Protein AF-A0A7C6R3I5-F1 (afdb_monomer)

Structure (mmCIF, N/CA/C/O backbone):
data_AF-A0A7C6R3I5-F1
#
_entry.id   AF-A0A7C6R3I5-F1
#
loop_
_atom_site.group_PDB
_atom_site.id
_atom_site.type_symbol
_atom_site.label_atom_id
_atom_site.label_alt_id
_atom_site.label_comp_id
_atom_site.label_asym_id
_atom_site.label_entity_id
_atom_site.label_seq_id
_atom_site.pdbx_PDB_ins_code
_atom_site.Cartn_x
_atom_site.Cartn_y
_atom_site.Cartn_z
_atom_site.occupancy
_atom_site.B_iso_or_equiv
_atom_site.auth_seq_id
_atom_site.auth_comp_id
_atom_site.auth_asym_id
_atom_site.auth_atom_id
_atom_site.pdbx_PDB_model_num
ATOM 1 N N . MET A 1 1 ? -8.901 61.303 32.824 1.00 30.67 1 MET A N 1
ATOM 2 C CA . MET A 1 1 ? -9.733 62.395 33.408 1.00 30.67 1 MET A CA 1
ATOM 3 C C . MET A 1 1 ? -11.143 61.865 33.714 1.00 30.67 1 MET A C 1
ATOM 5 O O . MET A 1 1 ? -11.370 60.688 33.479 1.00 30.67 1 MET A O 1
ATOM 9 N N . LYS A 1 2 ? -12.060 62.655 34.305 1.00 28.91 2 LYS A N 1
ATOM 10 C CA . LYS A 1 2 ? -13.379 62.189 34.807 1.00 28.91 2 LYS A CA 1
ATOM 11 C C . LYS A 1 2 ? -14.558 62.510 33.870 1.00 28.91 2 LYS A C 1
ATOM 13 O O . LYS A 1 2 ? -14.722 63.678 33.539 1.00 28.91 2 LYS A O 1
ATOM 18 N N . SER A 1 3 ? -15.464 61.547 33.667 1.00 27.02 3 SER A N 1
ATOM 19 C CA . SER A 1 3 ? -16.943 61.697 33.726 1.00 27.02 3 SER A CA 1
ATOM 20 C C . SER A 1 3 ? -17.569 60.281 33.694 1.00 27.02 3 SER A C 1
ATOM 22 O O . SER A 1 3 ? -17.225 59.526 32.801 1.00 27.02 3 SER A O 1
ATOM 24 N N . LYS A 1 4 ? -18.227 59.759 34.750 1.00 31.70 4 LYS A N 1
ATOM 25 C CA . LYS A 1 4 ? -19.665 59.915 35.121 1.00 31.70 4 LYS A CA 1
ATOM 26 C C . LYS A 1 4 ? -20.621 59.359 34.036 1.00 31.70 4 LYS A C 1
ATOM 28 O O . LYS A 1 4 ? -20.446 59.728 32.888 1.00 31.70 4 LYS A O 1
ATOM 33 N N . CYS A 1 5 ? -21.682 58.582 34.315 1.00 24.38 5 CYS A N 1
ATOM 34 C CA . CYS A 1 5 ? -22.432 58.260 35.559 1.00 24.38 5 CYS A CA 1
ATOM 35 C C . CYS A 1 5 ? -23.443 57.086 35.276 1.00 24.38 5 CYS A C 1
ATOM 37 O O . CYS A 1 5 ? -23.534 56.715 34.115 1.00 24.38 5 CYS A O 1
ATOM 39 N N . LEU A 1 6 ? -24.256 56.458 36.160 1.00 23.92 6 LEU A N 1
ATOM 40 C CA . LEU A 1 6 ? -24.598 56.581 37.601 1.00 23.92 6 LEU A CA 1
ATOM 41 C C . LEU A 1 6 ? -25.404 55.333 38.107 1.00 23.92 6 LEU A C 1
ATOM 43 O O . LEU A 1 6 ? -26.447 55.066 37.525 1.00 23.92 6 LEU A O 1
ATOM 47 N N . LYS A 1 7 ? -25.057 54.736 39.276 1.00 23.34 7 LYS A N 1
ATOM 48 C CA . LYS A 1 7 ? -25.863 53.766 40.106 1.00 23.34 7 LYS A CA 1
ATOM 49 C C . LYS A 1 7 ? -26.157 52.369 39.488 1.00 23.34 7 LYS A C 1
ATOM 51 O O . LYS A 1 7 ? -26.138 52.235 38.279 1.00 23.34 7 LYS A O 1
ATOM 56 N N . ILE A 1 8 ? -26.434 51.291 40.246 1.00 23.22 8 ILE A N 1
ATOM 57 C CA . ILE A 1 8 ? -26.547 51.041 41.713 1.00 23.22 8 ILE A CA 1
ATOM 58 C C . ILE A 1 8 ? -25.890 49.675 42.060 1.00 23.22 8 ILE A C 1
ATOM 60 O O . ILE A 1 8 ? -25.590 48.911 41.148 1.00 23.22 8 ILE A O 1
ATOM 64 N N . SER A 1 9 ? -25.641 49.355 43.341 1.00 25.47 9 SER A N 1
ATOM 65 C CA . SER A 1 9 ? -24.788 48.214 43.740 1.00 25.47 9 SER A CA 1
ATOM 66 C C . SER A 1 9 ? -25.392 47.253 44.787 1.00 25.47 9 SER A C 1
ATOM 68 O O . SER A 1 9 ? -25.824 47.716 45.836 1.00 25.47 9 SER A O 1
ATOM 70 N N . LEU A 1 10 ? -25.213 45.941 44.533 1.00 23.12 10 LEU A N 1
ATOM 71 C CA . LEU A 1 10 ? -24.765 44.879 45.472 1.00 23.12 10 LEU A CA 1
ATOM 72 C C . LEU A 1 10 ? -25.722 44.303 46.568 1.00 23.12 10 LEU A C 1
ATOM 74 O O . LEU A 1 10 ? -26.559 45.004 47.121 1.00 23.12 10 LEU A O 1
ATOM 78 N N . VAL A 1 11 ? -25.430 43.040 46.962 1.00 24.06 11 VAL A N 1
ATOM 79 C CA . VAL A 1 11 ? -25.713 42.332 48.254 1.00 24.06 11 VAL A CA 1
ATOM 80 C C . VAL A 1 11 ? -26.851 41.262 48.316 1.00 24.06 11 VAL A C 1
ATOM 82 O O . VAL A 1 11 ? -27.907 41.496 48.883 1.00 24.06 11 VAL A O 1
ATOM 85 N N . VAL A 1 12 ? -26.526 40.035 47.852 1.00 23.95 12 VAL A N 1
ATOM 86 C CA . VAL A 1 12 ? -26.430 38.757 48.640 1.00 23.95 12 VAL A CA 1
ATOM 87 C C . VAL A 1 12 ? -27.674 37.933 49.130 1.00 23.95 12 VAL A C 1
ATOM 89 O O . VAL A 1 12 ? -28.436 38.365 49.985 1.00 23.95 12 VAL A O 1
ATOM 92 N N . LEU A 1 13 ? -27.660 36.640 48.721 1.00 23.66 13 LEU A N 1
ATOM 93 C CA . LEU A 1 13 ? -28.173 35.359 49.307 1.00 23.66 13 LEU A CA 1
ATOM 94 C C . LEU A 1 13 ? -29.649 34.851 49.209 1.00 23.66 13 LEU A C 1
ATOM 96 O O . LEU A 1 13 ? -30.606 35.534 49.545 1.00 23.66 13 LEU A O 1
ATOM 100 N N . LEU A 1 14 ? -29.730 33.529 48.932 1.00 23.86 14 LEU A N 1
ATOM 101 C CA . LEU A 1 14 ? -30.739 32.493 49.287 1.00 23.86 14 LEU A CA 1
ATOM 102 C C . LEU A 1 14 ? -32.182 32.496 48.710 1.00 23.86 14 LEU A C 1
ATOM 104 O O . LEU A 1 14 ? -33.117 32.957 49.358 1.00 23.86 14 LEU A O 1
ATOM 108 N N . ALA A 1 15 ? -32.380 31.738 47.618 1.00 23.06 15 ALA A N 1
ATOM 109 C CA . ALA A 1 15 ? -33.335 30.607 47.510 1.00 23.06 15 ALA A CA 1
ATOM 110 C C . ALA A 1 15 ? -32.944 29.756 46.269 1.00 23.06 15 ALA A C 1
ATOM 112 O O . ALA A 1 15 ? -32.740 30.325 45.206 1.00 23.06 15 ALA A O 1
ATOM 113 N N . LEU A 1 16 ? -32.581 28.467 46.336 1.00 26.39 16 LEU A N 1
ATOM 114 C CA . LEU A 1 16 ? -33.366 27.252 46.633 1.00 26.39 16 LEU A CA 1
ATOM 115 C C . LEU A 1 16 ? -34.479 26.915 45.609 1.00 26.39 16 LEU A C 1
ATOM 117 O O . LEU A 1 16 ? -35.634 27.274 45.798 1.00 26.39 16 LEU A O 1
ATOM 121 N N . GLY A 1 17 ? -34.109 26.125 44.591 1.00 30.34 17 GLY A N 1
ATOM 122 C CA . GLY A 1 17 ? -34.957 25.089 43.982 1.00 30.34 17 GLY A CA 1
ATOM 123 C C . GLY A 1 17 ? -36.030 25.501 42.965 1.00 30.34 17 GLY A C 1
ATOM 124 O O . GLY A 1 17 ? -37.178 25.725 43.332 1.00 30.34 17 GLY A O 1
ATOM 125 N N . MET A 1 18 ? -35.708 25.391 41.671 1.00 26.67 18 MET A N 1
ATOM 126 C CA . MET A 1 18 ? -36.704 25.088 40.633 1.00 26.67 18 MET A CA 1
ATOM 127 C C . MET A 1 18 ? -36.102 24.160 39.568 1.00 26.67 18 MET A C 1
ATOM 129 O O . MET A 1 18 ? -35.407 24.601 38.659 1.00 26.67 18 MET A O 1
ATOM 133 N N . PHE A 1 19 ? -36.368 22.858 39.706 1.00 28.03 19 PHE A N 1
ATOM 134 C CA . PHE A 1 19 ? -36.171 21.883 38.632 1.00 28.03 19 PHE A CA 1
ATOM 135 C C . PHE A 1 19 ? -37.160 22.191 37.501 1.00 28.03 19 PHE A C 1
ATOM 137 O O . PHE A 1 19 ? -38.370 22.171 37.734 1.00 28.03 19 PHE A O 1
ATOM 144 N N . PHE A 1 20 ? -36.669 22.395 36.278 1.00 28.59 20 PHE A N 1
ATOM 145 C CA . PHE A 1 20 ? -37.484 22.191 35.083 1.00 28.59 20 PHE A CA 1
ATOM 146 C C . PHE A 1 20 ? -37.326 20.738 34.643 1.00 28.59 20 PHE A C 1
ATOM 148 O O . PHE A 1 20 ? -36.323 20.360 34.049 1.00 28.59 20 PHE A O 1
ATOM 155 N N . ILE A 1 21 ? -38.316 19.913 34.982 1.00 28.70 21 ILE A N 1
ATOM 156 C CA . ILE A 1 21 ? -38.383 18.526 34.522 1.00 28.70 21 ILE A CA 1
ATOM 157 C C . ILE A 1 21 ? -38.920 18.550 33.089 1.00 28.70 21 ILE A C 1
ATOM 159 O O . ILE A 1 21 ? -40.132 18.646 32.886 1.00 28.70 21 ILE A O 1
ATOM 163 N N . MET A 1 22 ? -38.034 18.452 32.096 1.00 32.03 22 MET A N 1
ATOM 164 C CA . MET A 1 22 ? -38.449 17.905 30.803 1.00 32.03 22 MET A CA 1
ATOM 165 C C . MET A 1 22 ? -38.759 16.419 31.006 1.00 32.03 22 MET A C 1
ATOM 167 O O . MET A 1 22 ? -38.049 15.721 31.728 1.00 32.03 22 MET A O 1
ATOM 171 N N . SER A 1 23 ? -39.878 15.949 30.454 1.00 26.02 23 SER A N 1
ATOM 172 C CA . SER A 1 23 ? -40.291 14.554 30.625 1.00 26.02 23 SER A CA 1
ATOM 173 C C . SER A 1 23 ? -39.408 13.639 29.773 1.00 26.02 23 SER A C 1
ATOM 175 O O . SER A 1 23 ? -39.319 13.887 28.571 1.00 26.02 23 SER A O 1
ATOM 177 N N . PRO A 1 24 ? -38.798 12.579 30.336 1.00 32.72 24 PRO A N 1
ATOM 178 C CA . PRO A 1 24 ? -38.132 11.573 29.521 1.00 32.72 24 PRO A CA 1
ATOM 179 C C . PRO A 1 24 ? -39.160 10.865 28.631 1.00 32.72 24 PRO A C 1
ATOM 181 O O . PRO A 1 24 ? -40.299 10.621 29.050 1.00 32.72 24 PRO A O 1
ATOM 184 N N . VAL A 1 25 ? -38.756 10.507 27.412 1.00 31.28 25 VAL A N 1
ATOM 185 C CA . VAL A 1 25 ? -39.545 9.613 26.557 1.00 31.28 25 VAL A CA 1
ATOM 186 C C . VAL A 1 25 ? -39.650 8.253 27.253 1.00 31.28 25 VAL A C 1
ATOM 188 O O . VAL A 1 25 ? -38.686 7.750 27.828 1.00 31.28 25 VAL A O 1
ATOM 191 N N . SER A 1 26 ? -40.853 7.678 27.264 1.00 28.33 26 SER A N 1
ATOM 192 C CA . SER A 1 26 ? -41.186 6.534 28.118 1.00 28.33 26 SER A CA 1
ATOM 193 C C . SER A 1 26 ? -40.643 5.201 27.583 1.00 28.33 26 SER A C 1
ATOM 195 O O . SER A 1 26 ? -41.414 4.371 27.095 1.00 28.33 26 SER A O 1
ATOM 197 N N . LEU A 1 27 ? -39.348 4.938 27.774 1.00 36.00 27 LEU A N 1
ATOM 198 C CA . LEU A 1 27 ? -38.856 3.559 27.838 1.00 36.00 27 LEU A CA 1
ATOM 199 C C . LEU A 1 27 ? -39.554 2.817 28.994 1.00 36.00 27 LEU A C 1
ATOM 201 O O . LEU A 1 27 ? -39.829 3.383 30.055 1.00 36.00 27 LEU A O 1
ATOM 205 N N . ALA A 1 28 ? -39.933 1.561 28.752 1.00 33.62 28 ALA A N 1
ATOM 206 C CA . ALA A 1 28 ? -40.876 0.845 29.606 1.00 33.62 28 ALA A CA 1
ATOM 207 C C . ALA A 1 28 ? -40.275 0.483 30.976 1.00 33.62 28 ALA A C 1
ATOM 209 O O . ALA A 1 28 ? -39.249 -0.188 31.062 1.00 33.62 28 ALA A O 1
ATOM 210 N N . GLN A 1 29 ? -40.952 0.884 32.056 1.00 32.12 29 GLN A N 1
ATOM 211 C CA . GLN A 1 29 ? -40.511 0.613 33.426 1.00 32.12 29 GLN A CA 1
ATOM 212 C C . GLN A 1 29 ? -40.533 -0.886 33.756 1.00 32.12 29 GLN A C 1
ATOM 214 O O . GLN A 1 29 ? -41.600 -1.498 33.770 1.00 32.12 29 GLN A O 1
ATOM 219 N N . ASN A 1 30 ? -39.379 -1.438 34.137 1.00 32.59 30 ASN A N 1
ATOM 220 C CA . ASN A 1 30 ? -39.274 -2.728 34.817 1.00 32.59 30 ASN A CA 1
ATOM 221 C C . ASN A 1 30 ? -38.138 -2.706 35.851 1.00 32.59 30 ASN A C 1
ATOM 223 O O . ASN A 1 30 ? -36.991 -2.951 35.509 1.00 32.59 30 ASN A O 1
ATOM 227 N N . GLY A 1 31 ? -38.499 -2.472 37.117 1.00 33.16 31 GLY A N 1
ATOM 228 C CA . GLY A 1 31 ? -37.823 -3.020 38.306 1.00 33.16 31 GLY A CA 1
ATOM 229 C C . GLY A 1 31 ? -36.447 -2.479 38.710 1.00 33.16 31 GLY A C 1
ATOM 230 O O . GLY A 1 31 ? -36.285 -2.105 39.871 1.00 33.16 31 GLY A O 1
ATOM 231 N N . ASP A 1 32 ? -35.485 -2.478 37.794 1.00 39.34 32 ASP A N 1
ATOM 232 C CA . ASP A 1 32 ? -34.058 -2.420 38.101 1.00 39.34 32 ASP A CA 1
ATOM 233 C C . ASP A 1 32 ? -33.442 -1.036 37.824 1.00 39.34 32 ASP A C 1
ATOM 235 O O . ASP A 1 32 ? -33.892 -0.285 36.956 1.00 39.34 32 ASP A O 1
ATOM 239 N N . ASP A 1 33 ? -32.407 -0.698 38.596 1.00 42.81 33 ASP A N 1
ATOM 240 C CA . ASP A 1 33 ? -31.583 0.504 38.414 1.00 42.81 33 ASP A CA 1
ATOM 241 C C . ASP A 1 33 ? -30.833 0.372 37.069 1.00 42.81 33 ASP A C 1
ATOM 243 O O . ASP A 1 33 ? -30.199 -0.669 36.859 1.00 42.81 33 ASP A O 1
ATOM 247 N N . PRO A 1 34 ? -30.937 1.326 36.118 1.00 49.88 34 PRO A N 1
ATOM 248 C CA . PRO A 1 34 ? -30.458 1.126 34.751 1.00 49.88 34 PRO A CA 1
ATOM 249 C C . PRO A 1 34 ? -28.944 0.899 34.720 1.00 49.88 34 PRO A C 1
ATOM 251 O O . PRO A 1 34 ? -28.149 1.820 34.909 1.00 49.88 34 PRO A O 1
ATOM 254 N N . GLN A 1 35 ? -28.555 -0.354 34.480 1.00 65.56 35 GLN A N 1
ATOM 255 C CA . GLN A 1 35 ? -27.161 -0.771 34.493 1.00 65.56 35 GLN A CA 1
ATOM 256 C C . GLN A 1 35 ? -26.387 -0.083 33.363 1.00 65.56 35 GLN A C 1
ATOM 258 O O . GLN A 1 35 ? -26.677 -0.282 32.182 1.00 65.56 35 GLN A O 1
ATOM 263 N N . LEU A 1 36 ? -25.385 0.702 33.765 1.00 86.88 36 LEU A N 1
ATOM 264 C CA . LEU A 1 36 ? -24.419 1.370 32.897 1.00 86.88 36 LEU A CA 1
ATOM 265 C C . LEU A 1 36 ? -23.838 0.377 31.873 1.00 86.88 36 LEU A C 1
ATOM 267 O O . LEU A 1 36 ? -23.473 -0.742 32.240 1.00 86.88 36 LEU A O 1
ATOM 271 N N . ALA A 1 37 ? -23.761 0.771 30.599 1.00 95.38 37 ALA A N 1
ATOM 272 C CA . ALA A 1 37 ? -23.138 -0.067 29.576 1.00 95.38 37 ALA A CA 1
ATOM 273 C C . ALA A 1 37 ? -21.624 -0.185 29.818 1.00 95.38 37 ALA A C 1
ATOM 275 O O . ALA A 1 37 ? -21.015 0.694 30.428 1.00 95.38 37 ALA A O 1
ATOM 276 N N . LYS A 1 38 ? -20.987 -1.249 29.321 1.00 97.19 38 LYS A N 1
ATOM 277 C CA . LYS A 1 38 ? -19.520 -1.344 29.346 1.00 97.19 38 LYS A CA 1
ATOM 278 C C . LYS A 1 38 ? -18.888 -0.396 28.340 1.00 97.19 38 LYS A C 1
ATOM 280 O O . LYS A 1 38 ? -17.957 0.317 28.695 1.00 97.19 38 LYS A O 1
ATOM 285 N N . TYR A 1 39 ? -19.456 -0.337 27.142 1.00 98.31 39 TYR A N 1
ATOM 286 C CA . TYR A 1 39 ? -19.026 0.536 26.061 1.00 98.31 39 TYR A CA 1
ATOM 287 C C . TYR A 1 39 ? -20.170 1.401 25.531 1.00 98.31 39 TYR A C 1
ATOM 289 O O . TYR A 1 39 ? -21.293 0.927 25.364 1.00 98.31 39 TYR A O 1
ATOM 297 N N . THR A 1 40 ? -19.847 2.643 25.181 1.00 98.69 40 THR A N 1
ATOM 298 C CA . THR A 1 40 ? -20.574 3.415 24.169 1.00 98.69 40 THR A CA 1
ATOM 299 C C . THR A 1 40 ? -19.623 3.644 22.999 1.00 98.69 40 THR A C 1
ATOM 301 O O . THR A 1 40 ? -18.566 4.252 23.169 1.00 98.69 40 THR A O 1
ATOM 304 N N . PHE A 1 41 ? -19.982 3.105 21.836 1.00 98.75 41 PHE A N 1
ATOM 305 C CA . PHE A 1 41 ? -19.260 3.246 20.575 1.00 98.75 41 PHE A CA 1
ATOM 306 C C . PHE A 1 41 ? -19.952 4.334 19.748 1.00 98.75 41 PHE A C 1
ATOM 308 O O . PHE A 1 41 ? -21.169 4.272 19.544 1.00 98.75 41 PHE A O 1
ATOM 315 N N . MET A 1 42 ? -19.198 5.356 19.347 1.00 98.81 42 MET A N 1
ATOM 316 C CA . MET A 1 42 ? -19.713 6.612 18.803 1.00 98.81 42 MET A CA 1
ATOM 317 C C . MET A 1 42 ? -19.100 6.870 17.430 1.00 98.81 42 MET A C 1
ATOM 319 O O . MET A 1 42 ? -17.935 7.248 17.367 1.00 98.81 42 MET A O 1
ATOM 323 N N . VAL A 1 43 ? -19.872 6.710 16.353 1.00 98.75 43 VAL A N 1
ATOM 324 C CA . VAL A 1 43 ? -19.386 6.964 14.984 1.00 98.75 43 VAL A CA 1
ATOM 325 C C . VAL A 1 43 ? -19.864 8.329 14.500 1.00 98.75 43 VAL A C 1
ATOM 327 O O . VAL A 1 43 ? -21.067 8.610 14.455 1.00 98.75 43 VAL A O 1
ATOM 330 N N . TYR A 1 44 ? -18.922 9.193 14.139 1.00 98.38 44 TYR A N 1
ATOM 331 C CA . TYR A 1 44 ? -19.191 10.488 13.524 1.00 98.38 44 TYR A CA 1
ATOM 332 C C . TYR A 1 44 ? -19.142 10.344 11.997 1.00 98.38 44 TYR A C 1
ATOM 334 O O . TYR A 1 44 ? -18.148 10.684 11.361 1.00 98.38 44 TYR A O 1
ATOM 342 N N . LEU A 1 45 ? -20.211 9.779 11.430 1.00 96.94 45 LEU A N 1
ATOM 343 C CA . LEU A 1 45 ? -20.282 9.338 10.037 1.00 96.94 45 LEU A CA 1
ATOM 344 C C . LEU A 1 45 ? -20.630 10.510 9.106 1.00 96.94 45 LEU A C 1
ATOM 346 O O . LEU A 1 45 ? -21.791 10.781 8.780 1.00 96.94 45 LEU A O 1
ATOM 350 N N . ASN A 1 46 ? -19.591 11.230 8.702 1.00 93.62 46 ASN A N 1
ATOM 351 C CA . ASN A 1 46 ? -19.675 12.283 7.704 1.00 93.62 46 ASN A CA 1
ATOM 352 C C . ASN A 1 46 ? -19.551 11.642 6.309 1.00 93.62 46 ASN A C 1
ATOM 354 O O . ASN A 1 46 ? -18.529 11.034 6.022 1.00 93.62 46 ASN A O 1
ATOM 358 N N . GLY A 1 47 ? -20.591 11.689 5.473 1.00 88.25 47 GLY A N 1
ATOM 359 C CA . GLY A 1 47 ? -20.711 10.771 4.328 1.00 88.25 47 GLY A CA 1
ATOM 360 C C . GLY A 1 47 ? -19.939 11.151 3.056 1.00 88.25 47 GLY A C 1
ATOM 361 O O . GLY A 1 47 ? -19.593 10.262 2.286 1.00 88.25 47 GLY A O 1
ATOM 362 N N . THR A 1 48 ? -19.725 12.450 2.812 1.00 87.88 48 THR A N 1
ATOM 363 C CA . THR A 1 48 ? -19.158 13.040 1.576 1.00 87.88 48 THR A CA 1
ATOM 364 C C . THR A 1 48 ? -19.574 12.363 0.247 1.00 87.88 48 THR A C 1
ATOM 366 O O . THR A 1 48 ? -20.674 11.822 0.101 1.00 87.88 48 THR A O 1
ATOM 369 N N . ASP A 1 49 ? -18.699 12.441 -0.752 1.00 83.12 49 ASP A N 1
ATOM 370 C CA . ASP A 1 49 ? -18.694 11.702 -2.010 1.00 83.12 49 ASP A CA 1
ATOM 371 C C . ASP A 1 49 ? -18.573 10.181 -1.819 1.00 83.12 49 ASP A C 1
ATOM 373 O O . ASP A 1 49 ? -19.134 9.439 -2.621 1.00 83.12 49 ASP A O 1
ATOM 377 N N . LEU A 1 50 ? -17.940 9.709 -0.735 1.00 83.88 50 LEU A N 1
ATOM 378 C CA . LEU A 1 50 ? -17.886 8.284 -0.362 1.00 83.88 50 LEU A CA 1
ATOM 379 C C . LEU A 1 50 ? -19.293 7.662 -0.229 1.00 83.88 50 LEU A C 1
ATOM 381 O O . LEU A 1 50 ? -19.486 6.460 -0.424 1.00 83.88 50 LEU A O 1
ATOM 385 N N . GLU A 1 51 ? -20.293 8.489 0.075 1.00 88.69 51 GLU A N 1
ATOM 386 C CA . GLU A 1 51 ? -21.705 8.127 0.093 1.00 88.69 51 GLU A CA 1
ATOM 387 C C . GLU A 1 51 ? -22.458 8.584 -1.177 1.00 88.69 51 GLU A C 1
ATOM 389 O O . GLU A 1 51 ? -23.250 7.803 -1.715 1.00 88.69 51 GLU A O 1
ATOM 394 N N . SER A 1 52 ? -22.224 9.808 -1.684 1.00 85.25 52 SER A N 1
ATOM 395 C CA . SER A 1 52 ? -23.052 10.406 -2.754 1.00 85.25 52 SER A CA 1
ATOM 396 C C . SER A 1 52 ? -22.660 10.063 -4.190 1.00 85.25 52 SER A C 1
ATOM 398 O O . SER A 1 52 ? -23.522 10.146 -5.079 1.00 85.25 52 SER A O 1
ATOM 400 N N . ARG A 1 53 ? -21.392 9.708 -4.432 1.00 78.31 53 ARG A N 1
ATOM 401 C CA . ARG A 1 53 ? -20.819 9.498 -5.768 1.00 78.31 53 ARG A CA 1
ATOM 402 C C . ARG A 1 53 ? -21.553 8.388 -6.512 1.00 78.31 53 ARG A C 1
ATOM 404 O O . ARG A 1 53 ? -21.826 7.339 -5.940 1.00 78.31 53 ARG A O 1
ATOM 411 N N . GLU A 1 54 ? -21.871 8.613 -7.786 1.00 74.25 54 GLU A N 1
ATOM 412 C CA . GLU A 1 54 ? -22.504 7.585 -8.619 1.00 74.25 54 GLU A CA 1
ATOM 413 C C . GLU A 1 54 ? -21.464 6.597 -9.161 1.00 74.25 54 GLU A C 1
ATOM 415 O O . GLU A 1 54 ? -20.487 6.989 -9.798 1.00 74.25 54 GLU A O 1
ATOM 420 N N . GLU A 1 55 ? -21.712 5.319 -8.888 1.00 65.88 55 GLU A N 1
ATOM 421 C CA . GLU A 1 55 ? -21.021 4.157 -9.431 1.00 65.88 55 GLU A CA 1
ATOM 422 C C . GLU A 1 55 ? -21.408 3.900 -10.893 1.00 65.88 55 GLU A C 1
ATOM 424 O O . GLU A 1 55 ? -22.387 4.432 -11.424 1.00 65.88 55 GLU A O 1
ATOM 429 N N . ASP A 1 56 ? -20.670 2.995 -11.532 1.00 50.16 56 ASP A N 1
ATOM 430 C CA . ASP A 1 56 ? -20.842 2.586 -12.931 1.00 50.16 56 ASP A CA 1
ATOM 431 C C . ASP A 1 56 ? -22.247 2.097 -13.335 1.00 50.16 56 ASP A C 1
ATOM 433 O O . ASP A 1 56 ? -22.578 2.081 -14.525 1.00 50.16 56 ASP A O 1
ATOM 437 N N . ASP A 1 57 ? -23.070 1.660 -12.379 1.00 52.50 57 ASP A N 1
ATOM 438 C CA . ASP A 1 57 ? -24.453 1.223 -12.610 1.00 52.50 57 ASP A CA 1
ATOM 439 C C . ASP A 1 57 ? -25.509 2.310 -12.309 1.00 52.50 57 ASP A C 1
ATOM 441 O O . ASP A 1 57 ? -26.708 2.086 -12.507 1.00 52.50 57 ASP A O 1
ATOM 445 N N . GLY A 1 58 ? -25.069 3.498 -11.878 1.00 58.94 58 GLY A N 1
ATOM 446 C CA . GLY A 1 58 ? -25.906 4.634 -11.487 1.00 58.94 58 GLY A CA 1
ATOM 447 C C . GLY A 1 58 ? -26.412 4.591 -10.038 1.00 58.94 58 GLY A C 1
ATOM 448 O O . GLY A 1 58 ? -27.239 5.427 -9.656 1.00 58.94 58 GLY A O 1
ATOM 449 N N . THR A 1 59 ? -25.965 3.637 -9.216 1.00 60.97 59 THR A N 1
ATOM 450 C CA . THR A 1 59 ? -26.212 3.657 -7.763 1.00 60.97 59 THR A CA 1
ATOM 451 C C . THR A 1 59 ? -25.207 4.567 -7.041 1.00 60.97 59 THR A C 1
ATOM 453 O O . THR A 1 59 ? -24.128 4.813 -7.568 1.00 60.97 59 THR A O 1
ATOM 456 N N . PRO A 1 60 ? -25.531 5.142 -5.866 1.00 67.50 60 PRO A N 1
ATOM 457 C CA . PRO A 1 60 ? -24.521 5.781 -5.024 1.00 67.50 60 PRO A CA 1
ATOM 458 C C . PRO A 1 60 ? -23.594 4.722 -4.415 1.00 67.50 60 PRO A C 1
ATOM 460 O O . PRO A 1 60 ? -24.107 3.703 -3.945 1.00 67.50 60 PRO A O 1
ATOM 463 N N . ALA A 1 61 ? -22.288 4.996 -4.352 1.00 76.88 61 ALA A N 1
ATOM 464 C CA . ALA A 1 61 ? -21.277 4.130 -3.735 1.00 76.88 61 ALA A CA 1
ATOM 465 C C . ALA A 1 61 ? -21.724 3.653 -2.342 1.00 76.88 61 ALA A C 1
ATOM 467 O O . ALA A 1 61 ? -21.855 2.454 -2.065 1.00 76.88 61 ALA A O 1
ATOM 468 N N . GLY A 1 62 ? -22.110 4.610 -1.497 1.00 85.56 62 GLY A N 1
ATOM 469 C CA . GLY A 1 62 ? -22.776 4.341 -0.232 1.00 85.56 62 GLY A CA 1
ATOM 470 C C . GLY A 1 62 ? -21.896 3.632 0.794 1.00 85.56 62 GLY A C 1
ATOM 471 O O . GLY A 1 62 ? -22.367 2.686 1.429 1.00 85.56 62 GLY A O 1
ATOM 472 N N . ALA A 1 63 ? -20.625 4.025 0.916 1.00 87.69 63 ALA A N 1
ATOM 473 C CA . ALA A 1 63 ? -19.692 3.403 1.850 1.00 87.69 63 ALA A CA 1
ATOM 474 C C . ALA A 1 63 ? -20.214 3.476 3.299 1.00 87.69 63 ALA A C 1
ATOM 476 O O . ALA A 1 63 ? -20.424 2.436 3.921 1.00 87.69 63 ALA A O 1
ATOM 477 N N . GLY A 1 64 ? -20.603 4.664 3.773 1.00 90.88 64 GLY A N 1
ATOM 478 C CA . GLY A 1 64 ? -21.204 4.839 5.101 1.00 90.88 64 GLY A CA 1
ATOM 479 C C . GLY A 1 64 ? -22.530 4.087 5.277 1.00 90.88 64 GLY A C 1
ATOM 480 O O . GLY A 1 64 ? -22.865 3.635 6.373 1.00 90.88 64 GLY A O 1
ATOM 481 N N . SER A 1 65 ? -23.284 3.886 4.194 1.00 93.00 65 SER A N 1
ATOM 482 C CA . SER A 1 65 ? -24.444 2.990 4.181 1.00 93.00 65 SER A CA 1
ATOM 483 C C . SER A 1 65 ? -24.085 1.501 4.321 1.00 93.00 65 SER A C 1
ATOM 485 O O . SER A 1 65 ? -24.898 0.773 4.887 1.00 93.00 65 SER A O 1
ATOM 487 N N . ASN A 1 66 ? -22.923 1.024 3.846 1.00 89.75 66 ASN A N 1
ATOM 488 C CA . ASN A 1 66 ? -22.449 -0.342 4.138 1.00 89.75 66 ASN A CA 1
ATOM 489 C C . ASN A 1 66 ? -22.155 -0.486 5.633 1.00 89.75 66 ASN A C 1
ATOM 491 O O . ASN A 1 66 ? -22.622 -1.427 6.272 1.00 89.75 66 ASN A O 1
ATOM 495 N N . ASP A 1 67 ? -21.439 0.485 6.192 1.00 94.44 67 ASP A N 1
ATOM 496 C CA . ASP A 1 67 ? -20.997 0.456 7.584 1.00 94.44 67 ASP A CA 1
ATOM 497 C C . ASP A 1 67 ? -22.177 0.534 8.556 1.00 94.44 67 ASP A C 1
ATOM 499 O O . ASP A 1 67 ? -22.199 -0.141 9.583 1.00 94.44 67 ASP A O 1
ATOM 503 N N . LEU A 1 68 ? -23.234 1.268 8.203 1.00 95.50 68 LEU A N 1
ATOM 504 C CA . LEU A 1 68 ? -24.501 1.237 8.935 1.00 95.50 68 LEU A CA 1
ATOM 505 C C . LEU A 1 68 ? -25.194 -0.136 8.884 1.00 95.50 68 LEU A C 1
ATOM 507 O O . LEU A 1 68 ? -25.761 -0.553 9.898 1.00 95.50 68 LEU A O 1
ATOM 511 N N . ASP A 1 69 ? -25.151 -0.848 7.753 1.00 91.19 69 ASP A N 1
ATOM 512 C CA . ASP A 1 69 ? -25.682 -2.215 7.643 1.00 91.19 69 ASP A CA 1
ATOM 513 C C . ASP A 1 69 ? -24.848 -3.209 8.484 1.00 91.19 69 ASP A C 1
ATOM 515 O O . ASP A 1 69 ? -25.419 -4.039 9.202 1.00 91.19 69 ASP A O 1
ATOM 519 N N . GLU A 1 70 ? -23.516 -3.071 8.503 1.00 92.44 70 GLU A N 1
ATOM 520 C CA . GLU A 1 70 ? -22.609 -3.809 9.399 1.00 92.44 70 GLU A CA 1
ATOM 521 C C . GLU A 1 70 ? -22.896 -3.525 10.887 1.00 92.44 70 GLU A C 1
ATOM 523 O O . GLU A 1 70 ? -23.095 -4.443 11.693 1.00 92.44 70 GLU A O 1
ATOM 528 N N . MET A 1 71 ? -23.003 -2.246 11.266 1.00 97.44 71 MET A N 1
ATOM 529 C CA . MET A 1 71 ? -23.359 -1.839 12.627 1.00 97.44 71 MET A CA 1
ATOM 530 C C . MET A 1 71 ? -24.731 -2.382 13.040 1.00 97.44 71 MET A C 1
ATOM 532 O O . MET A 1 71 ? -24.905 -2.780 14.195 1.00 97.44 71 MET A O 1
ATOM 536 N N . MET A 1 72 ? -25.705 -2.439 12.122 1.00 93.94 72 MET A N 1
ATOM 537 C CA . MET A 1 72 ? -27.024 -3.033 12.365 1.00 93.94 72 MET A CA 1
ATOM 538 C C . MET A 1 72 ? -26.984 -4.562 12.492 1.00 93.94 72 MET A C 1
ATOM 540 O O . MET A 1 72 ? -27.795 -5.110 13.242 1.00 93.94 72 MET A O 1
ATOM 544 N N . ALA A 1 73 ? -26.055 -5.268 11.839 1.00 89.62 73 ALA A N 1
ATOM 545 C CA . ALA A 1 73 ? -25.925 -6.725 11.964 1.00 89.62 73 ALA A CA 1
ATOM 546 C C . ALA A 1 73 ? -25.609 -7.165 13.409 1.00 89.62 73 ALA A C 1
ATOM 548 O O . ALA A 1 73 ? -26.066 -8.223 13.862 1.00 89.62 73 ALA A O 1
ATOM 549 N N . VAL A 1 74 ? -24.891 -6.325 14.167 1.00 94.00 74 VAL A N 1
ATOM 550 C CA . VAL A 1 74 ? -24.695 -6.492 15.615 1.00 94.00 74 VAL A CA 1
ATOM 551 C C . VAL A 1 74 ? -25.708 -5.653 16.396 1.00 94.00 74 VAL A C 1
ATOM 553 O O . VAL A 1 74 ? -26.609 -6.215 17.029 1.00 94.00 74 VAL A O 1
ATOM 556 N N . GLY A 1 75 ? -25.574 -4.328 16.378 1.00 91.62 75 GLY A N 1
ATOM 557 C CA . GLY A 1 75 ? -26.363 -3.364 17.145 1.00 91.62 75 GLY A CA 1
ATOM 558 C C . GLY A 1 75 ? -26.176 -3.430 18.668 1.00 91.62 75 GLY A C 1
ATOM 559 O O . GLY A 1 75 ? -25.576 -4.354 19.219 1.00 91.62 75 GLY A O 1
ATOM 560 N N . SER A 1 76 ? -26.757 -2.459 19.372 1.00 96.12 76 SER A N 1
ATOM 561 C CA . SER A 1 76 ? -26.629 -2.286 20.828 1.00 96.12 76 SER A CA 1
ATOM 562 C C . SER A 1 76 ? -27.081 -3.500 21.666 1.00 96.12 76 SER A C 1
ATOM 564 O O . SER A 1 76 ? -27.924 -4.311 21.262 1.00 96.12 76 SER A O 1
ATOM 566 N N . ARG A 1 77 ? -26.537 -3.616 22.883 1.00 94.31 77 ARG A N 1
ATOM 567 C CA . ARG A 1 77 ? -26.828 -4.643 23.898 1.00 94.31 77 ARG A CA 1
ATOM 568 C C . ARG A 1 77 ? -26.980 -3.990 25.286 1.00 94.31 77 ARG A C 1
ATOM 570 O O . ARG A 1 77 ? -25.996 -3.452 25.795 1.00 94.31 77 ARG A O 1
ATOM 577 N N . PRO A 1 78 ? -28.161 -4.051 25.935 1.00 91.25 78 PRO A N 1
ATOM 578 C CA . PRO A 1 78 ? -28.378 -3.450 27.255 1.00 91.25 78 PRO A CA 1
ATOM 579 C C . PRO A 1 78 ? -27.346 -3.898 28.303 1.00 91.25 78 PRO A C 1
ATOM 581 O O . PRO A 1 78 ? -27.072 -5.090 28.427 1.00 91.25 78 PRO A O 1
ATOM 584 N N . GLY A 1 79 ? -26.772 -2.944 29.045 1.00 90.69 79 GLY A N 1
ATOM 585 C CA . GLY A 1 79 ? -25.734 -3.196 30.058 1.00 90.69 79 GLY A CA 1
ATOM 586 C C . GLY A 1 79 ? -24.359 -3.611 29.509 1.00 90.69 79 GLY A C 1
ATOM 587 O O . GLY A 1 79 ? -23.453 -3.879 30.293 1.00 90.69 79 GLY A O 1
ATOM 588 N N . VAL A 1 80 ? -24.181 -3.657 28.182 1.00 95.44 80 VAL A N 1
ATOM 589 C CA . VAL A 1 80 ? -22.946 -4.103 27.513 1.00 95.44 80 VAL A CA 1
ATOM 590 C C . VAL A 1 80 ? -22.441 -3.054 26.525 1.00 95.44 80 VAL A C 1
ATOM 592 O O . VAL A 1 80 ? -21.349 -2.532 26.719 1.00 95.44 80 VAL A O 1
ATOM 595 N N . LEU A 1 81 ? -23.233 -2.703 25.513 1.00 97.81 81 LEU A N 1
ATOM 596 C CA . LEU A 1 81 ? -22.803 -1.879 24.384 1.00 97.81 81 LEU A CA 1
ATOM 597 C C . LEU A 1 81 ? -23.934 -0.947 23.935 1.00 97.81 81 LEU A C 1
ATOM 599 O O . LEU A 1 81 ? -25.000 -1.423 23.550 1.00 97.81 81 LEU A O 1
ATOM 603 N N . ASN A 1 82 ? -23.686 0.358 23.915 1.00 98.56 82 ASN A N 1
ATOM 604 C CA . ASN A 1 82 ? -24.464 1.310 23.125 1.00 98.56 82 ASN A CA 1
ATOM 605 C C . ASN A 1 82 ? -23.715 1.575 21.812 1.00 98.56 82 ASN A C 1
ATOM 607 O O . ASN A 1 82 ? -22.507 1.796 21.842 1.00 98.56 82 ASN A O 1
ATOM 611 N N . VAL A 1 83 ? -24.421 1.590 20.684 1.00 98.69 83 VAL A N 1
ATOM 612 C CA . VAL A 1 83 ? -23.885 1.993 19.375 1.00 98.69 83 VAL A CA 1
ATOM 613 C C . VAL A 1 83 ? -24.687 3.196 18.902 1.00 98.69 83 VAL A C 1
ATOM 615 O O . VAL A 1 83 ? -25.906 3.097 18.727 1.00 98.69 83 VAL A O 1
ATOM 618 N N . VAL A 1 84 ? -24.017 4.335 18.740 1.00 98.75 84 VAL A N 1
ATOM 619 C CA . VAL A 1 84 ? -24.643 5.602 18.351 1.00 98.75 84 VAL A CA 1
ATOM 620 C C . VAL A 1 84 ? -23.895 6.256 17.203 1.00 98.75 84 VAL A C 1
ATOM 622 O O . VAL A 1 84 ? -22.667 6.247 17.165 1.00 98.75 84 VAL A O 1
ATOM 625 N N . VAL A 1 85 ? -24.650 6.829 16.269 1.00 98.75 85 VAL A N 1
ATOM 626 C CA . VAL A 1 85 ? -24.109 7.397 15.029 1.00 98.75 85 VAL A CA 1
ATOM 627 C C . VAL A 1 85 ? -24.713 8.773 14.790 1.00 98.75 85 VAL A C 1
ATOM 629 O O . VAL A 1 85 ? -25.919 8.952 14.975 1.00 98.75 85 VAL A O 1
ATOM 632 N N . GLN A 1 86 ? -23.902 9.735 14.349 1.00 98.56 86 GLN A N 1
ATOM 633 C CA . GLN A 1 86 ? -24.399 10.945 13.694 1.00 98.56 86 GLN A CA 1
ATOM 634 C C . GLN A 1 86 ? -24.061 10.880 12.206 1.00 98.56 86 GLN A C 1
ATOM 636 O O . GLN A 1 86 ? -22.895 10.758 11.858 1.00 98.56 86 GLN A O 1
ATOM 641 N N . THR A 1 87 ? -25.082 10.961 11.354 1.00 97.94 87 THR A N 1
ATOM 642 C CA . THR A 1 87 ? -24.973 10.913 9.887 1.00 97.94 87 THR A CA 1
ATOM 643 C C . THR A 1 87 ? -25.212 12.296 9.292 1.00 97.94 87 THR A C 1
ATOM 645 O O . THR A 1 87 ? -26.179 12.950 9.696 1.00 97.94 87 THR A O 1
ATOM 648 N N . GLY A 1 88 ? -24.428 12.711 8.299 1.00 94.88 88 GLY A N 1
ATOM 649 C CA . GLY A 1 88 ? -24.652 13.955 7.550 1.00 94.88 88 GLY A CA 1
ATOM 650 C C . GLY A 1 88 ? -23.573 14.230 6.497 1.00 94.88 88 GLY A C 1
ATOM 651 O O . GLY A 1 88 ? -22.915 13.300 6.037 1.00 94.88 88 GLY A O 1
ATOM 652 N N . GLY A 1 89 ? -23.427 15.499 6.105 1.00 91.50 89 GLY A N 1
ATOM 653 C CA . GLY A 1 89 ? -22.316 16.019 5.290 1.00 91.50 89 GLY A CA 1
ATOM 654 C C . GLY A 1 89 ? -22.131 15.455 3.871 1.00 91.50 89 GLY A C 1
ATOM 655 O O . GLY A 1 89 ? -21.039 15.504 3.304 1.00 91.50 89 GLY A O 1
ATOM 656 N N . THR A 1 90 ? -23.198 14.918 3.278 1.00 91.56 90 THR A N 1
ATOM 657 C CA . THR A 1 90 ? -23.212 14.319 1.933 1.00 91.56 90 THR A CA 1
ATOM 658 C C . THR A 1 90 ? -24.451 14.744 1.154 1.00 91.56 90 THR A C 1
ATOM 660 O O . THR A 1 90 ? -25.536 14.889 1.721 1.00 91.56 90 THR A O 1
ATOM 663 N N . ARG A 1 91 ? -24.324 14.911 -0.167 1.00 89.88 91 ARG A N 1
ATOM 664 C CA . ARG A 1 91 ? -25.432 15.354 -1.035 1.00 89.88 91 ARG A CA 1
ATOM 665 C C . ARG A 1 91 ? -26.517 14.300 -1.257 1.00 89.88 91 ARG A C 1
ATOM 667 O O . ARG A 1 91 ? -27.617 14.652 -1.689 1.00 89.88 91 ARG A O 1
ATOM 674 N N . LYS A 1 92 ? -26.229 13.015 -1.021 1.00 90.50 92 LYS A N 1
ATOM 675 C CA . LYS A 1 92 ? -27.104 11.894 -1.402 1.00 90.50 92 LYS A CA 1
ATOM 676 C C . LYS A 1 92 ? -26.731 10.649 -0.595 1.00 90.50 92 LYS A C 1
ATOM 678 O O . LYS A 1 92 ? -25.631 10.152 -0.755 1.00 90.50 92 LYS A O 1
ATOM 683 N N . TRP A 1 93 ? -27.657 10.115 0.202 1.00 92.31 93 TRP A N 1
ATOM 684 C CA . TRP A 1 93 ? -27.484 8.806 0.849 1.00 92.31 93 TRP A CA 1
ATOM 685 C C . TRP A 1 93 ? -27.983 7.668 -0.047 1.00 92.31 93 TRP A C 1
ATOM 687 O O . TRP A 1 93 ? -29.018 7.794 -0.711 1.00 92.31 93 TRP A O 1
ATOM 697 N N . ARG A 1 94 ? -27.287 6.528 -0.017 1.00 91.12 94 ARG A N 1
ATOM 698 C CA . ARG A 1 94 ? -27.748 5.248 -0.568 1.00 91.12 94 ARG A CA 1
ATOM 699 C C . ARG A 1 94 ? -28.837 4.634 0.312 1.00 91.12 94 ARG A C 1
ATOM 701 O O . ARG A 1 94 ? -29.813 4.096 -0.211 1.00 91.12 94 ARG A O 1
ATOM 708 N N . ASN A 1 95 ? -28.711 4.749 1.636 1.00 89.12 95 ASN A N 1
ATOM 709 C CA . ASN A 1 95 ? -29.754 4.390 2.596 1.00 89.12 95 ASN A CA 1
ATOM 710 C C . ASN A 1 95 ? -30.904 5.425 2.551 1.00 89.12 95 ASN A C 1
ATOM 712 O O . ASN A 1 95 ? -30.736 6.556 3.009 1.00 89.12 95 ASN A O 1
ATOM 716 N N . PRO A 1 96 ? -32.107 5.060 2.061 1.00 88.19 96 PRO A N 1
ATOM 717 C CA . PRO A 1 96 ? -33.188 6.012 1.788 1.00 88.19 96 PRO A CA 1
ATOM 718 C C . PRO A 1 96 ? -33.910 6.526 3.046 1.00 88.19 96 PRO A C 1
ATOM 720 O O . PRO A 1 96 ? -34.896 7.254 2.929 1.00 88.19 96 PRO A O 1
ATOM 723 N N . ASN A 1 97 ? -33.478 6.117 4.244 1.00 89.56 97 ASN A N 1
ATOM 724 C CA . ASN A 1 97 ? -34.055 6.559 5.516 1.00 89.56 97 ASN A CA 1
ATOM 725 C C . ASN A 1 97 ? -33.359 7.804 6.090 1.00 89.56 97 ASN A C 1
ATOM 727 O O . ASN A 1 97 ? -33.914 8.439 6.990 1.00 89.56 97 ASN A O 1
ATOM 731 N N . ILE A 1 98 ? -32.169 8.147 5.585 1.00 95.12 98 ILE A N 1
ATOM 732 C CA . ILE A 1 98 ? -31.380 9.304 6.021 1.00 95.12 98 ILE A CA 1
ATOM 733 C C . ILE A 1 98 ? -31.684 10.491 5.101 1.00 95.12 98 ILE A C 1
ATOM 735 O O . ILE A 1 98 ? -31.780 10.345 3.882 1.00 95.12 98 ILE A O 1
ATOM 739 N N . ASN A 1 99 ? -31.858 11.677 5.681 1.00 93.81 99 ASN A N 1
ATOM 740 C CA . ASN A 1 99 ? -32.061 12.911 4.928 1.00 93.81 99 ASN A CA 1
ATOM 741 C C . ASN A 1 99 ? -30.707 13.595 4.646 1.00 93.81 99 ASN A C 1
ATOM 743 O O . ASN A 1 99 ? -30.095 14.060 5.605 1.00 93.81 99 ASN A O 1
ATOM 747 N N . PRO A 1 100 ? -30.255 13.736 3.383 1.00 91.56 100 PRO A N 1
ATOM 748 C CA . PRO A 1 100 ? -29.004 14.435 3.073 1.00 91.56 100 PRO A CA 1
ATOM 749 C C . PRO A 1 100 ? -29.030 15.937 3.412 1.00 91.56 100 PRO A C 1
ATOM 751 O O . PRO A 1 100 ? -27.977 16.545 3.529 1.00 91.56 100 PRO A O 1
ATOM 754 N N . GLU A 1 101 ? -30.200 16.560 3.601 1.00 91.94 101 GLU A N 1
ATOM 755 C CA . GLU A 1 101 ? -30.284 18.000 3.907 1.00 91.94 101 GLU A CA 1
ATOM 756 C C . GLU A 1 101 ? -29.912 18.367 5.361 1.00 91.94 101 GLU A C 1
ATOM 758 O O . GLU A 1 101 ? -29.814 19.554 5.672 1.00 91.94 101 GLU A O 1
ATOM 763 N N . ILE A 1 102 ? -29.777 17.397 6.279 1.00 94.44 102 ILE A N 1
ATOM 764 C CA . ILE A 1 102 ? -29.564 17.645 7.719 1.00 94.44 102 ILE A CA 1
ATOM 765 C C . ILE A 1 102 ? -28.732 16.549 8.391 1.00 94.44 102 ILE A C 1
ATOM 767 O O . ILE A 1 102 ? -28.827 15.376 8.045 1.00 94.44 102 ILE A O 1
ATOM 771 N N . ASN A 1 103 ? -28.032 16.910 9.465 1.00 96.75 103 ASN A N 1
ATOM 772 C CA . ASN A 1 103 ? -27.414 15.934 10.352 1.00 96.75 103 ASN A CA 1
ATOM 773 C C . ASN A 1 103 ? -28.487 15.230 11.194 1.00 96.75 103 ASN A C 1
ATOM 775 O O . ASN A 1 103 ? -29.410 15.870 11.715 1.00 96.75 103 ASN A O 1
ATOM 779 N N . GLN A 1 104 ? -28.358 13.915 11.365 1.00 98.06 104 GLN A N 1
ATOM 780 C CA . GLN A 1 104 ? -29.313 13.076 12.098 1.00 98.06 104 GLN A CA 1
ATOM 781 C C . GLN A 1 104 ? -28.586 12.139 13.061 1.00 98.06 104 GLN A C 1
ATOM 783 O O . GLN A 1 104 ? -27.504 11.645 12.755 1.00 98.06 104 GLN A O 1
ATOM 788 N N . ARG A 1 105 ? -29.177 11.905 14.234 1.00 98.56 105 ARG A N 1
ATOM 789 C CA . ARG A 1 105 ? -28.599 11.096 15.316 1.00 98.56 105 ARG A CA 1
ATOM 790 C C . ARG A 1 105 ? -29.391 9.818 15.520 1.00 98.56 105 ARG A C 1
ATOM 792 O O . ARG A 1 105 ? -30.620 9.853 15.630 1.00 98.56 105 ARG A O 1
ATOM 799 N N . TRP A 1 106 ? -28.677 8.705 15.620 1.00 98.50 106 TRP A N 1
ATOM 800 C CA . TRP A 1 106 ? -29.235 7.360 15.582 1.00 98.50 106 TRP A CA 1
ATOM 801 C C . TRP A 1 106 ? -28.736 6.508 16.744 1.00 98.50 106 TRP A C 1
ATOM 803 O O . TRP A 1 106 ? -27.578 6.599 17.151 1.00 98.50 106 TRP A O 1
ATOM 813 N N . PHE A 1 107 ? -29.612 5.635 17.236 1.00 98.38 107 PHE A N 1
ATOM 814 C CA . PHE A 1 107 ? -29.274 4.539 18.135 1.00 98.38 107 PHE A CA 1
ATOM 815 C C . PHE A 1 107 ? -29.422 3.224 17.369 1.00 98.38 107 PHE A C 1
ATOM 817 O O . PHE A 1 107 ? -30.518 2.883 16.910 1.00 98.38 107 PHE A O 1
ATOM 824 N N . ILE A 1 108 ? -28.319 2.496 17.199 1.00 97.50 108 ILE A N 1
ATOM 825 C CA . ILE A 1 108 ? -28.288 1.310 16.341 1.00 97.50 108 ILE A CA 1
ATOM 826 C C . ILE A 1 108 ? -28.692 0.070 17.140 1.00 97.50 108 ILE A C 1
ATOM 828 O O . ILE A 1 108 ? -28.137 -0.232 18.202 1.00 97.50 108 ILE A O 1
ATOM 832 N N . LYS A 1 109 ? -29.663 -0.675 16.616 1.00 90.12 109 LYS A N 1
ATOM 833 C CA . LYS A 1 109 ? -30.179 -1.943 17.137 1.00 90.12 109 LYS A CA 1
ATOM 834 C C . LYS A 1 109 ? -29.917 -3.059 16.125 1.00 90.12 109 LYS A C 1
ATOM 836 O O . LYS A 1 109 ? -29.553 -2.826 14.979 1.00 90.12 109 LYS A O 1
ATOM 841 N N . ASN A 1 110 ? -30.145 -4.292 16.564 1.00 82.75 110 ASN A N 1
ATOM 842 C CA . ASN A 1 110 ? -29.997 -5.485 15.736 1.00 82.75 110 ASN A CA 1
ATOM 843 C C . ASN A 1 110 ? -31.049 -5.485 14.596 1.00 82.75 110 ASN A C 1
ATOM 845 O O . ASN A 1 110 ? -32.231 -5.729 14.851 1.00 82.75 110 ASN A O 1
ATOM 849 N N . ASN A 1 111 ? -30.612 -5.231 13.358 1.00 83.69 111 ASN A N 1
ATOM 850 C CA . ASN A 1 111 ? -31.397 -5.002 12.127 1.00 83.69 111 ASN A CA 1
ATOM 851 C C . ASN A 1 111 ? -32.307 -3.745 12.111 1.00 83.69 111 ASN A C 1
ATOM 853 O O . ASN A 1 111 ? -33.287 -3.725 11.366 1.00 83.69 111 ASN A O 1
ATOM 857 N N . GLU A 1 112 ? -32.047 -2.714 12.926 1.00 87.62 112 GLU A N 1
ATOM 858 C CA . GLU A 1 112 ? -32.826 -1.457 12.903 1.00 87.62 112 GLU A CA 1
ATOM 859 C C . GLU A 1 112 ? -31.992 -0.262 13.399 1.00 87.62 112 GLU A C 1
ATOM 861 O O . GLU A 1 112 ? -31.380 -0.333 14.462 1.00 87.62 112 GLU A O 1
ATOM 866 N N . MET A 1 113 ? -32.041 0.874 12.698 1.00 93.50 113 MET A N 1
ATOM 867 C CA . MET A 1 113 ? -31.546 2.166 13.195 1.00 93.50 113 MET A CA 1
ATOM 868 C C . MET A 1 113 ? -32.716 3.026 13.699 1.00 93.50 113 MET A C 1
ATOM 870 O O . MET A 1 113 ? -33.620 3.377 12.941 1.00 93.50 113 MET A O 1
ATOM 874 N N . GLU A 1 114 ? -32.726 3.376 14.988 1.00 96.44 114 GLU A N 1
ATOM 875 C CA . GLU A 1 114 ? -33.743 4.266 15.566 1.00 96.44 114 GLU A CA 1
ATOM 876 C C . GLU A 1 114 ? -33.259 5.714 15.522 1.00 96.44 114 GLU A C 1
ATOM 878 O O . GLU A 1 114 ? -32.242 6.042 16.132 1.00 96.44 114 GLU A O 1
ATOM 883 N N . LYS A 1 115 ? -33.993 6.595 14.829 1.00 97.12 115 LYS A N 1
ATOM 884 C CA . LYS A 1 115 ? -33.678 8.027 14.834 1.00 97.12 115 LYS A CA 1
ATOM 885 C C . LYS A 1 115 ? -34.061 8.646 16.174 1.00 97.12 115 LYS A C 1
ATOM 887 O O . LYS A 1 115 ? -35.227 8.610 16.566 1.00 97.12 115 LYS A O 1
ATOM 892 N N . VAL A 1 116 ? -33.084 9.252 16.836 1.00 97.44 116 VAL A N 1
ATOM 893 C CA . VAL A 1 116 ? -33.220 9.869 18.159 1.00 97.44 116 VAL A CA 1
ATOM 894 C C . VAL A 1 116 ? -33.472 11.371 18.036 1.00 97.44 116 VAL A C 1
ATOM 896 O O . VAL A 1 116 ? -34.348 11.908 18.710 1.00 97.44 116 VAL A O 1
ATOM 899 N N . GLU A 1 117 ? -32.723 12.050 17.163 1.00 96.44 117 GLU A N 1
ATOM 900 C CA . GLU A 1 117 ? -32.729 13.510 17.033 1.00 96.44 117 GLU A CA 1
ATOM 901 C C . GLU A 1 117 ? -32.381 13.946 15.598 1.00 96.44 117 GLU A C 1
ATOM 903 O O . GLU A 1 117 ? -31.580 13.308 14.914 1.00 96.44 117 GLU A O 1
ATOM 908 N N . ASP A 1 118 ? -32.989 15.043 15.142 1.00 96.88 118 ASP A N 1
ATOM 909 C CA . ASP A 1 118 ? -32.563 15.789 13.955 1.00 96.88 118 ASP A CA 1
ATOM 910 C C . ASP A 1 118 ? -31.653 16.935 14.426 1.00 96.88 118 ASP A C 1
ATOM 912 O O . ASP A 1 118 ? -32.143 17.919 14.981 1.00 96.88 118 ASP A O 1
ATOM 916 N N . ALA A 1 119 ? -30.337 16.803 14.233 1.00 95.06 119 ALA A N 1
ATOM 917 C CA . ALA A 1 119 ? -29.336 17.782 14.675 1.00 95.06 119 ALA A CA 1
ATOM 918 C C . ALA A 1 119 ? -29.249 19.019 13.750 1.00 95.06 119 ALA A C 1
ATOM 920 O O . ALA A 1 119 ? -28.720 20.057 14.144 1.00 95.06 119 ALA A O 1
ATOM 921 N N . GLY A 1 120 ? -29.835 18.941 12.550 1.00 93.75 120 GLY A N 1
ATOM 922 C CA . GLY A 1 120 ? -30.057 20.084 11.659 1.00 93.75 120 GLY A CA 1
ATOM 923 C C . GLY A 1 120 ? -28.952 20.317 10.617 1.00 93.75 120 GLY A C 1
ATOM 924 O O . GLY A 1 120 ? -27.986 19.560 10.558 1.00 93.75 120 GLY A O 1
ATOM 925 N N . PRO A 1 121 ? -29.109 21.339 9.754 1.00 91.50 121 PRO A N 1
ATOM 926 C CA . PRO A 1 121 ? -28.203 21.617 8.640 1.00 91.50 121 PRO A CA 1
ATOM 927 C C . PRO A 1 121 ? -26.979 22.412 9.124 1.00 91.50 121 PRO A C 1
ATOM 929 O O . PRO A 1 121 ? -26.885 23.622 8.914 1.00 91.50 121 PRO A O 1
ATOM 932 N N . VAL A 1 122 ? -26.071 21.745 9.837 1.00 92.44 122 VAL A N 1
ATOM 933 C CA . VAL A 1 122 ? -24.812 22.326 10.331 1.00 92.44 122 VAL A CA 1
ATOM 934 C C . VAL A 1 122 ? -23.626 21.552 9.762 1.00 92.44 122 VAL A C 1
ATOM 936 O O . VAL A 1 122 ? -23.658 20.327 9.730 1.00 92.44 122 VAL A O 1
ATOM 939 N N . ASN A 1 123 ? -22.591 22.264 9.319 1.00 92.12 123 ASN A N 1
ATOM 940 C CA . ASN A 1 123 ? -21.407 21.674 8.693 1.00 92.12 123 ASN A CA 1
ATOM 941 C C . ASN A 1 123 ? -20.752 20.656 9.655 1.00 92.12 123 ASN A C 1
ATOM 943 O O . ASN A 1 123 ? -20.455 20.993 10.807 1.00 92.12 123 ASN A O 1
ATOM 947 N N . MET A 1 124 ? -20.588 19.401 9.223 1.00 93.88 124 MET A N 1
ATOM 948 C CA . MET A 1 124 ? -19.965 18.344 10.030 1.00 93.88 124 MET A CA 1
ATOM 949 C C . MET A 1 124 ? -18.457 18.536 10.204 1.00 93.88 124 MET A C 1
ATOM 951 O O . MET A 1 124 ? -17.909 18.107 11.222 1.00 93.88 124 MET A O 1
ATOM 955 N N . ALA A 1 125 ? -17.800 19.246 9.295 1.00 91.75 125 ALA A N 1
ATOM 956 C CA . ALA A 1 125 ? -16.399 19.623 9.386 1.00 91.75 125 ALA A CA 1
ATOM 957 C C . ALA A 1 125 ? -16.184 20.896 10.237 1.00 91.75 125 ALA A C 1
ATOM 959 O O . ALA A 1 125 ? -15.482 21.825 9.845 1.00 91.75 125 ALA A O 1
ATOM 960 N N . GLN A 1 126 ? -16.823 20.964 11.412 1.00 93.75 126 GLN A N 1
ATOM 961 C CA . GLN A 1 126 ? -16.725 22.090 12.351 1.00 93.75 126 GLN A CA 1
ATOM 962 C C . GLN A 1 126 ? -16.595 21.599 13.803 1.00 93.75 126 GLN A C 1
ATOM 964 O O . GLN A 1 126 ? -17.304 20.664 14.199 1.00 93.75 126 GLN A O 1
ATOM 969 N N . PRO A 1 127 ? -15.743 22.231 14.638 1.00 95.56 127 PRO A N 1
ATOM 970 C CA . PRO A 1 127 ? -15.449 21.744 15.988 1.00 95.56 127 PRO A CA 1
ATOM 971 C C . PRO A 1 127 ? -16.674 21.754 16.911 1.00 95.56 127 PRO A C 1
ATOM 973 O O . PRO A 1 127 ? -16.822 20.867 17.752 1.00 95.56 127 PRO A O 1
ATOM 976 N N . GLU A 1 128 ? -17.589 22.711 16.729 1.00 96.75 128 GLU A N 1
ATOM 977 C CA . GLU A 1 128 ? -18.845 22.781 17.486 1.00 96.75 128 GLU A CA 1
ATOM 978 C C . GLU A 1 128 ? -19.731 21.549 17.230 1.00 96.75 128 GLU A C 1
ATOM 980 O O . GLU A 1 128 ? -20.307 20.998 18.167 1.00 96.75 128 GLU A O 1
ATOM 985 N N . THR A 1 129 ? -19.806 21.086 15.976 1.00 96.94 129 THR A N 1
ATOM 986 C CA . THR A 1 129 ? -20.658 19.963 15.550 1.00 96.94 129 THR A CA 1
ATOM 987 C C . THR A 1 129 ? -20.157 18.631 16.109 1.00 96.94 129 THR A C 1
ATOM 989 O O . THR A 1 129 ? -20.953 17.835 16.618 1.00 96.94 129 THR A O 1
ATOM 992 N N . LEU A 1 130 ? -18.836 18.413 16.081 1.00 98.00 130 LEU A N 1
ATOM 993 C CA . LEU A 1 130 ? -18.202 17.240 16.686 1.00 98.00 130 LEU A CA 1
ATOM 994 C C . LEU A 1 130 ? -18.334 17.260 18.217 1.00 98.00 130 LEU A C 1
ATOM 996 O O . LEU A 1 130 ? -18.704 16.253 18.824 1.00 98.00 130 LEU A O 1
ATOM 1000 N N . LYS A 1 131 ? -18.110 18.419 18.850 1.00 98.38 131 LYS A N 1
ATOM 1001 C CA . LYS A 1 131 ? -18.305 18.603 20.294 1.00 98.38 131 LYS A CA 1
ATOM 1002 C C . LYS A 1 131 ? -19.735 18.280 20.722 1.00 98.38 131 LYS A C 1
ATOM 1004 O O . LYS A 1 131 ? -19.921 17.533 21.683 1.00 98.38 131 LYS A O 1
ATOM 1009 N N . ASP A 1 132 ? -20.741 18.825 20.035 1.00 98.56 132 ASP A N 1
ATOM 1010 C CA . ASP A 1 132 ? -22.146 18.611 20.394 1.00 98.56 132 ASP A CA 1
ATOM 1011 C C . ASP A 1 132 ? -22.551 17.138 20.235 1.00 98.56 132 ASP A C 1
ATOM 1013 O O . ASP A 1 132 ? -23.235 16.604 21.106 1.00 98.56 132 ASP A O 1
ATOM 1017 N N . PHE A 1 133 ? -22.049 16.436 19.207 1.00 98.56 133 PHE A N 1
ATOM 1018 C CA . PHE A 1 133 ? -22.228 14.983 19.088 1.00 98.56 133 PHE A CA 1
ATOM 1019 C C . PHE A 1 133 ? -21.643 14.222 20.286 1.00 98.56 133 PHE A C 1
ATOM 1021 O O . PHE A 1 133 ? -22.331 13.382 20.870 1.00 98.56 133 PHE A O 1
ATOM 1028 N N . ILE A 1 134 ? -20.407 14.532 20.693 1.00 98.75 134 ILE A N 1
ATOM 1029 C CA . ILE A 1 134 ? -19.756 13.874 21.835 1.00 98.75 134 ILE A CA 1
ATOM 1030 C C . ILE A 1 134 ? -20.533 14.138 23.132 1.00 98.75 134 ILE A C 1
ATOM 1032 O O . ILE A 1 134 ? -20.839 13.207 23.881 1.00 98.75 134 ILE A O 1
ATOM 1036 N N . VAL A 1 135 ? -20.891 15.399 23.387 1.00 98.69 135 VAL A N 1
ATOM 1037 C CA . VAL A 1 135 ? -21.669 15.809 24.565 1.00 98.69 135 VAL A CA 1
ATOM 1038 C C . VAL A 1 135 ? -23.031 15.111 24.587 1.00 98.69 135 VAL A C 1
ATOM 1040 O O . VAL A 1 135 ? -23.432 14.592 25.634 1.00 98.69 135 VAL A O 1
ATOM 1043 N N . TRP A 1 136 ? -23.725 15.052 23.449 1.00 98.50 136 TRP A N 1
ATOM 1044 C CA . TRP A 1 136 ? -25.001 14.356 23.293 1.00 98.50 136 TRP A CA 1
ATOM 1045 C C . TRP A 1 136 ? -24.871 12.854 23.577 1.00 98.50 136 TRP A C 1
ATOM 1047 O O . TRP A 1 136 ? -25.650 12.316 24.370 1.00 98.50 136 TRP A O 1
ATOM 1057 N N . ALA A 1 137 ? -23.881 12.188 22.978 1.00 98.38 137 ALA A N 1
ATOM 1058 C CA . ALA A 1 137 ? -23.688 10.747 23.089 1.00 98.38 137 ALA A CA 1
ATOM 1059 C C . ALA A 1 137 ? -23.405 10.336 24.538 1.00 98.38 137 ALA A C 1
ATOM 1061 O O . ALA A 1 137 ? -24.095 9.475 25.081 1.00 98.38 137 ALA A O 1
ATOM 1062 N N . VAL A 1 138 ? -22.467 11.018 25.203 1.00 97.69 138 VAL A N 1
ATOM 1063 C CA . VAL A 1 138 ? -22.128 10.768 26.613 1.00 97.69 138 VAL A CA 1
ATOM 1064 C C . VAL A 1 138 ? -23.313 11.051 27.546 1.00 97.69 138 VAL A C 1
ATOM 1066 O O . VAL A 1 138 ? -23.543 10.304 28.497 1.00 97.69 138 VAL A O 1
ATOM 1069 N N . THR A 1 139 ? -24.088 12.109 27.282 1.00 96.12 139 THR A N 1
ATOM 1070 C CA . THR A 1 139 ? -25.222 12.507 28.138 1.00 96.12 139 THR A CA 1
ATOM 1071 C C . THR A 1 139 ? -26.398 11.532 28.047 1.00 96.12 139 THR A C 1
ATOM 1073 O O . THR A 1 139 ? -27.043 11.262 29.061 1.00 96.12 139 THR A O 1
ATOM 1076 N N . ASN A 1 140 ? -26.693 11.006 26.854 1.00 96.06 140 ASN A N 1
ATOM 1077 C CA . ASN A 1 140 ? -27.851 10.134 26.625 1.00 96.06 140 ASN A CA 1
ATOM 1078 C C . ASN A 1 140 ? -27.517 8.637 26.745 1.00 96.06 140 ASN A C 1
ATOM 1080 O O . ASN A 1 140 ? -28.380 7.852 27.139 1.00 96.06 140 ASN A O 1
ATOM 1084 N N . TYR A 1 141 ? -26.274 8.246 26.452 1.00 97.00 141 TYR A N 1
ATOM 1085 C CA . TYR A 1 141 ? -25.813 6.855 26.411 1.00 97.00 141 TYR A CA 1
ATOM 1086 C C . TYR A 1 141 ? -24.545 6.675 27.260 1.00 97.00 141 TYR A C 1
ATOM 1088 O O . TYR A 1 141 ? -23.462 6.421 26.725 1.00 97.00 141 TYR A O 1
ATOM 1096 N N . PRO A 1 142 ? -24.642 6.810 28.594 1.00 96.00 142 PRO A N 1
ATOM 1097 C CA . PRO A 1 142 ? -23.487 6.678 29.467 1.00 96.00 142 PRO A CA 1
ATOM 1098 C C . PRO A 1 142 ? -22.991 5.222 29.541 1.00 96.00 142 PRO A C 1
ATOM 1100 O O . PRO A 1 142 ? -23.775 4.265 29.557 1.00 96.00 142 PRO A O 1
ATOM 1103 N N . ALA A 1 143 ? -21.671 5.068 29.633 1.00 96.94 143 ALA A N 1
ATOM 1104 C CA . ALA A 1 143 ? -20.956 3.800 29.752 1.00 96.94 143 ALA A CA 1
ATOM 1105 C C . ALA A 1 143 ? -19.742 3.895 30.700 1.00 96.94 143 ALA A C 1
ATOM 1107 O O . ALA A 1 143 ? -19.348 4.982 31.127 1.00 96.94 143 ALA A O 1
ATOM 1108 N N . GLU A 1 144 ? -19.144 2.745 31.031 1.00 96.38 144 GLU A N 1
ATOM 1109 C CA . GLU A 1 144 ? -17.857 2.650 31.740 1.00 96.38 144 GLU A CA 1
ATOM 1110 C C . GLU A 1 144 ? -16.668 3.063 30.856 1.00 96.38 144 GLU A C 1
ATOM 1112 O O . GLU A 1 144 ? -15.678 3.583 31.369 1.00 96.38 144 GLU A O 1
ATOM 1117 N N . LYS A 1 145 ? -16.770 2.844 29.539 1.00 98.00 145 LYS A N 1
ATOM 1118 C CA . LYS A 1 145 ? -15.776 3.198 28.520 1.00 98.00 145 LYS A CA 1
ATOM 1119 C C . LYS A 1 145 ? -16.449 3.817 27.297 1.00 98.00 145 LYS A C 1
ATOM 1121 O O . LYS A 1 145 ? -17.567 3.448 26.939 1.00 98.00 145 LYS A O 1
ATOM 1126 N N . TYR A 1 146 ? -15.726 4.699 26.615 1.00 98.69 146 TYR A N 1
ATOM 1127 C CA . TYR A 1 146 ? -16.180 5.356 25.390 1.00 98.69 146 TYR A CA 1
ATOM 1128 C C . TYR A 1 146 ? -15.168 5.123 24.274 1.00 98.69 146 TYR A C 1
ATOM 1130 O O . TYR A 1 146 ? -13.960 5.176 24.517 1.00 98.69 146 TYR A O 1
ATOM 1138 N N . VAL A 1 147 ? -15.677 4.882 23.070 1.00 98.81 147 VAL A N 1
ATOM 1139 C CA . VAL A 1 147 ? -14.909 4.885 21.823 1.00 98.81 147 VAL A CA 1
ATOM 1140 C C . VAL A 1 147 ? -15.520 5.949 20.931 1.00 98.81 147 VAL A C 1
ATOM 1142 O O . VAL A 1 147 ? -16.727 5.906 20.690 1.00 98.81 147 VAL A O 1
ATOM 1145 N N . LEU A 1 148 ? -14.701 6.893 20.479 1.00 98.81 148 LEU A N 1
ATOM 1146 C CA . LEU A 1 148 ? -15.059 7.820 19.410 1.00 98.81 148 LEU A CA 1
ATOM 1147 C C . LEU A 1 148 ? -14.354 7.368 18.140 1.00 98.81 148 LEU A C 1
ATOM 1149 O O . LEU A 1 148 ? -13.160 7.082 18.165 1.00 98.81 148 LEU A O 1
ATOM 1153 N N . ASP A 1 149 ? -15.111 7.330 17.062 1.00 98.62 149 ASP A N 1
ATOM 1154 C CA . ASP A 1 149 ? -14.678 6.936 15.740 1.00 98.62 149 ASP A CA 1
ATOM 1155 C C . ASP A 1 149 ? -15.054 8.036 14.738 1.00 98.62 149 ASP A C 1
ATOM 1157 O O . ASP A 1 149 ? -16.168 8.579 14.769 1.00 98.62 149 ASP A O 1
ATOM 1161 N N . LEU A 1 150 ? -14.084 8.411 13.912 1.00 98.31 150 LEU A N 1
ATOM 1162 C CA . LEU A 1 150 ? -14.121 9.534 12.985 1.00 98.31 150 LEU A CA 1
ATOM 1163 C C . LEU A 1 150 ? -13.987 8.983 11.560 1.00 98.31 150 LEU A C 1
ATOM 1165 O O . LEU A 1 150 ? -12.881 8.755 11.076 1.00 98.31 150 LEU A O 1
ATOM 1169 N N . TRP A 1 151 ? -15.131 8.757 10.914 1.00 95.88 151 TRP A N 1
ATOM 1170 C CA . TRP A 1 151 ? -15.244 8.167 9.579 1.00 95.88 151 TRP A CA 1
ATOM 1171 C C . TRP A 1 151 ? -15.375 9.257 8.513 1.00 95.88 151 TRP A C 1
ATOM 1173 O O . TRP A 1 151 ? -16.356 10.011 8.533 1.00 95.88 151 TRP A O 1
ATOM 1183 N N . ASN A 1 152 ? -14.394 9.349 7.603 1.00 89.94 152 ASN A N 1
ATOM 1184 C CA . ASN A 1 152 ? -14.408 10.177 6.385 1.00 89.94 152 ASN A CA 1
ATOM 1185 C C . ASN A 1 152 ? -13.139 9.913 5.528 1.00 89.94 152 ASN A C 1
ATOM 1187 O O . ASN A 1 152 ? -12.423 8.933 5.718 1.00 89.94 152 ASN A O 1
ATOM 1191 N N . HIS A 1 153 ? -12.812 10.825 4.613 1.00 87.50 153 HIS A N 1
ATOM 1192 C CA . HIS A 1 153 ? -11.448 11.073 4.152 1.00 87.50 153 HIS A CA 1
ATOM 1193 C C . HIS A 1 153 ? -10.566 11.691 5.252 1.00 87.50 153 HIS A C 1
ATOM 1195 O O . HIS A 1 153 ? -11.047 12.363 6.173 1.00 87.50 153 HIS A O 1
ATOM 1201 N N . GLY A 1 154 ? -9.252 11.537 5.093 1.00 87.75 154 GLY A N 1
ATOM 1202 C CA . GLY A 1 154 ? -8.224 12.224 5.876 1.00 87.75 154 GLY A CA 1
ATOM 1203 C C . GLY A 1 154 ? -7.089 12.735 4.984 1.00 87.75 154 GLY A C 1
ATOM 1204 O O . GLY A 1 154 ? -6.913 12.270 3.858 1.00 87.75 154 GLY A O 1
ATOM 1205 N N . GLY A 1 155 ? -6.356 13.731 5.481 1.00 86.25 155 GLY A N 1
ATOM 1206 C CA . GLY A 1 155 ? -5.250 14.417 4.799 1.00 86.25 155 GLY A CA 1
ATOM 1207 C C . GLY A 1 155 ? -4.009 14.582 5.687 1.00 86.25 155 GLY A C 1
ATOM 1208 O O . GLY A 1 155 ? -3.218 15.506 5.494 1.00 86.25 155 GLY A O 1
ATOM 1209 N N . GLY A 1 156 ? -3.861 13.730 6.706 1.00 90.94 156 GLY A N 1
ATOM 1210 C CA . GLY A 1 156 ? -2.723 13.743 7.626 1.00 90.94 156 GLY A CA 1
ATOM 1211 C C . GLY A 1 156 ? -2.609 15.027 8.454 1.00 90.94 156 GLY A C 1
ATOM 1212 O O . GLY A 1 156 ? -3.604 15.682 8.768 1.00 90.94 156 GLY A O 1
ATOM 1213 N N . ALA A 1 157 ? -1.381 15.388 8.836 1.00 91.44 157 ALA A N 1
ATOM 1214 C CA . ALA A 1 157 ? -1.139 16.417 9.848 1.00 91.44 157 ALA A CA 1
ATOM 1215 C C . ALA A 1 157 ? -1.655 17.815 9.450 1.00 91.44 157 ALA A C 1
ATOM 1217 O O . ALA A 1 157 ? -2.291 18.487 10.263 1.00 91.44 157 ALA A O 1
ATOM 1218 N N . HIS A 1 158 ? -1.403 18.260 8.210 1.00 86.56 158 HIS A N 1
ATOM 1219 C CA . HIS A 1 158 ? -1.859 19.570 7.711 1.00 86.56 158 HIS A CA 1
ATOM 1220 C C . HIS A 1 158 ? -3.278 19.522 7.123 1.00 86.56 158 HIS A C 1
ATOM 1222 O O . HIS A 1 158 ? -4.060 20.448 7.361 1.00 86.56 158 HIS A O 1
ATOM 1228 N N . GLY A 1 159 ? -3.637 18.450 6.409 1.00 85.00 159 GLY A N 1
ATOM 1229 C CA . GLY A 1 159 ? -4.945 18.281 5.774 1.00 85.00 159 GLY A CA 1
ATOM 1230 C C . GLY A 1 159 ? -6.072 18.058 6.782 1.00 85.00 159 GLY A C 1
ATOM 1231 O O . GLY A 1 159 ? -7.175 18.567 6.595 1.00 85.00 159 GLY A O 1
ATOM 1232 N N . GLY A 1 160 ? -5.785 17.387 7.900 1.00 91.19 160 GLY A N 1
ATOM 1233 C CA . GLY A 1 160 ? -6.776 17.069 8.922 1.00 91.19 160 GLY A CA 1
ATOM 1234 C C . GLY A 1 160 ? -7.749 15.982 8.464 1.00 91.19 160 GLY A C 1
ATOM 1235 O O . GLY A 1 160 ? -7.377 15.058 7.747 1.00 91.19 160 GLY A O 1
ATOM 1236 N N . TYR A 1 161 ? -9.001 16.080 8.898 1.00 93.06 161 TYR A N 1
ATOM 1237 C CA . TYR A 1 161 ? -10.035 15.060 8.714 1.00 93.06 161 TYR A CA 1
ATOM 1238 C C . TYR A 1 161 ? -11.349 15.694 8.247 1.00 93.06 161 TYR A C 1
ATOM 1240 O O . TYR A 1 161 ? -11.672 16.802 8.663 1.00 93.06 161 TYR A O 1
ATOM 1248 N N . GLY A 1 162 ? -12.153 14.971 7.462 1.00 88.62 162 GLY A N 1
ATOM 1249 C CA . GLY A 1 162 ? -13.569 15.301 7.275 1.00 88.62 162 GLY A CA 1
ATOM 1250 C C . GLY A 1 162 ? -13.872 16.529 6.411 1.00 88.62 162 GLY A C 1
ATOM 1251 O O . GLY A 1 162 ? -13.805 17.641 6.917 1.00 88.62 162 GLY A O 1
ATOM 1252 N N . VAL A 1 163 ? -14.322 16.341 5.166 1.00 86.19 163 VAL A N 1
ATOM 1253 C CA . VAL A 1 163 ? -14.993 17.393 4.358 1.00 86.19 163 VAL A CA 1
ATOM 1254 C C . VAL A 1 163 ? -16.511 17.304 4.534 1.00 86.19 163 VAL A C 1
ATOM 1256 O O . VAL A 1 163 ? -17.023 16.248 4.876 1.00 86.19 163 VAL A O 1
ATOM 1259 N N . ASP A 1 164 ? -17.260 18.383 4.304 1.00 87.25 164 ASP A N 1
ATOM 1260 C CA . ASP A 1 164 ? -18.727 18.353 4.190 1.00 87.25 164 ASP A CA 1
ATOM 1261 C C . ASP A 1 164 ? -19.147 18.827 2.785 1.00 87.25 164 ASP A C 1
ATOM 1263 O O . ASP A 1 164 ? -18.890 19.967 2.397 1.00 87.25 164 ASP A O 1
ATOM 1267 N N . GLU A 1 165 ? -19.789 17.960 1.994 1.00 86.00 165 GLU A N 1
ATOM 1268 C CA . GLU A 1 165 ? -20.180 18.276 0.609 1.00 86.00 165 GLU A CA 1
ATOM 1269 C C . GLU A 1 165 ? -21.252 19.379 0.479 1.00 86.00 165 GLU A C 1
ATOM 1271 O O . GLU A 1 165 ? -21.493 19.891 -0.627 1.00 86.00 165 GLU A O 1
ATOM 1276 N N . LEU A 1 166 ? -21.964 19.689 1.563 1.00 83.62 166 LEU A N 1
ATOM 1277 C CA . LEU A 1 166 ? -23.110 20.599 1.563 1.00 83.62 166 LEU A CA 1
ATOM 1278 C C . LEU A 1 166 ? -22.689 22.073 1.665 1.00 83.62 166 LEU A C 1
ATOM 1280 O O . LEU A 1 166 ? -23.524 22.955 1.448 1.00 83.62 166 LEU A O 1
ATOM 1284 N N . PHE A 1 167 ? -21.416 22.348 1.968 1.00 81.06 167 PHE A N 1
ATOM 1285 C CA . PHE A 1 167 ? -20.883 23.691 2.196 1.00 81.06 167 PHE A CA 1
ATOM 1286 C C . PHE A 1 167 ? -19.818 24.057 1.148 1.00 81.06 167 PHE A C 1
ATOM 1288 O O . PHE A 1 167 ? -18.935 23.273 0.811 1.00 81.06 167 PHE A O 1
ATOM 1295 N N . GLU A 1 168 ? -19.926 25.267 0.587 1.00 64.12 168 GLU A N 1
ATOM 1296 C CA . GLU A 1 168 ? -19.098 25.720 -0.548 1.00 64.12 168 GLU A CA 1
ATOM 1297 C C . GLU A 1 168 ? -17.631 26.009 -0.176 1.00 64.12 168 GLU A C 1
ATOM 1299 O O . GLU A 1 168 ? -16.810 26.215 -1.067 1.00 64.12 168 GLU A O 1
ATOM 1304 N N . ASP A 1 169 ? -17.294 26.032 1.116 1.00 66.19 169 ASP A N 1
ATOM 1305 C CA . ASP A 1 169 ? -15.935 26.266 1.615 1.00 66.19 169 ASP A CA 1
ATOM 1306 C C . ASP A 1 169 ? -15.040 25.013 1.590 1.00 66.19 169 ASP A C 1
ATOM 1308 O O . ASP A 1 169 ? -13.836 25.146 1.799 1.00 66.19 169 ASP A O 1
ATOM 1312 N N . LYS A 1 170 ? -15.609 23.819 1.337 1.00 64.19 170 LYS A N 1
ATOM 1313 C CA . LYS A 1 170 ? -14.949 22.506 1.480 1.00 64.19 170 LYS A CA 1
ATOM 1314 C C . LYS A 1 170 ? -14.149 22.368 2.795 1.00 64.19 170 LYS A C 1
ATOM 1316 O O . LYS A 1 170 ? -13.109 21.712 2.813 1.00 64.19 170 LYS A O 1
ATOM 1321 N N . SER A 1 171 ? -14.584 23.004 3.888 1.00 71.94 171 SER A N 1
ATOM 1322 C CA . SER A 1 171 ? -13.780 23.071 5.117 1.00 71.94 171 SER A CA 1
ATOM 1323 C C . SER A 1 171 ? -13.417 21.680 5.650 1.00 71.94 171 SER A C 1
ATOM 1325 O O . SER A 1 171 ? -14.289 20.815 5.702 1.00 71.94 171 SER A O 1
ATOM 1327 N N . THR A 1 172 ? -12.182 21.498 6.118 1.00 87.88 172 THR A N 1
ATOM 1328 C CA . THR A 1 172 ? -11.715 20.306 6.850 1.00 87.88 172 THR A CA 1
ATOM 1329 C C . THR A 1 172 ? -11.654 20.574 8.354 1.00 87.88 172 THR A C 1
ATOM 1331 O O . THR A 1 172 ? -11.242 21.666 8.748 1.00 87.88 172 THR A O 1
ATOM 1334 N N . LEU A 1 173 ? -11.932 19.583 9.210 1.00 92.31 173 LEU A N 1
ATOM 1335 C CA . LEU A 1 173 ? -11.533 19.656 10.623 1.00 92.31 173 LEU A CA 1
ATOM 1336 C C . LEU A 1 173 ? -10.008 19.543 10.726 1.00 92.31 173 LEU A C 1
ATOM 1338 O O . LEU A 1 173 ? -9.443 18.458 10.565 1.00 92.31 173 LEU A O 1
ATOM 1342 N N . SER A 1 174 ? -9.332 20.649 11.042 1.00 92.88 174 SER A N 1
ATOM 1343 C CA . SER A 1 174 ? -7.904 20.608 11.360 1.00 92.88 174 SER A CA 1
ATOM 1344 C C . SER A 1 174 ? -7.652 19.843 12.668 1.00 92.88 174 SER A C 1
ATOM 1346 O O . SER A 1 174 ? -8.543 19.681 13.511 1.00 92.88 174 SER A O 1
ATOM 1348 N N . LEU A 1 175 ? -6.403 19.434 12.913 1.00 95.31 175 LEU A N 1
ATOM 1349 C CA . LEU A 1 175 ? -6.022 18.883 14.220 1.00 95.31 175 LEU A CA 1
ATOM 1350 C C . LEU A 1 175 ? -6.231 19.898 15.368 1.00 95.31 175 LEU A C 1
ATOM 1352 O O . LEU A 1 175 ? -6.495 19.496 16.504 1.00 95.31 175 LEU A O 1
ATOM 1356 N N . ALA A 1 176 ? -6.191 21.207 15.093 1.00 93.44 176 ALA A N 1
ATOM 1357 C CA . ALA A 1 176 ? -6.512 22.247 16.073 1.00 93.44 176 ALA A CA 1
ATOM 1358 C C . ALA A 1 176 ? -8.024 22.316 16.384 1.00 93.44 176 ALA A C 1
ATOM 1360 O O . ALA A 1 176 ? -8.411 22.485 17.547 1.00 93.44 176 ALA A O 1
ATOM 1361 N N . ASP A 1 177 ? -8.885 22.103 15.386 1.00 95.31 177 ASP A N 1
ATOM 1362 C CA . ASP A 1 177 ? -10.339 22.004 15.567 1.00 95.31 177 ASP A CA 1
ATOM 1363 C C . ASP A 1 177 ? -10.722 20.737 16.334 1.00 95.31 177 ASP A C 1
ATOM 1365 O O . ASP A 1 177 ? -11.481 20.808 17.303 1.00 95.31 177 ASP A O 1
ATOM 1369 N N . ILE A 1 178 ? -10.139 19.587 15.976 1.00 97.00 178 ILE A N 1
ATOM 1370 C CA . ILE A 1 178 ? -10.324 18.321 16.704 1.00 97.00 178 ILE A CA 1
ATOM 1371 C C . ILE A 1 178 ? -9.903 18.485 18.164 1.00 97.00 178 ILE A C 1
ATOM 1373 O O . ILE A 1 178 ? -10.653 18.105 19.065 1.00 97.00 178 ILE A O 1
ATOM 1377 N N . ARG A 1 179 ? -8.750 19.117 18.424 1.00 96.38 179 ARG A N 1
ATOM 1378 C CA . ARG A 1 179 ? -8.318 19.429 19.793 1.00 96.38 179 ARG A CA 1
ATOM 1379 C C . ARG A 1 179 ? -9.341 20.282 20.527 1.00 96.38 179 ARG A C 1
ATOM 1381 O O . ARG A 1 179 ? -9.643 19.984 21.676 1.00 96.38 179 ARG A O 1
ATOM 1388 N N . THR A 1 180 ? -9.871 21.316 19.880 1.00 96.94 180 THR A N 1
ATOM 1389 C CA . THR A 1 180 ? -10.858 22.229 20.470 1.00 96.94 180 THR A CA 1
ATOM 1390 C C . THR A 1 180 ? -12.160 21.495 20.803 1.00 96.94 180 THR A C 1
ATOM 1392 O O . THR A 1 180 ? -12.667 21.615 21.921 1.00 96.94 180 THR A O 1
ATOM 1395 N N . ALA A 1 181 ? -12.661 20.668 19.880 1.00 98.00 181 ALA A N 1
ATOM 1396 C CA . ALA A 1 181 ? -13.857 19.855 20.073 1.00 98.00 181 ALA A CA 1
ATOM 1397 C C . ALA A 1 181 ? -13.696 18.853 21.227 1.00 98.00 181 ALA A C 1
ATOM 1399 O O . ALA A 1 181 ? -14.555 18.787 22.110 1.00 98.00 181 ALA A O 1
ATOM 1400 N N . LEU A 1 182 ? -12.579 18.114 21.256 1.00 98.38 182 LEU A N 1
ATOM 1401 C CA . LEU A 1 182 ? -12.262 17.158 22.318 1.00 98.38 182 LEU A CA 1
ATOM 1402 C C . LEU A 1 182 ? -12.050 17.854 23.669 1.00 98.38 182 LEU A C 1
ATOM 1404 O O . LEU A 1 182 ? -12.606 17.410 24.671 1.00 98.38 182 LEU A O 1
ATOM 1408 N N . GLU A 1 183 ? -11.315 18.970 23.716 1.00 97.75 183 GLU A N 1
ATOM 1409 C CA . GLU A 1 183 ? -11.050 19.679 24.970 1.00 97.75 183 GLU A CA 1
ATOM 1410 C C . GLU A 1 183 ? -12.339 20.241 25.581 1.00 97.75 183 GLU A C 1
ATOM 1412 O O . GLU A 1 183 ? -12.573 20.078 26.780 1.00 97.75 183 GLU A O 1
ATOM 1417 N N . GLU A 1 184 ? -13.205 20.880 24.788 1.00 98.19 184 GLU A N 1
ATOM 1418 C CA . GLU A 1 184 ? -14.485 21.383 25.292 1.00 98.19 184 GLU A CA 1
ATOM 1419 C C . GLU A 1 184 ? -15.458 20.255 25.662 1.00 98.19 184 GLU A C 1
ATOM 1421 O O . GLU A 1 184 ? -16.088 20.326 26.723 1.00 98.19 184 GLU A O 1
ATOM 1426 N N . ALA A 1 185 ? -15.542 19.184 24.867 1.00 98.12 185 ALA A N 1
ATOM 1427 C CA . ALA A 1 185 ? -16.382 18.035 25.196 1.00 98.12 185 ALA A CA 1
ATOM 1428 C C . ALA A 1 185 ? -15.919 17.342 26.489 1.00 98.12 185 ALA A C 1
ATOM 1430 O O . ALA A 1 185 ? -16.744 17.054 27.361 1.00 98.12 185 ALA A O 1
ATOM 1431 N N . THR A 1 186 ? -14.610 17.140 26.680 1.00 96.94 186 THR A N 1
ATOM 1432 C CA . THR A 1 186 ? -14.034 16.599 27.921 1.00 96.94 186 THR A CA 1
ATOM 1433 C C . THR A 1 186 ? -14.246 17.551 29.103 1.00 96.94 186 THR A C 1
ATOM 1435 O O . THR A 1 186 ? -14.649 17.095 30.175 1.00 96.94 186 THR A O 1
ATOM 1438 N N . LYS A 1 187 ? -14.081 18.874 28.933 1.00 96.88 187 LYS A N 1
ATOM 1439 C CA . LYS A 1 187 ? -14.401 19.881 29.972 1.00 96.88 187 LYS A CA 1
ATOM 1440 C C . LYS A 1 187 ? -15.873 19.838 30.402 1.00 96.88 187 LYS A C 1
ATOM 1442 O O . LYS A 1 187 ? -16.162 20.068 31.577 1.00 96.88 187 LYS A O 1
ATOM 1447 N N . GLN A 1 188 ? -16.794 19.584 29.471 1.00 97.75 188 GLN A N 1
ATOM 1448 C CA . GLN A 1 188 ? -18.237 19.592 29.724 1.00 97.75 188 GLN A CA 1
ATOM 1449 C C . GLN A 1 188 ? -18.768 18.261 30.282 1.00 97.75 188 GLN A C 1
ATOM 1451 O O . GLN A 1 188 ? -19.668 18.272 31.121 1.00 97.75 188 GLN A O 1
ATOM 1456 N N . THR A 1 189 ? -18.224 17.126 29.836 1.00 96.56 189 THR A N 1
ATOM 1457 C CA . THR A 1 189 ? -18.698 15.779 30.212 1.00 96.56 189 THR A CA 1
ATOM 1458 C C . THR A 1 189 ? -17.899 15.128 31.341 1.00 96.56 189 THR A C 1
ATOM 1460 O O . THR A 1 189 ? -18.443 14.315 32.086 1.00 96.56 189 THR A O 1
ATOM 1463 N N . GLY A 1 190 ? -16.610 15.455 31.471 1.00 93.44 190 GLY A N 1
ATOM 1464 C CA . GLY A 1 190 ? -15.664 14.736 32.327 1.00 93.44 190 GLY A CA 1
ATOM 1465 C C . GLY A 1 190 ? -15.216 13.372 31.781 1.00 93.44 190 GLY A C 1
ATOM 1466 O O . GLY A 1 190 ? -14.563 12.629 32.513 1.00 93.44 190 GLY A O 1
ATOM 1467 N N . VAL A 1 191 ? -15.556 13.025 30.532 1.00 91.88 191 VAL A N 1
ATOM 1468 C CA . VAL A 1 191 ? -15.141 11.769 29.887 1.00 91.88 191 VAL A CA 1
ATOM 1469 C C . VAL A 1 191 ? -13.752 11.888 29.258 1.00 91.88 191 VAL A C 1
ATOM 1471 O O . VAL A 1 191 ? -13.430 12.865 28.581 1.00 91.88 191 VAL A O 1
ATOM 1474 N N . SER A 1 192 ? -12.965 10.831 29.458 1.00 93.12 192 SER A N 1
ATOM 1475 C CA . SER A 1 192 ? -11.815 10.460 28.635 1.00 93.12 192 SER A CA 1
ATOM 1476 C C . SER A 1 192 ? -12.133 9.126 27.952 1.00 93.12 192 SER A C 1
ATOM 1478 O O . SER A 1 192 ? -12.795 8.262 28.536 1.00 93.12 192 SER A O 1
ATOM 1480 N N . PHE A 1 193 ? -11.711 8.989 26.701 1.00 98.62 193 PHE A N 1
ATOM 1481 C CA . PHE A 1 193 ? -11.981 7.837 25.851 1.00 98.62 193 PHE A CA 1
ATOM 1482 C C . PHE A 1 193 ? -11.033 6.674 26.168 1.00 98.62 193 PHE A C 1
ATOM 1484 O O . PHE A 1 193 ? -9.866 6.867 26.513 1.00 98.62 193 PHE A O 1
ATOM 1491 N N . GLU A 1 194 ? -11.523 5.444 26.015 1.00 98.44 194 GLU A N 1
ATOM 1492 C CA . GLU A 1 194 ? -10.650 4.265 26.007 1.00 98.44 194 GLU A CA 1
ATOM 1493 C C . GLU A 1 194 ? -9.864 4.215 24.688 1.00 98.44 194 GLU A C 1
ATOM 1495 O O . GLU A 1 194 ? -8.690 3.856 24.694 1.00 98.44 194 GLU A O 1
ATOM 1500 N N . LEU A 1 195 ? -10.499 4.594 23.574 1.00 98.75 195 LEU A N 1
ATOM 1501 C CA . LEU A 1 195 ? -9.909 4.627 22.239 1.00 98.75 195 LEU A CA 1
ATOM 1502 C C . LEU A 1 195 ? -10.514 5.787 21.429 1.00 98.75 195 LEU A C 1
ATOM 1504 O O . LEU A 1 195 ? -11.722 6.021 21.506 1.00 98.75 195 LEU A O 1
ATOM 1508 N N . ILE A 1 196 ? -9.683 6.490 20.655 1.00 98.88 196 ILE A N 1
ATOM 1509 C CA . ILE A 1 196 ? -10.125 7.361 19.558 1.00 98.88 196 ILE A CA 1
ATOM 1510 C C . ILE A 1 196 ? -9.590 6.756 18.262 1.00 98.88 196 ILE A C 1
ATOM 1512 O O . ILE A 1 196 ? -8.394 6.480 18.160 1.00 98.88 196 ILE A O 1
ATOM 1516 N N . GLY A 1 197 ? -10.496 6.514 17.323 1.00 98.31 197 GLY A N 1
ATOM 1517 C CA . GLY A 1 197 ? -10.229 5.939 16.016 1.00 98.31 197 GLY A CA 1
ATOM 1518 C C . GLY A 1 197 ? -10.522 6.922 14.890 1.00 98.31 197 GLY A C 1
ATOM 1519 O O . GLY A 1 197 ? -11.327 7.841 15.058 1.00 98.31 197 GLY A O 1
ATOM 1520 N N . PHE A 1 198 ? -9.860 6.709 13.761 1.00 98.06 198 PHE A N 1
ATOM 1521 C CA . PHE A 1 198 ? -10.119 7.387 12.501 1.00 98.06 198 PHE A CA 1
ATOM 1522 C C . PHE A 1 198 ? -10.202 6.321 11.400 1.00 98.06 198 PHE A C 1
ATOM 1524 O O . PHE A 1 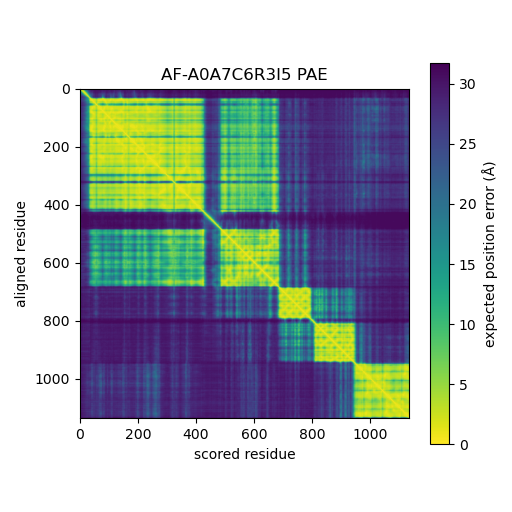198 ? -9.165 5.785 11.023 1.00 98.06 198 PHE A O 1
ATOM 1531 N N . ASP A 1 199 ? -11.400 6.036 10.884 1.00 96.38 199 ASP A N 1
ATOM 1532 C CA . ASP A 1 199 ? -11.595 5.362 9.587 1.00 96.38 199 ASP A CA 1
ATOM 1533 C C . ASP A 1 199 ? -11.372 6.406 8.480 1.00 96.38 199 ASP A C 1
ATOM 1535 O O . ASP A 1 199 ? -12.301 6.941 7.858 1.00 96.38 199 ASP A O 1
ATOM 1539 N N . ALA A 1 200 ? -10.110 6.815 8.334 1.00 92.62 200 ALA A N 1
ATOM 1540 C CA . ALA A 1 200 ? -9.708 7.926 7.486 1.00 92.62 200 ALA A CA 1
ATOM 1541 C C . ALA A 1 200 ? -8.216 7.865 7.138 1.00 92.62 200 ALA A C 1
ATOM 1543 O O . ALA A 1 200 ? -7.348 7.724 7.999 1.00 92.62 200 ALA A O 1
ATOM 1544 N N . CYS A 1 201 ? -7.939 8.065 5.850 1.00 91.06 201 CYS A N 1
ATOM 1545 C CA . CYS A 1 201 ? -6.610 8.054 5.246 1.00 91.06 201 CYS A CA 1
ATOM 1546 C C . CYS A 1 201 ? -5.587 8.907 6.009 1.00 91.06 201 CYS A C 1
ATOM 1548 O O . CYS A 1 201 ? -5.890 10.034 6.404 1.00 91.06 201 CYS A O 1
ATOM 1550 N N . LEU A 1 202 ? -4.342 8.425 6.086 1.00 92.12 202 LEU A N 1
ATOM 1551 C CA . LEU A 1 202 ? -3.163 9.201 6.500 1.00 92.12 202 LEU A CA 1
ATOM 1552 C C . LEU A 1 202 ? -3.191 9.714 7.953 1.00 92.12 202 LEU A C 1
ATOM 1554 O O . LEU A 1 202 ? -2.330 10.504 8.339 1.00 92.12 202 LEU A O 1
ATOM 1558 N N . MET A 1 203 ? -4.171 9.321 8.773 1.00 96.62 203 MET A N 1
ATOM 1559 C CA . MET A 1 203 ? -4.360 9.904 10.104 1.00 96.62 203 MET A CA 1
ATOM 1560 C C . MET A 1 203 ? -3.373 9.396 11.164 1.00 96.62 203 MET A C 1
ATOM 1562 O O . MET A 1 203 ? -3.265 10.034 12.213 1.00 96.62 203 MET A O 1
ATOM 1566 N N . ALA A 1 204 ? -2.619 8.316 10.918 1.00 97.56 204 ALA A N 1
ATOM 1567 C CA . ALA A 1 204 ? -1.596 7.772 11.822 1.00 97.56 204 ALA A CA 1
ATOM 1568 C C . ALA A 1 204 ? -0.319 8.628 11.893 1.00 97.56 204 ALA A C 1
ATOM 1570 O O . ALA A 1 204 ? 0.789 8.136 11.713 1.00 97.56 204 ALA A O 1
ATOM 1571 N N . THR A 1 205 ? -0.468 9.914 12.197 1.00 97.94 205 THR A N 1
ATOM 1572 C CA . THR A 1 205 ? 0.648 10.849 12.370 1.00 97.94 205 THR A CA 1
ATOM 1573 C C . THR A 1 205 ? 0.938 11.087 13.854 1.00 97.94 205 THR A C 1
ATOM 1575 O O . THR A 1 205 ? 0.041 11.040 14.707 1.00 97.94 205 THR A O 1
ATOM 1578 N N . ILE A 1 206 ? 2.197 11.369 14.194 1.00 98.31 206 ILE A N 1
ATOM 1579 C CA . ILE A 1 206 ? 2.613 11.699 15.565 1.00 98.31 206 ILE A CA 1
ATOM 1580 C C . ILE A 1 206 ? 1.933 12.980 16.079 1.00 98.31 206 ILE A C 1
ATOM 1582 O O . ILE A 1 206 ? 1.644 13.093 17.272 1.00 98.31 206 ILE A O 1
ATOM 1586 N N . GLU A 1 207 ? 1.595 13.916 15.191 1.00 98.12 207 GLU A N 1
ATOM 1587 C CA . GLU A 1 207 ? 0.843 15.136 15.494 1.00 98.12 207 GLU A CA 1
ATOM 1588 C C . GLU A 1 207 ? -0.635 14.847 15.796 1.00 98.12 207 GLU A C 1
ATOM 1590 O O . GLU A 1 207 ? -1.202 15.454 16.713 1.00 98.12 207 GLU A O 1
ATOM 1595 N N . THR A 1 208 ? -1.252 13.892 15.091 1.00 98.00 208 THR A N 1
ATOM 1596 C CA . THR A 1 208 ? -2.605 13.393 15.390 1.00 98.00 208 THR A CA 1
ATOM 1597 C C . THR A 1 208 ? -2.619 12.667 16.733 1.00 98.00 208 THR A C 1
ATOM 1599 O O . THR A 1 208 ? -3.420 13.005 17.609 1.00 98.00 208 THR A O 1
ATOM 1602 N N . ALA A 1 209 ? -1.671 11.749 16.958 1.00 98.06 209 ALA A N 1
ATOM 1603 C CA . ALA A 1 209 ? -1.510 11.044 18.229 1.00 98.06 209 ALA A CA 1
ATOM 1604 C C . ALA A 1 209 ? -1.287 12.022 19.401 1.00 98.06 209 ALA A C 1
ATOM 1606 O O . ALA A 1 209 ? -1.940 11.909 20.440 1.00 98.06 209 ALA A O 1
ATOM 1607 N N . CYS A 1 210 ? -0.431 13.036 19.218 1.00 97.44 210 CYS A N 1
ATOM 1608 C CA . CYS A 1 210 ? -0.218 14.126 20.173 1.00 97.44 210 CYS A CA 1
ATOM 1609 C C . CYS A 1 210 ? -1.517 14.894 20.452 1.00 97.44 210 CYS A C 1
ATOM 1611 O O . CYS A 1 210 ? -1.881 15.104 21.612 1.00 97.44 210 CYS A O 1
ATOM 1613 N N . THR A 1 211 ? -2.260 15.238 19.400 1.00 96.94 211 THR A N 1
ATOM 1614 C CA . THR A 1 211 ? -3.519 15.988 19.467 1.00 96.94 211 THR A CA 1
ATOM 1615 C C . THR A 1 211 ? -4.604 15.280 20.277 1.00 96.94 211 THR A C 1
ATOM 1617 O O . THR A 1 211 ? -5.290 15.942 21.059 1.00 96.94 211 THR A O 1
ATOM 1620 N N . VAL A 1 212 ? -4.744 13.957 20.139 1.00 97.50 212 VAL A N 1
ATOM 1621 C CA . VAL A 1 212 ? -5.742 13.172 20.890 1.00 97.50 212 VAL A CA 1
ATOM 1622 C C . VAL A 1 212 ? -5.258 12.714 22.272 1.00 97.50 212 VAL A C 1
ATOM 1624 O O . VAL A 1 212 ? -6.086 12.390 23.130 1.00 97.50 212 VAL A O 1
ATOM 1627 N N . SER A 1 213 ? -3.943 12.721 22.525 1.00 97.00 213 SER A N 1
ATOM 1628 C CA . SER A 1 213 ? -3.325 12.185 23.752 1.00 97.00 213 SER A CA 1
ATOM 1629 C C . SER A 1 213 ? -3.859 12.707 25.099 1.00 97.00 213 SER A C 1
ATOM 1631 O O . SER A 1 213 ? -3.868 11.918 26.044 1.00 97.00 213 SER A O 1
ATOM 1633 N N . PRO A 1 214 ? -4.358 13.956 25.253 1.00 96.81 214 PRO A N 1
ATOM 1634 C CA . PRO A 1 214 ? -4.924 14.403 26.529 1.00 96.81 214 PRO A CA 1
ATOM 1635 C C . PRO A 1 214 ? -6.313 13.814 26.828 1.00 96.81 214 PRO A C 1
ATOM 1637 O O . PRO A 1 214 ? -6.807 13.963 27.947 1.00 96.81 214 PRO A O 1
ATOM 1640 N N . TYR A 1 215 ? -6.959 13.192 25.834 1.00 98.06 215 TYR A N 1
ATOM 1641 C CA . TYR A 1 215 ? -8.376 12.817 25.871 1.00 98.06 215 TYR A CA 1
ATOM 1642 C C . TYR A 1 215 ? -8.607 11.308 25.751 1.00 98.06 215 TYR A C 1
ATOM 1644 O O . TYR A 1 215 ? -9.611 10.823 26.273 1.00 98.06 215 TYR A O 1
ATOM 1652 N N . THR A 1 216 ? -7.696 10.558 25.122 1.00 98.50 216 THR A N 1
ATOM 1653 C CA . THR A 1 216 ? -7.793 9.096 24.943 1.00 98.50 216 THR A CA 1
ATOM 1654 C C . THR A 1 216 ? -6.700 8.321 25.680 1.00 98.50 216 THR A C 1
ATOM 1656 O O . THR A 1 216 ? -5.690 8.884 26.095 1.00 98.50 216 THR A O 1
ATOM 1659 N N . ARG A 1 217 ? -6.883 7.003 25.817 1.00 98.38 217 ARG A N 1
ATOM 1660 C CA . ARG A 1 217 ? -5.836 6.060 26.245 1.00 98.38 217 ARG A CA 1
ATOM 1661 C C . ARG A 1 217 ? -5.139 5.358 25.080 1.00 98.38 217 ARG A C 1
ATOM 1663 O O . ARG A 1 217 ? -3.962 5.030 25.204 1.00 98.38 217 ARG A O 1
ATOM 1670 N N . TYR A 1 218 ? -5.850 5.146 23.974 1.00 98.81 218 TYR A N 1
ATOM 1671 C CA . TYR A 1 218 ? -5.318 4.547 22.751 1.00 98.81 218 TYR A CA 1
ATOM 1672 C C . TYR A 1 218 ? -5.792 5.311 21.512 1.00 98.81 218 TYR A C 1
ATOM 1674 O O . TYR A 1 218 ? -6.880 5.895 21.502 1.00 98.81 218 TYR A O 1
ATOM 1682 N N . PHE A 1 219 ? -4.962 5.303 20.478 1.00 98.44 219 PHE A N 1
ATOM 1683 C CA . PHE A 1 219 ? -5.214 5.917 19.177 1.00 98.44 219 PHE A CA 1
ATOM 1684 C C . PHE A 1 219 ? -5.085 4.856 18.072 1.00 98.44 219 PHE A C 1
ATOM 1686 O O . PHE A 1 219 ? -4.242 3.965 18.200 1.00 98.44 219 PHE A O 1
ATOM 1693 N N . VAL A 1 220 ? -5.926 4.933 17.034 1.00 98.75 220 VAL A N 1
ATOM 1694 C CA . VAL A 1 220 ? -5.915 4.046 15.855 1.00 98.75 220 VAL A CA 1
ATOM 1695 C C . VAL A 1 220 ? -6.173 4.852 14.580 1.00 98.75 220 VAL A C 1
ATOM 1697 O O . VAL A 1 220 ? -7.064 5.703 14.572 1.00 98.75 220 VAL A O 1
ATOM 1700 N N . GLY A 1 221 ? -5.431 4.541 13.517 1.00 97.44 221 GLY A N 1
ATOM 1701 C CA . GLY A 1 221 ? -5.619 5.052 12.154 1.00 97.44 221 GLY A CA 1
ATOM 1702 C C . GLY A 1 221 ? -4.597 4.443 11.185 1.00 97.44 221 GLY A C 1
ATOM 1703 O O . GLY A 1 221 ? -3.716 3.687 11.614 1.00 97.44 221 GLY A O 1
ATOM 1704 N N . SER A 1 222 ? -4.708 4.772 9.896 1.00 95.75 222 SER A N 1
ATOM 1705 C CA . SER A 1 222 ? -3.773 4.354 8.838 1.00 95.75 222 SER A CA 1
ATOM 1706 C C . SER A 1 222 ? -2.653 5.366 8.581 1.00 95.75 222 SER A C 1
ATOM 1708 O O . SER A 1 222 ? -2.859 6.576 8.674 1.00 95.75 222 SER A O 1
ATOM 1710 N N . GLU A 1 223 ? -1.465 4.873 8.223 1.00 94.06 223 GLU A N 1
ATOM 1711 C CA . GLU A 1 223 ? -0.360 5.700 7.708 1.00 94.06 223 GLU A CA 1
ATOM 1712 C C . GLU A 1 223 ? -0.605 6.086 6.241 1.00 94.06 223 GLU A C 1
ATOM 1714 O O . GLU A 1 223 ? -0.187 7.155 5.813 1.00 94.06 223 GLU A O 1
ATOM 1719 N N . GLU A 1 224 ? -1.334 5.241 5.505 1.00 88.31 224 GLU A N 1
ATOM 1720 C CA . GLU A 1 224 ? -1.666 5.341 4.079 1.00 88.31 224 GLU A CA 1
ATOM 1721 C C . GLU A 1 224 ? -3.171 5.631 3.876 1.00 88.31 224 GLU A C 1
ATOM 1723 O O . GLU A 1 224 ? -3.940 5.811 4.826 1.00 88.31 224 GLU A O 1
ATOM 1728 N N . THR A 1 225 ? -3.621 5.684 2.630 1.00 80.56 225 THR A N 1
ATOM 1729 C CA . THR A 1 225 ? -5.035 5.597 2.249 1.00 80.56 225 THR A CA 1
ATOM 1730 C C . THR A 1 225 ? -5.734 4.362 2.838 1.00 80.56 225 THR A C 1
ATOM 1732 O O . THR A 1 225 ? -5.180 3.266 2.880 1.00 80.56 225 THR A O 1
ATOM 1735 N N . GLU A 1 226 ? -6.977 4.529 3.299 1.00 82.12 226 GLU A N 1
ATOM 1736 C CA . GLU A 1 226 ? -7.839 3.414 3.720 1.00 82.12 226 GLU A CA 1
ATOM 1737 C C . GLU A 1 226 ? -8.860 3.130 2.608 1.00 82.12 226 GLU A C 1
ATOM 1739 O O . GLU A 1 226 ? -9.537 4.070 2.191 1.00 82.12 226 GLU A O 1
ATOM 1744 N N . PRO A 1 227 ? -9.003 1.886 2.107 1.00 79.69 227 PRO A N 1
ATOM 1745 C CA . PRO A 1 227 ? -9.957 1.573 1.045 1.00 79.69 227 PRO A CA 1
ATOM 1746 C C . PRO A 1 227 ? -11.401 1.952 1.396 1.00 79.69 227 PRO A C 1
ATOM 1748 O O . PRO A 1 227 ? -11.817 1.855 2.551 1.00 79.69 227 PRO A O 1
ATOM 1751 N N . GLY A 1 228 ? -12.210 2.294 0.387 1.00 72.19 228 GLY A N 1
ATOM 1752 C CA . GLY A 1 228 ? -13.595 2.770 0.547 1.00 72.19 228 GLY A CA 1
ATOM 1753 C C . GLY A 1 228 ? -14.607 1.799 1.181 1.00 72.19 228 GLY A C 1
ATOM 1754 O O . GLY A 1 228 ? -15.796 2.102 1.199 1.00 72.19 228 GLY A O 1
ATOM 1755 N N . HIS A 1 229 ? -14.168 0.644 1.690 1.00 81.06 229 HIS A N 1
ATOM 1756 C CA . HIS A 1 229 ? -14.976 -0.271 2.498 1.00 81.06 229 HIS A CA 1
ATOM 1757 C C . HIS A 1 229 ? -14.825 -0.074 4.014 1.00 81.06 229 HIS A C 1
ATOM 1759 O O . HIS A 1 229 ? -15.473 -0.805 4.753 1.00 81.06 229 HIS A O 1
ATOM 1765 N N . GLY A 1 230 ? -13.933 0.817 4.463 1.00 87.50 230 GLY A N 1
ATOM 1766 C CA . GLY A 1 230 ? -13.764 1.148 5.878 1.00 87.50 230 GLY A CA 1
ATOM 1767 C C . GLY A 1 230 ? -13.422 -0.039 6.787 1.00 87.50 230 GLY A C 1
ATOM 1768 O O . GLY A 1 230 ? -12.892 -1.071 6.352 1.00 87.50 230 GLY A O 1
ATOM 1769 N N . TRP A 1 231 ? -13.701 0.139 8.075 1.00 94.50 231 TRP A N 1
ATOM 1770 C CA . TRP A 1 231 ? -13.453 -0.804 9.161 1.00 94.50 231 TRP A CA 1
ATOM 1771 C C . TRP A 1 231 ? -14.558 -1.862 9.304 1.00 94.50 231 TRP A C 1
ATOM 1773 O O . TRP A 1 231 ? -15.742 -1.588 9.145 1.00 94.50 231 TRP A O 1
ATOM 1783 N N . ASN A 1 232 ? -14.194 -3.075 9.740 1.00 94.44 232 ASN A N 1
ATOM 1784 C CA . ASN A 1 232 ? -15.157 -4.168 9.927 1.00 94.44 232 ASN A CA 1
ATOM 1785 C C . ASN A 1 232 ? -16.024 -3.989 11.189 1.00 94.44 232 ASN A C 1
ATOM 1787 O O . ASN A 1 232 ? -15.801 -4.634 12.224 1.00 94.44 232 ASN A O 1
ATOM 1791 N N . TYR A 1 233 ? -17.015 -3.099 11.133 1.00 97.25 233 TYR A N 1
ATOM 1792 C CA . TYR A 1 233 ? -17.911 -2.801 12.252 1.00 97.25 233 TYR A CA 1
ATOM 1793 C C . TYR A 1 233 ? -18.628 -4.047 12.787 1.00 97.25 2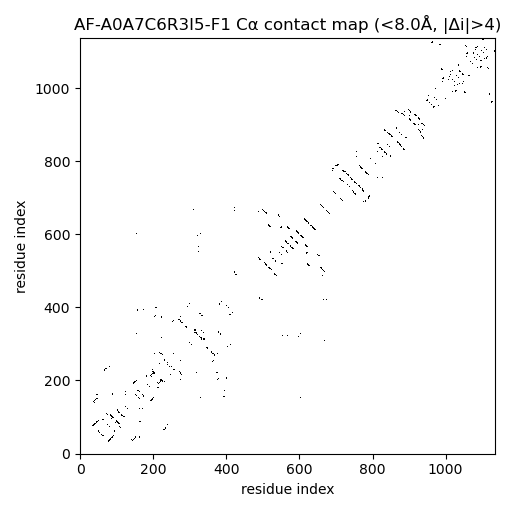33 TYR A C 1
ATOM 1795 O O . TYR A 1 233 ? -18.828 -4.165 14.001 1.00 97.25 233 TYR A O 1
ATOM 1803 N N . THR A 1 234 ? -18.949 -5.019 11.927 1.00 93.75 234 THR A N 1
ATOM 1804 C CA . THR A 1 234 ? -19.546 -6.296 12.342 1.00 93.75 234 THR A CA 1
ATOM 1805 C C . THR A 1 234 ? -18.625 -7.046 13.308 1.00 93.75 234 THR A C 1
ATOM 1807 O O . THR A 1 234 ? -19.060 -7.495 14.371 1.00 93.75 234 THR A O 1
ATOM 1810 N N . PHE A 1 235 ? -17.340 -7.170 12.974 1.00 92.62 235 PHE A N 1
ATOM 1811 C CA . PHE A 1 235 ? -16.340 -7.848 13.796 1.00 92.62 235 PHE A CA 1
ATOM 1812 C C . PHE A 1 235 ? -16.009 -7.052 15.062 1.00 92.62 235 PHE A C 1
ATOM 1814 O O . PHE A 1 235 ? -15.990 -7.624 16.155 1.00 92.62 235 PHE A O 1
ATOM 1821 N N . ILE A 1 236 ? -15.808 -5.737 14.943 1.00 97.50 236 ILE A N 1
ATOM 1822 C CA . ILE A 1 236 ? -15.456 -4.846 16.060 1.00 97.50 236 ILE A CA 1
ATOM 1823 C C . ILE A 1 236 ? -16.532 -4.892 17.149 1.00 97.50 236 ILE A C 1
ATOM 1825 O O . ILE A 1 236 ? -16.245 -5.195 18.311 1.00 97.50 236 ILE A O 1
ATOM 1829 N N . LEU A 1 237 ? -17.792 -4.651 16.776 1.00 97.69 237 LEU A N 1
ATOM 1830 C CA . LEU A 1 237 ? -18.897 -4.599 17.730 1.00 97.69 237 LEU A CA 1
ATOM 1831 C C . LEU A 1 237 ? -19.204 -5.983 18.317 1.00 97.69 237 LEU A C 1
ATOM 1833 O O . LEU A 1 237 ? -19.514 -6.081 19.505 1.00 97.69 237 LEU A O 1
ATOM 1837 N N . GLN A 1 238 ? -19.078 -7.062 17.535 1.00 95.94 238 GLN A N 1
ATOM 1838 C CA . GLN A 1 238 ? -19.291 -8.420 18.040 1.00 95.94 238 GLN A CA 1
ATOM 1839 C C . GLN A 1 238 ? -18.225 -8.824 19.075 1.00 95.94 238 GLN A C 1
ATOM 1841 O O . GLN A 1 238 ? -18.581 -9.412 20.095 1.00 95.94 238 GLN A O 1
ATOM 1846 N N . ASN A 1 239 ? -16.955 -8.438 18.894 1.00 96.38 239 ASN A N 1
ATOM 1847 C CA . ASN A 1 239 ? -15.908 -8.671 19.898 1.00 96.38 239 ASN A CA 1
ATOM 1848 C C . ASN A 1 239 ? -16.195 -7.937 21.225 1.00 96.38 239 ASN A C 1
ATOM 1850 O O . ASN A 1 239 ? -15.996 -8.522 22.287 1.00 96.38 239 ASN A O 1
ATOM 1854 N N . ILE A 1 240 ? -16.732 -6.708 21.195 1.00 95.94 240 ILE A N 1
ATOM 1855 C CA . ILE A 1 240 ? -17.159 -5.990 22.418 1.00 95.94 240 ILE A CA 1
ATOM 1856 C C . ILE A 1 240 ? -18.356 -6.687 23.098 1.00 95.94 240 ILE A C 1
ATOM 1858 O O . ILE A 1 240 ? -18.495 -6.644 24.320 1.00 95.94 240 ILE A O 1
ATOM 1862 N N . VAL A 1 241 ? -19.237 -7.330 22.326 1.00 94.62 241 VAL A N 1
ATOM 1863 C CA . VAL A 1 241 ? -20.372 -8.096 22.868 1.00 94.62 241 VAL A CA 1
ATOM 1864 C C . VAL A 1 241 ? -19.925 -9.423 23.493 1.00 94.62 241 VAL A C 1
ATOM 1866 O O . VAL A 1 241 ? -20.494 -9.819 24.513 1.00 94.62 241 VAL A O 1
ATOM 1869 N N . ASP A 1 242 ? -18.918 -10.086 22.918 1.00 90.50 242 ASP A N 1
ATOM 1870 C CA . ASP A 1 242 ? -18.396 -11.371 23.402 1.00 90.50 242 ASP A CA 1
ATOM 1871 C C . ASP A 1 242 ? -17.401 -11.223 24.573 1.00 90.50 242 ASP A C 1
ATOM 1873 O O . ASP A 1 242 ? -17.438 -12.037 25.500 1.00 90.50 242 ASP A O 1
ATOM 1877 N N . ASP A 1 243 ? -16.578 -10.164 24.600 1.00 95.44 243 ASP A N 1
ATOM 1878 C CA . ASP A 1 243 ? -15.823 -9.727 25.786 1.00 95.44 243 ASP A CA 1
ATOM 1879 C C . ASP A 1 243 ? -16.073 -8.240 26.122 1.00 95.44 243 ASP A C 1
ATOM 1881 O O . ASP A 1 243 ? -15.280 -7.361 25.771 1.00 95.44 243 ASP A O 1
ATOM 1885 N N . PRO A 1 244 ? -17.116 -7.940 26.921 1.00 92.94 244 PRO A N 1
ATOM 1886 C CA . PRO A 1 244 ? -17.385 -6.590 27.419 1.00 92.94 244 PRO A CA 1
ATOM 1887 C C . PRO A 1 244 ? -16.327 -6.029 28.390 1.00 92.94 244 PRO A C 1
ATOM 1889 O O . PRO A 1 244 ? -16.521 -4.943 28.937 1.00 92.94 244 PRO A O 1
ATOM 1892 N N . SER A 1 245 ? -15.243 -6.762 28.673 1.00 94.31 245 SER A N 1
ATOM 1893 C CA . SER A 1 245 ? -14.114 -6.314 29.498 1.00 94.31 245 SER A CA 1
ATOM 1894 C C . SER A 1 245 ? -12.842 -5.990 28.704 1.00 94.31 245 SER A C 1
ATOM 1896 O O . SER A 1 245 ? -11.893 -5.473 29.305 1.00 94.31 245 SER A O 1
ATOM 1898 N N . ILE A 1 246 ? -12.848 -6.215 27.380 1.00 96.12 246 ILE A N 1
ATOM 1899 C CA . ILE A 1 246 ? -11.741 -5.944 26.448 1.00 96.12 246 ILE A CA 1
ATOM 1900 C C . ILE A 1 246 ? -11.087 -4.576 26.705 1.00 96.12 246 ILE A C 1
ATOM 1902 O O . ILE A 1 246 ? -11.763 -3.593 27.012 1.00 96.12 246 ILE A O 1
ATOM 1906 N N . SER A 1 247 ? -9.758 -4.499 26.636 1.00 96.81 247 SER A N 1
ATOM 1907 C CA . SER A 1 247 ? -8.985 -3.260 26.803 1.00 96.81 247 SER A CA 1
ATOM 1908 C C . SER A 1 247 ? -8.776 -2.538 25.471 1.00 96.81 247 SER A C 1
ATOM 1910 O O . SER A 1 247 ? -8.779 -3.169 24.418 1.00 96.81 247 SER A O 1
ATOM 1912 N N . GLY A 1 248 ? -8.580 -1.216 25.500 1.00 96.19 248 GLY A N 1
ATOM 1913 C CA . GLY A 1 248 ? -8.416 -0.409 24.282 1.00 96.19 248 GLY A CA 1
ATOM 1914 C C . GLY A 1 248 ? -7.297 -0.876 23.341 1.00 96.19 248 GLY A C 1
ATOM 1915 O O . GLY A 1 248 ? -7.498 -0.874 22.135 1.00 96.19 248 GLY A O 1
ATOM 1916 N N . ASP A 1 249 ? -6.177 -1.390 23.860 1.00 96.81 249 ASP A N 1
ATOM 1917 C CA . ASP A 1 249 ? -5.097 -1.975 23.048 1.00 96.81 249 ASP A CA 1
ATOM 1918 C C . ASP A 1 249 ? -5.508 -3.274 22.330 1.00 96.81 249 ASP A C 1
ATOM 1920 O O . ASP A 1 249 ? -4.979 -3.607 21.271 1.00 96.81 249 ASP A O 1
ATOM 1924 N N . LYS A 1 250 ? -6.438 -4.043 22.906 1.00 97.88 250 LYS A N 1
ATOM 1925 C CA . LYS A 1 250 ? -6.981 -5.269 22.301 1.00 97.88 250 LYS A CA 1
ATOM 1926 C C . LYS A 1 250 ? -8.164 -4.968 21.389 1.00 97.88 250 LYS A C 1
ATOM 1928 O O . LYS A 1 250 ? -8.330 -5.657 20.391 1.00 97.88 250 LYS A O 1
ATOM 1933 N N . LEU A 1 251 ? -8.934 -3.919 21.678 1.00 98.31 251 LEU A N 1
ATOM 1934 C CA . LEU A 1 251 ? -9.964 -3.418 20.773 1.00 98.31 251 LEU A CA 1
ATOM 1935 C C . LEU A 1 251 ? -9.342 -2.791 19.515 1.00 98.31 251 LEU A C 1
ATOM 1937 O O . LEU A 1 251 ? -9.810 -3.075 18.421 1.00 98.31 251 LEU A O 1
ATOM 1941 N N . GLY A 1 252 ? -8.248 -2.035 19.646 1.00 98.06 252 GLY A N 1
ATOM 1942 C CA . GLY A 1 252 ? -7.461 -1.555 18.506 1.00 98.06 252 GLY A CA 1
ATOM 1943 C C . GLY A 1 252 ? -6.883 -2.698 17.667 1.00 98.06 252 GLY A C 1
ATOM 1944 O O . GLY A 1 252 ? -6.997 -2.682 16.447 1.00 98.06 252 GLY A O 1
ATOM 1945 N N . GLU A 1 253 ? -6.339 -3.741 18.307 1.00 97.50 253 GLU A N 1
ATOM 1946 C CA . GLU A 1 253 ? -5.882 -4.942 17.591 1.00 97.50 253 GLU A CA 1
ATOM 1947 C C . GLU A 1 253 ? -7.039 -5.660 16.864 1.00 97.50 253 GLU A C 1
ATOM 1949 O O . GLU A 1 253 ? -6.852 -6.158 15.756 1.00 97.50 253 GLU A O 1
ATOM 1954 N N . VAL A 1 254 ? -8.246 -5.683 17.442 1.00 96.81 254 VAL A N 1
ATOM 1955 C CA . VAL A 1 254 ? -9.464 -6.200 16.789 1.00 96.81 254 VAL A CA 1
ATOM 1956 C C . VAL A 1 254 ? -9.871 -5.352 15.579 1.00 96.81 254 VAL A C 1
ATOM 1958 O O . VAL A 1 254 ? -10.178 -5.929 14.539 1.00 96.81 254 VAL A O 1
ATOM 1961 N N . ILE A 1 255 ? -9.841 -4.018 15.689 1.00 97.88 255 ILE A N 1
ATOM 1962 C CA . ILE A 1 255 ? -10.123 -3.087 14.582 1.00 97.88 255 ILE A CA 1
ATOM 1963 C C . ILE A 1 255 ? -9.162 -3.357 13.419 1.00 97.88 255 ILE A C 1
ATOM 1965 O O . ILE A 1 255 ? -9.597 -3.722 12.327 1.00 97.88 255 ILE A O 1
ATOM 1969 N N . ALA A 1 256 ? -7.855 -3.281 13.682 1.00 95.50 256 ALA A N 1
ATOM 1970 C CA . ALA A 1 256 ? -6.818 -3.447 12.670 1.00 95.50 256 ALA A CA 1
ATOM 1971 C C . ALA A 1 256 ? -6.873 -4.823 11.984 1.00 95.50 256 ALA A C 1
ATOM 1973 O O . ALA A 1 256 ? -6.768 -4.920 10.760 1.00 95.50 256 ALA A O 1
ATOM 1974 N N . ARG A 1 257 ? -7.091 -5.901 12.751 1.00 91.31 257 ARG A N 1
ATOM 1975 C CA . ARG A 1 257 ? -7.240 -7.251 12.184 1.00 91.31 257 ARG A CA 1
ATOM 1976 C C . ARG A 1 257 ? -8.511 -7.398 11.350 1.00 91.31 257 ARG A C 1
ATOM 1978 O O . ARG A 1 257 ? -8.424 -7.962 10.266 1.00 91.31 257 ARG A O 1
ATOM 1985 N N . GLY A 1 258 ? -9.648 -6.872 11.810 1.00 90.50 258 GLY A N 1
ATOM 1986 C CA . GLY A 1 258 ? -10.905 -6.905 11.055 1.00 90.50 258 GLY A CA 1
ATOM 1987 C C . GLY A 1 258 ? -10.797 -6.168 9.718 1.00 90.50 258 GLY A C 1
ATOM 1988 O O . GLY A 1 258 ? -11.172 -6.717 8.685 1.00 90.50 258 GLY A O 1
ATOM 1989 N N . PHE A 1 259 ? -10.194 -4.976 9.731 1.00 92.06 259 PHE A N 1
ATOM 1990 C CA . PHE A 1 259 ? -9.875 -4.193 8.534 1.00 92.06 259 PHE A CA 1
ATOM 1991 C C . PHE A 1 259 ? -9.000 -4.978 7.541 1.00 92.06 259 PHE A C 1
ATOM 1993 O O . PHE A 1 259 ? -9.360 -5.108 6.370 1.00 92.06 259 PHE A O 1
ATOM 2000 N N . ARG A 1 260 ? -7.896 -5.592 7.998 1.00 87.50 260 ARG A N 1
ATOM 2001 C CA . ARG A 1 260 ? -7.025 -6.396 7.119 1.00 87.50 260 ARG A CA 1
ATOM 2002 C C . ARG A 1 260 ? -7.698 -7.675 6.610 1.00 87.50 260 ARG A C 1
ATOM 2004 O O . ARG A 1 260 ? -7.477 -8.034 5.458 1.00 87.50 260 ARG A O 1
ATOM 2011 N N . GLU A 1 261 ? -8.500 -8.366 7.423 1.00 84.50 261 GLU A N 1
ATOM 2012 C CA . GLU A 1 261 ? -9.247 -9.556 6.983 1.00 84.50 261 GLU A CA 1
ATOM 2013 C C . GLU A 1 261 ? -10.258 -9.189 5.878 1.00 84.50 261 GLU A C 1
ATOM 2015 O O . GLU A 1 261 ? -10.272 -9.828 4.825 1.00 84.50 261 GLU A O 1
ATOM 2020 N N . GLN A 1 262 ? -11.004 -8.093 6.048 1.00 83.31 262 GLN A N 1
ATOM 2021 C CA . GLN A 1 262 ? -11.926 -7.552 5.042 1.00 83.31 262 GLN A CA 1
ATOM 2022 C C . GLN A 1 262 ? -11.207 -7.103 3.760 1.00 83.31 262 GLN A C 1
ATOM 2024 O O . GLN A 1 262 ? -11.657 -7.427 2.660 1.00 83.31 262 GLN A O 1
ATOM 2029 N N . ALA A 1 263 ? -10.051 -6.445 3.882 1.00 80.81 263 ALA A N 1
ATOM 2030 C CA . ALA A 1 263 ? -9.235 -6.041 2.739 1.00 80.81 263 ALA A CA 1
ATOM 2031 C C . ALA A 1 263 ? -8.624 -7.236 1.977 1.00 80.81 263 ALA A C 1
ATOM 2033 O O . ALA A 1 263 ? -8.424 -7.173 0.762 1.00 80.81 263 ALA A O 1
ATOM 2034 N N . VAL A 1 264 ? -8.351 -8.360 2.652 1.00 75.94 264 VAL A N 1
ATOM 2035 C CA . VAL A 1 264 ? -7.948 -9.615 1.988 1.00 75.94 264 VAL A CA 1
ATOM 2036 C C . VAL A 1 264 ? -9.124 -10.242 1.235 1.00 75.94 264 VAL A C 1
ATOM 2038 O O . VAL A 1 264 ? -8.934 -10.697 0.108 1.00 75.94 264 VAL A O 1
ATOM 2041 N N . GLU A 1 265 ? -10.337 -10.235 1.798 1.00 71.88 265 GLU A N 1
ATOM 2042 C CA . GLU A 1 265 ? -11.533 -10.737 1.101 1.00 71.88 265 GLU A CA 1
ATOM 2043 C C . GLU A 1 265 ? -11.930 -9.871 -0.111 1.00 71.88 265 GLU A C 1
ATOM 2045 O O . GLU A 1 265 ? -12.436 -10.407 -1.099 1.00 71.88 265 GLU A O 1
ATOM 2050 N N . GLN A 1 266 ? -11.658 -8.560 -0.074 1.00 70.62 266 GLN A N 1
ATOM 2051 C CA . GLN A 1 266 ? -11.946 -7.619 -1.169 1.00 70.62 266 GLN A CA 1
ATOM 2052 C C . GLN A 1 266 ? -10.781 -7.410 -2.158 1.00 70.62 266 GLN A C 1
ATOM 2054 O O . GLN A 1 266 ? -10.976 -6.821 -3.220 1.00 70.62 266 GLN A O 1
ATOM 2059 N N . GLY A 1 267 ? -9.581 -7.923 -1.863 1.00 68.56 267 GLY A N 1
ATOM 2060 C CA . GLY A 1 267 ? -8.404 -7.807 -2.736 1.00 68.56 267 GLY A CA 1
ATOM 2061 C C . GLY A 1 267 ? -7.670 -6.459 -2.671 1.00 68.56 267 GLY A C 1
ATOM 2062 O O . GLY A 1 267 ? -6.840 -6.183 -3.535 1.00 68.56 267 GLY A O 1
ATOM 2063 N N . THR A 1 268 ? -7.952 -5.644 -1.654 1.00 74.25 268 THR A N 1
ATOM 2064 C CA . THR A 1 268 ? -7.349 -4.328 -1.363 1.00 74.25 268 THR A CA 1
ATOM 2065 C C . THR A 1 268 ? -6.202 -4.401 -0.345 1.00 74.25 268 THR A C 1
ATOM 2067 O O . THR A 1 268 ? -5.570 -3.396 -0.043 1.00 74.25 268 THR A O 1
ATOM 2070 N N . ALA A 1 269 ? -5.879 -5.586 0.189 1.00 77.56 269 ALA A N 1
ATOM 2071 C CA . ALA A 1 269 ? -4.879 -5.757 1.253 1.00 77.56 269 ALA A CA 1
ATOM 2072 C C . ALA A 1 269 ? -3.473 -5.188 0.949 1.00 77.56 269 ALA A C 1
ATOM 2074 O O . ALA A 1 269 ? -2.774 -4.812 1.891 1.00 77.56 269 ALA A O 1
ATOM 2075 N N . ASP A 1 270 ? -3.081 -5.086 -0.329 1.00 72.31 270 ASP A N 1
ATOM 2076 C CA . ASP A 1 270 ? -1.829 -4.452 -0.788 1.00 72.31 270 ASP A CA 1
ATOM 2077 C C . ASP A 1 270 ? -1.767 -2.930 -0.509 1.00 72.31 270 ASP A C 1
ATOM 2079 O O . ASP A 1 270 ? -0.697 -2.337 -0.635 1.00 72.31 270 ASP A O 1
ATOM 2083 N N . GLU A 1 271 ? -2.889 -2.296 -0.151 1.00 69.56 271 GLU A N 1
ATOM 2084 C CA . GLU A 1 271 ? -3.032 -0.850 0.096 1.00 69.56 271 GLU A CA 1
ATOM 2085 C C . GLU A 1 271 ? -3.194 -0.486 1.585 1.00 69.56 271 GLU A C 1
ATOM 2087 O O . GLU A 1 271 ? -3.254 0.687 1.919 1.00 69.56 271 GLU A O 1
ATOM 2092 N N . THR A 1 272 ? -3.247 -1.460 2.501 1.00 83.81 272 THR A N 1
ATOM 2093 C CA . THR A 1 272 ? -3.677 -1.202 3.894 1.00 83.81 272 THR A CA 1
ATOM 2094 C C . THR A 1 272 ? -2.536 -1.131 4.913 1.00 83.81 272 THR A C 1
ATOM 2096 O O . THR A 1 272 ? -1.871 -2.135 5.166 1.00 83.81 272 THR A O 1
ATOM 2099 N N . THR A 1 273 ? -2.378 -0.004 5.610 1.00 93.38 273 THR A N 1
ATOM 2100 C CA . THR A 1 273 ? -1.676 0.080 6.909 1.00 93.38 273 THR A CA 1
ATOM 2101 C C . THR A 1 273 ? -2.693 0.400 8.015 1.00 93.38 273 THR A C 1
ATOM 2103 O O . THR A 1 273 ? -3.780 0.887 7.730 1.00 93.38 273 THR A O 1
ATOM 2106 N N . LEU A 1 274 ? -2.414 0.035 9.272 1.00 96.19 274 LEU A N 1
ATOM 2107 C CA . LEU A 1 274 ? -3.206 0.468 10.436 1.00 96.19 274 LEU A CA 1
ATOM 2108 C C . LEU A 1 274 ? -2.441 0.155 11.724 1.00 96.19 274 LEU A C 1
ATOM 2110 O O . LEU A 1 274 ? -2.050 -0.998 11.942 1.00 96.19 274 LEU A O 1
ATOM 2114 N N . SER A 1 275 ? -2.288 1.148 12.599 1.00 98.00 275 SER A N 1
ATOM 2115 C CA . SER A 1 275 ? -1.551 1.007 13.858 1.00 98.00 275 SER A CA 1
ATOM 2116 C C . SER A 1 275 ? -2.425 1.246 15.091 1.00 98.00 275 SER A C 1
ATOM 2118 O O . SER A 1 275 ? -3.524 1.795 15.020 1.00 98.00 275 SER A O 1
ATOM 2120 N N . VAL A 1 276 ? -1.939 0.798 16.250 1.00 98.69 276 VAL A N 1
ATOM 2121 C CA . VAL A 1 276 ? -2.546 1.043 17.562 1.00 98.69 276 VAL A CA 1
ATOM 2122 C C . VAL A 1 276 ? -1.482 1.633 18.471 1.00 98.69 276 VAL A C 1
ATOM 2124 O O . VAL A 1 276 ? -0.491 0.974 18.798 1.00 98.69 276 VAL A O 1
ATOM 2127 N N . VAL A 1 277 ? -1.703 2.863 18.921 1.00 98.75 277 VAL A N 1
ATOM 2128 C CA . VAL A 1 277 ? -0.722 3.637 19.688 1.00 98.75 277 VAL A CA 1
ATOM 2129 C C . VAL A 1 277 ? -1.195 3.836 21.121 1.00 98.75 277 VAL A C 1
ATOM 2131 O O . VAL A 1 277 ? -2.302 4.307 21.382 1.00 98.75 277 VAL A O 1
ATOM 2134 N N . ASP A 1 278 ? -0.324 3.507 22.070 1.00 98.56 278 ASP A N 1
ATOM 2135 C CA . ASP A 1 278 ? -0.457 3.866 23.478 1.00 98.56 278 ASP A CA 1
ATOM 2136 C C . ASP A 1 278 ? 0.008 5.315 23.660 1.00 98.56 278 ASP A C 1
ATOM 2138 O O . ASP A 1 278 ? 1.200 5.603 23.817 1.00 98.56 278 ASP A O 1
ATOM 2142 N N . VAL A 1 279 ? -0.948 6.246 23.620 1.00 98.12 279 VAL A N 1
ATOM 2143 C CA . VAL A 1 279 ? -0.674 7.693 23.638 1.00 98.12 279 VAL A CA 1
ATOM 2144 C C . VAL A 1 279 ? -0.019 8.176 24.937 1.00 98.12 279 VAL A C 1
ATOM 2146 O O . VAL A 1 279 ? 0.470 9.299 24.992 1.00 98.12 279 VAL A O 1
ATOM 2149 N N . SER A 1 280 ? 0.076 7.332 25.973 1.00 97.44 280 SER A N 1
ATOM 2150 C CA . SER A 1 280 ? 0.856 7.646 27.178 1.00 97.44 280 SER A CA 1
ATOM 2151 C C . SER A 1 280 ? 2.379 7.567 26.970 1.00 97.44 280 SER A C 1
ATOM 2153 O O . SER A 1 280 ? 3.137 8.010 27.834 1.00 97.44 280 SER A O 1
ATOM 2155 N N . LYS A 1 281 ? 2.834 7.029 25.828 1.00 98.06 281 LYS A N 1
ATOM 2156 C CA . LYS A 1 281 ? 4.249 6.765 25.509 1.00 98.06 281 LYS A CA 1
ATOM 2157 C C . LYS A 1 281 ? 4.795 7.536 24.304 1.00 98.06 281 LYS A C 1
ATOM 2159 O O . LYS A 1 281 ? 5.960 7.361 23.966 1.00 98.06 281 LYS A O 1
ATOM 2164 N N . ILE A 1 282 ? 3.995 8.386 23.661 1.00 98.12 282 ILE A N 1
ATOM 2165 C CA . ILE A 1 282 ? 4.460 9.178 22.508 1.00 98.12 282 ILE A CA 1
ATOM 2166 C C . ILE A 1 282 ? 5.437 10.295 22.903 1.00 98.12 282 ILE A C 1
ATOM 2168 O O . ILE A 1 282 ? 6.184 10.754 22.052 1.00 98.12 282 ILE A O 1
ATOM 2172 N N . GLY A 1 283 ? 5.485 10.697 24.182 1.00 97.88 283 GLY A N 1
ATOM 2173 C CA . GLY A 1 283 ? 6.434 11.702 24.687 1.00 97.88 283 GLY A CA 1
ATOM 2174 C C . GLY A 1 283 ? 7.886 11.399 24.287 1.00 97.88 283 GLY A C 1
ATOM 2175 O O . GLY A 1 283 ? 8.459 12.191 23.552 1.00 97.88 283 GLY A O 1
ATOM 2176 N N . PRO A 1 284 ? 8.440 10.223 24.641 1.00 98.44 284 PRO A N 1
ATOM 2177 C CA . PRO A 1 284 ? 9.745 9.762 24.159 1.00 98.44 284 PRO A CA 1
ATOM 2178 C C . PRO A 1 284 ? 9.937 9.718 22.632 1.00 98.44 284 PRO A C 1
ATOM 2180 O O . PRO A 1 284 ? 11.070 9.826 22.176 1.00 98.44 284 PRO A 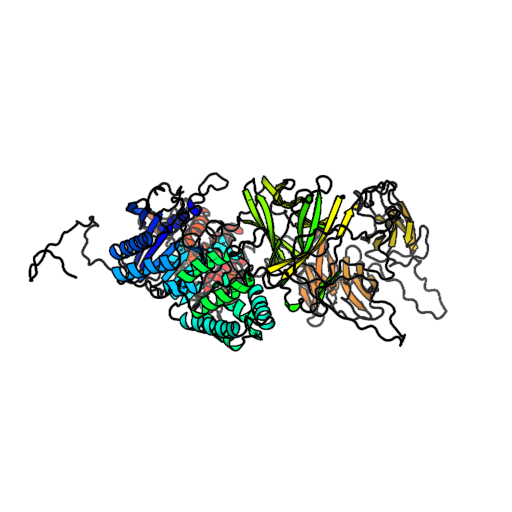O 1
ATOM 2183 N N . VAL A 1 285 ? 8.873 9.562 21.831 1.00 98.44 285 VAL A N 1
ATOM 2184 C CA . VAL A 1 285 ? 8.969 9.632 20.356 1.00 98.44 285 VAL A CA 1
ATOM 2185 C C . VAL A 1 285 ? 9.168 11.083 19.917 1.00 98.44 285 VAL A C 1
ATOM 2187 O O . VAL A 1 285 ? 10.032 11.361 19.092 1.00 98.44 285 VAL A O 1
ATOM 2190 N N . ILE A 1 286 ? 8.418 12.014 20.515 1.00 98.38 286 ILE A N 1
ATOM 2191 C CA . ILE A 1 286 ? 8.555 13.457 20.279 1.00 98.38 286 ILE A CA 1
ATOM 2192 C C . ILE A 1 286 ? 9.927 13.945 20.766 1.00 98.38 286 ILE A C 1
ATOM 2194 O O . ILE A 1 286 ? 10.616 14.622 20.016 1.00 98.38 286 ILE A O 1
ATOM 2198 N N . GLU A 1 287 ? 10.369 13.545 21.962 1.00 98.38 287 GLU A N 1
ATOM 2199 C CA . GLU A 1 287 ? 11.698 13.870 22.507 1.00 98.38 287 GLU A CA 1
ATOM 2200 C C . GLU A 1 287 ? 12.828 13.369 21.583 1.00 98.38 287 GLU A C 1
ATOM 2202 O O . GLU A 1 287 ? 13.757 14.117 21.286 1.00 98.38 287 GLU A O 1
ATOM 2207 N N . ALA A 1 288 ? 12.732 12.142 21.054 1.00 98.50 288 ALA A N 1
ATOM 2208 C CA . ALA A 1 288 ? 13.737 11.597 20.138 1.00 98.50 288 ALA A CA 1
ATOM 2209 C C . ALA A 1 288 ? 13.720 12.263 18.743 1.00 98.50 288 ALA A C 1
ATOM 2211 O O . ALA A 1 288 ? 14.779 12.437 18.134 1.00 98.50 288 ALA A O 1
ATOM 2212 N N . LEU A 1 289 ? 12.545 12.677 18.249 1.00 98.25 289 LEU A N 1
ATOM 2213 C CA . LEU A 1 289 ? 12.426 13.513 17.049 1.00 98.25 289 LEU A CA 1
ATOM 2214 C C . LEU A 1 289 ? 13.022 14.910 17.278 1.00 98.25 289 LEU A C 1
ATOM 2216 O O . LEU A 1 289 ? 13.742 15.399 16.410 1.00 98.25 289 LEU A O 1
ATOM 2220 N N . GLU A 1 290 ? 12.769 15.533 18.434 1.00 97.81 290 GLU A N 1
ATOM 2221 C CA . GLU A 1 290 ? 13.359 16.820 18.825 1.00 97.81 290 GLU A CA 1
ATOM 2222 C C . GLU A 1 290 ? 14.890 16.740 18.907 1.00 97.81 290 GLU A C 1
ATOM 2224 O O . GLU A 1 290 ? 15.566 17.625 18.383 1.00 97.81 290 GLU A O 1
ATOM 2229 N N . ASP A 1 291 ? 15.463 15.685 19.493 1.00 96.94 291 ASP A N 1
ATOM 2230 C CA . ASP A 1 291 ? 16.918 15.472 19.524 1.00 96.94 291 ASP A CA 1
ATOM 2231 C C . ASP A 1 291 ? 17.513 15.320 18.108 1.00 96.94 291 ASP A C 1
ATOM 2233 O O . ASP A 1 291 ? 18.530 15.955 17.799 1.00 96.94 291 ASP A O 1
ATOM 2237 N N . LEU A 1 292 ? 16.858 14.559 17.217 1.00 96.19 292 LEU A N 1
ATOM 2238 C CA . LEU A 1 292 ? 17.269 14.429 15.812 1.00 96.19 292 LEU A CA 1
ATOM 2239 C C . LEU A 1 292 ? 17.282 15.789 15.100 1.00 96.19 292 LEU A C 1
ATOM 2241 O O . LEU A 1 292 ? 18.300 16.166 14.515 1.00 96.19 292 LEU A O 1
ATOM 2245 N N . VAL A 1 293 ? 16.180 16.545 15.152 1.00 95.38 293 VAL A N 1
ATOM 2246 C CA . VAL A 1 293 ? 16.089 17.819 14.421 1.00 95.38 293 VAL A CA 1
ATOM 2247 C C . VAL A 1 293 ? 16.921 18.936 15.046 1.00 95.38 293 VAL A C 1
ATOM 2249 O O . VAL A 1 293 ? 17.422 19.786 14.315 1.00 95.38 293 VAL A O 1
ATOM 2252 N N . ASN A 1 294 ? 17.163 18.916 16.363 1.00 93.94 294 ASN A N 1
ATOM 2253 C CA . ASN A 1 294 ? 18.146 19.798 16.996 1.00 93.94 294 ASN A CA 1
ATOM 2254 C C . ASN A 1 294 ? 19.540 19.554 16.399 1.00 93.94 294 ASN A C 1
ATOM 2256 O O . ASN A 1 294 ? 20.228 20.502 16.018 1.00 93.94 294 ASN A O 1
ATOM 2260 N N . LYS A 1 295 ? 19.950 18.284 16.290 1.00 91.50 295 LYS A N 1
ATOM 2261 C CA . LYS A 1 295 ? 21.281 17.878 15.814 1.00 91.50 295 LYS A CA 1
ATOM 2262 C C . LYS A 1 295 ? 21.459 18.000 14.298 1.00 91.50 295 LYS A C 1
ATOM 2264 O O . LYS A 1 295 ? 22.573 18.232 13.839 1.00 91.50 295 LYS A O 1
ATOM 2269 N N . ALA A 1 296 ? 20.391 17.876 13.514 1.00 90.06 296 ALA A N 1
ATOM 2270 C CA . ALA A 1 296 ? 20.406 18.248 12.101 1.00 90.06 296 ALA A CA 1
ATOM 2271 C C . ALA A 1 296 ? 20.422 19.781 11.931 1.00 90.06 296 ALA A C 1
ATOM 2273 O O . ALA A 1 296 ? 21.196 20.325 11.143 1.00 90.06 296 ALA A O 1
ATOM 2274 N N . GLY A 1 297 ? 19.607 20.493 12.713 1.00 82.44 297 GLY A N 1
ATOM 2275 C CA . GLY A 1 297 ? 19.366 21.931 12.607 1.00 82.44 297 GLY A CA 1
ATOM 2276 C C . GLY A 1 297 ? 20.557 22.839 12.927 1.00 82.44 297 GLY A C 1
ATOM 2277 O O . GLY A 1 297 ? 20.588 23.965 12.410 1.00 82.44 297 GLY A O 1
ATOM 2278 N N . THR A 1 298 ? 21.544 22.373 13.712 1.00 76.69 298 THR A N 1
ATOM 2279 C CA . THR A 1 298 ? 22.783 23.132 13.989 1.00 76.69 298 THR A CA 1
ATOM 2280 C C . THR A 1 298 ? 23.555 23.462 12.720 1.00 76.69 298 THR A C 1
ATOM 2282 O O . THR A 1 298 ? 24.072 24.571 12.598 1.00 76.69 298 THR A O 1
ATOM 2285 N N . ASP A 1 299 ? 23.597 22.520 11.776 1.00 70.12 299 ASP A N 1
ATOM 2286 C CA . ASP A 1 299 ? 24.466 22.576 10.601 1.00 70.12 299 ASP A CA 1
ATOM 2287 C C . ASP A 1 299 ? 23.697 22.491 9.271 1.00 70.12 299 ASP A C 1
ATOM 2289 O O . ASP A 1 299 ? 24.326 22.519 8.221 1.00 70.12 299 ASP A O 1
ATOM 2293 N N . ILE A 1 300 ? 22.354 22.485 9.273 1.00 79.62 300 ILE A N 1
ATOM 2294 C CA . ILE A 1 300 ? 21.494 22.448 8.062 1.00 79.62 300 ILE A CA 1
ATOM 2295 C C . ILE A 1 300 ? 21.664 23.664 7.111 1.00 79.62 300 ILE A C 1
ATOM 2297 O O . ILE A 1 300 ? 21.109 23.695 6.017 1.00 79.62 300 ILE A O 1
ATOM 2301 N N . ASP A 1 301 ? 22.440 24.681 7.502 1.00 76.06 301 ASP A N 1
ATOM 2302 C CA . ASP A 1 301 ? 22.894 25.763 6.609 1.00 76.06 301 ASP A CA 1
ATOM 2303 C C . ASP A 1 301 ? 24.201 25.438 5.860 1.00 76.06 301 ASP A C 1
ATOM 2305 O O . ASP A 1 301 ? 24.561 26.131 4.909 1.00 76.06 301 ASP A O 1
ATOM 2309 N N . GLY A 1 302 ? 24.920 24.399 6.285 1.00 78.56 302 GLY A N 1
ATOM 2310 C CA . GLY A 1 302 ? 26.112 23.865 5.640 1.00 78.56 302 GLY A CA 1
ATOM 2311 C C . GLY A 1 302 ? 25.739 22.834 4.566 1.00 78.56 302 GLY A C 1
ATOM 2312 O O . GLY A 1 302 ? 25.077 21.847 4.900 1.00 78.56 302 GLY A O 1
ATOM 2313 N N . PRO A 1 303 ? 26.200 22.983 3.305 1.00 72.44 303 PRO A N 1
ATOM 2314 C CA . PRO A 1 303 ? 25.752 22.145 2.189 1.00 72.44 303 PRO A CA 1
ATOM 2315 C C . PRO A 1 303 ? 25.829 20.637 2.450 1.00 72.44 303 PRO A C 1
ATOM 2317 O O . PRO A 1 303 ? 24.860 19.930 2.218 1.00 72.44 303 PRO A O 1
ATOM 2320 N N . ALA A 1 304 ? 26.933 20.135 3.013 1.00 78.31 304 ALA A N 1
ATOM 2321 C CA . ALA A 1 304 ? 27.113 18.699 3.247 1.00 78.31 304 ALA A CA 1
ATOM 2322 C C . ALA A 1 304 ? 26.127 18.092 4.269 1.00 78.31 304 ALA A C 1
ATOM 2324 O O . ALA A 1 304 ? 25.780 16.919 4.150 1.00 78.31 304 ALA A O 1
ATOM 2325 N N . ALA A 1 305 ? 25.674 18.866 5.262 1.00 80.69 305 ALA A N 1
ATOM 2326 C CA . ALA A 1 305 ? 24.705 18.398 6.255 1.00 80.69 305 ALA A CA 1
ATOM 2327 C C . ALA A 1 305 ? 23.274 18.446 5.702 1.00 80.69 305 ALA A C 1
ATOM 2329 O O . ALA A 1 305 ? 22.524 17.490 5.884 1.00 80.69 305 ALA A O 1
ATOM 2330 N N . TYR A 1 306 ? 22.932 19.505 4.954 1.00 85.00 306 TYR A N 1
ATOM 2331 C CA . TYR A 1 306 ? 21.683 19.566 4.192 1.00 85.00 306 TYR A CA 1
ATOM 2332 C C . TYR A 1 306 ? 21.577 18.404 3.193 1.00 85.00 306 TYR A C 1
ATOM 2334 O O . TYR A 1 306 ? 20.603 17.660 3.237 1.00 85.00 306 TYR A O 1
ATOM 2342 N N . VAL A 1 307 ? 22.620 18.175 2.384 1.00 83.69 307 VAL A N 1
ATOM 2343 C CA . VAL A 1 307 ? 22.703 17.059 1.425 1.00 83.69 307 VAL A CA 1
ATOM 2344 C C . VAL A 1 307 ? 22.473 15.708 2.096 1.00 83.69 307 VAL A C 1
ATOM 2346 O O . VAL A 1 307 ? 21.681 14.906 1.605 1.00 83.69 307 VAL A O 1
ATOM 2349 N N . ALA A 1 308 ? 23.144 15.441 3.218 1.00 84.62 308 ALA A N 1
ATOM 2350 C CA . ALA A 1 308 ? 23.020 14.155 3.891 1.00 84.62 308 ALA A CA 1
ATOM 2351 C C . ALA A 1 308 ? 21.624 13.943 4.504 1.00 84.62 308 ALA A C 1
ATOM 2353 O O . ALA A 1 308 ? 21.081 12.844 4.403 1.00 84.62 308 ALA A O 1
ATOM 2354 N N . PHE A 1 309 ? 21.025 14.985 5.094 1.00 91.00 309 PHE A N 1
ATOM 2355 C CA . PHE A 1 309 ? 19.675 14.904 5.652 1.00 91.00 309 PHE A CA 1
ATOM 2356 C C . PHE A 1 309 ? 18.611 14.758 4.552 1.00 91.00 309 PHE A C 1
ATOM 2358 O O . PHE A 1 309 ? 17.749 13.886 4.648 1.00 91.00 309 PHE A O 1
ATOM 2365 N N . ALA A 1 310 ? 18.712 15.541 3.473 1.00 89.44 310 ALA A N 1
ATOM 2366 C CA . ALA A 1 310 ? 17.793 15.479 2.340 1.00 89.44 310 ALA A CA 1
ATOM 2367 C C . ALA A 1 310 ? 17.848 14.120 1.623 1.00 89.44 310 ALA A C 1
ATOM 2369 O O . ALA A 1 310 ? 16.807 13.519 1.380 1.00 89.44 310 ALA A O 1
ATOM 2370 N N . LYS A 1 311 ? 19.039 13.543 1.394 1.00 86.56 311 LYS A N 1
ATOM 2371 C CA . LYS A 1 311 ? 19.143 12.178 0.837 1.00 86.56 311 LYS A CA 1
ATOM 2372 C C . LYS A 1 311 ? 18.565 11.095 1.751 1.00 86.56 311 LYS A C 1
ATOM 2374 O O . LYS A 1 311 ? 18.095 10.084 1.240 1.00 86.56 311 LYS A O 1
ATOM 2379 N N . GLY A 1 312 ? 18.572 11.293 3.071 1.00 90.75 312 GLY A N 1
ATOM 2380 C CA . GLY A 1 312 ? 17.852 10.419 4.001 1.00 90.75 312 GLY A CA 1
ATOM 2381 C C . GLY A 1 312 ? 16.333 10.593 3.900 1.00 90.75 312 GLY A C 1
ATOM 2382 O O . GLY A 1 312 ? 15.602 9.609 3.814 1.00 90.75 312 GLY A O 1
ATOM 2383 N N . ARG A 1 313 ? 15.856 11.844 3.832 1.00 91.00 313 ARG A N 1
ATOM 2384 C CA . ARG A 1 313 ? 14.433 12.184 3.684 1.00 91.00 313 ARG A CA 1
ATOM 2385 C C . ARG A 1 313 ? 13.827 11.674 2.374 1.00 91.00 313 ARG A C 1
ATOM 2387 O O . ARG A 1 313 ? 12.720 11.143 2.401 1.00 91.00 313 ARG A O 1
ATOM 2394 N N . ASN A 1 314 ? 14.536 11.811 1.258 1.00 85.62 314 ASN A N 1
ATOM 2395 C CA . ASN A 1 314 ? 14.034 11.450 -0.072 1.00 85.62 314 ASN A CA 1
ATOM 2396 C C . ASN A 1 314 ? 13.959 9.924 -0.281 1.00 85.62 314 ASN A C 1
ATOM 2398 O O . ASN A 1 314 ? 13.232 9.467 -1.158 1.00 85.62 314 ASN A O 1
ATOM 2402 N N . LYS A 1 315 ? 14.683 9.143 0.538 1.00 85.81 315 LYS A N 1
ATOM 2403 C CA . LYS A 1 315 ? 14.662 7.667 0.560 1.00 85.81 315 LYS A CA 1
ATOM 2404 C C . LYS A 1 315 ? 13.716 7.063 1.600 1.00 85.81 315 LYS A C 1
ATOM 2406 O O . LYS A 1 315 ? 13.524 5.849 1.607 1.00 85.81 315 LYS A O 1
ATOM 2411 N N . ALA A 1 316 ? 13.194 7.870 2.518 1.00 90.38 316 ALA A N 1
ATOM 2412 C CA . ALA A 1 316 ? 12.237 7.412 3.515 1.00 90.38 316 ALA A CA 1
ATOM 2413 C C . ALA A 1 316 ? 10.861 7.163 2.866 1.00 90.38 316 ALA A C 1
ATOM 2415 O O . ALA A 1 316 ? 10.537 7.751 1.835 1.00 90.38 316 ALA A O 1
ATOM 2416 N N . GLU A 1 317 ? 10.061 6.273 3.456 1.00 88.31 317 GLU A N 1
ATOM 2417 C CA . GLU A 1 317 ? 8.768 5.877 2.881 1.00 88.31 317 GLU A CA 1
ATOM 2418 C C . GLU A 1 317 ? 7.740 6.993 3.116 1.00 88.31 317 GLU A C 1
ATOM 2420 O O . GLU A 1 317 ? 7.571 7.452 4.245 1.00 88.31 317 GLU A O 1
ATOM 2425 N N . ASP A 1 318 ? 7.097 7.451 2.040 1.00 85.94 318 ASP A N 1
ATOM 2426 C CA . ASP A 1 318 ? 6.039 8.468 2.057 1.00 85.94 318 ASP A CA 1
ATOM 2427 C C . ASP A 1 318 ? 4.683 7.845 1.723 1.00 85.94 318 ASP A C 1
ATOM 2429 O O . ASP A 1 318 ? 4.609 6.905 0.924 1.00 85.94 318 ASP A O 1
ATOM 2433 N N . TYR A 1 319 ? 3.609 8.442 2.237 1.00 86.38 319 TYR A N 1
ATOM 2434 C CA . TYR A 1 319 ? 2.242 7.948 2.064 1.00 86.38 319 TYR A CA 1
ATOM 2435 C C . TYR A 1 319 ? 1.309 8.958 1.389 1.00 86.38 319 TYR A C 1
ATOM 2437 O O . TYR A 1 319 ? 1.478 10.171 1.518 1.00 86.38 319 TYR A O 1
ATOM 2445 N N . GLY A 1 320 ? 0.295 8.461 0.676 1.00 76.19 320 GLY A N 1
ATOM 2446 C CA . GLY A 1 320 ? -0.727 9.297 0.037 1.00 76.19 320 GLY A CA 1
ATOM 2447 C C . GLY A 1 320 ? -0.231 10.220 -1.081 1.00 76.19 320 GLY A C 1
ATOM 2448 O O . GLY A 1 320 ? -0.898 11.208 -1.367 1.00 76.19 320 GLY A O 1
ATOM 2449 N N . ASN A 1 321 ? 0.920 9.938 -1.694 1.00 68.19 321 ASN A N 1
ATOM 2450 C CA . ASN A 1 321 ? 1.504 10.762 -2.760 1.00 68.19 321 ASN A CA 1
ATOM 2451 C C . ASN A 1 321 ? 0.965 10.391 -4.148 1.00 68.19 321 ASN A C 1
ATOM 2453 O O . ASN A 1 321 ? 0.775 9.208 -4.431 1.00 68.19 321 ASN A O 1
ATOM 2457 N N . SER A 1 322 ? 0.791 11.381 -5.034 1.00 52.84 322 SER A N 1
ATOM 2458 C CA . SER A 1 322 ? 0.276 11.153 -6.391 1.00 52.84 322 SER A CA 1
ATOM 2459 C C . SER A 1 322 ? 1.335 10.873 -7.452 1.00 52.84 322 SER A C 1
ATOM 2461 O O . SER A 1 322 ? 1.027 10.156 -8.398 1.00 52.84 322 SER A O 1
ATOM 2463 N N . GLY A 1 323 ? 2.559 11.396 -7.290 1.00 52.12 323 GLY A N 1
ATOM 2464 C CA . GLY A 1 323 ? 3.788 11.022 -8.018 1.00 52.12 323 GLY A CA 1
ATOM 2465 C C . GLY A 1 323 ? 3.784 11.113 -9.556 1.00 52.12 323 GLY A C 1
ATOM 2466 O O . GLY A 1 323 ? 4.799 10.817 -10.180 1.00 52.12 323 GLY A O 1
ATOM 2467 N N . GLY A 1 324 ? 2.676 11.514 -10.179 1.00 49.50 324 GLY A N 1
ATOM 2468 C CA . GLY A 1 324 ? 2.576 11.808 -11.607 1.00 49.50 324 GLY A CA 1
ATOM 2469 C C . GLY A 1 324 ? 2.967 13.251 -11.943 1.00 49.50 324 GLY A C 1
ATOM 2470 O O . GLY A 1 324 ? 3.438 14.009 -11.095 1.00 49.50 324 GLY A O 1
ATOM 2471 N N . ALA A 1 325 ? 2.682 13.663 -13.181 1.00 36.94 325 ALA A N 1
ATOM 2472 C CA . ALA A 1 325 ? 3.018 14.976 -13.756 1.00 36.94 325 ALA A CA 1
ATOM 2473 C C . ALA A 1 325 ? 2.357 16.208 -13.084 1.00 36.94 325 ALA A C 1
ATOM 2475 O O . ALA A 1 325 ? 2.433 17.316 -13.612 1.00 36.94 325 ALA A O 1
ATOM 2476 N N . HIS A 1 326 ? 1.683 16.027 -11.946 1.00 40.19 326 HIS A N 1
ATOM 2477 C CA . HIS A 1 326 ? 1.038 17.086 -11.164 1.00 40.19 326 HIS A CA 1
ATOM 2478 C C . HIS A 1 326 ? 1.696 17.310 -9.786 1.00 40.19 326 HIS A C 1
ATOM 2480 O O . HIS A 1 326 ? 1.446 18.333 -9.159 1.00 40.19 326 HIS A O 1
ATOM 2486 N N . GLY A 1 327 ? 2.593 16.417 -9.341 1.00 50.00 327 GLY A N 1
ATOM 2487 C CA . GLY A 1 327 ? 3.485 16.651 -8.194 1.00 50.00 327 GLY A CA 1
ATOM 2488 C C . GLY A 1 327 ? 2.861 16.603 -6.790 1.00 50.00 327 GLY A C 1
ATOM 2489 O O . GLY A 1 327 ? 3.583 16.795 -5.811 1.00 50.00 327 GLY A O 1
ATOM 2490 N N . ASP A 1 328 ? 1.558 16.338 -6.645 1.00 61.22 328 ASP A N 1
ATOM 2491 C CA . ASP A 1 328 ? 0.895 16.393 -5.336 1.00 61.22 328 ASP A CA 1
ATOM 2492 C C . ASP A 1 328 ? 1.436 15.350 -4.335 1.00 61.22 328 ASP A C 1
ATOM 2494 O O . ASP A 1 328 ? 1.338 14.133 -4.514 1.00 61.22 328 ASP A O 1
ATOM 2498 N N . SER A 1 329 ? 1.966 15.846 -3.217 1.00 75.31 329 SER A N 1
ATOM 2499 C CA . SER A 1 329 ? 2.491 15.050 -2.103 1.00 75.31 329 SER A CA 1
ATOM 2500 C C . SER A 1 329 ? 1.844 15.453 -0.784 1.00 75.31 329 SER A C 1
ATOM 2502 O O . SER A 1 329 ? 1.556 16.633 -0.549 1.00 75.31 329 SER A O 1
ATOM 2504 N N . THR A 1 330 ? 1.663 14.499 0.129 1.00 81.19 330 THR A N 1
ATOM 2505 C CA . THR A 1 330 ? 1.277 14.822 1.513 1.00 81.19 330 THR A CA 1
ATOM 2506 C C . THR A 1 330 ? 2.491 15.195 2.363 1.00 81.19 330 THR A C 1
ATOM 2508 O O . THR A 1 330 ? 2.337 15.902 3.360 1.00 81.19 330 THR A O 1
ATOM 2511 N N . ASP A 1 331 ? 3.685 14.734 1.973 1.00 87.88 331 ASP A N 1
ATOM 2512 C CA . ASP A 1 331 ? 4.927 14.770 2.752 1.00 87.88 331 ASP A CA 1
ATOM 2513 C C . ASP A 1 331 ? 4.788 14.185 4.184 1.00 87.88 331 ASP A C 1
ATOM 2515 O O . ASP A 1 331 ? 5.537 14.561 5.094 1.00 87.88 331 ASP A O 1
ATOM 2519 N N . MET A 1 332 ? 3.841 13.252 4.386 1.00 92.19 332 MET A N 1
ATOM 2520 C CA . MET A 1 332 ? 3.776 12.377 5.566 1.00 92.19 332 MET A CA 1
ATOM 2521 C C . MET A 1 332 ? 4.824 11.265 5.423 1.00 92.19 332 MET A C 1
ATOM 2523 O O . MET A 1 332 ? 4.613 10.313 4.669 1.00 92.19 332 MET A O 1
ATOM 2527 N N . VAL A 1 333 ? 5.934 11.372 6.156 1.00 94.31 333 VAL A N 1
ATOM 2528 C CA . VAL A 1 333 ? 7.044 10.408 6.098 1.00 94.31 333 VAL A CA 1
ATOM 2529 C C . VAL A 1 333 ? 7.002 9.420 7.260 1.00 94.31 333 VAL A C 1
ATOM 2531 O O . VAL A 1 333 ? 6.725 9.806 8.398 1.00 94.31 333 VAL A O 1
ATOM 2534 N N . ASP A 1 334 ? 7.314 8.155 6.990 1.00 96.88 334 ASP A N 1
ATOM 2535 C CA . ASP A 1 334 ? 7.468 7.102 7.994 1.00 96.88 334 ASP A CA 1
ATOM 2536 C C . ASP A 1 334 ? 8.596 7.424 8.996 1.00 96.88 334 ASP A C 1
ATOM 2538 O O . ASP A 1 334 ? 9.753 7.624 8.613 1.00 96.88 334 ASP A O 1
ATOM 2542 N N . ILE A 1 335 ? 8.280 7.446 10.296 1.00 98.31 335 ILE A N 1
ATOM 2543 C CA . ILE A 1 335 ? 9.246 7.812 11.347 1.00 98.31 335 ILE A CA 1
ATOM 2544 C C . ILE A 1 335 ? 10.350 6.752 11.506 1.00 98.31 335 ILE A C 1
ATOM 2546 O O . ILE A 1 335 ? 11.509 7.099 11.757 1.00 98.31 335 ILE A O 1
ATOM 2550 N N . GLY A 1 336 ? 10.018 5.464 11.378 1.00 97.69 336 GLY A N 1
ATOM 2551 C CA . GLY A 1 336 ? 10.970 4.363 11.528 1.00 97.69 336 GLY A CA 1
ATOM 2552 C C . GLY A 1 336 ? 11.954 4.268 10.361 1.00 97.69 336 GLY A C 1
ATOM 2553 O O . GLY A 1 336 ? 13.161 4.140 10.577 1.00 97.69 336 GLY A O 1
ATOM 2554 N N . HIS A 1 337 ? 11.461 4.388 9.131 1.00 96.56 337 HIS A N 1
ATOM 2555 C CA . HIS A 1 337 ? 12.264 4.336 7.918 1.00 96.56 337 HIS A CA 1
ATOM 2556 C C . HIS A 1 337 ? 13.098 5.610 7.742 1.00 96.56 337 HIS A C 1
ATOM 2558 O O . HIS A 1 337 ? 14.270 5.511 7.385 1.00 96.56 337 HIS A O 1
ATOM 2564 N N . LEU A 1 338 ? 12.574 6.792 8.098 1.00 97.25 338 LEU A N 1
ATOM 2565 C CA . LEU A 1 338 ? 13.377 8.019 8.179 1.00 97.25 338 LEU A CA 1
ATOM 2566 C C . LEU A 1 338 ? 14.551 7.852 9.157 1.00 97.25 338 LEU A C 1
ATOM 2568 O O . LEU A 1 338 ? 15.683 8.220 8.836 1.00 97.25 338 LEU A O 1
ATOM 2572 N N . ALA A 1 339 ? 14.311 7.251 10.327 1.00 97.81 339 ALA A N 1
ATOM 2573 C CA . ALA A 1 339 ? 15.374 6.946 11.279 1.00 97.81 339 ALA A CA 1
ATOM 2574 C C . ALA A 1 339 ? 16.393 5.932 10.718 1.00 97.81 339 ALA A C 1
ATOM 2576 O O . ALA A 1 339 ? 17.589 6.097 10.957 1.00 97.81 339 ALA A O 1
ATOM 2577 N N . GLU A 1 340 ? 15.972 4.921 9.952 1.00 97.12 340 GLU A N 1
ATOM 2578 C CA . GLU A 1 340 ? 16.884 3.984 9.273 1.00 97.12 340 GLU A CA 1
ATOM 2579 C C . GLU A 1 340 ? 17.733 4.677 8.190 1.00 97.12 340 GLU A C 1
ATOM 2581 O O . GLU A 1 340 ? 18.952 4.511 8.186 1.00 97.12 340 GLU A O 1
ATOM 2586 N N . GLN A 1 341 ? 17.137 5.507 7.328 1.00 95.62 341 GLN A N 1
ATOM 2587 C CA . GLN A 1 341 ? 17.853 6.205 6.249 1.00 95.62 341 GLN A CA 1
ATOM 2588 C C . GLN A 1 341 ? 18.834 7.280 6.760 1.00 95.62 341 GLN A C 1
ATOM 2590 O O . GLN A 1 341 ? 19.823 7.580 6.093 1.00 95.62 341 GLN A O 1
ATOM 2595 N N . LEU A 1 342 ? 18.604 7.835 7.957 1.00 95.19 342 LEU A N 1
ATOM 2596 C CA . LEU A 1 342 ? 19.472 8.828 8.615 1.00 95.19 342 LEU A CA 1
ATOM 2597 C C . LEU A 1 342 ? 20.513 8.226 9.586 1.00 95.19 342 LEU A C 1
ATOM 2599 O O . LEU A 1 342 ? 21.290 8.948 10.219 1.00 95.19 342 LEU A O 1
ATOM 2603 N N . LYS A 1 343 ? 20.535 6.899 9.731 1.00 95.56 343 LYS A N 1
ATOM 2604 C CA . LYS A 1 343 ? 21.256 6.160 10.782 1.00 95.56 343 LYS A CA 1
ATOM 2605 C C . LYS A 1 343 ? 22.779 6.251 10.720 1.00 95.56 343 LYS A C 1
ATOM 2607 O O . LYS A 1 343 ? 23.418 6.185 11.766 1.00 95.56 343 LYS A O 1
ATOM 2612 N N . ASP A 1 344 ? 23.370 6.409 9.538 1.00 93.12 344 ASP A N 1
ATOM 2613 C CA . ASP A 1 344 ? 24.830 6.536 9.401 1.00 93.12 344 ASP A CA 1
ATOM 2614 C C . ASP A 1 344 ? 25.336 7.920 9.854 1.00 93.12 344 ASP A C 1
ATOM 2616 O O . ASP A 1 344 ? 26.488 8.063 10.273 1.00 93.12 344 ASP A O 1
ATOM 2620 N N . GLN A 1 345 ? 24.471 8.938 9.818 1.00 91.12 345 GLN A N 1
ATOM 2621 C CA . GLN A 1 345 ? 24.756 10.312 10.231 1.00 91.12 345 GLN A CA 1
ATOM 2622 C C . GLN A 1 345 ? 24.330 10.580 11.685 1.00 91.12 345 GLN A C 1
ATOM 2624 O O . GLN A 1 345 ? 25.050 11.253 12.428 1.00 91.12 345 GLN A O 1
ATOM 2629 N N . TYR A 1 346 ? 23.190 10.022 12.106 1.00 94.38 346 TYR A N 1
ATOM 2630 C CA . TYR A 1 346 ? 22.552 10.265 13.406 1.00 94.38 346 TYR A CA 1
ATOM 2631 C C . TYR A 1 346 ? 22.282 8.953 14.190 1.00 94.38 346 TYR A C 1
ATOM 2633 O O . TYR A 1 346 ? 21.157 8.704 14.618 1.00 94.38 346 TYR A O 1
ATOM 2641 N N . PRO A 1 347 ? 23.287 8.072 14.400 1.00 96.19 347 PRO A N 1
ATOM 2642 C CA . PRO A 1 347 ? 23.072 6.695 14.874 1.00 96.19 347 PRO A CA 1
ATOM 2643 C C . PRO A 1 347 ? 22.472 6.570 16.281 1.00 96.19 347 PRO A C 1
ATOM 2645 O O . PRO A 1 347 ? 21.825 5.567 16.580 1.00 96.19 347 PRO A O 1
ATOM 2648 N N . GLU A 1 348 ? 22.704 7.548 17.159 1.00 97.38 348 GLU A N 1
ATOM 2649 C CA . GLU A 1 348 ? 22.151 7.558 18.520 1.00 97.38 348 GLU A CA 1
ATOM 2650 C C . GLU A 1 348 ? 20.683 8.003 18.490 1.00 97.38 348 GLU A C 1
ATOM 2652 O O . GLU A 1 348 ? 19.813 7.326 19.033 1.00 97.38 348 GLU A O 1
ATOM 2657 N N . GLU A 1 349 ? 20.392 9.071 17.751 1.00 97.44 349 GLU A N 1
ATOM 2658 C CA . GLU A 1 349 ? 19.057 9.644 17.591 1.00 97.44 349 GLU A CA 1
ATOM 2659 C C . GLU A 1 349 ? 18.129 8.676 16.841 1.00 97.44 349 GLU A C 1
ATOM 2661 O O . GLU A 1 349 ? 17.035 8.374 17.316 1.00 97.44 349 GLU A O 1
ATOM 2666 N N . SER A 1 350 ? 18.601 8.082 15.740 1.00 97.75 350 SER A N 1
ATOM 2667 C CA . SER A 1 350 ? 17.886 7.039 14.997 1.00 97.75 350 SER A CA 1
ATOM 2668 C C . SER A 1 350 ? 17.575 5.805 15.850 1.00 97.75 350 SER A C 1
ATOM 2670 O O . SER A 1 350 ? 16.492 5.229 15.727 1.00 97.75 350 SER A O 1
ATOM 2672 N N . SER A 1 351 ? 18.489 5.393 16.740 1.00 98.12 351 SER A N 1
ATOM 2673 C CA . SER A 1 351 ? 18.227 4.288 17.673 1.00 98.12 351 SER A CA 1
ATOM 2674 C C . SER A 1 351 ? 17.185 4.680 18.722 1.00 98.12 351 SER A C 1
ATOM 2676 O O . SER A 1 351 ? 16.297 3.881 19.017 1.00 98.12 351 SER A O 1
ATOM 2678 N N . ASN A 1 352 ? 17.251 5.908 19.247 1.00 98.31 352 ASN A N 1
ATOM 2679 C CA . ASN A 1 352 ? 16.293 6.422 20.225 1.00 98.31 352 ASN A CA 1
ATOM 2680 C C . ASN A 1 352 ? 14.879 6.523 19.630 1.00 98.31 352 ASN A C 1
ATOM 2682 O O . ASN A 1 352 ? 13.931 6.062 20.264 1.00 98.31 352 ASN A O 1
ATOM 2686 N N . ILE A 1 353 ? 14.737 7.033 18.399 1.00 98.56 353 ILE A N 1
ATOM 2687 C CA . ILE A 1 353 ? 13.462 7.057 17.659 1.00 98.56 353 ILE A CA 1
ATOM 2688 C C . ILE A 1 353 ? 12.937 5.631 17.471 1.00 98.56 353 ILE A C 1
ATOM 2690 O O . ILE A 1 353 ? 11.800 5.334 17.836 1.00 98.56 353 ILE A O 1
ATOM 2694 N N . THR A 1 354 ? 13.786 4.730 16.964 1.00 97.81 354 THR A N 1
ATOM 2695 C CA . THR A 1 354 ? 13.438 3.325 16.707 1.00 97.81 354 THR A CA 1
ATOM 2696 C C . THR A 1 354 ? 12.917 2.617 17.963 1.00 97.81 354 THR A C 1
ATOM 2698 O O . THR A 1 354 ? 11.916 1.899 17.902 1.00 97.81 354 THR A O 1
ATOM 2701 N N . ASP A 1 355 ? 13.582 2.800 19.105 1.00 97.75 355 ASP A N 1
ATOM 2702 C CA . ASP A 1 355 ? 13.193 2.156 20.360 1.00 97.75 355 ASP A CA 1
ATOM 2703 C C . ASP A 1 355 ? 11.992 2.851 21.025 1.00 97.75 355 ASP A C 1
ATOM 2705 O O . ASP A 1 355 ? 11.139 2.168 21.595 1.00 97.75 355 ASP A O 1
ATOM 2709 N N . ALA A 1 356 ? 11.858 4.177 20.925 1.00 98.50 356 ALA A N 1
ATOM 2710 C CA . ALA A 1 356 ? 10.682 4.895 21.418 1.00 98.50 356 ALA A CA 1
ATOM 2711 C C . ALA A 1 356 ? 9.411 4.488 20.651 1.00 98.50 356 ALA A C 1
ATOM 2713 O O . ALA A 1 356 ? 8.397 4.143 21.268 1.00 98.50 356 ALA A O 1
ATOM 2714 N N . LEU A 1 357 ? 9.485 4.445 19.317 1.00 97.94 357 LEU A N 1
ATOM 2715 C CA . LEU A 1 357 ? 8.367 4.098 18.441 1.00 97.94 357 LEU A CA 1
ATOM 2716 C C . LEU A 1 357 ? 7.849 2.679 18.724 1.00 97.94 357 LEU A C 1
ATOM 2718 O O . LEU A 1 357 ? 6.657 2.500 18.968 1.00 97.94 357 LEU A O 1
ATOM 2722 N N . LYS A 1 358 ? 8.753 1.696 18.849 1.00 96.25 358 LYS A N 1
ATOM 2723 C CA . LYS A 1 358 ? 8.438 0.298 19.223 1.00 96.25 358 LYS A CA 1
ATOM 2724 C C . LYS A 1 358 ? 7.812 0.128 20.611 1.00 96.25 358 LYS A C 1
ATOM 2726 O O . LYS A 1 358 ? 7.264 -0.932 20.904 1.00 96.25 358 LYS A O 1
ATOM 2731 N N . ASN A 1 359 ? 7.919 1.124 21.492 1.00 96.88 359 ASN A N 1
ATOM 2732 C CA . ASN A 1 359 ? 7.239 1.116 22.788 1.00 96.88 359 ASN A CA 1
ATOM 2733 C C . ASN A 1 359 ? 5.848 1.771 22.717 1.00 96.88 359 ASN A C 1
ATOM 2735 O O . ASN A 1 359 ? 4.939 1.338 23.439 1.00 96.88 359 ASN A O 1
ATOM 2739 N N . ALA A 1 360 ? 5.687 2.803 21.880 1.00 98.31 360 ALA A N 1
ATOM 2740 C CA . ALA A 1 360 ? 4.446 3.553 21.694 1.00 98.31 360 ALA A CA 1
ATOM 2741 C C . ALA A 1 360 ? 3.432 2.826 20.795 1.00 98.31 360 ALA A C 1
ATOM 2743 O O . ALA A 1 360 ? 2.269 2.700 21.180 1.00 98.31 360 ALA A O 1
ATOM 2744 N N . VAL A 1 361 ? 3.870 2.301 19.648 1.00 98.44 361 VAL A N 1
ATOM 2745 C CA . VAL A 1 361 ? 3.063 1.457 18.756 1.00 98.44 361 VAL A CA 1
ATOM 2746 C C . VAL A 1 361 ? 2.926 0.076 19.406 1.00 98.44 361 VAL A C 1
ATOM 2748 O O . VAL A 1 361 ? 3.855 -0.729 19.406 1.00 98.44 361 VAL A O 1
ATOM 2751 N N . VAL A 1 362 ? 1.775 -0.189 20.031 1.00 97.25 362 VAL A N 1
ATOM 2752 C CA . VAL A 1 362 ? 1.501 -1.446 20.760 1.00 97.25 362 VAL A CA 1
ATOM 2753 C C . VAL A 1 362 ? 0.944 -2.552 19.863 1.00 97.25 362 VAL A C 1
ATOM 2755 O O . VAL A 1 362 ? 0.940 -3.718 20.261 1.00 97.25 362 VAL A O 1
ATOM 2758 N N . PHE A 1 363 ? 0.510 -2.196 18.655 1.00 97.69 363 PHE A N 1
ATOM 2759 C CA . PHE A 1 363 ? 0.246 -3.103 17.544 1.00 97.69 363 PHE A CA 1
ATOM 2760 C C . PHE A 1 363 ? 0.445 -2.339 16.227 1.00 97.69 363 PHE A C 1
ATOM 2762 O O . PHE A 1 363 ? 0.036 -1.185 16.139 1.00 97.69 363 PHE A O 1
ATOM 2769 N N . ASN A 1 364 ? 1.028 -2.977 15.212 1.00 95.69 364 ASN A N 1
ATOM 2770 C CA . ASN A 1 364 ? 0.929 -2.534 13.820 1.00 95.69 364 ASN A CA 1
ATOM 2771 C C . ASN A 1 364 ? 0.449 -3.713 12.967 1.00 95.69 364 ASN A C 1
ATOM 2773 O O . ASN A 1 364 ? 0.675 -4.873 13.336 1.00 95.69 364 ASN A O 1
ATOM 2777 N N . LEU A 1 365 ? -0.202 -3.432 11.841 1.00 92.62 365 LEU A N 1
ATOM 2778 C CA . LEU A 1 365 ? -0.400 -4.442 10.805 1.00 92.62 365 LEU A CA 1
ATOM 2779 C C . LEU A 1 365 ? 0.933 -4.849 10.163 1.00 92.62 365 LEU A C 1
ATOM 2781 O O . LEU A 1 365 ? 1.912 -4.112 10.202 1.00 92.62 365 LEU A O 1
ATOM 2785 N N . GLU A 1 366 ? 0.956 -6.037 9.554 1.00 87.94 366 GLU A N 1
ATOM 2786 C CA . GLU A 1 366 ? 2.096 -6.468 8.740 1.00 87.94 366 GLU A CA 1
ATOM 2787 C C . GLU A 1 366 ? 2.199 -5.548 7.503 1.00 87.94 366 GLU A C 1
ATOM 2789 O O . GLU A 1 366 ? 1.198 -5.439 6.772 1.00 87.94 366 GLU A O 1
ATOM 2794 N N . PRO A 1 367 ? 3.350 -4.895 7.251 1.00 85.88 367 PRO A N 1
ATOM 2795 C CA . PRO A 1 367 ? 3.516 -3.963 6.137 1.00 85.88 367 PRO A CA 1
ATOM 2796 C C . PRO A 1 367 ? 3.090 -4.584 4.791 1.00 85.88 367 PRO A C 1
ATOM 2798 O O . PRO A 1 367 ? 3.491 -5.711 4.478 1.00 85.88 367 PRO A O 1
ATOM 2801 N N . PRO A 1 368 ? 2.219 -3.926 4.002 1.00 79.25 368 PRO A N 1
ATOM 2802 C CA . PRO A 1 368 ? 1.761 -4.469 2.728 1.00 79.25 368 PRO A CA 1
ATOM 2803 C C . PRO A 1 368 ? 2.869 -4.413 1.666 1.00 79.25 368 PRO A C 1
ATOM 2805 O O . PRO A 1 368 ? 3.797 -3.615 1.739 1.00 79.25 368 PRO A O 1
ATOM 2808 N N . ALA A 1 369 ? 2.751 -5.222 0.611 1.00 69.19 369 ALA A N 1
ATOM 2809 C CA . ALA A 1 369 ? 3.816 -5.389 -0.383 1.00 69.19 369 ALA A CA 1
ATOM 2810 C C . ALA A 1 369 ? 4.126 -4.144 -1.251 1.00 69.19 369 ALA A C 1
ATOM 2812 O O . ALA A 1 369 ? 5.076 -4.205 -2.037 1.00 69.19 369 ALA A O 1
ATOM 2813 N N . LYS A 1 370 ? 3.334 -3.063 -1.134 1.00 70.88 370 LYS A N 1
ATOM 2814 C CA . LYS A 1 370 ? 3.617 -1.723 -1.687 1.00 70.88 370 LYS A CA 1
ATOM 2815 C C . LYS A 1 370 ? 4.408 -0.824 -0.728 1.00 70.88 370 LYS A C 1
ATOM 2817 O O . LYS A 1 370 ? 5.274 -0.092 -1.192 1.00 70.88 370 LYS A O 1
ATOM 2822 N N . LYS A 1 371 ? 4.088 -0.892 0.571 1.00 82.38 371 LYS A N 1
ATOM 2823 C CA . LYS A 1 371 ? 4.624 -0.068 1.667 1.00 82.38 371 LYS A CA 1
ATOM 2824 C C . LYS A 1 371 ? 5.284 -0.974 2.714 1.00 82.38 371 LYS A C 1
ATOM 2826 O O . LYS A 1 371 ? 4.685 -1.249 3.756 1.00 82.38 371 LYS A O 1
ATOM 2831 N N . PRO A 1 372 ? 6.448 -1.571 2.388 1.00 84.25 372 PRO A N 1
ATOM 2832 C CA . PRO A 1 372 ? 7.081 -2.586 3.223 1.00 84.25 372 PRO A CA 1
ATOM 2833 C C . PRO A 1 372 ? 7.753 -2.023 4.482 1.00 84.25 372 PRO A C 1
ATOM 2835 O O . PRO A 1 372 ? 8.119 -2.816 5.350 1.00 84.25 372 PRO A O 1
ATOM 2838 N N . ASN A 1 373 ? 7.935 -0.702 4.596 1.00 90.50 373 ASN A N 1
ATOM 2839 C CA . ASN A 1 373 ? 8.675 -0.089 5.700 1.00 90.50 373 ASN A CA 1
ATOM 2840 C C . ASN A 1 373 ? 7.767 0.461 6.820 1.00 90.50 373 ASN A C 1
ATOM 2842 O O . ASN A 1 373 ? 8.290 0.901 7.844 1.00 90.50 373 ASN A O 1
ATOM 2846 N N . ALA A 1 374 ? 6.441 0.365 6.656 1.00 92.69 374 ALA A N 1
ATOM 2847 C CA . ALA A 1 374 ? 5.408 0.832 7.586 1.00 92.69 374 ALA A CA 1
ATOM 2848 C C . ALA A 1 374 ? 5.677 0.536 9.073 1.00 92.69 374 ALA A C 1
ATOM 2850 O O . ALA A 1 374 ? 5.571 -0.597 9.562 1.00 92.69 374 ALA A O 1
ATOM 2851 N N . SER A 1 375 ? 6.011 1.596 9.809 1.00 95.56 375 SER A N 1
ATOM 2852 C CA . SER A 1 375 ? 6.468 1.548 11.200 1.00 95.56 375 SER A CA 1
ATOM 2853 C C . SER A 1 375 ? 5.360 1.801 12.230 1.00 95.56 375 SER A C 1
ATOM 2855 O O . SER A 1 375 ? 5.515 1.452 13.406 1.00 95.56 375 SER A O 1
ATOM 2857 N N . GLY A 1 376 ? 4.226 2.348 11.791 1.00 96.38 376 GLY A N 1
ATOM 2858 C CA . GLY A 1 376 ? 3.012 2.583 12.565 1.00 96.38 376 GLY A CA 1
ATOM 2859 C C . GLY A 1 376 ? 2.754 4.048 12.926 1.00 96.38 376 GLY A C 1
ATOM 2860 O O . GLY A 1 376 ? 1.710 4.318 13.524 1.00 96.38 376 GLY A O 1
ATOM 2861 N N . LEU A 1 377 ? 3.662 4.980 12.611 1.00 98.12 377 LEU A N 1
ATOM 2862 C CA . LEU A 1 377 ? 3.425 6.425 12.708 1.00 98.12 377 LEU A CA 1
ATOM 2863 C C . LEU A 1 377 ? 4.248 7.227 11.686 1.00 98.12 377 LEU A C 1
ATOM 2865 O O . LEU A 1 377 ? 5.465 7.059 11.567 1.00 98.12 377 LEU A O 1
ATOM 2869 N N . THR A 1 378 ? 3.594 8.216 11.081 1.00 97.81 378 THR A N 1
ATOM 2870 C CA . THR A 1 378 ? 4.203 9.232 10.215 1.00 97.81 378 THR A CA 1
ATOM 2871 C C . THR A 1 378 ? 4.445 10.563 10.933 1.00 97.81 378 THR A C 1
ATOM 2873 O O . THR A 1 378 ? 3.946 10.804 12.036 1.00 97.81 378 THR A O 1
ATOM 2876 N N . VAL A 1 379 ? 5.203 11.457 10.297 1.00 97.31 379 VAL A N 1
ATOM 2877 C CA . VAL A 1 379 ? 5.362 12.870 10.680 1.00 97.31 379 VAL A CA 1
ATOM 2878 C C . VAL A 1 379 ? 5.375 13.746 9.424 1.00 97.31 379 VAL A C 1
ATOM 2880 O O . VAL A 1 379 ? 5.824 13.296 8.369 1.00 97.31 379 VAL A O 1
ATOM 2883 N N . TYR A 1 380 ? 4.908 14.994 9.502 1.00 94.81 380 TYR A N 1
ATOM 2884 C CA . TYR A 1 380 ? 5.080 15.940 8.395 1.00 94.81 380 TYR A CA 1
ATOM 2885 C C . TYR A 1 380 ? 6.535 16.405 8.303 1.00 94.81 380 TYR A C 1
ATOM 2887 O O . TYR A 1 380 ? 7.041 17.067 9.210 1.00 94.81 380 TYR A O 1
ATOM 2895 N N . LEU A 1 381 ? 7.192 16.124 7.180 1.00 93.38 381 LEU A N 1
ATOM 2896 C CA . LEU A 1 381 ? 8.526 16.642 6.886 1.00 93.38 381 LEU A CA 1
ATOM 2897 C C . LEU A 1 381 ? 8.594 16.966 5.387 1.00 93.38 381 LEU A C 1
ATOM 2899 O O . LEU A 1 381 ? 8.664 16.021 4.597 1.00 93.38 381 LEU A O 1
ATOM 2903 N N . PRO A 1 382 ? 8.547 18.255 4.984 1.00 89.75 382 PRO A N 1
ATOM 2904 C CA . PRO A 1 382 ? 8.419 18.665 3.584 1.00 89.75 382 PRO A CA 1
ATOM 2905 C C . PRO A 1 382 ? 9.499 18.049 2.697 1.00 89.75 382 PRO A C 1
ATOM 2907 O O . PRO A 1 382 ? 10.636 17.850 3.128 1.00 89.75 382 PRO A O 1
ATOM 2910 N N . CYS A 1 383 ? 9.124 17.734 1.464 1.00 84.56 383 CYS A N 1
ATOM 2911 C CA . CYS A 1 383 ? 9.968 17.046 0.499 1.00 84.56 383 CYS A CA 1
ATOM 2912 C C . CYS A 1 383 ? 9.546 17.405 -0.926 1.00 84.56 383 CYS A C 1
ATOM 2914 O O . CYS A 1 383 ? 10.309 18.064 -1.625 1.00 84.56 383 CYS A O 1
ATOM 2916 N N . LYS A 1 384 ? 8.333 17.003 -1.326 1.00 77.94 384 LYS A N 1
ATOM 2917 C CA . LYS A 1 384 ? 7.885 17.004 -2.727 1.00 77.94 384 LYS A CA 1
ATOM 2918 C C . LYS A 1 384 ? 6.969 18.174 -3.081 1.00 77.94 384 LYS A C 1
ATOM 2920 O O . LYS A 1 384 ? 7.072 18.714 -4.177 1.00 77.94 384 LYS A O 1
ATOM 2925 N N . ASP A 1 385 ? 6.117 18.636 -2.163 1.00 76.25 385 ASP A N 1
ATOM 2926 C CA . ASP A 1 385 ? 5.255 19.783 -2.468 1.00 76.25 385 ASP A CA 1
ATOM 2927 C C . ASP A 1 385 ? 5.952 21.127 -2.204 1.00 76.25 385 ASP A C 1
ATOM 2929 O O . ASP A 1 385 ? 5.864 21.704 -1.117 1.00 76.25 385 ASP A O 1
ATOM 2933 N N . LYS A 1 386 ? 6.599 21.663 -3.244 1.00 79.38 386 LYS A N 1
ATOM 2934 C CA . LYS A 1 386 ? 7.137 23.031 -3.245 1.00 79.38 386 LYS A CA 1
ATOM 2935 C C . LYS A 1 386 ? 6.065 24.120 -3.214 1.00 79.38 386 LYS A C 1
ATOM 2937 O O . LYS A 1 386 ? 6.296 25.173 -2.622 1.00 79.38 386 LYS A O 1
ATOM 2942 N N . GLN A 1 387 ? 4.936 23.923 -3.896 1.00 78.44 387 GLN A N 1
ATOM 2943 C CA . GLN A 1 387 ? 3.999 25.012 -4.198 1.00 78.44 387 GLN A CA 1
ATOM 2944 C C . GLN A 1 387 ? 3.035 25.277 -3.034 1.00 78.44 387 GLN A C 1
ATOM 2946 O O . GLN A 1 387 ? 2.795 26.432 -2.679 1.00 78.44 387 GLN A O 1
ATOM 2951 N N . GLY A 1 388 ? 2.530 24.220 -2.398 1.00 79.75 388 GLY A N 1
ATOM 2952 C CA . GLY A 1 388 ? 1.664 24.285 -1.222 1.00 79.75 388 GLY A CA 1
ATOM 2953 C C . GLY A 1 388 ? 2.405 24.370 0.116 1.00 79.75 388 GLY A C 1
ATOM 2954 O O . GLY A 1 388 ? 1.747 24.551 1.143 1.00 79.75 388 GLY A O 1
ATOM 2955 N N . PHE A 1 389 ? 3.746 24.296 0.145 1.00 86.44 389 PHE A N 1
ATOM 2956 C CA . PHE A 1 389 ? 4.544 24.308 1.384 1.00 86.44 389 PHE A CA 1
ATOM 2957 C C . PHE A 1 389 ? 4.169 25.439 2.355 1.00 86.44 389 PHE A C 1
ATOM 2959 O O . PHE A 1 389 ? 3.981 25.174 3.540 1.00 86.44 389 PHE A O 1
ATOM 2966 N N . GLU A 1 390 ? 4.034 26.685 1.889 1.00 88.00 390 GLU A N 1
ATOM 2967 C CA . GLU A 1 390 ? 3.712 27.831 2.760 1.00 88.00 390 GLU A CA 1
ATOM 2968 C C . GLU A 1 390 ? 2.288 27.740 3.348 1.00 88.00 390 GLU A C 1
ATOM 2970 O O . GLU A 1 390 ? 2.072 28.083 4.515 1.00 88.00 390 GLU A O 1
ATOM 2975 N N . GLU A 1 391 ? 1.312 27.212 2.595 1.00 85.44 391 GLU A N 1
ATOM 2976 C CA . GLU A 1 391 ? -0.036 26.958 3.124 1.00 85.44 391 GLU A CA 1
ATOM 2977 C C . GLU A 1 391 ? -0.007 25.821 4.154 1.00 85.44 391 GLU A C 1
ATOM 2979 O O . GLU A 1 391 ? -0.493 25.981 5.281 1.00 85.44 391 GLU A O 1
ATOM 2984 N N . LYS A 1 392 ? 0.625 24.695 3.800 1.00 86.94 392 LYS A N 1
ATOM 2985 C CA . LYS A 1 392 ? 0.792 23.532 4.680 1.00 86.94 392 LYS A CA 1
ATOM 2986 C C . LYS A 1 392 ? 1.537 23.908 5.958 1.00 86.94 392 LYS A C 1
ATOM 2988 O O . LYS A 1 392 ? 1.109 23.507 7.035 1.00 86.94 392 LYS A O 1
ATOM 2993 N N . LEU A 1 393 ? 2.579 24.739 5.881 1.00 89.81 393 LEU A N 1
ATOM 2994 C CA . LEU A 1 393 ? 3.315 25.264 7.034 1.00 89.81 393 LEU A CA 1
ATOM 2995 C C . LEU A 1 393 ? 2.438 26.164 7.915 1.00 89.81 393 LEU A C 1
ATOM 2997 O O . LEU A 1 393 ? 2.526 26.077 9.142 1.00 89.81 393 LEU A O 1
ATOM 3001 N N . SER A 1 394 ? 1.581 27.006 7.325 1.00 89.00 394 SER A N 1
ATOM 3002 C CA . SER A 1 394 ? 0.628 27.820 8.090 1.00 89.00 394 SER A CA 1
ATOM 3003 C C . SER A 1 394 ? -0.351 26.935 8.867 1.00 89.00 394 SER A C 1
ATOM 3005 O O . SER A 1 394 ? -0.479 27.095 10.080 1.00 89.00 394 SER A O 1
ATOM 3007 N N . ARG A 1 395 ? -0.966 25.945 8.202 1.00 85.12 395 ARG A N 1
ATOM 3008 C CA . ARG A 1 395 ? -1.858 24.949 8.830 1.00 85.12 395 ARG A CA 1
ATOM 3009 C C . ARG A 1 395 ? -1.121 24.137 9.906 1.00 85.12 395 ARG A C 1
ATOM 3011 O O . ARG A 1 395 ? -1.638 23.939 11.002 1.00 85.12 395 ARG A O 1
ATOM 3018 N N . TYR A 1 396 ? 0.124 23.738 9.641 1.00 89.88 396 TYR A N 1
ATOM 3019 C CA . TYR A 1 396 ? 0.964 22.969 10.564 1.00 89.88 396 TYR A CA 1
ATOM 3020 C C . TYR A 1 396 ? 1.296 23.731 11.855 1.00 89.88 396 TYR A C 1
ATOM 3022 O O . TYR A 1 396 ? 1.247 23.171 12.953 1.00 89.88 396 TYR A O 1
ATOM 3030 N N . LYS A 1 397 ? 1.580 25.035 11.751 1.00 91.31 397 LYS A N 1
ATOM 3031 C CA . LYS A 1 397 ? 1.852 25.905 12.907 1.00 91.31 397 LYS A CA 1
ATOM 3032 C C . LYS A 1 397 ? 0.655 26.007 13.861 1.00 91.31 397 LYS A C 1
ATOM 3034 O O . LYS A 1 397 ? 0.861 26.094 15.072 1.00 91.31 397 LYS A O 1
ATOM 3039 N N . GLU A 1 398 ? -0.578 25.929 13.358 1.00 89.88 398 GLU A N 1
ATOM 3040 C CA . GLU A 1 398 ? -1.796 25.937 14.185 1.00 89.88 398 GLU A CA 1
ATOM 3041 C C . GLU A 1 398 ? -1.972 24.646 15.004 1.00 89.88 398 GLU A C 1
ATOM 3043 O O . GLU A 1 398 ? -2.542 24.684 16.099 1.00 89.88 398 GLU A O 1
ATOM 3048 N N . ILE A 1 399 ? -1.397 23.522 14.555 1.00 90.88 399 ILE A N 1
ATOM 3049 C CA . ILE A 1 399 ? -1.384 22.267 15.321 1.00 90.88 399 ILE A CA 1
ATOM 3050 C C . ILE A 1 399 ? -0.624 22.440 16.642 1.00 90.88 399 ILE A C 1
ATOM 3052 O O . ILE A 1 399 ? -0.970 21.774 17.614 1.00 90.88 399 ILE A O 1
ATOM 3056 N N . ASN A 1 400 ? 0.389 23.315 16.730 1.00 88.62 400 ASN A N 1
ATOM 3057 C CA . ASN A 1 400 ? 1.218 23.489 17.936 1.00 88.62 400 ASN A CA 1
ATOM 3058 C C . ASN A 1 400 ? 1.694 22.119 18.488 1.00 88.62 400 ASN A C 1
ATOM 3060 O O . ASN A 1 400 ? 1.389 21.748 19.623 1.00 88.62 400 ASN A O 1
ATOM 3064 N N . PHE A 1 401 ? 2.364 21.334 17.639 1.00 93.00 401 PHE A N 1
ATOM 3065 C CA . PHE A 1 401 ? 2.873 19.996 17.965 1.00 93.00 401 PHE A CA 1
ATOM 3066 C C . PHE A 1 401 ? 4.136 20.075 18.843 1.00 93.00 401 PHE A C 1
ATOM 3068 O O . PHE A 1 401 ? 4.069 19.857 20.050 1.00 93.00 401 PHE A O 1
ATOM 3075 N N . SER A 1 402 ? 5.264 20.475 18.252 1.00 95.31 402 SER A N 1
ATOM 3076 C CA . SER A 1 402 ? 6.531 20.754 18.934 1.00 95.31 402 SER A CA 1
ATOM 3077 C C . SER A 1 402 ? 7.114 22.052 18.369 1.00 95.31 402 SER A C 1
ATOM 3079 O O . SER A 1 402 ? 7.325 22.125 17.160 1.00 95.31 402 SER A O 1
ATOM 3081 N N . PRO A 1 403 ? 7.422 23.074 19.193 1.00 94.06 403 PRO A N 1
ATOM 3082 C CA . PRO A 1 403 ? 8.064 24.294 18.705 1.00 94.06 403 PRO A CA 1
ATOM 3083 C C . PRO A 1 403 ? 9.432 24.038 18.059 1.00 94.06 403 PRO A C 1
ATOM 3085 O O . PRO A 1 403 ? 9.760 24.677 17.066 1.00 94.06 403 PRO A O 1
ATOM 3088 N N . VAL A 1 404 ? 10.203 23.087 18.601 1.00 95.19 404 VAL A N 1
ATOM 3089 C CA . VAL A 1 404 ? 11.535 22.705 18.103 1.00 95.19 404 VAL A CA 1
ATOM 3090 C C . VAL A 1 404 ? 11.419 22.052 16.726 1.00 95.19 404 VAL A C 1
ATOM 3092 O O . VAL A 1 404 ? 12.116 22.442 15.790 1.00 95.19 404 VAL A O 1
ATOM 3095 N N . TYR A 1 405 ? 10.495 21.099 16.581 1.00 96.00 405 TYR A N 1
ATOM 3096 C CA . TYR A 1 405 ? 10.251 20.426 15.308 1.00 96.00 405 TYR A CA 1
ATOM 3097 C C . TYR A 1 405 ? 9.667 21.378 14.257 1.00 96.00 405 TYR A C 1
ATOM 3099 O O . TYR A 1 405 ? 10.110 21.375 13.111 1.00 96.00 405 TYR A O 1
ATOM 3107 N N . THR A 1 406 ? 8.744 22.267 14.642 1.00 94.94 406 THR A N 1
ATOM 3108 C CA . THR A 1 406 ? 8.189 23.284 13.736 1.00 94.94 406 THR A CA 1
ATOM 3109 C C . THR A 1 406 ? 9.245 24.295 13.266 1.00 94.94 406 THR A C 1
ATOM 3111 O O . THR A 1 406 ? 9.237 24.645 12.088 1.00 94.94 406 THR A O 1
ATOM 3114 N N . GLU A 1 407 ? 10.178 24.732 14.125 1.00 93.69 407 GLU A N 1
ATOM 3115 C CA . GLU A 1 407 ? 11.290 25.615 13.722 1.00 93.69 407 GLU A CA 1
ATOM 3116 C C . GLU A 1 407 ? 12.233 24.919 12.722 1.00 93.69 407 GLU A C 1
ATOM 3118 O O . GLU A 1 407 ? 12.665 25.538 11.746 1.00 93.69 407 GLU A O 1
ATOM 3123 N N . PHE A 1 408 ? 12.497 23.618 12.898 1.00 94.88 408 PHE A N 1
ATOM 3124 C CA . PHE A 1 408 ? 13.264 22.841 11.921 1.00 94.88 408 PHE A CA 1
ATOM 3125 C C . PHE A 1 408 ? 12.515 22.654 10.595 1.00 94.88 408 PHE A C 1
ATOM 3127 O O . PHE A 1 408 ? 13.106 22.895 9.547 1.00 94.88 408 PHE A O 1
ATOM 3134 N N . VAL A 1 409 ? 11.231 22.279 10.619 1.00 94.19 409 VAL A N 1
ATOM 3135 C CA . VAL A 1 409 ? 10.396 22.122 9.409 1.00 94.19 409 VAL A CA 1
ATOM 3136 C C . VAL A 1 409 ? 10.327 23.423 8.608 1.00 94.19 409 VAL A C 1
ATOM 3138 O O . VAL A 1 409 ? 10.474 23.394 7.388 1.00 94.19 409 VAL A O 1
ATOM 3141 N N . GLU A 1 410 ? 10.179 24.569 9.278 1.00 92.62 410 GLU A N 1
ATOM 3142 C CA . GLU A 1 410 ? 10.239 25.886 8.638 1.00 92.62 410 GLU A CA 1
ATOM 3143 C C . GLU A 1 410 ? 11.610 26.145 7.995 1.00 92.62 410 GLU A C 1
ATOM 3145 O O . GLU A 1 410 ? 11.680 26.469 6.811 1.00 92.62 410 GLU A O 1
ATOM 3150 N N . LYS A 1 411 ? 12.707 25.937 8.734 1.00 91.12 411 LYS A N 1
ATOM 3151 C CA . LYS A 1 411 ? 14.075 26.173 8.243 1.00 91.12 411 LYS A CA 1
ATOM 3152 C C . LYS A 1 411 ? 14.489 25.226 7.108 1.00 91.12 411 LYS A C 1
ATOM 3154 O O . LYS A 1 411 ? 15.225 25.638 6.213 1.00 91.12 411 LYS A O 1
ATOM 3159 N N . TYR A 1 412 ? 14.058 23.967 7.157 1.00 90.69 412 TYR A N 1
ATOM 3160 C CA . TYR A 1 412 ? 14.367 22.931 6.170 1.00 90.69 412 TYR A CA 1
ATOM 3161 C C . TYR A 1 412 ? 13.506 23.084 4.910 1.00 90.69 412 TYR A C 1
ATOM 3163 O O . TYR A 1 412 ? 14.045 23.106 3.806 1.00 90.69 412 TYR A O 1
ATOM 3171 N N . GLY A 1 413 ? 12.196 23.311 5.059 1.00 88.94 413 GLY A N 1
ATOM 3172 C CA . GLY A 1 413 ? 11.307 23.609 3.934 1.00 88.94 413 GLY A CA 1
ATOM 3173 C C . GLY A 1 413 ? 11.695 24.893 3.193 1.00 88.94 413 GLY A C 1
ATOM 3174 O O . GLY A 1 413 ? 11.694 24.910 1.967 1.00 88.94 413 GLY A O 1
ATOM 3175 N N . GLN A 1 414 ? 12.188 25.918 3.903 1.00 87.31 414 GLN A N 1
ATOM 3176 C CA . GLN A 1 414 ? 12.787 27.118 3.295 1.00 87.31 414 GLN A CA 1
ATOM 3177 C C . GLN A 1 414 ? 14.055 26.854 2.457 1.00 87.31 414 GLN A C 1
ATOM 3179 O O . GLN A 1 414 ? 14.471 27.752 1.729 1.00 87.31 414 GLN A O 1
ATOM 3184 N N . LYS A 1 415 ? 14.681 25.668 2.527 1.00 83.56 415 LYS A N 1
ATOM 3185 C CA . LYS A 1 415 ? 15.721 25.243 1.566 1.00 83.56 415 LYS A CA 1
ATOM 3186 C C . LYS A 1 415 ? 15.114 24.615 0.311 1.00 83.56 415 LYS A C 1
ATOM 3188 O O . LYS A 1 415 ? 15.635 24.843 -0.769 1.00 83.56 415 LYS A O 1
ATOM 3193 N N . ILE A 1 416 ? 14.023 23.862 0.460 1.00 79.38 416 ILE A N 1
ATOM 3194 C CA . ILE A 1 416 ? 13.319 23.183 -0.639 1.00 79.38 416 ILE A CA 1
ATOM 3195 C C . ILE A 1 416 ? 12.603 24.202 -1.540 1.00 79.38 416 ILE A C 1
ATOM 3197 O O . ILE A 1 416 ? 12.713 24.132 -2.758 1.00 79.38 416 ILE A O 1
ATOM 3201 N N . VAL A 1 417 ? 11.931 25.205 -0.962 1.00 81.94 417 VAL A N 1
ATOM 3202 C CA . VAL A 1 417 ? 11.265 26.277 -1.737 1.00 81.94 417 VAL A CA 1
ATOM 3203 C C . VAL A 1 417 ? 12.186 27.442 -2.119 1.00 81.94 417 VAL A C 1
ATOM 3205 O O . VAL A 1 417 ? 11.725 28.444 -2.668 1.00 81.94 417 VAL A O 1
ATOM 3208 N N . ALA A 1 418 ? 13.486 27.354 -1.823 1.00 77.00 418 ALA A N 1
ATOM 3209 C CA . ALA A 1 418 ? 14.445 28.352 -2.277 1.00 77.00 418 ALA A CA 1
ATOM 3210 C C . ALA A 1 418 ? 14.737 28.133 -3.764 1.00 77.00 418 ALA A C 1
ATOM 3212 O O . ALA A 1 418 ? 15.555 27.286 -4.108 1.00 77.00 418 ALA A O 1
ATOM 3213 N N . ASP A 1 419 ? 14.092 28.929 -4.621 1.00 62.75 419 ASP A N 1
ATOM 3214 C CA . ASP A 1 419 ? 14.373 29.006 -6.060 1.00 62.75 419 ASP A CA 1
ATOM 3215 C C . ASP A 1 419 ? 15.886 29.149 -6.302 1.00 62.75 419 ASP A C 1
ATOM 3217 O O . ASP A 1 419 ? 16.512 30.178 -6.015 1.00 62.75 419 ASP A O 1
ATOM 3221 N N . THR A 1 420 ? 16.484 28.041 -6.730 1.00 67.06 420 THR A N 1
ATOM 3222 C CA . THR A 1 420 ? 17.918 27.839 -6.900 1.00 67.06 420 THR A CA 1
ATOM 3223 C C . THR A 1 420 ? 18.132 27.026 -8.167 1.00 67.06 420 THR A C 1
ATOM 3225 O O . THR A 1 420 ? 17.338 26.151 -8.503 1.00 67.06 420 THR A O 1
ATOM 3228 N N . ALA A 1 421 ? 19.206 27.330 -8.897 1.00 65.88 421 ALA A N 1
ATOM 3229 C CA . ALA A 1 421 ? 19.592 26.502 -10.030 1.00 65.88 421 ALA A CA 1
ATOM 3230 C C . ALA A 1 421 ? 19.903 25.082 -9.534 1.00 65.88 421 ALA A C 1
ATOM 3232 O O . ALA A 1 421 ? 20.582 24.936 -8.514 1.00 65.88 421 ALA A O 1
ATOM 3233 N N . GLY A 1 422 ? 19.417 24.075 -10.266 1.00 75.81 422 GLY A N 1
ATOM 3234 C CA . GLY A 1 422 ? 19.784 22.678 -10.053 1.00 75.81 422 GLY A CA 1
ATOM 3235 C C . GLY A 1 422 ? 21.247 22.402 -10.416 1.00 75.81 422 GLY A C 1
ATOM 3236 O O . GLY A 1 422 ? 22.082 23.309 -10.482 1.00 75.81 422 GLY A O 1
ATOM 3237 N N . VAL A 1 423 ? 21.582 21.131 -10.634 1.00 82.88 423 VAL A N 1
ATOM 3238 C CA . VAL A 1 423 ? 22.978 20.720 -10.847 1.00 82.88 423 VAL A CA 1
ATOM 3239 C C . VAL A 1 423 ? 23.575 21.310 -12.129 1.00 82.88 423 VAL A C 1
ATOM 3241 O O . VAL A 1 423 ? 22.993 21.219 -13.205 1.00 82.88 423 VAL A O 1
ATOM 3244 N N . GLU A 1 424 ? 24.773 21.886 -12.048 1.00 83.19 424 GLU A N 1
ATOM 3245 C CA . GLU A 1 424 ? 25.447 22.429 -13.227 1.00 83.19 424 GLU A CA 1
ATOM 3246 C C . GLU A 1 424 ? 26.023 21.287 -14.090 1.00 83.19 424 GLU A C 1
ATOM 3248 O O . GLU A 1 424 ? 26.606 20.323 -13.579 1.00 83.19 424 GLU A O 1
ATOM 3253 N N . LEU A 1 425 ? 25.872 21.389 -15.412 1.00 82.00 425 LEU A N 1
ATOM 3254 C CA . LEU A 1 425 ? 26.434 20.444 -16.383 1.00 82.00 425 LEU A CA 1
ATOM 3255 C C . LEU A 1 425 ? 27.737 20.990 -16.981 1.00 82.00 425 LEU A C 1
ATOM 3257 O O . LEU A 1 425 ? 27.895 22.196 -17.155 1.00 82.00 425 LEU A O 1
ATOM 3261 N N . GLU A 1 426 ? 28.683 20.104 -17.296 1.00 78.69 426 GLU A N 1
ATOM 3262 C CA . GLU A 1 426 ? 29.955 20.473 -17.929 1.00 78.69 426 GLU A CA 1
ATOM 3263 C C . GLU A 1 426 ? 29.904 20.322 -19.458 1.00 78.69 426 GLU A C 1
ATOM 3265 O O . GLU A 1 426 ? 29.701 19.217 -19.969 1.00 78.69 426 GLU A O 1
ATOM 3270 N N . ASP A 1 427 ? 30.194 21.414 -20.177 1.00 54.59 427 ASP A N 1
ATOM 3271 C CA . ASP A 1 427 ? 30.361 21.464 -21.639 1.00 54.59 427 ASP A CA 1
ATOM 3272 C C . ASP A 1 427 ? 31.444 20.486 -22.133 1.00 54.59 427 ASP A C 1
ATOM 3274 O O . ASP A 1 427 ? 32.634 20.810 -22.235 1.00 54.59 427 ASP A O 1
ATOM 3278 N N . ARG A 1 428 ? 31.043 19.268 -22.501 1.00 47.91 428 ARG A N 1
ATOM 3279 C CA . ARG A 1 428 ? 31.940 18.286 -23.117 1.00 47.91 428 ARG A CA 1
ATOM 3280 C C . ARG A 1 428 ? 32.022 18.465 -24.628 1.00 47.91 428 ARG A C 1
ATOM 3282 O O . ARG A 1 428 ? 31.378 17.752 -25.390 1.00 47.91 428 ARG A O 1
ATOM 3289 N N . ASN A 1 429 ? 32.937 19.328 -25.065 1.00 35.53 429 ASN A N 1
ATOM 3290 C CA . ASN A 1 429 ? 33.523 19.210 -26.400 1.00 35.53 429 ASN A CA 1
ATOM 3291 C C . ASN A 1 429 ? 34.428 17.952 -26.444 1.00 35.53 429 ASN A C 1
ATOM 3293 O O . ASN A 1 429 ? 35.486 17.967 -25.809 1.00 35.53 429 ASN A O 1
ATOM 3297 N N . PRO A 1 430 ? 34.098 16.869 -27.183 1.00 34.16 430 PRO A N 1
ATOM 3298 C CA . PRO A 1 430 ? 34.821 15.590 -27.082 1.00 34.16 430 PRO A CA 1
ATOM 3299 C C . PRO A 1 430 ? 36.238 15.582 -27.691 1.00 34.16 430 PRO A C 1
ATOM 3301 O O . PRO A 1 430 ? 36.835 14.519 -27.851 1.00 34.16 430 PRO A O 1
ATOM 3304 N N . ALA A 1 431 ? 36.761 16.744 -28.092 1.00 33.31 431 ALA A N 1
ATOM 3305 C CA . ALA A 1 431 ? 38.009 16.890 -28.834 1.00 33.31 431 ALA A CA 1
ATOM 3306 C C . ALA A 1 431 ? 39.262 17.139 -27.967 1.00 33.31 431 ALA A C 1
ATOM 3308 O O . ALA A 1 431 ? 40.363 16.889 -28.454 1.00 33.31 431 ALA A O 1
ATOM 3309 N N . ASP A 1 432 ? 39.122 17.622 -26.724 1.00 32.81 432 ASP A N 1
ATOM 3310 C CA . ASP A 1 432 ? 40.265 18.116 -25.927 1.00 32.81 432 ASP A CA 1
ATOM 3311 C C . ASP A 1 432 ? 40.965 17.056 -25.043 1.00 32.81 432 ASP A C 1
ATOM 3313 O O . ASP A 1 432 ? 42.081 17.291 -24.578 1.00 32.81 432 ASP A O 1
ATOM 3317 N N . GLU A 1 433 ? 40.408 15.849 -24.868 1.00 34.19 433 GLU A N 1
ATOM 3318 C CA . GLU A 1 433 ? 41.130 14.718 -24.241 1.00 34.19 433 GLU A CA 1
ATOM 3319 C C . GLU A 1 433 ? 42.055 13.986 -25.245 1.00 34.19 433 GLU A C 1
ATOM 3321 O O . GLU A 1 433 ? 42.059 12.759 -25.370 1.00 34.19 433 GLU A O 1
ATOM 3326 N N . GLY A 1 434 ? 42.876 14.755 -25.972 1.00 35.88 434 GLY A N 1
ATOM 3327 C CA . GLY A 1 434 ? 43.850 14.256 -26.946 1.00 35.88 434 GLY A CA 1
ATOM 3328 C C . GLY A 1 434 ? 45.068 15.174 -27.125 1.00 35.88 434 GLY A C 1
ATOM 3329 O O . GLY A 1 434 ? 44.935 16.353 -27.423 1.00 35.88 434 GLY A O 1
ATOM 3330 N N . ASP A 1 435 ? 46.272 14.604 -26.997 1.00 36.69 435 ASP A N 1
ATOM 3331 C CA . ASP A 1 435 ? 47.574 15.215 -27.327 1.00 36.69 435 ASP A CA 1
ATOM 3332 C C . ASP A 1 435 ? 47.946 16.562 -26.652 1.00 36.69 435 ASP A C 1
ATOM 3334 O O . ASP A 1 435 ? 48.194 17.569 -27.316 1.00 36.69 435 ASP A O 1
ATOM 3338 N N . GLN A 1 436 ? 48.211 16.536 -25.336 1.00 30.50 436 GLN A N 1
ATOM 3339 C CA . GLN A 1 436 ? 49.221 17.428 -24.724 1.00 30.50 436 GLN A CA 1
ATOM 3340 C C . GLN A 1 436 ? 50.282 16.684 -23.894 1.00 30.50 436 GLN A C 1
ATOM 3342 O O . GLN A 1 436 ? 50.491 16.939 -22.708 1.00 30.50 436 GLN A O 1
ATOM 3347 N N . GLU A 1 437 ? 51.053 15.819 -24.559 1.00 32.91 437 GLU A N 1
ATOM 3348 C CA . GLU A 1 437 ? 52.414 15.515 -24.104 1.00 32.91 437 GLU A CA 1
ATOM 3349 C C . GLU A 1 437 ? 53.426 16.508 -24.718 1.00 32.91 437 GLU A C 1
ATOM 3351 O O . GLU A 1 437 ? 53.562 16.611 -25.933 1.00 32.91 437 GLU A O 1
ATOM 3356 N N . ASN A 1 438 ? 54.221 17.158 -23.859 1.00 32.75 438 ASN A N 1
ATOM 3357 C CA . ASN A 1 438 ? 55.494 17.832 -24.172 1.00 32.75 438 ASN A CA 1
ATOM 3358 C C . ASN A 1 438 ? 55.500 19.070 -25.110 1.00 32.75 438 ASN A C 1
ATOM 3360 O O . ASN A 1 438 ? 55.908 18.969 -26.267 1.00 32.75 438 ASN A O 1
ATOM 3364 N N . ASN A 1 439 ? 55.357 20.285 -24.548 1.00 28.55 439 ASN A N 1
ATOM 3365 C CA . ASN A 1 439 ? 56.222 21.410 -24.966 1.00 28.55 439 ASN A CA 1
ATOM 3366 C C . ASN A 1 439 ? 56.435 22.492 -23.869 1.00 28.55 439 ASN A C 1
ATOM 3368 O O . ASN A 1 439 ? 55.478 23.163 -23.492 1.00 28.55 439 ASN A O 1
ATOM 3372 N N . PRO A 1 440 ? 57.665 22.716 -23.356 1.00 36.31 440 PRO A N 1
ATOM 3373 C CA . PRO A 1 440 ? 57.909 23.656 -22.257 1.00 36.31 440 PRO A CA 1
ATOM 3374 C C . PRO A 1 440 ? 58.492 25.022 -22.694 1.00 36.31 440 PRO A C 1
ATOM 3376 O O . PRO A 1 440 ? 59.686 25.258 -22.498 1.00 36.31 440 PRO A O 1
ATOM 3379 N N . ALA A 1 441 ? 57.667 25.936 -23.233 1.00 30.62 441 ALA A N 1
ATOM 3380 C CA . ALA A 1 441 ? 57.902 27.400 -23.237 1.00 30.62 441 ALA A CA 1
ATOM 3381 C C . ALA A 1 441 ? 56.730 28.201 -23.856 1.00 30.62 441 ALA A C 1
ATOM 3383 O O . ALA A 1 441 ? 56.416 27.986 -25.021 1.00 30.62 441 ALA A O 1
ATOM 3384 N N . ASP A 1 442 ? 56.189 29.203 -23.149 1.00 29.92 442 ASP A N 1
ATOM 3385 C CA . ASP A 1 442 ? 56.627 30.611 -23.284 1.00 29.92 442 ASP A CA 1
ATOM 3386 C C . ASP A 1 442 ? 56.174 31.444 -22.051 1.00 29.92 442 ASP A C 1
ATOM 3388 O O . ASP A 1 442 ? 55.557 30.894 -21.138 1.00 29.92 442 ASP A O 1
ATOM 3392 N N . ASN A 1 443 ? 56.519 32.737 -21.966 1.00 30.77 443 ASN A N 1
ATOM 3393 C CA . ASN A 1 443 ? 56.226 33.615 -20.821 1.00 30.77 443 ASN A CA 1
ATOM 3394 C C . ASN A 1 443 ? 55.400 34.866 -21.174 1.00 30.77 443 ASN A C 1
ATOM 3396 O O . ASN A 1 443 ? 55.796 35.647 -22.035 1.00 30.77 443 ASN A O 1
ATOM 3400 N N . GLY A 1 444 ? 54.434 35.180 -20.302 1.00 26.80 444 GLY A N 1
ATOM 3401 C CA . GLY A 1 444 ? 54.150 36.559 -19.877 1.00 26.80 444 GLY A CA 1
ATOM 3402 C C . GLY A 1 444 ? 52.968 37.276 -20.540 1.00 26.80 444 GLY A C 1
ATOM 3403 O O . GLY A 1 444 ? 52.706 37.120 -21.727 1.00 26.80 444 GLY A O 1
ATOM 3404 N N . GLY A 1 445 ? 52.285 38.116 -19.750 1.00 27.81 445 GLY A N 1
ATOM 3405 C CA . GLY A 1 445 ? 51.156 38.936 -20.203 1.00 27.81 445 GLY A CA 1
ATOM 3406 C C . GLY A 1 445 ? 50.235 39.399 -19.068 1.00 27.81 445 GLY A C 1
ATOM 3407 O O . GLY A 1 445 ? 49.106 38.935 -18.972 1.00 27.81 445 GLY A O 1
ATOM 3408 N N . GLU A 1 446 ? 50.704 40.300 -18.201 1.00 29.69 446 GLU A N 1
ATOM 3409 C CA . GLU A 1 446 ? 49.832 41.037 -17.269 1.00 29.69 446 GLU A CA 1
ATOM 3410 C C . GLU A 1 446 ? 49.144 42.204 -18.013 1.00 29.69 446 GLU A C 1
ATOM 3412 O O . GLU A 1 446 ? 49.848 42.934 -18.708 1.00 29.69 446 GLU A O 1
ATOM 3417 N N . ASP A 1 447 ? 47.822 42.412 -17.862 1.00 29.89 447 ASP A N 1
ATOM 3418 C CA . ASP A 1 447 ? 47.268 43.691 -17.345 1.00 29.89 447 ASP A CA 1
ATOM 3419 C C . ASP A 1 447 ? 45.715 43.773 -17.239 1.00 29.89 447 ASP A C 1
ATOM 3421 O O . ASP A 1 447 ? 44.990 43.886 -18.221 1.00 29.89 447 ASP A O 1
ATOM 3425 N N . GLN A 1 448 ? 45.234 43.807 -15.990 1.00 26.89 448 GLN A N 1
ATOM 3426 C CA . GLN A 1 448 ? 44.348 44.828 -15.388 1.00 26.89 448 GLN A CA 1
ATOM 3427 C C . GLN A 1 448 ? 43.064 45.387 -16.087 1.00 26.89 448 GLN A C 1
ATOM 3429 O O . GLN A 1 448 ? 43.146 46.369 -16.817 1.00 26.89 448 GLN A O 1
ATOM 3434 N N . ASN A 1 449 ? 41.897 45.005 -15.513 1.00 27.12 449 ASN A N 1
ATOM 3435 C CA . ASN A 1 449 ? 40.870 45.902 -14.888 1.00 27.12 449 ASN A CA 1
ATOM 3436 C C . ASN A 1 449 ? 39.996 46.838 -15.796 1.00 27.12 449 ASN A C 1
ATOM 3438 O O . ASN A 1 449 ? 40.382 47.100 -16.930 1.00 27.12 449 ASN A O 1
ATOM 3442 N N . PRO A 1 450 ? 38.904 47.503 -15.313 1.00 43.50 450 PRO A N 1
ATOM 3443 C CA . PRO A 1 450 ? 37.962 47.229 -14.202 1.00 43.50 450 PRO A CA 1
ATOM 3444 C C . PRO A 1 450 ? 36.441 47.243 -14.574 1.00 43.50 450 PRO A C 1
ATOM 3446 O O . PRO A 1 450 ? 36.034 47.835 -15.564 1.00 43.50 450 PRO A O 1
ATOM 3449 N N . ALA A 1 451 ? 35.621 46.685 -13.669 1.00 28.94 451 ALA A N 1
ATOM 3450 C CA . ALA A 1 451 ? 34.201 46.948 -13.312 1.00 28.94 451 ALA A CA 1
ATOM 3451 C C . ALA A 1 451 ? 33.242 47.828 -14.175 1.00 28.94 451 ALA A C 1
ATOM 3453 O O . ALA A 1 451 ? 33.542 48.978 -14.497 1.00 28.94 451 ALA A O 1
ATOM 3454 N N . GLY A 1 452 ? 31.984 47.365 -14.310 1.00 25.67 452 GLY A N 1
ATOM 3455 C CA . GLY A 1 452 ? 30.803 48.167 -14.684 1.00 25.67 452 GLY A CA 1
ATOM 3456 C C . GLY A 1 452 ? 29.464 47.451 -14.402 1.00 25.67 452 GLY A C 1
ATOM 3457 O O . GLY A 1 452 ? 29.319 46.293 -14.773 1.00 25.67 452 GLY A O 1
ATOM 3458 N N . ASP A 1 453 ? 28.524 48.131 -13.729 1.00 27.89 453 ASP A N 1
ATOM 3459 C CA . ASP A 1 453 ? 27.145 47.676 -13.432 1.00 27.89 453 ASP A CA 1
ATOM 3460 C C . ASP A 1 453 ? 26.282 47.451 -14.691 1.00 27.89 453 ASP A C 1
ATOM 3462 O O . ASP A 1 453 ? 26.456 48.164 -15.682 1.00 27.89 453 ASP A O 1
ATOM 3466 N N . GLY A 1 454 ? 25.253 46.598 -14.580 1.00 27.41 454 GLY A N 1
ATOM 3467 C CA . GLY A 1 454 ? 24.058 46.664 -15.437 1.00 27.41 454 GLY A CA 1
ATOM 3468 C C . GLY A 1 454 ? 23.400 45.320 -15.771 1.00 27.41 454 GLY A C 1
ATOM 3469 O O . GLY A 1 454 ? 24.037 44.455 -16.355 1.00 27.41 454 GLY A O 1
ATOM 3470 N N . ASP A 1 455 ? 22.118 45.206 -15.420 1.00 26.22 455 ASP A N 1
ATOM 3471 C CA . ASP A 1 455 ? 21.044 44.500 -16.139 1.00 26.22 455 ASP A CA 1
ATOM 3472 C C . ASP A 1 455 ? 21.302 43.061 -16.652 1.00 26.22 455 ASP A C 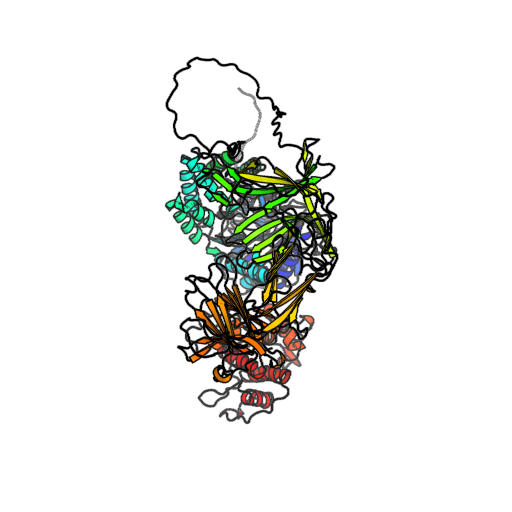1
ATOM 3474 O O . ASP A 1 455 ? 21.816 42.832 -17.745 1.00 26.22 455 ASP A O 1
ATOM 3478 N N . ARG A 1 456 ? 20.805 42.071 -15.890 1.00 27.12 456 ARG A N 1
ATOM 3479 C CA . ARG A 1 456 ? 20.449 40.743 -16.422 1.00 27.12 456 ARG A CA 1
ATOM 3480 C C . ARG A 1 456 ? 19.079 40.836 -17.105 1.00 27.12 456 ARG A C 1
ATOM 3482 O O . ARG A 1 456 ? 18.060 40.741 -16.424 1.00 27.12 456 ARG A O 1
ATOM 3489 N N . GLU A 1 457 ? 19.054 41.019 -18.421 1.00 26.12 457 GLU A N 1
ATOM 3490 C CA . GLU A 1 457 ? 17.882 40.676 -19.242 1.00 26.12 457 GLU A CA 1
ATOM 3491 C C . GLU A 1 457 ? 18.036 39.247 -19.793 1.00 26.12 457 GLU A C 1
ATOM 3493 O O . GLU A 1 457 ? 19.154 38.757 -19.963 1.00 26.12 457 GLU A O 1
ATOM 3498 N N . ASN A 1 458 ? 16.914 38.572 -20.054 1.00 31.77 458 ASN A N 1
ATOM 3499 C CA . ASN A 1 458 ? 16.907 37.248 -20.675 1.00 31.77 458 ASN A CA 1
ATOM 3500 C C . ASN A 1 458 ? 17.269 37.392 -22.161 1.00 31.77 458 ASN A C 1
ATOM 3502 O O . ASN A 1 458 ? 16.439 37.861 -22.940 1.00 31.77 458 ASN A O 1
ATOM 3506 N N . ASP A 1 459 ? 18.473 36.977 -22.555 1.00 24.34 459 ASP A N 1
ATOM 3507 C CA . ASP A 1 459 ? 18.880 36.923 -23.963 1.00 24.34 459 ASP A CA 1
ATOM 3508 C C . ASP A 1 459 ? 18.911 35.464 -24.438 1.00 24.34 459 ASP A C 1
ATOM 3510 O O . ASP A 1 459 ? 19.761 34.671 -24.025 1.00 24.34 459 ASP A O 1
ATOM 3514 N N . ILE A 1 460 ? 17.936 35.097 -25.273 1.00 31.34 460 ILE A N 1
ATOM 3515 C CA . ILE A 1 460 ? 17.805 33.754 -25.850 1.00 31.34 460 ILE A CA 1
ATOM 3516 C C . ILE A 1 460 ? 18.767 33.685 -27.043 1.00 31.34 460 ILE A C 1
ATOM 3518 O O . ILE A 1 460 ? 18.384 33.911 -28.191 1.00 31.34 460 ILE A O 1
ATOM 3522 N N . GLY A 1 461 ? 20.050 33.483 -26.740 1.00 22.86 461 GLY A N 1
ATOM 3523 C CA . GLY A 1 461 ? 21.153 33.728 -27.666 1.00 22.86 461 GLY A CA 1
ATOM 3524 C C . GLY A 1 461 ? 21.153 32.840 -28.912 1.00 22.86 461 GLY A C 1
ATOM 3525 O O . GLY A 1 461 ? 21.703 31.741 -28.898 1.00 22.86 461 GLY A O 1
ATOM 3526 N N . GLU A 1 462 ? 20.629 33.352 -30.029 1.00 29.61 462 GLU A N 1
ATOM 3527 C CA . GLU A 1 462 ? 20.868 32.765 -31.350 1.00 29.61 462 GLU A CA 1
ATOM 3528 C C . GLU A 1 462 ? 22.385 32.653 -31.627 1.00 29.61 462 GLU A C 1
ATOM 3530 O O . GLU A 1 462 ? 23.095 33.661 -31.570 1.00 29.61 462 GLU A O 1
ATOM 3535 N N . ASN A 1 463 ? 22.816 31.465 -32.083 1.00 25.39 463 ASN A N 1
ATOM 3536 C CA . ASN A 1 463 ? 24.071 31.097 -32.783 1.00 25.39 463 ASN A CA 1
ATOM 3537 C C . ASN A 1 463 ? 25.083 30.207 -32.026 1.00 25.39 463 ASN A C 1
ATOM 3539 O O . ASN A 1 463 ? 26.160 30.657 -31.632 1.00 25.39 463 ASN A O 1
ATOM 3543 N N . SER A 1 464 ? 24.846 28.893 -32.067 1.00 23.80 464 SER A N 1
ATOM 3544 C CA . SER A 1 464 ? 25.898 27.868 -32.160 1.00 23.80 464 SER A CA 1
ATOM 3545 C C . SER A 1 464 ? 25.757 27.104 -33.490 1.00 23.80 464 SER A C 1
ATOM 3547 O O . SER A 1 464 ? 25.149 26.042 -33.577 1.00 23.80 464 SER A O 1
ATOM 3549 N N . ASP A 1 465 ? 26.305 27.673 -34.572 1.00 24.41 465 ASP A N 1
ATOM 3550 C CA . ASP A 1 465 ? 26.240 27.115 -35.937 1.00 24.41 465 ASP A CA 1
ATOM 3551 C C . ASP A 1 465 ? 27.161 25.877 -36.079 1.00 24.41 465 ASP A C 1
ATOM 3553 O O . ASP A 1 465 ? 28.242 25.925 -36.678 1.00 24.41 465 ASP A O 1
ATOM 3557 N N . MET A 1 466 ? 26.749 24.757 -35.467 1.00 22.61 466 MET A N 1
ATOM 3558 C CA . MET A 1 466 ? 27.355 23.424 -35.592 1.00 22.61 466 MET A CA 1
ATOM 3559 C C . MET A 1 466 ? 27.138 22.893 -37.018 1.00 22.61 466 MET A C 1
ATOM 3561 O O . MET A 1 466 ? 26.296 22.037 -37.287 1.00 22.61 466 MET A O 1
ATOM 3565 N N . LEU A 1 467 ? 27.935 23.415 -37.956 1.00 23.34 467 LEU A N 1
ATOM 3566 C CA . LEU A 1 467 ? 27.974 23.026 -39.367 1.00 23.34 467 LEU A CA 1
ATOM 3567 C C . LEU A 1 467 ? 28.527 21.602 -39.570 1.00 23.34 467 LEU A C 1
ATOM 3569 O O . LEU A 1 467 ? 29.581 21.390 -40.179 1.00 23.34 467 LEU A O 1
ATOM 3573 N N . LEU A 1 468 ? 27.770 20.602 -39.121 1.00 22.70 468 LEU A N 1
ATOM 3574 C CA . LEU A 1 468 ? 27.884 19.241 -39.628 1.00 22.70 468 LEU A CA 1
ATOM 3575 C C . LEU A 1 468 ? 27.421 19.232 -41.100 1.00 22.70 468 LEU A C 1
ATOM 3577 O O . LEU A 1 468 ? 26.404 19.840 -41.445 1.00 22.70 468 LEU A O 1
ATOM 3581 N N . PRO A 1 469 ? 28.182 18.618 -42.024 1.00 23.75 469 PRO A N 1
ATOM 3582 C CA . PRO A 1 469 ? 28.013 18.872 -43.450 1.00 23.75 469 PRO A CA 1
ATOM 3583 C C . PRO A 1 469 ? 26.718 18.268 -44.008 1.00 23.75 469 PRO A C 1
ATOM 3585 O O . PRO A 1 469 ? 26.578 17.050 -44.130 1.00 23.75 469 PRO A O 1
ATOM 3588 N N . ALA A 1 470 ? 25.808 19.141 -44.451 1.00 26.53 470 ALA A N 1
ATOM 3589 C CA . ALA A 1 470 ? 24.570 18.792 -45.146 1.00 26.53 470 ALA A CA 1
ATOM 3590 C C . ALA A 1 470 ? 24.832 18.142 -46.527 1.00 26.53 470 ALA A C 1
ATOM 3592 O O . ALA A 1 470 ? 24.725 18.782 -47.576 1.00 26.53 470 ALA A O 1
ATOM 3593 N N . ALA A 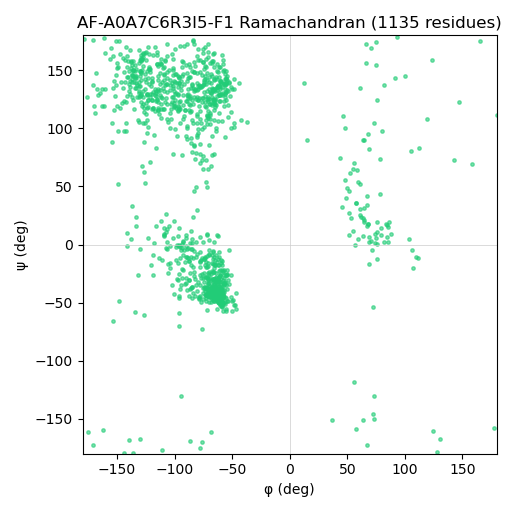1 471 ? 25.198 16.857 -46.519 1.00 23.34 471 ALA A N 1
ATOM 3594 C CA . ALA A 1 471 ? 25.479 16.052 -47.709 1.00 23.34 471 ALA A CA 1
ATOM 3595 C C . ALA A 1 471 ? 25.115 14.563 -47.546 1.00 23.34 471 ALA A C 1
ATOM 3597 O O . ALA A 1 471 ? 24.434 14.006 -48.410 1.00 23.34 471 ALA A O 1
ATOM 3598 N N . ASP A 1 472 ? 25.540 13.930 -46.446 1.00 26.39 472 ASP A N 1
ATOM 3599 C CA . ASP A 1 472 ? 25.707 12.465 -46.390 1.00 26.39 472 ASP A CA 1
ATOM 3600 C C . ASP A 1 472 ? 24.616 11.694 -45.616 1.00 26.39 472 ASP A C 1
ATOM 3602 O O . ASP A 1 472 ? 24.756 10.496 -45.368 1.00 26.39 472 ASP A O 1
ATOM 3606 N N . ALA A 1 473 ? 23.466 12.319 -45.334 1.00 26.11 473 ALA A N 1
ATOM 3607 C CA . ALA A 1 473 ? 22.253 11.654 -44.828 1.00 26.11 473 ALA A CA 1
ATOM 3608 C C . ALA A 1 473 ? 21.557 10.784 -45.911 1.00 26.11 473 ALA A C 1
ATOM 3610 O O . ALA A 1 473 ? 20.372 10.945 -46.204 1.00 26.11 473 ALA A O 1
ATOM 3611 N N . ARG A 1 474 ? 22.325 9.919 -46.593 1.00 31.34 474 ARG A N 1
ATOM 3612 C CA . ARG A 1 474 ? 21.906 9.121 -47.766 1.00 31.34 474 ARG A CA 1
ATOM 3613 C C . ARG A 1 474 ? 22.448 7.685 -47.819 1.00 31.34 474 ARG A C 1
ATOM 3615 O O . ARG A 1 474 ? 22.114 6.959 -48.750 1.00 31.34 474 ARG A O 1
ATOM 3622 N N . ASP A 1 475 ? 23.254 7.270 -46.845 1.00 25.33 475 ASP A N 1
ATOM 3623 C CA . ASP A 1 475 ? 23.629 5.869 -46.597 1.00 25.33 475 ASP A CA 1
ATOM 3624 C C . ASP A 1 475 ? 23.884 5.739 -45.084 1.00 25.33 475 ASP A C 1
ATOM 3626 O O . ASP A 1 475 ? 24.702 6.473 -44.530 1.00 25.33 475 ASP A O 1
ATOM 3630 N N . GLY A 1 476 ? 23.124 4.893 -44.382 1.00 32.28 476 GLY A N 1
ATOM 3631 C CA . GLY A 1 476 ? 22.963 4.961 -42.919 1.00 32.28 476 GLY A CA 1
ATOM 3632 C C . GLY A 1 476 ? 24.161 4.452 -42.105 1.00 32.28 476 GLY A C 1
ATOM 3633 O O . GLY A 1 476 ? 24.045 3.417 -41.448 1.00 32.28 476 GLY A O 1
ATOM 3634 N N . ARG A 1 477 ? 25.332 5.114 -42.185 1.00 27.23 477 ARG A N 1
ATOM 3635 C CA . ARG A 1 477 ? 26.608 4.616 -41.615 1.00 27.23 477 ARG A CA 1
ATOM 3636 C C . ARG A 1 477 ? 27.625 5.671 -41.118 1.00 27.23 477 ARG A C 1
ATOM 3638 O O . ARG A 1 477 ? 28.813 5.554 -41.451 1.00 27.23 477 ARG A O 1
ATOM 3645 N N . ALA A 1 478 ? 27.216 6.611 -40.265 1.00 26.16 478 ALA A N 1
ATOM 3646 C CA . ALA A 1 478 ? 28.091 7.200 -39.233 1.00 26.16 478 ALA A CA 1
ATOM 3647 C C . ALA A 1 478 ? 27.262 7.923 -38.146 1.00 26.16 478 ALA A C 1
ATOM 3649 O O . ALA A 1 478 ? 26.393 8.695 -38.529 1.00 26.16 478 ALA A O 1
ATOM 3650 N N . LEU A 1 479 ? 27.462 7.785 -36.826 1.00 32.94 479 LEU A N 1
ATOM 3651 C CA . LEU A 1 479 ? 28.117 6.755 -35.986 1.00 32.94 479 LEU A CA 1
ATOM 3652 C C . LEU A 1 479 ? 29.472 6.193 -36.450 1.00 32.94 479 LEU A C 1
ATOM 3654 O O . LEU A 1 479 ? 29.531 5.066 -36.959 1.00 32.94 479 LEU A O 1
ATOM 3658 N N . LYS A 1 480 ? 30.546 6.981 -36.306 1.00 25.72 480 LYS A N 1
ATOM 3659 C CA . LYS A 1 480 ? 31.943 6.509 -36.398 1.00 25.72 480 LYS A CA 1
ATOM 3660 C C . LYS A 1 480 ? 32.921 7.399 -35.622 1.00 25.72 480 LYS A C 1
ATOM 3662 O O . LYS A 1 480 ? 33.642 8.197 -36.226 1.00 25.72 480 LYS A O 1
ATOM 3667 N N . SER A 1 481 ? 33.110 7.109 -34.339 1.00 25.81 481 SER A N 1
ATOM 3668 C CA . SER A 1 481 ? 34.483 7.017 -33.816 1.00 25.81 481 SER A CA 1
ATOM 3669 C C . SER A 1 481 ? 35.076 5.613 -34.078 1.00 25.81 481 SER A C 1
ATOM 3671 O O . SER A 1 481 ? 34.421 4.734 -34.648 1.00 25.81 481 SER A O 1
ATOM 3673 N N . SER A 1 482 ? 36.353 5.387 -33.753 1.00 29.66 482 SER A N 1
ATOM 3674 C CA . SER A 1 482 ? 37.042 4.107 -34.013 1.00 29.66 482 SER A CA 1
ATOM 3675 C C . SER A 1 482 ? 36.802 3.018 -32.957 1.00 29.66 482 SER A C 1
ATOM 3677 O O . SER A 1 482 ? 37.205 1.874 -33.183 1.00 29.66 482 SER A O 1
ATOM 3679 N N . ASN A 1 483 ? 36.112 3.339 -31.858 1.00 26.81 483 ASN A N 1
ATOM 3680 C CA . ASN A 1 483 ? 35.617 2.378 -30.873 1.00 26.81 483 ASN A CA 1
ATOM 3681 C C . ASN A 1 483 ? 34.094 2.230 -31.013 1.00 26.81 483 ASN A C 1
ATOM 3683 O O . ASN A 1 483 ? 33.406 3.165 -31.411 1.00 26.81 483 ASN A O 1
ATOM 3687 N N . LYS A 1 484 ? 33.569 1.035 -30.725 1.00 34.00 484 LYS A N 1
ATOM 3688 C CA . LYS A 1 484 ? 32.119 0.782 -30.710 1.00 34.00 484 LYS A CA 1
ATOM 3689 C C . LYS A 1 484 ? 31.508 1.286 -29.402 1.00 34.00 484 LYS A C 1
ATOM 3691 O O . LYS A 1 484 ? 32.226 1.340 -28.412 1.00 34.00 484 LYS A O 1
ATOM 3696 N N . GLU A 1 485 ? 30.193 1.516 -29.433 1.00 34.91 485 GLU A N 1
ATOM 3697 C CA . GLU A 1 485 ? 29.352 2.027 -28.332 1.00 34.91 485 GLU A CA 1
ATOM 3698 C C . GLU A 1 485 ? 29.481 3.546 -28.132 1.00 34.91 485 GLU A C 1
ATOM 3700 O O . GLU A 1 485 ? 30.075 4.036 -27.178 1.00 34.91 485 GLU A O 1
ATOM 3705 N N . GLU A 1 486 ? 28.872 4.289 -29.062 1.00 45.28 486 GLU A N 1
ATOM 3706 C CA . GLU A 1 486 ? 28.429 5.667 -28.833 1.00 45.28 486 GLU A CA 1
ATOM 3707 C C . GLU A 1 486 ? 27.111 5.573 -28.028 1.00 45.28 486 GLU A C 1
ATOM 3709 O O . GLU A 1 486 ? 26.145 4.976 -28.507 1.00 45.28 486 GLU A O 1
ATOM 3714 N N . ARG A 1 487 ? 27.119 6.066 -26.782 1.00 55.34 487 ARG A N 1
ATOM 3715 C CA . ARG A 1 487 ? 25.982 6.132 -25.840 1.00 55.34 487 ARG A CA 1
ATOM 3716 C C . ARG A 1 487 ? 25.599 7.597 -25.619 1.00 55.34 487 ARG A C 1
ATOM 3718 O O . ARG A 1 487 ? 26.462 8.461 -25.774 1.00 55.34 487 ARG A O 1
ATOM 3725 N N . PHE A 1 488 ? 24.360 7.879 -25.215 1.00 68.56 488 PHE A N 1
ATOM 3726 C CA . PHE A 1 488 ? 24.033 9.199 -24.672 1.00 68.56 488 PHE A CA 1
ATOM 3727 C C . PHE A 1 488 ? 24.803 9.369 -23.356 1.00 68.56 488 PHE A C 1
ATOM 3729 O O . PHE A 1 488 ? 24.699 8.522 -22.471 1.00 68.56 488 PHE A O 1
ATOM 3736 N N . GLU A 1 489 ? 25.645 10.400 -23.263 1.00 80.12 489 GLU A N 1
ATOM 3737 C CA . GLU A 1 489 ? 26.557 10.627 -22.136 1.00 80.12 489 GLU A CA 1
ATOM 3738 C C . GLU A 1 489 ? 26.648 12.127 -21.829 1.00 80.12 489 GLU A C 1
ATOM 3740 O O . GLU A 1 489 ? 27.039 12.914 -22.691 1.00 80.12 489 GLU A O 1
ATOM 3745 N N . ILE A 1 490 ? 26.333 12.512 -20.591 1.00 81.44 490 ILE A N 1
ATOM 3746 C CA . ILE A 1 490 ? 26.523 13.874 -20.062 1.00 81.44 490 ILE A CA 1
ATOM 3747 C C . ILE A 1 490 ? 27.409 13.829 -18.815 1.00 81.44 490 ILE A C 1
ATOM 3749 O O . ILE A 1 490 ? 27.602 12.767 -18.219 1.00 81.44 490 ILE A O 1
ATOM 3753 N N . LYS A 1 491 ? 27.945 14.979 -18.396 1.00 85.00 491 LYS A N 1
ATOM 3754 C CA . LYS A 1 491 ? 28.694 15.091 -17.141 1.00 85.00 491 LYS A CA 1
ATOM 3755 C C . LYS A 1 491 ? 28.111 16.187 -16.251 1.00 85.00 491 LYS A C 1
ATOM 3757 O O . LYS A 1 491 ? 28.084 17.352 -16.633 1.00 85.00 491 LYS A O 1
ATOM 3762 N N . ILE A 1 492 ? 27.706 15.792 -15.051 1.00 86.00 492 ILE A N 1
ATOM 3763 C CA . ILE A 1 492 ? 27.363 16.672 -13.937 1.00 86.00 492 ILE A CA 1
ATOM 3764 C C . ILE A 1 492 ? 28.660 17.168 -13.290 1.00 86.00 492 ILE A C 1
ATOM 3766 O O . ILE A 1 492 ? 29.601 16.396 -13.076 1.00 86.00 492 ILE A O 1
ATOM 3770 N N . LYS A 1 493 ? 28.708 18.462 -12.979 1.00 87.44 493 LYS A N 1
ATOM 3771 C CA . LYS A 1 493 ? 29.852 19.144 -12.374 1.00 87.44 493 LYS A CA 1
ATOM 3772 C C . LYS A 1 493 ? 30.269 18.507 -11.052 1.00 87.44 493 LYS A C 1
ATOM 3774 O O . LYS A 1 493 ? 29.430 18.207 -10.207 1.00 87.44 493 LYS A O 1
ATOM 3779 N N . GLU A 1 494 ? 31.578 18.360 -10.827 1.00 86.56 494 GLU A N 1
ATOM 3780 C CA . GLU A 1 494 ? 32.122 17.613 -9.674 1.00 86.56 494 GLU A CA 1
ATOM 3781 C C . GLU A 1 494 ? 31.651 18.134 -8.297 1.00 86.56 494 GLU A C 1
ATOM 3783 O O . GLU A 1 494 ? 31.512 17.351 -7.358 1.00 86.56 494 GLU A O 1
ATOM 3788 N N . SER A 1 495 ? 31.344 19.431 -8.165 1.00 85.31 495 SER A N 1
ATOM 3789 C CA . SER A 1 495 ? 30.774 20.002 -6.932 1.00 85.31 495 SER A CA 1
ATOM 3790 C C . SER A 1 495 ? 29.328 19.576 -6.655 1.00 85.31 495 SER A C 1
ATOM 3792 O O . SER A 1 495 ? 28.908 19.575 -5.497 1.00 85.31 495 SER A O 1
ATOM 3794 N N . ASP A 1 496 ? 28.588 19.192 -7.694 1.00 87.50 496 ASP A N 1
ATOM 3795 C CA . ASP A 1 496 ? 27.125 19.131 -7.689 1.00 87.50 496 ASP A CA 1
ATOM 3796 C C . ASP A 1 496 ? 26.611 17.683 -7.751 1.00 87.50 496 ASP A C 1
ATOM 3798 O O . ASP A 1 496 ? 25.465 17.425 -7.393 1.00 87.50 496 ASP A O 1
ATOM 3802 N N . ILE A 1 497 ? 27.481 16.714 -8.074 1.00 87.06 497 ILE A N 1
ATOM 3803 C CA . ILE A 1 497 ? 27.231 15.259 -7.968 1.00 87.06 497 ILE A CA 1
ATOM 3804 C C . ILE A 1 497 ? 26.602 14.900 -6.611 1.00 87.06 497 ILE A C 1
ATOM 3806 O O . ILE A 1 497 ? 25.667 14.103 -6.524 1.00 87.06 497 ILE A O 1
ATOM 3810 N N . GLY A 1 498 ? 27.095 15.517 -5.531 1.00 84.50 498 GLY A N 1
ATOM 3811 C CA . GLY A 1 498 ? 26.571 15.308 -4.182 1.00 84.50 498 GLY A CA 1
ATOM 3812 C C . GLY A 1 498 ? 25.096 15.698 -4.029 1.00 84.50 498 GLY A C 1
ATOM 3813 O O . GLY A 1 498 ? 24.411 15.099 -3.203 1.00 84.50 498 GLY A O 1
ATOM 3814 N N . GLN A 1 499 ? 24.606 16.639 -4.840 1.00 85.50 499 GLN A N 1
ATOM 3815 C CA . GLN A 1 499 ? 23.250 17.190 -4.800 1.00 85.50 499 GLN A CA 1
ATOM 3816 C C . GLN A 1 499 ? 22.245 16.422 -5.669 1.00 85.50 499 GLN A C 1
ATOM 3818 O O . GLN A 1 499 ? 21.056 16.652 -5.518 1.00 85.50 499 GLN A O 1
ATOM 3823 N N . VAL A 1 500 ? 22.667 15.495 -6.535 1.00 86.12 500 VAL A N 1
ATOM 3824 C CA . VAL A 1 500 ? 21.743 14.690 -7.363 1.00 86.12 500 VAL A CA 1
ATOM 3825 C C . VAL A 1 500 ? 20.814 13.846 -6.484 1.00 86.12 500 VAL A C 1
ATOM 3827 O O . VAL A 1 500 ? 21.312 13.106 -5.632 1.00 86.12 500 VAL A O 1
ATOM 3830 N N . ASN A 1 501 ? 19.499 13.916 -6.706 1.00 82.81 501 ASN A N 1
ATOM 3831 C CA . ASN A 1 501 ? 18.506 13.022 -6.106 1.00 82.81 501 ASN A CA 1
ATOM 3832 C C . ASN A 1 501 ? 18.156 11.872 -7.052 1.00 82.81 501 ASN A C 1
ATOM 3834 O O . ASN A 1 501 ? 18.379 10.710 -6.714 1.00 82.81 501 ASN A O 1
ATOM 3838 N N . MET A 1 502 ? 17.668 12.208 -8.247 1.00 83.94 502 MET A N 1
ATOM 3839 C CA . MET A 1 502 ? 17.283 11.247 -9.276 1.00 83.94 502 MET A CA 1
ATOM 3840 C C . MET A 1 502 ? 17.676 11.760 -10.661 1.00 83.94 502 MET A C 1
ATOM 3842 O O . MET A 1 502 ? 17.799 12.963 -10.888 1.00 83.94 502 MET A O 1
ATOM 3846 N N . ILE A 1 503 ? 17.911 10.833 -11.585 1.00 84.00 503 ILE A N 1
ATOM 3847 C CA . ILE A 1 503 ? 18.197 11.139 -12.983 1.00 84.00 503 ILE A CA 1
ATOM 3848 C C . ILE A 1 503 ? 17.293 10.266 -13.835 1.00 84.00 503 ILE A C 1
ATOM 3850 O O . ILE A 1 503 ? 17.223 9.055 -13.636 1.00 84.00 503 ILE A O 1
ATOM 3854 N N . TYR A 1 504 ? 16.645 10.899 -14.798 1.00 84.62 504 TYR A N 1
ATOM 3855 C CA . TYR A 1 504 ? 15.786 10.264 -15.773 1.00 84.62 504 TYR A CA 1
ATOM 3856 C C . TYR A 1 504 ? 16.321 10.551 -17.172 1.00 84.62 504 TYR A C 1
ATOM 3858 O O . TYR A 1 504 ? 16.862 11.626 -17.445 1.00 84.62 504 TYR A O 1
ATOM 3866 N N . SER A 1 505 ? 16.113 9.617 -18.087 1.00 83.81 505 SER A N 1
ATOM 3867 C CA . SER A 1 505 ? 16.068 9.932 -19.505 1.00 83.81 505 SER A CA 1
ATOM 3868 C C . SER A 1 505 ? 14.665 10.392 -19.904 1.00 83.81 505 SER A C 1
ATOM 3870 O O . SER A 1 505 ? 13.668 9.970 -19.314 1.00 83.81 505 SER A O 1
ATOM 3872 N N . VAL A 1 506 ? 14.590 11.273 -20.899 1.00 84.19 506 VAL A N 1
ATOM 3873 C CA . VAL A 1 506 ? 13.349 11.894 -21.368 1.00 84.19 506 VAL A CA 1
ATOM 3874 C C . VAL A 1 506 ? 13.250 11.762 -22.877 1.00 84.19 506 VAL A C 1
ATOM 3876 O O . VAL A 1 506 ? 14.154 12.171 -23.608 1.00 84.19 506 VAL A O 1
ATOM 3879 N N . LEU A 1 507 ? 12.114 11.245 -23.344 1.00 86.88 507 LEU A N 1
ATOM 3880 C CA . LEU A 1 507 ? 11.797 11.129 -24.762 1.00 86.88 507 LEU A CA 1
ATOM 3881 C C . LEU A 1 507 ? 10.652 12.075 -25.139 1.00 86.88 507 LEU A C 1
ATOM 3883 O O . LEU A 1 507 ? 9.532 11.947 -24.643 1.00 86.88 507 LEU A O 1
ATOM 3887 N N . GLY A 1 508 ? 10.905 12.986 -26.076 1.00 87.50 508 GLY A N 1
ATOM 3888 C CA . GLY A 1 508 ? 9.881 13.806 -26.721 1.00 87.50 508 GLY A CA 1
ATOM 3889 C C . GLY A 1 508 ? 9.659 13.408 -28.181 1.00 87.50 508 GLY A C 1
ATOM 3890 O O . GLY A 1 508 ? 10.563 12.918 -28.855 1.00 87.50 508 GLY A O 1
ATOM 3891 N N . GLN A 1 509 ? 8.455 13.648 -28.697 1.00 89.56 509 GLN A N 1
ATOM 3892 C CA . GLN A 1 509 ? 8.124 13.509 -30.116 1.00 89.56 509 GLN A CA 1
ATOM 3893 C C . GLN A 1 509 ? 7.613 14.833 -30.685 1.00 89.56 509 GLN A C 1
ATOM 3895 O O . GLN A 1 509 ? 6.664 15.418 -30.157 1.00 89.56 509 GLN A O 1
ATOM 3900 N N . TYR A 1 510 ? 8.184 15.263 -31.808 1.00 85.69 510 TYR A N 1
ATOM 3901 C CA . TYR A 1 510 ? 7.710 16.430 -32.539 1.00 85.69 510 TYR A CA 1
ATOM 3902 C C . TYR A 1 510 ? 6.413 16.140 -33.304 1.00 85.69 510 TYR A C 1
ATOM 3904 O O . TYR A 1 510 ? 6.239 15.094 -33.933 1.00 85.69 510 TYR A O 1
ATOM 3912 N N . TYR A 1 511 ? 5.505 17.112 -33.295 1.00 83.44 511 TYR A N 1
ATOM 3913 C CA . TYR A 1 511 ? 4.288 17.122 -34.098 1.00 83.44 511 TYR A CA 1
ATOM 3914 C C . TYR A 1 511 ? 3.948 18.546 -34.572 1.00 83.44 511 TYR A C 1
ATOM 3916 O O . TYR A 1 511 ? 4.703 19.492 -34.353 1.00 83.44 511 TYR A O 1
ATOM 3924 N N . ASP A 1 512 ? 2.841 18.684 -35.309 1.00 81.75 512 ASP A N 1
ATOM 3925 C CA . ASP A 1 512 ? 2.351 19.957 -35.870 1.00 81.75 512 ASP A CA 1
ATOM 3926 C C . ASP A 1 512 ? 3.414 20.745 -36.672 1.00 81.75 512 ASP A C 1
ATOM 3928 O O . ASP A 1 512 ? 3.555 21.958 -36.553 1.00 81.75 512 ASP A O 1
ATOM 3932 N N . ASN A 1 513 ? 4.154 20.048 -37.545 1.00 79.00 513 ASN A N 1
ATOM 3933 C CA . ASN A 1 513 ? 5.270 20.594 -38.341 1.00 79.00 513 ASN A CA 1
ATOM 3934 C C . ASN A 1 513 ? 6.493 21.015 -37.494 1.00 79.00 513 ASN A C 1
ATOM 3936 O O . ASN A 1 513 ? 7.184 21.974 -37.834 1.00 79.00 513 ASN A O 1
ATOM 3940 N N . ASN A 1 514 ? 6.754 20.279 -36.411 1.00 78.00 514 ASN A N 1
ATOM 3941 C CA . ASN A 1 514 ? 7.867 20.447 -35.469 1.00 78.00 514 ASN A CA 1
ATOM 3942 C C . ASN A 1 514 ? 7.817 21.741 -34.633 1.00 78.00 514 ASN A C 1
ATOM 3944 O O . ASN A 1 514 ? 8.804 22.096 -33.995 1.00 78.00 514 ASN A O 1
ATOM 3948 N N . THR A 1 515 ? 6.667 22.424 -34.569 1.00 80.00 515 THR A N 1
ATOM 3949 C CA . THR A 1 515 ? 6.462 23.548 -33.633 1.00 80.00 515 THR A CA 1
ATOM 3950 C C . THR A 1 515 ? 5.928 23.103 -32.271 1.00 80.00 515 THR A C 1
ATOM 3952 O O . THR A 1 515 ? 5.708 23.941 -31.400 1.00 80.00 515 THR A O 1
ATOM 3955 N N . LYS A 1 516 ? 5.655 21.804 -32.091 1.00 85.19 516 LYS A N 1
ATOM 3956 C CA . LYS A 1 516 ? 5.192 21.223 -30.828 1.00 85.19 516 LYS A CA 1
ATOM 3957 C C . LYS A 1 516 ? 5.913 19.926 -30.524 1.00 85.19 516 LYS A C 1
ATOM 3959 O O . LYS A 1 516 ? 6.182 19.136 -31.426 1.00 85.19 516 LYS A O 1
ATOM 3964 N N . ILE A 1 517 ? 6.155 19.710 -29.244 1.00 86.94 517 ILE A N 1
ATOM 3965 C CA . ILE A 1 517 ? 6.727 18.515 -28.636 1.00 86.94 517 ILE A CA 1
ATOM 3966 C C . ILE A 1 517 ? 5.632 17.903 -27.771 1.00 86.94 517 ILE A C 1
ATOM 3968 O O . ILE A 1 517 ? 4.998 18.630 -27.016 1.00 86.94 517 ILE A O 1
ATOM 3972 N N . ARG A 1 518 ? 5.412 16.590 -27.851 1.00 88.25 518 ARG A N 1
ATOM 3973 C CA . ARG A 1 518 ? 4.717 15.834 -26.798 1.00 88.25 518 ARG A CA 1
ATOM 3974 C C . ARG A 1 518 ? 5.727 14.949 -26.086 1.00 88.25 518 ARG A C 1
ATOM 3976 O O . ARG A 1 518 ? 6.504 14.265 -26.752 1.00 88.25 518 ARG A O 1
ATOM 3983 N N . PHE A 1 519 ? 5.727 14.966 -24.764 1.00 87.25 519 PHE A N 1
ATOM 3984 C CA . PHE A 1 519 ? 6.603 14.120 -23.965 1.00 87.25 519 PHE A CA 1
ATOM 3985 C C . PHE A 1 519 ? 5.989 12.726 -23.876 1.00 87.25 519 PHE A C 1
ATOM 3987 O O . PHE A 1 519 ? 4.812 12.586 -23.560 1.00 87.25 519 PHE A O 1
ATOM 3994 N N . LEU A 1 520 ? 6.767 11.700 -24.218 1.00 84.81 520 LEU A N 1
ATOM 3995 C CA . LEU A 1 520 ? 6.339 10.302 -24.179 1.00 84.81 520 LEU A CA 1
ATOM 3996 C C . LEU A 1 520 ? 6.610 9.648 -22.816 1.00 84.81 520 LEU A C 1
ATOM 3998 O O . LEU A 1 520 ? 6.201 8.512 -22.618 1.00 84.81 520 LEU A O 1
ATOM 4002 N N . GLY A 1 521 ? 7.251 10.350 -21.879 1.00 80.56 521 GLY A N 1
ATOM 4003 C CA . GLY A 1 521 ? 7.463 9.922 -20.495 1.00 80.56 521 GLY A CA 1
ATOM 4004 C C . GLY A 1 521 ? 8.916 10.059 -20.045 1.00 80.56 521 GLY A C 1
ATOM 4005 O O . GLY A 1 521 ? 9.735 10.684 -20.728 1.00 80.56 521 GLY A O 1
ATOM 4006 N N . MET A 1 522 ? 9.211 9.444 -18.901 1.00 80.81 522 MET A N 1
ATOM 4007 C CA . MET A 1 522 ? 10.537 9.391 -18.286 1.00 80.81 522 MET A CA 1
ATOM 4008 C C . MET A 1 522 ? 10.913 7.944 -17.928 1.00 80.81 522 MET A C 1
ATOM 4010 O O . MET A 1 522 ? 10.041 7.148 -17.585 1.00 80.81 522 MET A O 1
ATOM 4014 N N . ASP A 1 523 ? 12.204 7.610 -17.988 1.00 75.44 523 ASP A N 1
ATOM 4015 C CA . ASP A 1 523 ? 12.748 6.292 -17.607 1.00 75.44 523 ASP A CA 1
ATOM 4016 C C . ASP A 1 523 ? 14.048 6.465 -16.802 1.00 75.44 523 ASP A C 1
ATOM 4018 O O . ASP A 1 523 ? 14.832 7.368 -17.091 1.00 75.44 523 ASP A O 1
ATOM 4022 N N . ASN A 1 524 ? 14.276 5.623 -15.793 1.00 75.06 524 ASN A N 1
ATOM 4023 C CA . ASN A 1 524 ? 15.391 5.703 -14.847 1.00 75.06 524 ASN A CA 1
ATOM 4024 C C . ASN A 1 524 ? 16.487 4.625 -15.042 1.00 75.06 524 ASN A C 1
ATOM 4026 O O . ASN A 1 524 ? 17.376 4.531 -14.196 1.00 75.06 524 ASN A O 1
ATOM 4030 N N . ASP A 1 525 ? 16.483 3.851 -16.140 1.00 75.38 525 ASP A N 1
ATOM 4031 C CA . ASP A 1 525 ? 17.589 2.937 -16.525 1.00 75.38 525 ASP A CA 1
ATOM 4032 C C . ASP A 1 525 ? 18.857 3.692 -17.002 1.00 75.38 525 ASP A C 1
ATOM 4034 O O . ASP A 1 525 ? 19.264 3.630 -18.166 1.00 75.38 525 ASP A O 1
ATOM 4038 N N . VAL A 1 526 ? 19.491 4.445 -16.092 1.00 76.94 526 VAL A N 1
ATOM 4039 C CA . VAL A 1 526 ? 20.674 5.282 -16.368 1.00 76.94 526 VAL A CA 1
ATOM 4040 C C . VAL A 1 526 ? 21.913 4.870 -15.551 1.00 76.94 526 VAL A C 1
ATOM 4042 O O . VAL A 1 526 ? 21.892 4.720 -14.331 1.00 76.94 526 VAL A O 1
ATOM 4045 N N . ASP A 1 527 ? 23.046 4.720 -16.241 1.00 79.19 527 ASP A N 1
ATOM 4046 C CA . ASP A 1 527 ? 24.376 4.377 -15.713 1.00 79.19 527 ASP A CA 1
ATOM 4047 C C . ASP A 1 527 ? 25.072 5.649 -15.191 1.00 79.19 527 ASP A C 1
ATOM 4049 O O . ASP A 1 527 ? 25.822 6.310 -15.915 1.00 79.19 527 ASP A O 1
ATOM 4053 N N . PHE A 1 528 ? 24.776 6.026 -13.939 1.00 85.88 528 PHE A N 1
ATOM 4054 C CA . PHE A 1 528 ? 25.370 7.185 -13.259 1.00 85.88 528 PHE A CA 1
ATOM 4055 C C . PHE A 1 528 ? 26.579 6.811 -12.385 1.00 85.88 528 PHE A C 1
ATOM 4057 O O . PHE A 1 528 ? 26.460 6.122 -11.370 1.00 85.88 528 PHE A O 1
ATOM 4064 N N . ASP A 1 529 ? 27.759 7.327 -12.736 1.00 83.75 529 ASP A N 1
ATOM 4065 C CA . ASP A 1 529 ? 28.967 7.207 -11.917 1.00 83.75 529 ASP A CA 1
ATOM 4066 C C . ASP A 1 529 ? 29.099 8.386 -10.939 1.00 83.75 529 ASP A C 1
ATOM 4068 O O . ASP A 1 529 ? 29.724 9.408 -11.243 1.00 83.75 529 ASP A O 1
ATOM 4072 N N . GLU A 1 530 ? 28.586 8.193 -9.717 1.00 84.50 530 GLU A N 1
ATOM 4073 C CA . GLU A 1 530 ? 28.690 9.112 -8.566 1.00 84.50 530 GLU A CA 1
ATOM 4074 C C . GLU A 1 530 ? 30.131 9.556 -8.202 1.00 84.50 530 GLU A C 1
ATOM 4076 O O . GLU A 1 530 ? 30.316 10.362 -7.291 1.00 84.50 530 GLU A O 1
ATOM 4081 N N . LYS A 1 531 ? 31.185 9.034 -8.849 1.00 85.62 531 LYS A N 1
ATOM 4082 C CA . LYS A 1 531 ? 32.583 9.459 -8.622 1.00 85.62 531 LYS A CA 1
ATOM 4083 C C . LYS A 1 531 ? 33.146 10.351 -9.720 1.00 85.62 531 LYS A C 1
ATOM 4085 O O . LYS A 1 531 ? 34.153 11.011 -9.483 1.00 85.62 531 LYS A O 1
ATOM 4090 N N . THR A 1 532 ? 32.560 10.330 -10.914 1.00 85.25 532 THR A N 1
ATOM 4091 C CA . THR A 1 532 ? 33.020 11.132 -12.062 1.00 85.25 532 THR A CA 1
ATOM 4092 C C . THR A 1 532 ? 31.964 12.112 -12.562 1.00 85.25 532 THR A C 1
ATOM 4094 O O . THR A 1 532 ? 32.281 12.968 -13.387 1.00 85.25 532 THR A O 1
ATOM 4097 N N . GLY A 1 533 ? 30.730 12.002 -12.061 1.00 81.44 533 GLY A N 1
ATOM 4098 C CA . GLY A 1 533 ? 29.586 12.819 -12.463 1.00 81.44 533 GLY A CA 1
ATOM 4099 C C . GLY A 1 533 ? 29.019 12.426 -13.820 1.00 81.44 533 GLY A C 1
ATOM 4100 O O . GLY A 1 533 ? 28.143 13.111 -14.337 1.00 81.44 533 GLY A O 1
ATOM 4101 N N . ILE A 1 534 ? 29.519 11.346 -14.420 1.00 82.31 534 ILE A N 1
ATOM 4102 C CA . ILE A 1 534 ? 29.114 10.944 -15.757 1.00 82.31 534 ILE A CA 1
ATOM 4103 C C . ILE A 1 534 ? 27.823 10.131 -15.679 1.00 82.31 534 ILE A C 1
ATOM 4105 O O . ILE A 1 534 ? 27.795 9.070 -15.055 1.00 82.31 534 ILE A O 1
ATOM 4109 N N . VAL A 1 535 ? 26.790 10.617 -16.359 1.00 78.75 535 VAL A N 1
ATOM 4110 C CA . VAL A 1 535 ? 25.536 9.901 -16.616 1.00 78.75 535 VAL A CA 1
ATOM 4111 C C . VAL A 1 535 ? 25.634 9.263 -17.991 1.00 78.75 535 VAL A C 1
ATOM 4113 O O . VAL A 1 535 ? 26.116 9.904 -18.929 1.00 78.75 535 VAL A O 1
ATOM 4116 N N . ARG A 1 536 ? 25.151 8.030 -18.136 1.00 77.19 536 ARG A N 1
ATOM 4117 C CA . ARG A 1 536 ? 24.978 7.383 -19.436 1.00 77.19 536 ARG A CA 1
ATOM 4118 C C . ARG A 1 536 ? 23.633 6.699 -19.553 1.00 77.19 536 ARG A C 1
ATOM 4120 O O . ARG A 1 536 ? 23.086 6.227 -18.567 1.00 77.19 536 ARG A O 1
ATOM 4127 N N . ASP A 1 537 ? 23.178 6.557 -20.782 1.00 73.12 537 ASP A N 1
ATOM 4128 C CA . ASP A 1 537 ? 22.009 5.762 -21.139 1.00 73.12 537 ASP A CA 1
ATOM 4129 C C . ASP A 1 537 ? 22.364 4.750 -22.264 1.00 73.12 537 ASP A C 1
ATOM 4131 O O . ASP A 1 537 ? 23.430 4.824 -22.891 1.00 73.12 537 ASP A O 1
ATOM 4135 N N . ASN A 1 538 ? 21.503 3.747 -22.468 1.00 62.06 538 ASN A N 1
ATOM 4136 C CA . ASN A 1 538 ? 21.628 2.700 -23.479 1.00 62.06 538 ASN A CA 1
ATOM 4137 C C . ASN A 1 538 ? 20.615 2.792 -24.650 1.00 62.06 538 ASN A C 1
ATOM 4139 O O . ASN A 1 538 ? 20.573 1.860 -25.460 1.00 62.06 538 ASN A O 1
ATOM 4143 N N . PHE A 1 539 ? 19.845 3.885 -24.763 1.00 70.50 539 PHE A N 1
ATOM 4144 C CA . PHE A 1 539 ? 18.613 4.029 -25.545 1.00 70.50 539 PHE A CA 1
ATOM 4145 C C . PHE A 1 539 ? 18.614 3.288 -26.881 1.00 70.50 539 PHE A C 1
ATOM 4147 O O . PHE A 1 539 ? 19.209 3.673 -27.893 1.00 70.50 539 PHE A O 1
ATOM 4154 N N . ASN A 1 540 ? 17.873 2.187 -26.875 1.00 65.25 540 ASN A N 1
ATOM 4155 C CA . ASN A 1 540 ? 17.830 1.215 -27.959 1.00 65.25 540 ASN A CA 1
ATOM 4156 C C . ASN A 1 540 ? 16.834 1.580 -29.084 1.00 65.25 540 ASN A C 1
ATOM 4158 O O . ASN A 1 540 ? 16.773 0.875 -30.099 1.00 65.25 540 ASN A O 1
ATOM 4162 N N . GLY A 1 541 ? 16.071 2.670 -28.925 1.00 70.44 541 GLY A N 1
ATOM 4163 C CA . GLY A 1 541 ? 15.037 3.121 -29.859 1.00 70.44 541 GLY A CA 1
ATOM 4164 C C . GLY A 1 541 ? 13.655 2.485 -29.667 1.00 70.44 541 GLY A C 1
ATOM 4165 O O . GLY A 1 541 ? 12.837 2.565 -30.586 1.00 70.44 541 GLY A O 1
ATOM 4166 N N . THR A 1 542 ? 13.391 1.834 -28.532 1.00 72.88 542 THR A N 1
ATOM 4167 C CA . THR A 1 542 ? 12.047 1.399 -28.104 1.00 72.88 542 THR A CA 1
ATOM 4168 C C . THR A 1 542 ? 11.467 2.340 -27.050 1.00 72.88 542 THR A C 1
ATOM 4170 O O . THR A 1 542 ? 12.204 3.084 -26.409 1.00 72.88 542 THR A O 1
ATOM 4173 N N . TRP A 1 543 ? 10.145 2.321 -26.885 1.00 83.75 543 TRP A N 1
ATOM 4174 C CA . TRP A 1 543 ? 9.461 2.980 -25.774 1.00 83.75 543 TRP A CA 1
ATOM 4175 C C . TRP A 1 543 ? 8.203 2.206 -25.363 1.00 83.75 543 TRP A C 1
ATOM 4177 O O . TRP A 1 543 ? 7.720 1.349 -26.111 1.00 83.75 543 TRP A O 1
ATOM 4187 N N . VAL A 1 544 ? 7.676 2.493 -24.172 1.00 85.69 544 VAL A N 1
ATOM 4188 C CA . VAL A 1 544 ? 6.580 1.730 -23.567 1.00 85.69 544 VAL A CA 1
ATOM 4189 C C . VAL A 1 544 ? 5.210 2.041 -24.186 1.00 85.69 544 VAL A C 1
ATOM 4191 O O . VAL A 1 544 ? 4.837 3.193 -24.425 1.00 85.69 544 VAL A O 1
ATOM 4194 N N . GLN A 1 545 ? 4.440 0.984 -24.433 1.00 87.31 545 GLN A N 1
ATOM 4195 C CA . GLN A 1 545 ? 3.059 1.015 -24.897 1.00 87.31 545 GLN A CA 1
ATOM 4196 C C . GLN A 1 545 ? 2.134 0.273 -23.936 1.00 87.31 545 GLN A C 1
ATOM 4198 O O . GLN A 1 545 ? 2.512 -0.713 -23.311 1.00 87.31 545 GLN A O 1
ATOM 4203 N N . LEU A 1 546 ? 0.882 0.716 -23.893 1.00 89.00 546 LEU A N 1
ATOM 4204 C CA . LEU A 1 546 ? -0.233 0.071 -23.219 1.00 89.00 546 LEU A CA 1
ATOM 4205 C C . LEU A 1 546 ? -1.273 -0.309 -24.281 1.00 89.00 546 LEU A C 1
ATOM 4207 O O . LEU A 1 546 ? -1.834 0.559 -24.950 1.00 89.00 546 LEU A O 1
ATOM 4211 N N . GLY A 1 547 ? -1.510 -1.607 -24.487 1.00 82.31 547 GLY A N 1
ATOM 4212 C CA . GLY A 1 547 ? -2.496 -2.086 -25.471 1.00 82.31 547 GLY A CA 1
ATOM 4213 C C . GLY A 1 547 ? -2.212 -1.693 -26.933 1.00 82.31 547 GLY A C 1
ATOM 4214 O O . GLY A 1 547 ? -3.150 -1.598 -27.726 1.00 82.31 547 GLY A O 1
ATOM 4215 N N . GLY A 1 548 ? -0.946 -1.447 -27.293 1.00 85.00 548 GLY A N 1
ATOM 4216 C CA . GLY A 1 548 ? -0.526 -1.000 -28.630 1.00 85.00 548 GLY A CA 1
ATOM 4217 C C . GLY A 1 548 ? -0.522 0.522 -28.843 1.00 85.00 548 GLY A C 1
ATOM 4218 O O . GLY A 1 548 ? -0.404 0.985 -29.978 1.00 85.00 548 GLY A O 1
ATOM 4219 N N . HIS A 1 549 ? -0.703 1.310 -27.778 1.00 88.94 549 HIS A N 1
ATOM 4220 C CA . HIS A 1 549 ? -0.660 2.774 -27.793 1.00 88.94 549 HIS A CA 1
ATOM 4221 C C . HIS A 1 549 ? 0.456 3.248 -26.850 1.00 88.94 549 HIS A C 1
ATOM 4223 O O . HIS A 1 549 ? 0.495 2.814 -25.703 1.00 88.94 549 HIS A O 1
ATOM 4229 N N . PHE A 1 550 ? 1.360 4.132 -27.294 1.00 88.81 550 PHE A N 1
ATOM 4230 C CA . PHE A 1 550 ? 2.356 4.741 -26.393 1.00 88.81 550 PHE A CA 1
ATOM 4231 C C . PHE A 1 550 ? 1.669 5.490 -25.241 1.00 88.81 550 PHE A C 1
ATOM 4233 O O . PHE A 1 550 ? 0.575 6.032 -25.419 1.00 88.81 550 PHE A O 1
ATOM 4240 N N . VAL A 1 551 ? 2.320 5.531 -24.079 1.00 91.06 551 VAL A N 1
ATOM 4241 C CA . VAL A 1 551 ? 1.820 6.183 -22.860 1.00 91.06 551 VAL A CA 1
ATOM 4242 C C . VAL A 1 551 ? 2.929 6.974 -22.174 1.00 91.06 551 VAL A C 1
ATOM 4244 O O . VAL A 1 551 ? 4.078 6.543 -22.206 1.00 91.06 551 VAL A O 1
ATOM 4247 N N . SER A 1 552 ? 2.583 8.101 -21.541 1.00 88.19 552 SER A N 1
ATOM 4248 C CA . SER A 1 552 ? 3.503 8.800 -20.639 1.00 88.19 552 SER A CA 1
ATOM 4249 C C . SER A 1 552 ? 3.572 8.056 -19.313 1.00 88.19 552 SER A C 1
ATOM 4251 O O . SER A 1 552 ? 2.538 7.856 -18.683 1.00 88.19 552 SER A O 1
ATOM 4253 N N . MET A 1 553 ? 4.769 7.646 -18.902 1.00 83.06 553 MET A N 1
ATOM 4254 C CA . MET A 1 553 ? 5.005 6.910 -17.660 1.00 83.06 553 MET A CA 1
ATOM 4255 C C . MET A 1 553 ? 5.953 7.697 -16.749 1.00 83.06 553 MET A C 1
ATOM 4257 O O . MET A 1 553 ? 6.904 8.312 -17.237 1.00 83.06 553 MET A O 1
ATOM 4261 N N . PHE A 1 554 ? 5.661 7.690 -15.447 1.00 78.69 554 PHE A N 1
ATOM 4262 C CA . PHE A 1 554 ? 6.386 8.417 -14.400 1.00 78.69 554 PHE A CA 1
ATOM 4263 C C . PHE A 1 554 ? 6.626 7.492 -13.203 1.00 78.69 554 PHE A C 1
ATOM 4265 O O . PHE A 1 554 ? 5.716 6.760 -12.805 1.00 78.69 554 PHE A O 1
ATOM 4272 N N . LEU A 1 555 ? 7.841 7.489 -12.646 1.00 76.44 555 LEU A N 1
ATOM 4273 C CA . LEU A 1 555 ? 8.192 6.652 -11.495 1.00 76.44 555 LEU A CA 1
ATOM 4274 C C . LEU A 1 555 ? 7.674 7.285 -10.197 1.00 76.44 555 LEU A C 1
ATOM 4276 O O . LEU A 1 555 ? 8.031 8.407 -9.862 1.00 76.44 555 LEU A O 1
ATOM 4280 N N . MET A 1 556 ? 6.877 6.529 -9.446 1.00 71.94 556 MET A N 1
ATOM 4281 C CA . MET A 1 556 ? 6.349 6.926 -8.137 1.00 71.94 556 MET A CA 1
ATOM 4282 C C . MET A 1 556 ? 7.342 6.614 -7.012 1.00 71.94 556 MET A C 1
ATOM 4284 O O . MET A 1 556 ? 7.510 7.388 -6.071 1.00 71.94 556 MET A O 1
ATOM 4288 N N . GLU A 1 557 ? 7.901 5.400 -7.059 1.00 69.12 557 GLU A N 1
ATOM 4289 C CA . GLU A 1 557 ? 8.545 4.733 -5.927 1.00 69.12 557 GLU A CA 1
ATOM 4290 C C . GLU A 1 557 ? 9.274 3.466 -6.407 1.00 69.12 557 GLU A C 1
ATOM 4292 O O . GLU A 1 557 ? 8.719 2.681 -7.180 1.00 69.12 557 GLU A O 1
ATOM 4297 N N . GLU A 1 558 ? 10.493 3.240 -5.911 1.00 68.94 558 GLU A N 1
ATOM 4298 C CA . GLU A 1 558 ? 11.260 2.005 -6.105 1.00 68.94 558 GLU A CA 1
ATOM 4299 C C . GLU A 1 558 ? 11.445 1.299 -4.754 1.00 68.94 558 GLU A C 1
ATOM 4301 O O . GLU A 1 558 ? 12.130 1.809 -3.870 1.00 68.94 558 GLU A O 1
ATOM 4306 N N . ASN A 1 559 ? 10.873 0.102 -4.605 1.00 61.44 559 ASN A N 1
ATOM 4307 C CA . ASN A 1 559 ? 10.945 -0.704 -3.386 1.00 61.44 559 ASN A CA 1
ATOM 4308 C C . ASN A 1 559 ? 11.478 -2.113 -3.695 1.00 61.44 559 ASN A C 1
ATOM 4310 O O . ASN A 1 559 ? 10.765 -2.969 -4.220 1.00 61.44 559 ASN A O 1
ATOM 4314 N N . ASP A 1 560 ? 12.748 -2.363 -3.350 1.00 65.31 560 ASP A N 1
ATOM 4315 C CA . ASP A 1 560 ? 13.423 -3.672 -3.449 1.00 65.31 560 ASP A CA 1
ATOM 4316 C C . ASP A 1 560 ? 13.252 -4.348 -4.835 1.00 65.31 560 ASP A C 1
ATOM 4318 O O . ASP A 1 560 ? 12.884 -5.520 -4.952 1.00 65.31 560 ASP A O 1
ATOM 4322 N N . GLY A 1 561 ? 13.501 -3.593 -5.912 1.00 63.41 561 GLY A N 1
ATOM 4323 C CA . GLY A 1 561 ? 13.388 -4.058 -7.303 1.00 63.41 561 GLY A CA 1
ATOM 4324 C C . GLY A 1 561 ? 11.961 -4.097 -7.868 1.00 63.41 561 GLY A C 1
ATOM 4325 O O . GLY A 1 561 ? 11.764 -4.621 -8.970 1.00 63.41 561 GLY A O 1
ATOM 4326 N N . LYS A 1 562 ? 10.976 -3.558 -7.141 1.00 70.12 562 LYS A N 1
ATOM 4327 C CA . LYS A 1 562 ? 9.655 -3.214 -7.677 1.00 70.12 562 LYS A CA 1
ATOM 4328 C C . LYS A 1 562 ? 9.562 -1.720 -7.933 1.00 70.12 562 LYS A C 1
ATOM 4330 O O . LYS A 1 562 ? 9.896 -0.933 -7.055 1.00 70.12 562 LYS A O 1
ATOM 4335 N N . TYR A 1 563 ? 9.033 -1.363 -9.090 1.00 76.69 563 TYR A N 1
ATOM 4336 C CA . TYR A 1 563 ? 8.848 0.007 -9.540 1.00 76.69 563 TYR A CA 1
ATOM 4337 C C . TYR A 1 563 ? 7.345 0.270 -9.637 1.00 76.69 563 TYR A C 1
ATOM 4339 O O . TYR A 1 563 ? 6.643 -0.390 -10.411 1.00 76.69 563 TYR A O 1
ATOM 4347 N N . ASN A 1 564 ? 6.841 1.187 -8.813 1.00 76.50 564 ASN A N 1
ATOM 4348 C CA . ASN A 1 564 ? 5.483 1.710 -8.924 1.00 76.50 564 ASN A CA 1
ATOM 4349 C C . ASN A 1 564 ? 5.512 2.859 -9.941 1.00 76.50 564 ASN A C 1
ATOM 4351 O O . ASN A 1 564 ? 6.262 3.815 -9.757 1.00 76.50 564 ASN A O 1
ATOM 4355 N N . TYR A 1 565 ? 4.694 2.792 -10.987 1.00 81.44 565 TYR A N 1
ATOM 4356 C CA . TYR A 1 565 ? 4.581 3.825 -12.013 1.00 81.44 565 TYR A CA 1
ATOM 4357 C C . TYR A 1 565 ? 3.163 4.393 -12.066 1.00 81.44 565 TYR A C 1
ATOM 4359 O O . TYR A 1 565 ? 2.188 3.640 -11.959 1.00 81.44 565 TYR A O 1
ATOM 4367 N N . SER A 1 566 ? 3.061 5.699 -12.315 1.00 84.00 566 SER A N 1
ATOM 4368 C CA . SER A 1 566 ? 1.825 6.319 -12.790 1.00 84.00 566 SER A CA 1
ATOM 4369 C C . SER A 1 566 ? 1.856 6.537 -14.299 1.00 84.00 566 SER A C 1
ATOM 4371 O O . SER A 1 566 ? 2.900 6.832 -14.888 1.00 84.00 566 SER A O 1
ATOM 4373 N N . VAL A 1 567 ? 0.683 6.418 -14.915 1.00 88.50 567 VAL A N 1
ATOM 4374 C CA . VAL A 1 567 ? 0.421 6.726 -16.319 1.00 88.50 567 VAL A CA 1
ATOM 4375 C C . VAL A 1 567 ? -0.832 7.611 -16.408 1.00 88.50 567 VAL A C 1
ATOM 4377 O O . VAL A 1 567 ? -1.941 7.090 -16.251 1.00 88.50 567 VAL A O 1
ATOM 4380 N N . PRO A 1 568 ? -0.701 8.925 -16.674 1.00 89.69 568 PRO A N 1
ATOM 4381 C CA . PRO A 1 568 ? -1.843 9.822 -16.842 1.00 89.69 568 PRO A CA 1
ATOM 4382 C C . PRO A 1 568 ? -2.751 9.417 -18.011 1.00 89.69 568 PRO A C 1
ATOM 4384 O O . PRO A 1 568 ? -2.308 9.222 -19.150 1.00 89.69 568 PRO A O 1
ATOM 4387 N N . ILE A 1 569 ? -4.050 9.305 -17.736 1.00 92.19 569 ILE A N 1
ATOM 4388 C CA . ILE A 1 569 ? -5.087 8.919 -18.695 1.00 92.19 569 ILE A CA 1
ATOM 4389 C C . ILE A 1 569 ? -6.378 9.720 -18.490 1.00 92.19 569 ILE A C 1
ATOM 4391 O O . ILE A 1 569 ? -6.669 10.219 -17.409 1.00 92.19 569 ILE A O 1
ATOM 4395 N N . LYS A 1 570 ? -7.239 9.731 -19.509 1.00 93.50 570 LYS A N 1
ATOM 4396 C CA . LYS A 1 570 ? -8.687 9.850 -19.296 1.00 93.50 570 LYS A CA 1
ATOM 4397 C C . LYS A 1 570 ? -9.310 8.460 -19.334 1.00 93.50 570 LYS A C 1
ATOM 4399 O O . LYS A 1 570 ? -9.315 7.832 -20.398 1.00 93.50 570 LYS A O 1
ATOM 4404 N N . LEU A 1 571 ? -9.867 8.001 -18.214 1.00 92.81 571 LEU A N 1
ATOM 4405 C CA . LEU A 1 571 ? -10.695 6.794 -18.153 1.00 92.81 571 LEU A CA 1
ATOM 4406 C C . LEU A 1 571 ? -12.157 7.188 -18.375 1.00 92.81 571 LEU A C 1
ATOM 4408 O O . LEU A 1 571 ? -12.739 7.946 -17.603 1.00 92.81 571 LEU A O 1
ATOM 4412 N N . ASN A 1 572 ? -12.753 6.716 -19.469 1.00 92.00 572 ASN A N 1
ATOM 4413 C CA . ASN A 1 572 ? -14.124 7.033 -19.894 1.00 92.00 572 ASN A CA 1
ATOM 4414 C C . ASN A 1 572 ? -14.445 8.546 -20.031 1.00 92.00 572 ASN A C 1
ATOM 4416 O O . ASN A 1 572 ? -15.600 8.916 -20.240 1.00 92.00 572 ASN A O 1
ATOM 4420 N N . GLY A 1 573 ? -13.425 9.413 -19.984 1.00 87.00 573 GLY A N 1
ATOM 4421 C CA . GLY A 1 573 ? -13.522 10.873 -20.085 1.00 87.00 573 GLY A CA 1
ATOM 4422 C C . GLY A 1 573 ? -13.196 11.643 -18.796 1.00 87.00 573 GLY A C 1
ATOM 4423 O O . GLY A 1 573 ? -13.021 12.856 -18.882 1.00 87.00 573 GLY A O 1
ATOM 4424 N N . GLU A 1 574 ? -13.090 10.968 -17.647 1.00 86.44 574 GLU A N 1
ATOM 4425 C CA . GLU A 1 574 ? -12.606 11.528 -16.373 1.00 86.44 574 GLU A CA 1
ATOM 4426 C C . GLU A 1 574 ? -11.073 11.379 -16.300 1.00 86.44 574 GLU A C 1
ATOM 4428 O O . GLU A 1 574 ? -10.544 10.325 -16.655 1.00 86.44 574 GLU A O 1
ATOM 4433 N N . ASP A 1 575 ? -10.363 12.438 -15.899 1.00 85.19 575 ASP A N 1
ATOM 4434 C CA . ASP A 1 575 ? -8.900 12.452 -15.741 1.00 85.19 575 ASP A CA 1
ATOM 4435 C C . ASP A 1 575 ? -8.462 11.629 -14.523 1.00 85.19 575 ASP A C 1
ATOM 4437 O O . ASP A 1 575 ? -9.060 11.742 -13.452 1.00 85.19 575 ASP A O 1
ATOM 4441 N N . MET A 1 576 ? -7.458 10.767 -14.710 1.00 87.56 576 MET A N 1
ATOM 4442 C CA . MET A 1 576 ? -6.978 9.802 -13.718 1.00 87.56 576 MET A CA 1
ATOM 4443 C C . MET A 1 576 ? -5.528 9.378 -13.970 1.00 87.56 576 MET A C 1
ATOM 4445 O O . MET A 1 576 ? -5.041 9.382 -15.097 1.00 87.56 576 MET A O 1
ATOM 4449 N N . ASP A 1 577 ? -4.899 8.858 -12.927 1.00 86.00 577 ASP A N 1
ATOM 4450 C CA . ASP A 1 577 ? -3.605 8.191 -12.949 1.00 86.00 577 ASP A CA 1
ATOM 4451 C C . ASP A 1 577 ? -3.792 6.665 -12.968 1.00 86.00 577 ASP A C 1
ATOM 4453 O O . ASP A 1 577 ? -4.349 6.073 -12.038 1.00 86.00 577 ASP A O 1
ATOM 4457 N N . LEU A 1 578 ? -3.339 5.993 -14.031 1.00 88.94 578 LEU A N 1
ATOM 4458 C CA . LEU A 1 578 ? -3.316 4.531 -14.098 1.00 88.94 578 LEU A CA 1
ATOM 4459 C C . LEU A 1 578 ? -2.088 4.002 -13.350 1.00 88.94 578 LEU A C 1
ATOM 4461 O O . LEU A 1 578 ? -0.955 4.178 -13.788 1.00 88.94 578 LEU A O 1
ATOM 4465 N N . GLN A 1 579 ? -2.333 3.319 -12.236 1.00 85.19 579 GLN A N 1
ATOM 4466 C CA . GLN A 1 579 ? -1.302 2.829 -11.326 1.00 85.19 579 GLN A CA 1
ATOM 4467 C C . GLN A 1 579 ? -0.829 1.427 -11.739 1.00 85.19 579 GLN A C 1
ATOM 4469 O O . GLN A 1 579 ? -1.639 0.512 -11.937 1.00 85.19 579 GLN A O 1
ATOM 4474 N N . ILE A 1 580 ? 0.486 1.241 -11.869 1.00 84.81 580 ILE A N 1
ATOM 4475 C CA . ILE A 1 580 ? 1.114 0.014 -12.384 1.00 84.81 580 ILE A CA 1
ATOM 4476 C C . ILE A 1 580 ? 2.310 -0.370 -11.502 1.00 84.81 580 ILE A C 1
ATOM 4478 O O . ILE A 1 580 ? 3.079 0.493 -11.101 1.00 84.81 580 ILE A O 1
ATOM 4482 N N . ILE A 1 581 ? 2.495 -1.664 -11.222 1.00 82.19 581 ILE A N 1
ATOM 4483 C CA . ILE A 1 581 ? 3.718 -2.196 -10.594 1.00 82.19 581 ILE A CA 1
ATOM 4484 C C . ILE A 1 581 ? 4.493 -3.028 -11.618 1.00 82.19 581 ILE A C 1
ATOM 4486 O O . ILE A 1 581 ? 3.899 -3.889 -12.266 1.00 82.19 581 ILE A O 1
ATOM 4490 N N . TYR A 1 582 ? 5.805 -2.839 -11.710 1.00 80.25 582 TYR A N 1
ATOM 4491 C CA . TYR A 1 582 ? 6.738 -3.712 -12.430 1.00 80.25 582 TYR A CA 1
ATOM 4492 C C . TYR A 1 582 ? 7.731 -4.346 -11.444 1.00 80.25 582 TYR A C 1
ATOM 4494 O O . TYR A 1 582 ? 8.343 -3.640 -10.647 1.00 80.25 582 TYR A O 1
ATOM 4502 N N . ASP A 1 583 ? 7.876 -5.673 -11.463 1.00 75.06 583 ASP A N 1
ATOM 4503 C CA . ASP A 1 583 ? 8.767 -6.439 -10.576 1.00 75.06 583 ASP A CA 1
ATOM 4504 C C . ASP A 1 583 ? 9.927 -7.044 -11.385 1.00 75.06 583 ASP A C 1
ATOM 4506 O O . ASP A 1 583 ? 9.745 -7.984 -12.163 1.00 75.06 583 ASP A O 1
ATOM 4510 N N . THR A 1 584 ? 11.138 -6.508 -11.193 1.00 71.12 584 THR A N 1
ATOM 4511 C CA . THR A 1 584 ? 12.356 -6.931 -11.918 1.00 71.12 584 THR A CA 1
ATOM 4512 C C . THR A 1 584 ? 12.896 -8.297 -11.493 1.00 71.12 584 THR A C 1
ATOM 4514 O O . THR A 1 584 ? 13.723 -8.882 -12.194 1.00 71.12 584 THR A O 1
ATOM 4517 N N . LYS A 1 585 ? 12.456 -8.838 -10.349 1.00 70.62 585 LYS A N 1
ATOM 4518 C CA . LYS A 1 585 ? 12.885 -10.160 -9.863 1.00 70.62 585 LYS A CA 1
ATOM 4519 C C . LYS A 1 585 ? 12.078 -11.278 -10.508 1.00 70.62 585 LYS A C 1
ATOM 4521 O O . LYS A 1 585 ? 12.584 -12.399 -10.619 1.00 70.62 585 LYS A O 1
ATOM 4526 N N . THR A 1 586 ? 10.843 -10.988 -10.912 1.00 71.44 586 THR A N 1
ATOM 4527 C CA . THR A 1 586 ? 9.961 -11.918 -11.626 1.00 71.44 586 THR A CA 1
ATOM 4528 C C . THR A 1 586 ? 9.830 -11.632 -13.119 1.00 71.44 586 THR A C 1
ATOM 4530 O O . THR A 1 586 ? 9.407 -12.543 -13.828 1.00 71.44 586 THR A O 1
ATOM 4533 N N . ASP A 1 587 ? 10.217 -10.437 -13.586 1.00 70.94 587 ASP A N 1
ATOM 4534 C CA . ASP A 1 587 ? 9.996 -9.941 -14.957 1.00 70.94 587 ASP A CA 1
ATOM 4535 C C . ASP A 1 587 ? 8.490 -9.897 -15.285 1.00 70.94 587 ASP A C 1
ATOM 4537 O O . ASP A 1 587 ? 7.995 -10.540 -16.213 1.00 70.94 587 ASP A O 1
ATOM 4541 N N . THR A 1 588 ? 7.715 -9.220 -14.421 1.00 74.00 588 THR A N 1
ATOM 4542 C CA . THR A 1 588 ? 6.245 -9.153 -14.534 1.00 74.00 588 THR A CA 1
ATOM 4543 C C . THR A 1 588 ? 5.664 -7.789 -14.185 1.00 74.00 588 THR A C 1
ATOM 4545 O O . THR A 1 588 ? 6.078 -7.165 -13.208 1.00 74.00 588 THR A O 1
ATOM 4548 N N . THR A 1 589 ? 4.603 -7.410 -14.899 1.00 79.06 589 THR A N 1
ATOM 4549 C CA . THR A 1 589 ? 3.859 -6.157 -14.711 1.00 79.06 589 THR A CA 1
ATOM 4550 C C . THR A 1 589 ? 2.439 -6.427 -14.196 1.00 79.06 589 THR A C 1
ATOM 4552 O O . THR A 1 589 ? 1.765 -7.345 -14.662 1.00 79.06 589 THR A O 1
ATOM 4555 N N . LYS A 1 590 ? 1.961 -5.623 -13.240 1.00 83.00 590 LYS A N 1
ATOM 4556 C CA . LYS A 1 590 ? 0.620 -5.683 -12.632 1.00 83.00 590 LYS A CA 1
ATOM 4557 C C . LYS A 1 590 ? -0.035 -4.304 -12.713 1.00 83.00 590 LYS A C 1
ATOM 4559 O O . LYS A 1 590 ? 0.287 -3.419 -11.923 1.00 83.00 590 LYS A O 1
ATOM 4564 N N . ILE A 1 591 ? -0.990 -4.130 -13.627 1.00 86.75 591 ILE A N 1
ATOM 4565 C CA . ILE A 1 591 ? -1.870 -2.951 -13.625 1.00 86.75 591 ILE A CA 1
ATOM 4566 C C . ILE A 1 591 ? -2.815 -3.062 -12.422 1.00 86.75 591 ILE A C 1
ATOM 4568 O O . ILE A 1 591 ? -3.505 -4.069 -12.255 1.00 86.75 591 ILE A O 1
ATOM 4572 N N . LEU A 1 592 ? -2.836 -2.039 -11.568 1.00 79.44 592 LEU A N 1
ATOM 4573 C CA . LEU A 1 592 ? -3.642 -2.004 -10.345 1.00 79.44 592 LEU A CA 1
ATOM 4574 C C . LEU A 1 592 ? -5.056 -1.470 -10.591 1.00 79.44 592 LEU A C 1
ATOM 4576 O O . LEU A 1 592 ? -5.987 -1.866 -9.884 1.00 79.44 592 LEU A O 1
ATOM 4580 N N . GLY A 1 593 ? -5.195 -0.575 -11.569 1.00 82.25 593 GLY A N 1
ATOM 4581 C CA . GLY A 1 593 ? -6.402 0.192 -11.862 1.00 82.25 593 GLY A CA 1
ATOM 4582 C C . GLY A 1 593 ? -6.109 1.691 -11.953 1.00 82.25 593 GLY A C 1
ATOM 4583 O O . GLY A 1 593 ? -4.957 2.104 -11.837 1.00 82.25 593 GLY A O 1
ATOM 4584 N N . ALA A 1 594 ? -7.143 2.494 -12.188 1.00 85.81 594 ALA A N 1
ATOM 4585 C CA . ALA A 1 594 ? -7.041 3.950 -12.258 1.00 85.81 594 ALA A CA 1
ATOM 4586 C C . ALA A 1 594 ? -7.421 4.592 -10.916 1.00 85.81 594 ALA A C 1
ATOM 4588 O O . ALA A 1 594 ? -8.309 4.100 -10.220 1.00 85.81 594 ALA A O 1
ATOM 4589 N N . TRP A 1 595 ? -6.760 5.681 -10.554 1.00 81.94 595 TRP A N 1
ATOM 4590 C CA . TRP A 1 595 ? -6.951 6.418 -9.305 1.00 81.94 595 TRP A CA 1
ATOM 4591 C C . TRP A 1 595 ? -6.935 7.925 -9.592 1.00 81.94 595 TRP A C 1
ATOM 4593 O O . TRP A 1 595 ? -6.463 8.348 -10.644 1.00 81.94 595 TRP A O 1
ATOM 4603 N N . ARG A 1 596 ? -7.522 8.743 -8.713 1.00 76.31 596 ARG A N 1
ATOM 4604 C CA . ARG A 1 596 ? -7.855 10.150 -9.022 1.00 76.31 596 ARG A CA 1
ATOM 4605 C C . ARG A 1 596 ? -6.896 11.195 -8.457 1.00 76.31 596 ARG A C 1
ATOM 4607 O O . ARG A 1 596 ? -7.185 12.383 -8.564 1.00 76.31 596 ARG A O 1
ATOM 4614 N N . GLY A 1 597 ? -5.794 10.773 -7.847 1.00 71.06 597 GLY A N 1
ATOM 4615 C CA . GLY A 1 597 ? -4.884 11.695 -7.182 1.00 71.06 597 GLY A CA 1
ATOM 4616 C C . GLY A 1 597 ? -5.444 12.243 -5.868 1.00 71.06 597 GLY A C 1
ATOM 4617 O O . GLY A 1 597 ? -6.229 11.600 -5.163 1.00 71.06 597 GLY A O 1
ATOM 4618 N N . ILE A 1 598 ? -5.010 13.462 -5.559 1.00 68.50 598 ILE A N 1
ATOM 4619 C CA . ILE A 1 598 ? -5.412 14.260 -4.400 1.00 68.50 598 ILE A CA 1
ATOM 4620 C C . ILE A 1 598 ? -6.292 15.406 -4.922 1.00 68.50 598 ILE A C 1
ATOM 4622 O O . ILE A 1 598 ? -5.955 16.008 -5.935 1.00 68.50 598 ILE A O 1
ATOM 4626 N N . ASP A 1 599 ? -7.403 15.744 -4.261 1.00 68.81 599 ASP A N 1
ATOM 4627 C CA . ASP A 1 599 ? -8.180 16.950 -4.600 1.00 68.81 599 ASP A CA 1
ATOM 4628 C C . ASP A 1 599 ? -7.380 18.196 -4.164 1.00 68.81 599 ASP A C 1
ATOM 4630 O O . ASP A 1 599 ? -7.253 18.446 -2.957 1.00 68.81 599 ASP A O 1
ATOM 4634 N N . PRO A 1 600 ? -6.848 19.009 -5.101 1.00 62.91 600 PRO A N 1
ATOM 4635 C CA . PRO A 1 600 ? -5.926 20.097 -4.771 1.00 62.91 600 PRO A CA 1
ATOM 4636 C C . PRO A 1 600 ? -6.611 21.260 -4.037 1.00 62.91 600 PRO A C 1
ATOM 4638 O O . PRO A 1 600 ? -5.940 22.168 -3.557 1.00 62.91 600 PRO A O 1
ATOM 4641 N N . ALA A 1 601 ? -7.946 21.253 -3.922 1.00 64.69 601 ALA A N 1
ATOM 4642 C CA . ALA A 1 601 ? -8.695 22.230 -3.134 1.00 64.69 601 ALA A CA 1
ATOM 4643 C C . ALA A 1 601 ? -9.041 21.743 -1.710 1.00 64.69 601 ALA A C 1
ATOM 4645 O O . ALA A 1 601 ? -9.687 22.484 -0.970 1.00 64.69 601 ALA A O 1
ATOM 4646 N N . THR A 1 602 ? -8.657 20.519 -1.321 1.00 64.38 602 THR A N 1
ATOM 4647 C CA . THR A 1 602 ? -8.861 19.980 0.044 1.00 64.38 602 THR A CA 1
ATOM 4648 C C . THR A 1 602 ? -7.610 19.348 0.651 1.00 64.38 602 THR A C 1
ATOM 4650 O O . THR A 1 602 ? -7.490 19.315 1.876 1.00 64.38 602 THR A O 1
ATOM 4653 N N . GLY A 1 603 ? -6.687 18.848 -0.178 1.00 63.75 603 GLY A N 1
ATOM 4654 C CA . GLY A 1 603 ? -5.552 18.035 0.258 1.00 63.75 603 GLY A CA 1
ATOM 4655 C C . GLY A 1 603 ? -5.929 16.591 0.619 1.00 63.75 603 GLY A C 1
ATOM 4656 O O . GLY A 1 603 ? -5.182 15.940 1.346 1.00 63.75 603 GLY A O 1
ATOM 4657 N N . MET A 1 604 ? -7.085 16.095 0.160 1.00 68.94 604 MET A N 1
ATOM 4658 C CA . MET A 1 604 ? -7.570 14.736 0.439 1.00 68.94 604 MET A CA 1
ATOM 4659 C C . MET A 1 604 ? -7.368 13.784 -0.740 1.00 68.94 604 MET A C 1
ATOM 4661 O O . MET A 1 604 ? -7.615 14.145 -1.887 1.00 68.94 604 MET A O 1
ATOM 4665 N N . SER A 1 605 ? -6.949 12.558 -0.430 1.00 66.12 605 SER A N 1
ATOM 4666 C CA . SER A 1 605 ? -6.680 11.478 -1.386 1.00 66.12 605 SER A CA 1
ATOM 4667 C C . SER A 1 605 ? -7.920 10.597 -1.617 1.00 66.12 605 SER A C 1
ATOM 4669 O O . SER A 1 605 ? -8.611 10.265 -0.652 1.00 66.12 605 SER A O 1
ATOM 4671 N N . ASP A 1 606 ? -8.205 10.193 -2.866 1.00 68.19 606 ASP A N 1
ATOM 4672 C CA . ASP A 1 606 ? -9.313 9.264 -3.176 1.00 68.19 606 ASP A CA 1
ATOM 4673 C C . ASP A 1 606 ? -9.052 7.879 -2.542 1.00 68.19 606 ASP A C 1
ATOM 4675 O O . ASP A 1 606 ? -8.023 7.252 -2.810 1.00 68.19 606 ASP A O 1
ATOM 4679 N N . LYS A 1 607 ? -10.008 7.384 -1.733 1.00 66.38 607 LYS A N 1
ATOM 4680 C CA . LYS A 1 607 ? -9.983 6.057 -1.080 1.00 66.38 607 LYS A CA 1
ATOM 4681 C C . LYS A 1 607 ? -9.949 4.869 -2.071 1.00 66.38 607 LYS A C 1
ATOM 4683 O O . LYS A 1 607 ? -9.777 3.736 -1.627 1.00 66.38 607 LYS A O 1
ATOM 4688 N N . ASN A 1 608 ? -10.163 5.060 -3.382 1.00 66.25 608 ASN A N 1
ATOM 4689 C CA . ASN A 1 608 ? -10.452 3.958 -4.315 1.00 66.25 608 ASN A CA 1
ATOM 4690 C C . ASN A 1 608 ? -9.556 3.890 -5.569 1.00 66.25 608 ASN A C 1
ATOM 4692 O O . ASN A 1 608 ? -9.530 4.806 -6.390 1.00 66.25 608 ASN A O 1
ATOM 4696 N N . ILE A 1 609 ? -8.939 2.721 -5.809 1.00 70.88 609 ILE A N 1
ATOM 4697 C CA . ILE A 1 609 ? -8.363 2.354 -7.118 1.00 70.88 609 ILE A CA 1
ATOM 4698 C C . ILE A 1 609 ? -9.400 1.582 -7.951 1.00 70.88 609 ILE A C 1
ATOM 4700 O O . ILE A 1 609 ? -9.661 0.398 -7.707 1.00 70.88 609 ILE A O 1
ATOM 4704 N N . ILE A 1 610 ? -9.929 2.232 -8.987 1.00 77.50 610 ILE A N 1
ATOM 4705 C CA . ILE A 1 610 ? -10.929 1.716 -9.928 1.00 77.50 610 ILE A CA 1
ATOM 4706 C C . ILE A 1 610 ? -10.328 0.598 -10.783 1.00 77.50 610 ILE A C 1
ATOM 4708 O O . ILE A 1 610 ? -9.378 0.812 -11.539 1.00 77.50 610 ILE A O 1
ATOM 4712 N N . LYS A 1 611 ? -10.896 -0.608 -10.717 1.00 84.06 611 LYS A N 1
ATOM 4713 C CA . LYS A 1 611 ? -10.433 -1.733 -11.543 1.00 84.06 611 LYS A CA 1
ATOM 4714 C C . LYS A 1 611 ? -10.977 -1.607 -12.968 1.00 84.06 611 LYS A C 1
ATOM 4716 O O . LYS A 1 611 ? -12.186 -1.516 -13.160 1.00 84.06 611 LYS A O 1
ATOM 4721 N N . LEU A 1 612 ? -10.082 -1.653 -13.958 1.00 87.44 612 LEU A N 1
ATOM 4722 C CA . LEU A 1 612 ? -10.449 -1.628 -15.378 1.00 87.44 612 LEU A CA 1
ATOM 4723 C C . LEU A 1 612 ? -11.361 -2.811 -15.741 1.00 87.44 612 LEU A C 1
ATOM 4725 O O . LEU A 1 612 ? -11.132 -3.946 -15.314 1.00 87.44 612 LEU A O 1
ATOM 4729 N N . LYS A 1 613 ? -12.351 -2.563 -16.597 1.00 87.75 613 LYS A N 1
ATOM 4730 C CA . LYS A 1 613 ? -13.345 -3.535 -17.083 1.00 87.75 613 LYS A CA 1
ATOM 4731 C C . LYS A 1 613 ? -13.367 -3.597 -18.612 1.00 87.75 613 LYS A C 1
ATOM 4733 O O . LYS A 1 613 ? -12.968 -2.676 -19.322 1.00 87.75 613 LYS A O 1
ATOM 4738 N N . ALA A 1 614 ? -13.874 -4.707 -19.144 1.00 89.25 614 ALA A N 1
ATOM 4739 C CA . ALA A 1 614 ? -14.079 -4.847 -20.582 1.00 89.25 614 ALA A CA 1
ATOM 4740 C C . ALA A 1 614 ? -15.146 -3.848 -21.071 1.00 89.25 614 ALA A C 1
ATOM 4742 O O . ALA A 1 614 ? -16.293 -3.893 -20.626 1.00 89.25 614 ALA A O 1
ATOM 4743 N N . GLY A 1 615 ? -14.766 -2.973 -22.003 1.00 89.12 615 GLY A N 1
ATOM 4744 C CA . GLY A 1 615 ? -15.591 -1.880 -22.520 1.00 89.12 615 GLY A CA 1
ATOM 4745 C C . GLY A 1 615 ? -15.142 -0.477 -22.099 1.00 89.12 615 GLY A C 1
ATOM 4746 O O . GLY A 1 615 ? -15.631 0.478 -22.698 1.00 89.12 615 GLY A O 1
ATOM 4747 N N . ASP A 1 616 ? -14.212 -0.344 -21.146 1.00 94.50 616 ASP A N 1
ATOM 4748 C CA . ASP A 1 616 ? -13.621 0.954 -20.793 1.00 94.50 616 ASP A CA 1
ATOM 4749 C C . ASP A 1 616 ? -12.884 1.587 -21.969 1.00 94.50 616 ASP A C 1
ATOM 4751 O O . ASP A 1 616 ? -12.214 0.894 -22.738 1.00 94.50 616 ASP A O 1
ATOM 4755 N N . VAL A 1 617 ? -12.957 2.913 -22.071 1.00 95.38 617 VAL A N 1
ATOM 4756 C CA . VAL A 1 617 ? -12.156 3.708 -23.004 1.00 95.38 617 VAL A CA 1
ATOM 4757 C C . VAL A 1 617 ? -11.027 4.388 -22.239 1.00 95.38 617 VAL A C 1
ATOM 4759 O O . VAL A 1 617 ? -11.283 5.238 -21.390 1.00 95.38 617 VAL A O 1
ATOM 4762 N N . ILE A 1 618 ? -9.786 4.037 -22.568 1.00 96.62 618 ILE A N 1
ATOM 4763 C CA . ILE A 1 618 ? -8.583 4.704 -22.066 1.00 96.62 618 ILE A CA 1
ATOM 4764 C C . ILE A 1 618 ? -8.092 5.665 -23.145 1.00 96.62 618 ILE A C 1
ATOM 4766 O O . ILE A 1 618 ? -7.913 5.277 -24.300 1.00 96.62 618 ILE A O 1
ATOM 4770 N N . THR A 1 619 ? -7.847 6.916 -22.763 1.00 96.38 619 THR A N 1
ATOM 4771 C CA . THR A 1 619 ? -7.124 7.893 -23.590 1.00 96.38 619 THR A CA 1
ATOM 4772 C C . THR A 1 619 ? -5.809 8.214 -22.886 1.00 96.38 619 THR A C 1
ATOM 4774 O O . THR A 1 619 ? -5.876 8.816 -21.817 1.00 96.38 619 THR A O 1
ATOM 4777 N N . PRO A 1 620 ? -4.636 7.832 -23.420 1.00 94.75 620 PRO A N 1
ATOM 4778 C CA . PRO A 1 620 ? -3.356 8.292 -22.883 1.00 94.75 620 PRO A CA 1
ATOM 4779 C C . PRO A 1 620 ? -3.298 9.821 -22.857 1.00 94.75 620 PRO A C 1
ATOM 4781 O O . PRO A 1 620 ? -3.721 10.453 -23.827 1.00 94.75 620 PRO A O 1
ATOM 4784 N N . MET A 1 621 ? -2.777 10.410 -21.785 1.00 92.44 621 MET A N 1
ATOM 4785 C CA . MET A 1 621 ? -2.488 11.842 -21.714 1.00 92.44 621 MET A CA 1
ATOM 4786 C C . MET A 1 621 ? -0.975 12.062 -21.785 1.00 92.44 621 MET A C 1
ATOM 4788 O O . MET A 1 621 ? -0.190 11.264 -21.273 1.00 92.44 621 MET A O 1
ATOM 4792 N N . PHE A 1 622 ? -0.569 13.134 -22.460 1.00 89.75 622 PHE A N 1
ATOM 4793 C CA . PHE A 1 622 ? 0.827 13.538 -22.596 1.00 89.75 622 PHE A CA 1
ATOM 4794 C C . PHE A 1 622 ? 0.951 15.028 -22.298 1.00 89.75 622 PHE A C 1
ATOM 4796 O O . PHE A 1 622 ? 0.169 15.821 -22.826 1.00 89.75 622 PHE A O 1
ATOM 4803 N N . TYR A 1 623 ? 1.978 15.417 -21.551 1.00 86.38 623 TYR A N 1
ATOM 4804 C CA . TYR A 1 623 ? 2.402 16.813 -21.487 1.00 86.38 623 TYR A CA 1
ATOM 4805 C C . TYR A 1 623 ? 2.935 17.256 -22.864 1.00 86.38 623 TYR A C 1
ATOM 4807 O O . TYR A 1 623 ? 3.575 16.468 -23.574 1.00 86.38 623 TYR A O 1
ATOM 4815 N N . TYR A 1 624 ? 2.671 18.497 -23.271 1.00 86.00 624 TYR A N 1
ATOM 4816 C CA . TYR A 1 624 ? 3.174 19.076 -24.518 1.00 86.00 624 TYR A CA 1
ATOM 4817 C C . TYR A 1 624 ? 3.799 20.455 -24.294 1.00 86.00 624 TYR A C 1
ATOM 4819 O O . TYR A 1 624 ? 3.442 21.164 -23.360 1.00 86.00 624 TYR A O 1
ATOM 4827 N N . TYR A 1 625 ? 4.701 20.846 -25.196 1.00 83.94 625 TYR A N 1
ATOM 4828 C CA . TYR A 1 625 ? 5.286 22.185 -25.263 1.00 83.94 625 TYR A CA 1
ATOM 4829 C C . TYR A 1 625 ? 5.279 22.703 -26.711 1.00 83.94 625 TYR A C 1
ATOM 4831 O O . TYR A 1 625 ? 5.608 21.971 -27.646 1.00 83.94 625 TYR A O 1
ATOM 4839 N N . ASP A 1 626 ? 4.877 23.956 -26.915 1.00 84.44 626 ASP A N 1
ATOM 4840 C CA . ASP A 1 626 ? 4.789 24.658 -28.198 1.00 84.44 626 ASP A CA 1
ATOM 4841 C C . ASP A 1 626 ? 5.961 25.642 -28.333 1.00 84.44 626 ASP A C 1
ATOM 4843 O O . ASP A 1 626 ? 5.944 26.758 -27.807 1.00 84.44 626 ASP A O 1
ATOM 4847 N N . THR A 1 627 ? 6.984 25.222 -29.078 1.00 80.25 627 THR A N 1
ATOM 4848 C CA . THR A 1 627 ? 8.252 25.948 -29.267 1.00 80.25 627 THR A CA 1
ATOM 4849 C C . THR A 1 627 ? 8.095 27.255 -30.049 1.00 80.25 627 THR A C 1
ATOM 4851 O O . THR A 1 627 ? 9.022 28.061 -30.095 1.00 80.25 627 THR A O 1
ATOM 4854 N N . ALA A 1 628 ? 6.937 27.484 -30.680 1.00 80.94 628 ALA A N 1
ATOM 4855 C CA . ALA A 1 628 ? 6.647 28.682 -31.463 1.00 80.94 628 ALA A CA 1
ATOM 4856 C C . ALA A 1 628 ? 5.837 29.740 -30.693 1.00 80.94 628 ALA A C 1
ATOM 4858 O O . ALA A 1 628 ? 5.713 30.873 -31.171 1.00 80.94 628 ALA A O 1
ATOM 4859 N N . THR A 1 629 ? 5.260 29.392 -29.539 1.00 87.06 629 THR A N 1
ATOM 4860 C CA . THR A 1 629 ? 4.441 30.305 -28.727 1.00 87.06 629 THR A CA 1
ATOM 4861 C C . THR A 1 629 ? 4.808 30.362 -27.246 1.00 87.06 629 THR A C 1
ATOM 4863 O O . THR A 1 629 ? 4.232 31.214 -26.568 1.00 87.06 629 THR A O 1
ATOM 4866 N N . ASP A 1 630 ? 5.764 29.538 -26.794 1.00 80.00 630 ASP A N 1
ATOM 4867 C CA . ASP A 1 630 ? 6.240 29.436 -25.404 1.00 80.00 630 ASP A CA 1
ATOM 4868 C C . ASP A 1 630 ? 5.086 29.085 -24.448 1.00 80.00 630 ASP A C 1
ATOM 4870 O O . ASP A 1 630 ? 4.598 29.906 -23.667 1.00 80.00 630 ASP A O 1
ATOM 4874 N N . LYS A 1 631 ? 4.528 27.882 -24.659 1.00 79.00 631 LYS A N 1
ATOM 4875 C CA . LYS A 1 631 ? 3.303 27.387 -24.009 1.00 79.00 631 LYS A CA 1
ATOM 4876 C C . LYS A 1 631 ? 3.281 25.883 -23.849 1.00 79.00 631 LYS A C 1
ATOM 4878 O O . LYS A 1 631 ? 3.843 25.162 -24.662 1.00 79.00 631 LYS A O 1
ATOM 4883 N N . ASP A 1 632 ? 2.504 25.437 -22.880 1.00 83.81 632 ASP A N 1
ATOM 4884 C CA . ASP A 1 632 ? 2.467 24.075 -22.381 1.00 83.81 632 ASP A CA 1
ATOM 4885 C C . ASP A 1 632 ? 1.032 23.580 -22.080 1.00 83.81 632 ASP A C 1
ATOM 4887 O O . ASP A 1 632 ? 0.026 24.172 -22.509 1.00 83.81 632 ASP A O 1
ATOM 4891 N N . GLY A 1 633 ? 0.946 22.440 -21.392 1.00 82.12 633 GLY A N 1
ATOM 4892 C CA . GLY A 1 633 ? -0.276 21.794 -20.915 1.00 82.12 633 GLY A CA 1
ATOM 4893 C C . GLY A 1 633 ? -0.399 20.356 -21.414 1.00 82.12 633 GLY A C 1
ATOM 4894 O O . GLY A 1 633 ? 0.576 19.754 -21.857 1.00 82.12 633 GLY A O 1
ATOM 4895 N N . ASP A 1 634 ? -1.615 19.811 -21.388 1.00 86.56 634 ASP A N 1
ATOM 4896 C CA . ASP A 1 634 ? -1.868 18.409 -21.742 1.00 86.56 634 ASP A CA 1
ATOM 4897 C C . ASP A 1 634 ? -2.496 18.231 -23.130 1.00 86.56 634 ASP A C 1
ATOM 4899 O O . ASP A 1 634 ? -3.399 18.968 -23.544 1.00 86.56 634 ASP A O 1
ATOM 4903 N N . VAL A 1 635 ? -2.061 17.190 -23.843 1.00 88.44 635 VAL A N 1
ATOM 4904 C CA . VAL A 1 635 ? -2.620 16.748 -25.124 1.00 88.44 635 VAL A CA 1
ATOM 4905 C C . VAL A 1 635 ? -3.056 15.274 -25.047 1.00 88.44 635 VAL A C 1
ATOM 4907 O O . VAL A 1 635 ? -2.277 14.418 -24.621 1.00 88.44 635 VAL A O 1
ATOM 4910 N N . PRO A 1 636 ? -4.293 14.930 -25.457 1.00 92.50 636 PRO A N 1
ATOM 4911 C CA . PRO A 1 636 ? -4.739 13.542 -25.491 1.00 92.50 636 PRO A CA 1
ATOM 4912 C C . PRO A 1 636 ? -4.104 12.768 -26.653 1.00 92.50 636 PRO A C 1
ATOM 4914 O O . PRO A 1 636 ? -3.955 13.278 -27.767 1.00 92.50 636 PRO A O 1
ATOM 4917 N N . GLY A 1 637 ? -3.780 11.504 -26.396 1.00 89.88 637 GLY A N 1
ATOM 4918 C CA . GLY A 1 637 ? -3.437 10.502 -27.398 1.00 89.88 637 GLY A CA 1
ATOM 4919 C C . GLY A 1 637 ? -4.650 9.922 -28.128 1.00 89.88 637 GLY A C 1
ATOM 4920 O O . GLY A 1 637 ? -5.795 10.317 -27.914 1.00 89.88 637 GLY A O 1
ATOM 4921 N N . GLU A 1 638 ? -4.392 8.933 -28.983 1.00 90.06 638 GLU A N 1
ATOM 4922 C CA . GLU A 1 638 ? -5.452 8.144 -29.621 1.00 90.06 638 GLU A CA 1
ATOM 4923 C C . GLU A 1 638 ? -6.112 7.220 -28.579 1.00 90.06 638 GLU A C 1
ATOM 4925 O O . GLU A 1 638 ? -5.400 6.423 -27.957 1.00 90.06 638 GLU A O 1
ATOM 4930 N N . PRO A 1 639 ? -7.441 7.289 -28.372 1.00 93.81 639 PRO A N 1
ATOM 4931 C CA . PRO A 1 639 ? -8.135 6.471 -27.383 1.00 93.81 639 PRO A CA 1
ATOM 4932 C C . PRO A 1 639 ? -8.321 5.023 -27.853 1.00 93.81 639 PRO A C 1
ATOM 4934 O O . PRO A 1 639 ? -8.587 4.764 -29.029 1.00 93.81 639 PRO A O 1
ATOM 4937 N N . PHE A 1 640 ? -8.274 4.075 -26.917 1.00 94.19 640 PHE A N 1
ATOM 4938 C CA . PHE A 1 640 ? -8.525 2.654 -27.170 1.00 94.19 640 PHE A CA 1
ATOM 4939 C C . PHE A 1 640 ? -9.533 2.058 -26.181 1.00 94.19 640 PHE A C 1
ATOM 4941 O O . PHE A 1 640 ? -9.760 2.587 -25.096 1.00 94.19 640 PHE A O 1
ATOM 4948 N N . THR A 1 641 ? -10.165 0.944 -26.564 1.00 93.56 641 THR A N 1
ATOM 4949 C CA . THR A 1 641 ? -11.171 0.261 -25.734 1.00 93.56 641 THR A CA 1
ATOM 4950 C C . THR A 1 641 ? -10.608 -1.028 -25.147 1.00 93.56 641 THR A C 1
ATOM 4952 O O . THR A 1 641 ? -10.261 -1.945 -25.897 1.00 93.56 641 THR A O 1
ATOM 4955 N N . VAL A 1 642 ? -10.586 -1.141 -23.819 1.00 91.62 642 VAL A N 1
ATOM 4956 C CA . VAL A 1 642 ? -10.140 -2.334 -23.085 1.00 91.62 642 VAL A CA 1
ATOM 4957 C C . VAL A 1 642 ? -11.037 -3.521 -23.448 1.00 91.62 642 VAL A C 1
ATOM 4959 O O . VAL A 1 642 ? -12.228 -3.532 -23.144 1.00 91.62 642 VAL A O 1
ATOM 4962 N N . GLN A 1 643 ? -10.483 -4.529 -24.128 1.00 88.50 643 GLN A N 1
ATOM 4963 C CA . GLN A 1 643 ? -11.239 -5.726 -24.538 1.00 88.50 643 GLN A CA 1
ATOM 4964 C C . GLN A 1 643 ? -11.273 -6.798 -23.442 1.00 88.50 643 GLN A C 1
ATOM 4966 O O . GLN A 1 643 ? -12.274 -7.489 -23.271 1.00 88.50 643 GLN A O 1
ATOM 4971 N N . ASP A 1 644 ? -10.162 -6.945 -22.722 1.00 84.88 644 ASP A N 1
ATOM 4972 C CA . ASP A 1 644 ? -9.967 -7.916 -21.649 1.00 84.88 644 ASP A CA 1
ATOM 4973 C C . ASP A 1 644 ? -8.886 -7.367 -20.700 1.00 84.88 644 ASP A C 1
ATOM 4975 O O . ASP A 1 644 ? -7.709 -7.383 -21.067 1.00 84.88 644 ASP A O 1
ATOM 4979 N N . PRO A 1 645 ? -9.254 -6.860 -19.508 1.00 82.88 645 PRO A N 1
ATOM 4980 C CA . PRO A 1 645 ? -8.294 -6.296 -18.556 1.00 82.88 645 PRO A CA 1
ATOM 4981 C C . PRO A 1 645 ? -7.190 -7.277 -18.141 1.00 82.88 645 PRO A C 1
ATOM 4983 O O . PRO A 1 645 ? -6.088 -6.851 -17.822 1.00 82.88 645 PRO A O 1
ATOM 4986 N N . SER A 1 646 ? -7.449 -8.591 -18.196 1.00 77.69 646 SER A N 1
ATOM 4987 C CA . SER A 1 646 ? -6.475 -9.634 -17.832 1.00 77.69 646 SER A CA 1
ATOM 4988 C C . SER A 1 646 ? -5.416 -9.919 -18.907 1.00 77.69 646 SER A C 1
ATOM 4990 O O . SER A 1 646 ? -4.653 -10.874 -18.776 1.00 77.69 646 SER A O 1
ATOM 4992 N N . LYS A 1 647 ? -5.398 -9.121 -19.983 1.00 79.69 647 LYS A N 1
ATOM 4993 C CA . LYS A 1 647 ? -4.403 -9.146 -21.068 1.00 79.69 647 LYS A CA 1
ATOM 4994 C C . LYS A 1 647 ? -3.893 -7.748 -21.429 1.00 79.69 647 LYS A C 1
ATOM 4996 O O . LYS A 1 647 ? -3.387 -7.549 -22.532 1.00 79.69 647 LYS A O 1
ATOM 5001 N N . LEU A 1 648 ? -4.128 -6.762 -20.564 1.00 84.38 648 LEU A N 1
ATOM 5002 C CA . LEU A 1 648 ? -3.578 -5.426 -20.733 1.00 84.38 648 LEU A CA 1
ATOM 5003 C C . LEU A 1 648 ? -2.252 -5.382 -19.972 1.00 84.38 648 LEU A C 1
ATOM 5005 O O . LEU A 1 648 ? -2.229 -5.465 -18.747 1.00 84.38 648 LEU A O 1
ATOM 5009 N N . GLU A 1 649 ? -1.159 -5.311 -20.719 1.00 81.88 649 GLU A N 1
ATOM 5010 C CA . GLU A 1 649 ? 0.218 -5.372 -20.227 1.00 81.88 649 GLU A CA 1
ATOM 5011 C C . GLU A 1 649 ? 1.005 -4.183 -20.813 1.00 81.88 649 GLU A C 1
ATOM 5013 O O . GLU A 1 649 ? 0.543 -3.540 -21.765 1.00 81.88 649 GLU A O 1
ATOM 5018 N N . LEU A 1 650 ? 2.162 -3.864 -20.223 1.00 84.25 650 LEU A N 1
ATOM 5019 C CA . LEU A 1 650 ? 3.099 -2.890 -20.791 1.00 84.25 650 LEU A CA 1
ATOM 5020 C C . LEU A 1 650 ? 4.038 -3.605 -21.770 1.00 84.25 650 LEU A C 1
ATOM 5022 O O . LEU A 1 650 ? 4.672 -4.593 -21.405 1.00 84.25 650 LEU A O 1
ATOM 5026 N N . GLU A 1 651 ? 4.142 -3.094 -22.994 1.00 82.62 651 GLU A N 1
ATOM 5027 C CA . GLU A 1 651 ? 4.970 -3.655 -24.067 1.00 82.62 651 GLU A CA 1
ATOM 5028 C C . GLU A 1 651 ? 5.991 -2.608 -24.542 1.00 82.62 651 GLU A C 1
ATOM 5030 O O . GLU A 1 651 ? 5.615 -1.495 -24.904 1.00 82.62 651 GLU A O 1
ATOM 5035 N N . ALA A 1 652 ? 7.285 -2.942 -24.564 1.00 77.88 652 ALA A N 1
ATOM 5036 C CA . ALA A 1 652 ? 8.320 -2.077 -25.138 1.00 77.88 652 ALA A CA 1
ATOM 5037 C C . ALA A 1 652 ? 8.451 -2.338 -26.649 1.00 77.88 652 ALA A C 1
ATOM 5039 O O . ALA A 1 652 ? 8.866 -3.424 -27.058 1.00 77.88 652 ALA A O 1
ATOM 5040 N N . GLU A 1 653 ? 8.110 -1.350 -27.479 1.00 78.56 653 GLU A N 1
ATOM 5041 C CA . GLU A 1 653 ? 8.101 -1.473 -28.946 1.00 78.56 653 GLU A CA 1
ATOM 5042 C C . GLU A 1 653 ? 8.900 -0.344 -29.608 1.00 78.56 653 GLU A C 1
ATOM 5044 O O . GLU A 1 653 ? 9.017 0.764 -29.081 1.00 78.56 653 GLU A O 1
ATOM 5049 N N . TYR A 1 654 ? 9.488 -0.629 -30.774 1.00 76.62 654 TYR A N 1
ATOM 5050 C CA . TYR A 1 654 ? 10.315 0.337 -31.504 1.00 76.62 654 TYR A CA 1
ATOM 5051 C C . TYR A 1 654 ? 9.545 1.605 -31.892 1.00 76.62 654 TYR A C 1
ATOM 5053 O O . TYR A 1 654 ? 8.419 1.541 -32.391 1.00 76.62 654 TYR A O 1
ATOM 5061 N N . LEU A 1 655 ? 10.199 2.761 -31.747 1.00 76.00 655 LEU A N 1
ATOM 5062 C CA . LEU A 1 655 ? 9.633 4.037 -32.167 1.00 76.00 655 LEU A CA 1
ATOM 5063 C C . LEU A 1 655 ? 9.291 4.029 -33.668 1.00 76.00 655 LEU A C 1
ATOM 5065 O O . LEU A 1 655 ? 10.134 3.661 -34.498 1.00 76.00 655 LEU A O 1
ATOM 5069 N N . PRO A 1 656 ? 8.067 4.444 -34.049 1.00 74.62 656 PRO A N 1
ATOM 5070 C CA . PRO A 1 656 ? 7.683 4.560 -35.444 1.00 74.62 656 PRO A CA 1
ATOM 5071 C C . PRO A 1 656 ? 8.407 5.739 -36.112 1.00 74.62 656 PRO A C 1
ATOM 5073 O O . PRO A 1 656 ? 8.935 6.617 -35.425 1.00 74.62 656 PRO A O 1
ATOM 5076 N N . PRO A 1 657 ? 8.390 5.813 -37.452 1.00 74.81 657 PRO A N 1
ATOM 5077 C CA . PRO A 1 657 ? 8.965 6.937 -38.171 1.00 74.81 657 PRO A CA 1
ATOM 5078 C C . PRO A 1 657 ? 8.370 8.287 -37.746 1.00 74.81 657 PRO A C 1
ATOM 5080 O O . PRO A 1 657 ? 7.151 8.429 -37.639 1.00 74.81 657 PRO A O 1
ATOM 5083 N N . GLY A 1 658 ? 9.237 9.269 -37.523 1.00 76.56 658 GLY A N 1
ATOM 5084 C CA . GLY A 1 658 ? 8.912 10.591 -36.996 1.00 76.56 658 GLY A CA 1
ATOM 5085 C C . GLY A 1 658 ? 10.165 11.332 -36.530 1.00 76.56 658 GLY A C 1
ATOM 5086 O O . GLY A 1 658 ? 11.258 10.770 -36.522 1.00 76.56 658 GLY A O 1
ATOM 5087 N N . GLU A 1 659 ? 9.991 12.584 -36.127 1.00 83.31 659 GLU A N 1
ATOM 5088 C CA . GLU A 1 659 ? 11.050 13.394 -35.524 1.00 83.31 659 GLU A CA 1
ATOM 5089 C C . GLU A 1 659 ? 10.873 13.363 -33.998 1.00 83.31 659 GLU A C 1
ATOM 5091 O O . GLU A 1 659 ? 9.764 13.559 -33.492 1.00 83.31 659 GLU A O 1
ATOM 5096 N N . TYR A 1 660 ? 11.949 13.081 -33.271 1.00 85.00 660 TYR A N 1
ATOM 5097 C CA . TYR A 1 660 ? 11.970 12.937 -31.814 1.00 85.00 660 TYR A CA 1
ATOM 5098 C C . TYR A 1 660 ? 13.103 13.766 -31.218 1.00 85.00 660 TYR A C 1
ATOM 5100 O O . TYR A 1 660 ? 13.996 14.196 -31.940 1.00 85.00 660 TYR A O 1
ATOM 5108 N N . LEU A 1 661 ? 13.085 13.932 -29.901 1.00 84.06 661 LEU A N 1
ATOM 5109 C CA . LEU A 1 661 ? 14.178 14.504 -29.122 1.00 84.06 661 LEU A CA 1
ATOM 5110 C C . LEU A 1 661 ? 14.444 13.631 -27.900 1.00 84.06 661 LEU A C 1
ATOM 5112 O O . LEU A 1 661 ? 13.511 13.062 -27.329 1.00 84.06 661 LEU A O 1
ATOM 5116 N N . TYR A 1 662 ? 15.709 13.524 -27.510 1.00 82.94 662 TYR A N 1
ATOM 5117 C CA . TYR A 1 662 ? 16.133 12.700 -26.385 1.00 82.94 662 TYR A CA 1
ATOM 5118 C C . TYR A 1 662 ? 17.193 13.409 -25.546 1.00 82.94 662 TYR A C 1
ATOM 5120 O O . TYR A 1 662 ? 18.066 14.088 -26.085 1.00 82.94 662 TYR A O 1
ATOM 5128 N N . GLY A 1 663 ? 17.107 13.273 -24.229 1.00 80.88 663 GLY A N 1
ATOM 5129 C CA . GLY A 1 663 ? 18.004 13.935 -23.287 1.00 80.88 663 GLY A CA 1
ATOM 5130 C C . GLY A 1 663 ? 17.808 13.417 -21.870 1.00 80.88 663 GLY A C 1
ATOM 5131 O O . GLY A 1 663 ? 17.064 12.462 -21.646 1.00 80.88 663 GLY A O 1
ATOM 5132 N N . PHE A 1 664 ? 18.468 14.059 -20.913 1.00 81.75 664 PHE A N 1
ATOM 5133 C CA . PHE A 1 664 ? 18.341 13.745 -19.493 1.00 81.75 664 PHE A CA 1
ATOM 5134 C C . PHE A 1 664 ? 17.599 14.859 -18.760 1.00 81.75 664 PHE A C 1
ATOM 5136 O O . PHE A 1 664 ? 17.779 16.036 -19.065 1.00 81.75 664 PHE A O 1
ATOM 5143 N N . TYR A 1 665 ? 16.820 14.477 -17.756 1.00 82.94 665 TYR A N 1
ATOM 5144 C CA . TYR A 1 665 ? 16.226 15.358 -16.758 1.00 82.94 665 TYR A CA 1
ATOM 5145 C C . TYR A 1 665 ? 16.755 14.917 -15.395 1.00 82.94 665 TYR A C 1
ATOM 5147 O O . TYR A 1 665 ? 16.684 13.740 -15.035 1.00 82.94 665 TYR A O 1
ATOM 5155 N N . ILE A 1 666 ? 17.352 15.851 -14.667 1.00 83.88 666 ILE A N 1
ATOM 5156 C CA . ILE A 1 666 ? 17.986 15.613 -13.375 1.00 83.88 666 ILE A CA 1
ATOM 5157 C C . ILE A 1 666 ? 17.224 16.395 -12.318 1.00 83.88 666 ILE A C 1
ATOM 5159 O O . ILE A 1 666 ? 16.970 17.588 -12.474 1.00 83.88 666 ILE A O 1
ATOM 5163 N N . GLU A 1 667 ? 16.911 15.710 -11.231 1.00 83.12 667 GLU A N 1
ATOM 5164 C CA . GLU A 1 667 ? 16.293 16.263 -10.039 1.00 83.12 667 GLU A CA 1
ATOM 5165 C C . GLU A 1 667 ? 17.355 16.323 -8.934 1.00 83.12 667 GLU A C 1
ATOM 5167 O O . GLU A 1 667 ? 18.012 15.317 -8.636 1.00 83.12 667 GLU A O 1
ATOM 5172 N N . ASP A 1 668 ? 17.561 17.493 -8.329 1.00 84.25 668 ASP A N 1
ATOM 5173 C CA . ASP A 1 668 ? 18.435 17.629 -7.160 1.00 84.25 668 ASP A CA 1
ATOM 5174 C C . ASP A 1 668 ? 17.712 17.280 -5.838 1.00 84.25 668 ASP A C 1
ATOM 5176 O O . ASP A 1 668 ? 16.511 17.029 -5.786 1.00 84.25 668 ASP A O 1
ATOM 5180 N N . ILE A 1 669 ? 18.449 17.223 -4.732 1.00 82.88 669 ILE A N 1
ATOM 5181 C CA . ILE A 1 669 ? 17.936 16.919 -3.382 1.00 82.88 669 ILE A CA 1
ATOM 5182 C C . ILE A 1 669 ? 16.884 17.902 -2.852 1.00 82.88 669 ILE A C 1
ATOM 5184 O O . ILE A 1 669 ? 16.143 17.542 -1.938 1.00 82.88 669 ILE A O 1
ATOM 5188 N N . ALA A 1 670 ? 16.843 19.119 -3.394 1.00 77.25 670 ALA A N 1
ATOM 5189 C CA . ALA A 1 670 ? 15.839 20.139 -3.128 1.00 77.25 670 ALA A CA 1
ATOM 5190 C C . ALA A 1 670 ? 14.738 20.127 -4.205 1.00 77.25 670 ALA A C 1
ATOM 5192 O O . ALA A 1 670 ? 13.891 21.012 -4.209 1.00 77.25 670 ALA A O 1
ATOM 5193 N N . GLN A 1 671 ? 14.753 19.143 -5.110 1.00 76.50 671 GLN A N 1
ATOM 5194 C CA . GLN A 1 671 ? 13.872 18.971 -6.265 1.00 76.50 671 GLN A CA 1
ATOM 5195 C C . GLN A 1 671 ? 13.898 20.155 -7.233 1.00 76.50 671 GLN A C 1
ATOM 5197 O O . GLN A 1 671 ? 12.875 20.573 -7.772 1.00 76.50 671 GLN A O 1
ATOM 5202 N N . ASN A 1 672 ? 15.064 20.779 -7.405 1.00 79.31 672 ASN A N 1
ATOM 5203 C CA . ASN A 1 672 ? 15.298 21.665 -8.540 1.00 79.31 672 ASN A CA 1
ATOM 5204 C C . ASN A 1 672 ? 15.591 20.820 -9.780 1.00 79.31 672 ASN A C 1
ATOM 5206 O O . ASN A 1 672 ? 16.337 19.839 -9.723 1.00 79.31 672 ASN A O 1
ATOM 5210 N N . GLU A 1 673 ? 15.001 21.225 -10.894 1.00 80.06 673 GLU A N 1
ATOM 5211 C CA . GLU A 1 673 ? 15.031 20.495 -12.155 1.00 80.06 673 GLU A CA 1
ATOM 5212 C C . GLU A 1 673 ? 16.184 20.992 -13.033 1.00 80.06 673 GLU A C 1
ATOM 5214 O O . GLU A 1 673 ? 16.526 22.178 -13.044 1.00 80.06 673 GLU A O 1
ATOM 5219 N N . THR A 1 674 ? 16.806 20.104 -13.803 1.00 82.31 674 THR A N 1
ATOM 5220 C CA . THR A 1 674 ? 17.780 20.478 -14.835 1.00 82.31 674 THR A CA 1
ATOM 5221 C C . THR A 1 674 ? 17.722 19.503 -16.001 1.00 82.31 674 THR A C 1
ATOM 5223 O O . THR A 1 674 ? 18.023 18.321 -15.854 1.00 82.31 674 THR A O 1
ATOM 5226 N N . CYS A 1 675 ? 17.365 20.008 -17.182 1.00 80.12 675 CYS A N 1
ATOM 5227 C CA . CYS A 1 675 ? 17.494 19.259 -18.428 1.00 80.12 675 CYS A CA 1
ATOM 5228 C C . CYS A 1 675 ? 18.919 19.368 -18.990 1.00 80.12 675 CYS A C 1
ATOM 5230 O O . CYS A 1 675 ? 19.566 20.409 -18.861 1.00 80.12 675 CYS A O 1
ATOM 5232 N N . SER A 1 676 ? 19.385 18.324 -19.675 1.00 79.38 676 SER A N 1
ATOM 5233 C CA . SER A 1 676 ? 20.521 18.437 -20.592 1.00 79.38 676 SER A CA 1
ATOM 5234 C C . SER A 1 676 ? 20.142 19.216 -21.855 1.00 79.38 676 SER A C 1
ATOM 5236 O O . SER A 1 676 ? 18.964 19.453 -22.129 1.00 79.38 676 SER A O 1
ATOM 5238 N N . GLU A 1 677 ? 21.130 19.529 -22.699 1.00 75.19 677 GLU A N 1
ATOM 5239 C CA . GLU A 1 677 ? 20.829 19.729 -24.119 1.00 75.19 677 GLU A CA 1
ATOM 5240 C C . GLU A 1 677 ? 20.124 18.475 -24.667 1.00 75.19 677 GLU A C 1
ATOM 5242 O O . GLU A 1 677 ? 20.477 17.342 -24.314 1.00 75.19 677 GLU A O 1
ATOM 5247 N N . PHE A 1 678 ? 19.107 18.677 -25.505 1.00 73.25 678 PHE A N 1
ATOM 5248 C CA . PHE A 1 678 ? 18.363 17.600 -26.153 1.00 73.25 678 PHE A CA 1
ATOM 5249 C C . PHE A 1 678 ? 18.937 17.311 -27.543 1.00 73.25 678 PHE A C 1
ATOM 5251 O O . PHE A 1 678 ? 19.296 18.222 -28.288 1.00 73.25 678 PHE A O 1
ATOM 5258 N N . VAL A 1 679 ? 18.991 16.031 -27.904 1.00 74.62 679 VAL A N 1
ATOM 5259 C CA . VAL A 1 679 ? 19.475 15.547 -29.199 1.00 74.62 679 VAL A CA 1
ATOM 5260 C C . VAL A 1 679 ? 18.289 15.189 -30.089 1.00 74.62 679 VAL A C 1
ATOM 5262 O O . VAL A 1 679 ? 17.492 14.319 -29.736 1.00 74.62 679 VAL A O 1
ATOM 5265 N N . ASP A 1 680 ? 18.202 15.816 -31.264 1.00 75.88 680 ASP A N 1
ATOM 5266 C CA . ASP A 1 680 ? 17.216 15.475 -32.295 1.00 75.88 680 ASP A CA 1
ATOM 5267 C C . ASP A 1 680 ? 17.470 14.077 -32.890 1.00 75.88 680 ASP A C 1
ATOM 5269 O O . ASP A 1 680 ? 18.585 13.732 -33.294 1.00 75.88 680 ASP A O 1
ATOM 5273 N N . ILE A 1 681 ? 16.409 13.274 -33.009 1.00 75.56 681 ILE A N 1
ATOM 5274 C CA . ILE A 1 681 ? 16.425 11.924 -33.585 1.00 75.56 681 ILE A CA 1
ATOM 5275 C C . ILE A 1 681 ? 15.406 11.839 -34.735 1.00 75.56 681 ILE A C 1
ATOM 5277 O O . ILE A 1 681 ? 14.222 11.554 -34.540 1.00 75.56 681 ILE A O 1
ATOM 5281 N N . SER A 1 682 ? 15.889 12.032 -35.965 1.00 72.81 682 SER A N 1
ATOM 5282 C CA . SER A 1 682 ? 15.102 11.909 -37.202 1.00 72.81 682 SER A CA 1
ATOM 5283 C C . SER A 1 682 ? 14.928 10.450 -37.650 1.00 72.81 682 SER A C 1
ATOM 5285 O O . SER A 1 682 ? 15.741 9.904 -38.408 1.00 72.81 682 SER A O 1
ATOM 5287 N N . LEU A 1 683 ? 13.844 9.791 -37.235 1.00 68.50 683 LEU A N 1
ATOM 5288 C CA . LEU A 1 683 ? 13.492 8.441 -37.687 1.00 68.50 683 LEU A CA 1
ATOM 5289 C C . LEU A 1 683 ? 12.711 8.496 -39.009 1.00 68.50 683 LEU A C 1
ATOM 5291 O O . LEU A 1 683 ? 11.492 8.362 -39.041 1.00 68.50 683 LEU A O 1
ATOM 5295 N N . SER A 1 684 ? 13.401 8.660 -40.138 1.00 56.56 684 SER A N 1
ATOM 5296 C CA . SER A 1 684 ? 12.749 8.638 -41.460 1.00 56.56 684 SER A CA 1
ATOM 5297 C C . SER A 1 684 ? 12.611 7.225 -42.057 1.00 56.56 684 SER A C 1
ATOM 5299 O O . SER A 1 684 ? 13.460 6.357 -41.857 1.00 56.56 684 SER A O 1
ATOM 5301 N N . THR A 1 685 ? 11.596 7.013 -42.904 1.00 55.25 685 THR A N 1
ATOM 5302 C CA . THR A 1 685 ? 11.523 5.871 -43.846 1.00 55.25 685 THR A CA 1
ATOM 5303 C C . THR A 1 685 ? 12.285 6.143 -45.157 1.00 55.25 685 THR A C 1
ATOM 5305 O O . THR A 1 685 ? 11.899 5.627 -46.204 1.00 55.25 685 THR A O 1
ATOM 5308 N N . GLY A 1 686 ? 13.264 7.057 -45.144 1.00 43.78 686 GLY A N 1
ATOM 5309 C CA . GLY A 1 686 ? 13.672 7.875 -46.295 1.00 43.78 686 GLY A CA 1
ATOM 5310 C C . GLY A 1 686 ? 13.968 7.125 -47.600 1.00 43.78 686 GLY A C 1
ATOM 5311 O O . GLY A 1 686 ? 15.066 6.610 -47.778 1.00 43.78 686 GLY A O 1
ATOM 5312 N N . ASP A 1 687 ? 13.000 7.137 -48.525 1.00 50.38 687 ASP A N 1
ATOM 5313 C CA . ASP A 1 687 ? 13.045 6.600 -49.901 1.00 50.38 687 ASP A CA 1
ATOM 5314 C C . ASP A 1 687 ? 13.525 5.140 -50.078 1.00 50.38 687 ASP A C 1
ATOM 5316 O O . ASP A 1 687 ? 13.671 4.674 -51.218 1.00 50.38 687 ASP A O 1
ATOM 5320 N N . ASP A 1 688 ? 13.715 4.375 -48.996 1.00 61.03 688 ASP A N 1
ATOM 5321 C CA . ASP A 1 688 ? 14.149 2.986 -49.107 1.00 61.03 688 ASP A CA 1
ATOM 5322 C C . ASP A 1 688 ? 13.028 2.097 -49.654 1.00 61.03 688 ASP A C 1
ATOM 5324 O O . ASP A 1 688 ? 12.064 1.721 -48.987 1.00 61.03 688 ASP A O 1
ATOM 5328 N N . THR A 1 689 ? 13.197 1.764 -50.927 1.00 74.69 689 THR A N 1
ATOM 5329 C CA . THR A 1 689 ? 12.363 0.860 -51.717 1.00 74.69 689 THR A CA 1
ATOM 5330 C C . THR A 1 689 ? 13.158 -0.375 -52.156 1.00 74.69 689 THR A C 1
ATOM 5332 O O . THR A 1 689 ? 12.745 -1.081 -53.081 1.00 74.69 689 THR A O 1
ATOM 5335 N N . THR A 1 690 ? 14.314 -0.629 -51.526 1.00 81.00 690 THR A N 1
ATOM 5336 C CA . THR A 1 690 ? 15.270 -1.688 -51.869 1.00 81.00 690 THR A CA 1
ATOM 5337 C C . THR A 1 690 ? 15.076 -2.877 -50.928 1.00 81.00 690 THR A C 1
ATOM 5339 O O . THR A 1 690 ? 15.578 -2.863 -49.813 1.00 81.00 690 THR A O 1
ATOM 5342 N N . PRO A 1 691 ? 14.375 -3.949 -51.335 1.00 84.81 691 PRO A N 1
ATOM 5343 C CA . PRO A 1 691 ? 14.009 -4.990 -50.388 1.00 84.81 691 PRO A CA 1
ATOM 5344 C C . PRO A 1 691 ? 15.216 -5.851 -50.007 1.00 84.81 691 PRO A C 1
ATOM 5346 O O . PRO A 1 691 ? 16.033 -6.164 -50.884 1.00 84.81 691 PRO A O 1
ATOM 5349 N N . PRO A 1 692 ? 15.295 -6.330 -48.753 1.00 91.94 692 PRO A N 1
ATOM 5350 C CA . PRO A 1 692 ? 16.500 -6.947 -48.234 1.00 91.94 692 PRO A CA 1
ATOM 5351 C C . PRO A 1 692 ? 16.862 -8.223 -48.985 1.00 91.94 692 PRO A C 1
ATOM 5353 O O . PRO A 1 692 ? 16.022 -9.087 -49.254 1.00 91.94 692 PRO A O 1
ATOM 5356 N N . THR A 1 693 ? 18.146 -8.355 -49.306 1.00 92.69 693 THR A N 1
ATOM 5357 C CA . THR A 1 693 ? 18.709 -9.472 -50.072 1.00 92.69 693 THR A CA 1
ATOM 5358 C C . THR A 1 693 ? 19.670 -10.292 -49.219 1.00 92.69 693 THR A C 1
ATOM 5360 O O . THR A 1 693 ? 20.267 -9.783 -48.276 1.00 92.69 693 THR A O 1
ATOM 5363 N N . VAL A 1 694 ? 19.855 -11.578 -49.534 1.00 95.06 694 VAL A N 1
ATOM 5364 C CA . VAL A 1 694 ? 20.863 -12.409 -48.853 1.00 95.06 694 VAL A CA 1
ATOM 5365 C C . VAL A 1 694 ? 22.241 -12.134 -49.457 1.00 95.06 694 VAL A C 1
ATOM 5367 O O . VAL A 1 694 ? 22.553 -12.609 -50.550 1.00 95.06 694 VAL A O 1
ATOM 5370 N N . ALA A 1 695 ? 23.070 -11.393 -48.725 1.00 91.00 695 ALA A N 1
ATOM 5371 C CA . ALA A 1 695 ? 24.424 -11.023 -49.121 1.00 91.00 695 ALA A CA 1
ATOM 5372 C C . ALA A 1 695 ? 25.420 -12.189 -48.984 1.00 91.00 695 ALA A C 1
ATOM 5374 O O . ALA A 1 695 ? 26.314 -12.344 -49.816 1.00 91.00 695 ALA A O 1
ATOM 5375 N N . SER A 1 696 ? 25.289 -13.028 -47.948 1.00 93.12 696 SER A N 1
ATOM 5376 C CA . SER A 1 696 ? 26.108 -14.243 -47.791 1.00 93.12 696 SER A CA 1
ATOM 5377 C C . SER A 1 696 ? 25.493 -15.270 -46.835 1.00 93.12 696 SER A C 1
ATOM 5379 O O . SER A 1 696 ? 24.575 -14.972 -46.074 1.00 93.12 696 SER A O 1
ATOM 5381 N N . THR A 1 697 ? 26.008 -16.500 -46.878 1.00 95.56 697 THR A N 1
ATOM 5382 C CA . THR A 1 697 ? 25.588 -17.617 -46.021 1.00 95.56 697 THR A CA 1
ATOM 5383 C C . THR A 1 697 ? 26.793 -18.359 -45.454 1.00 95.56 697 THR A C 1
ATOM 5385 O O . THR A 1 697 ? 27.804 -18.533 -46.138 1.00 95.56 697 THR A O 1
ATOM 5388 N N . THR A 1 698 ? 26.678 -18.814 -44.206 1.00 88.81 698 THR A N 1
ATOM 5389 C CA . THR A 1 698 ? 27.614 -19.754 -43.573 1.00 88.81 698 THR A CA 1
ATOM 5390 C C . THR A 1 698 ? 26.817 -20.972 -43.107 1.00 88.81 698 THR A C 1
ATOM 5392 O O . THR A 1 698 ? 25.945 -20.804 -42.265 1.00 88.81 698 THR A O 1
ATOM 5395 N N . PRO A 1 699 ? 27.073 -22.197 -43.599 1.00 93.62 699 PRO A N 1
ATOM 5396 C CA . PRO A 1 699 ? 27.961 -22.536 -44.709 1.00 93.62 699 PRO A CA 1
ATOM 5397 C C . PRO A 1 699 ? 27.532 -21.877 -46.024 1.00 93.62 699 PRO A C 1
ATOM 5399 O O . PRO A 1 699 ? 26.347 -21.644 -46.245 1.00 93.62 699 PRO A O 1
ATOM 5402 N N . ALA A 1 700 ? 28.489 -21.639 -46.920 1.00 90.62 700 ALA A N 1
ATOM 5403 C CA . ALA A 1 700 ? 28.189 -21.147 -48.260 1.00 90.62 700 ALA A CA 1
ATOM 5404 C C . ALA A 1 700 ? 27.342 -22.160 -49.056 1.00 90.62 700 ALA A C 1
ATOM 5406 O O . ALA A 1 700 ? 27.482 -23.375 -48.887 1.00 90.62 700 ALA A O 1
ATOM 5407 N N . ASN A 1 701 ? 26.501 -21.667 -49.967 1.00 95.50 701 ASN A N 1
ATOM 5408 C CA . ASN A 1 701 ? 25.665 -22.517 -50.818 1.00 95.50 701 ASN A CA 1
ATOM 5409 C C . ASN A 1 701 ? 26.505 -23.535 -51.621 1.00 95.50 701 ASN A C 1
ATOM 5411 O O . ASN A 1 701 ? 27.453 -23.169 -52.315 1.00 95.50 701 ASN A O 1
ATOM 5415 N N . GLY A 1 702 ? 26.151 -24.816 -51.525 1.00 91.00 702 GLY A N 1
ATOM 5416 C CA . GLY A 1 702 ? 26.873 -25.945 -52.113 1.00 91.00 702 GLY A CA 1
ATOM 5417 C C . GLY A 1 702 ? 28.075 -26.456 -51.303 1.00 91.00 702 GLY A C 1
ATOM 5418 O O . GLY A 1 702 ? 28.746 -27.380 -51.764 1.00 91.00 702 GLY A O 1
ATOM 5419 N N . ALA A 1 703 ? 28.370 -25.903 -50.119 1.00 91.81 703 ALA A N 1
ATOM 5420 C CA . ALA A 1 703 ? 29.510 -26.332 -49.304 1.00 91.81 703 ALA A CA 1
ATOM 5421 C C . ALA A 1 703 ? 29.415 -27.812 -48.890 1.00 91.81 703 ALA A C 1
ATOM 5423 O O . ALA A 1 703 ? 28.350 -28.312 -48.529 1.00 91.81 703 ALA A O 1
ATOM 5424 N N . THR A 1 704 ? 30.549 -28.514 -48.893 1.00 92.38 704 THR A N 1
ATOM 5425 C CA . THR A 1 704 ? 30.664 -29.922 -48.483 1.00 92.38 704 THR A CA 1
ATOM 5426 C C . THR A 1 704 ? 31.703 -30.074 -47.375 1.00 92.38 704 THR A C 1
ATOM 5428 O O . THR A 1 704 ? 32.660 -29.306 -47.309 1.00 92.38 704 THR A O 1
ATOM 5431 N N . GLY A 1 705 ? 31.521 -31.058 -46.489 1.00 84.12 705 GLY A N 1
ATOM 5432 C CA . GLY A 1 705 ? 32.426 -31.256 -45.350 1.00 84.12 705 GLY A CA 1
ATOM 5433 C C . GLY A 1 705 ? 32.100 -30.389 -44.130 1.00 84.12 705 GLY A C 1
ATOM 5434 O O . GLY A 1 705 ? 32.951 -30.227 -43.260 1.00 84.12 705 GLY A O 1
ATOM 5435 N N . VAL A 1 706 ? 30.888 -29.830 -44.060 1.00 86.81 706 VAL A N 1
ATOM 5436 C CA . VAL A 1 706 ? 30.459 -28.925 -42.981 1.00 86.81 706 VAL A CA 1
ATOM 5437 C C . VAL A 1 706 ? 30.455 -29.650 -41.623 1.00 86.81 706 VAL A C 1
ATOM 5439 O O . VAL A 1 706 ? 29.901 -30.751 -41.547 1.00 86.81 706 VAL A O 1
ATOM 5442 N N . PRO A 1 707 ? 31.017 -29.075 -40.540 1.00 82.62 707 PRO A N 1
ATOM 5443 C CA . PRO A 1 707 ? 30.962 -29.682 -39.210 1.00 82.62 707 PRO A CA 1
ATOM 5444 C C . PRO A 1 707 ? 29.523 -29.968 -38.761 1.00 82.62 707 PRO A C 1
ATOM 5446 O O . PRO A 1 707 ? 28.631 -29.144 -38.939 1.00 82.62 707 PRO A O 1
ATOM 5449 N N . VAL A 1 708 ? 29.286 -31.127 -38.141 1.00 77.50 708 VAL A N 1
ATOM 5450 C CA . VAL A 1 708 ? 27.924 -31.558 -37.760 1.00 77.50 708 VAL A CA 1
ATOM 5451 C C . VAL A 1 708 ? 27.248 -30.650 -36.724 1.00 77.50 708 VAL A C 1
ATOM 5453 O O . VAL A 1 708 ? 26.025 -30.580 -36.697 1.00 77.50 708 VAL A O 1
ATOM 5456 N N . GLY A 1 709 ? 28.026 -29.928 -35.915 1.00 72.12 709 GLY A N 1
ATOM 5457 C CA . GLY A 1 709 ? 27.543 -28.926 -34.958 1.00 72.12 709 GLY A CA 1
ATOM 5458 C C . GLY A 1 709 ? 27.688 -27.478 -35.440 1.00 72.12 709 GLY A C 1
ATOM 5459 O O . GLY A 1 709 ? 27.759 -26.578 -34.611 1.00 72.12 709 GLY A O 1
ATOM 5460 N N . GLN A 1 710 ? 27.823 -27.241 -36.751 1.00 80.69 710 GLN A N 1
ATOM 5461 C CA . GLN A 1 710 ? 27.975 -25.895 -37.308 1.00 80.69 710 GLN A CA 1
ATOM 5462 C C . GLN A 1 710 ? 26.672 -25.094 -37.173 1.00 80.69 710 GLN A C 1
ATOM 5464 O O . GLN A 1 710 ? 25.694 -25.382 -37.862 1.00 80.69 710 GLN A O 1
ATOM 5469 N N . THR A 1 711 ? 26.690 -24.043 -36.352 1.00 80.25 711 THR A N 1
ATOM 5470 C CA . THR A 1 711 ? 25.671 -22.985 -36.373 1.00 80.25 711 THR A CA 1
ATOM 5471 C C . THR A 1 711 ? 25.662 -22.317 -37.749 1.00 80.25 711 THR A C 1
ATOM 5473 O O . THR A 1 711 ? 26.719 -22.009 -38.307 1.00 80.25 711 THR A O 1
ATOM 5476 N N . ILE A 1 712 ? 24.472 -22.128 -38.312 1.00 92.00 712 ILE A N 1
ATOM 5477 C CA . ILE A 1 712 ? 24.262 -21.610 -39.664 1.00 92.00 712 ILE A CA 1
ATOM 5478 C C . ILE A 1 712 ? 23.919 -20.119 -39.558 1.00 92.00 712 ILE A C 1
ATOM 5480 O O . ILE A 1 712 ? 23.149 -19.731 -38.684 1.00 92.00 712 ILE A O 1
ATOM 5484 N N . THR A 1 713 ? 24.438 -19.279 -40.452 1.00 88.75 713 THR A N 1
ATOM 5485 C CA . THR A 1 713 ? 24.066 -17.859 -40.539 1.00 88.75 713 THR A CA 1
ATOM 5486 C C . THR A 1 713 ? 23.687 -17.448 -41.957 1.00 88.75 713 THR A C 1
ATOM 5488 O O . THR A 1 713 ? 24.206 -17.969 -42.950 1.00 88.75 713 THR A O 1
ATOM 5491 N N . VAL A 1 714 ? 22.766 -16.493 -42.041 1.00 93.31 714 VAL A N 1
ATOM 5492 C CA . VAL A 1 714 ? 22.335 -15.813 -43.261 1.00 93.31 714 VAL A CA 1
ATOM 5493 C C . VAL A 1 714 ? 22.512 -14.319 -43.017 1.00 93.31 714 VAL A C 1
ATOM 5495 O O . VAL A 1 714 ? 21.827 -13.747 -42.171 1.00 93.31 714 VAL A O 1
ATOM 5498 N N . ASN A 1 715 ? 23.451 -13.707 -43.734 1.00 87.88 715 ASN A N 1
ATOM 5499 C CA . ASN A 1 715 ? 23.736 -12.279 -43.639 1.00 87.88 715 ASN A CA 1
ATOM 5500 C C . ASN A 1 715 ? 22.996 -11.558 -44.773 1.00 87.88 715 ASN A C 1
ATOM 5502 O O . ASN A 1 715 ? 23.142 -11.940 -45.940 1.00 87.88 715 ASN A O 1
ATOM 5506 N N . PHE A 1 716 ? 22.234 -10.522 -44.442 1.00 92.88 716 PHE A N 1
ATOM 5507 C CA . PHE A 1 716 ? 21.486 -9.698 -45.390 1.00 92.88 716 PHE A CA 1
ATOM 5508 C C . PHE A 1 716 ? 22.297 -8.474 -45.859 1.00 92.88 716 PHE A C 1
ATOM 5510 O O . PHE A 1 716 ? 23.389 -8.213 -45.348 1.00 92.88 716 PHE A O 1
ATOM 5517 N N . SER A 1 717 ? 21.802 -7.753 -46.870 1.00 89.44 717 SER A N 1
ATOM 5518 C CA . SER A 1 717 ? 22.400 -6.499 -47.364 1.00 89.44 717 SER A CA 1
ATOM 5519 C C . SER A 1 717 ? 22.366 -5.372 -46.318 1.00 89.44 717 SER A C 1
ATOM 5521 O O . SER A 1 717 ? 23.347 -4.637 -46.177 1.00 89.44 717 SER A O 1
ATOM 5523 N N . GLU A 1 718 ? 21.290 -5.302 -45.534 1.00 80.25 718 GLU A N 1
ATOM 5524 C CA . GLU A 1 718 ? 21.054 -4.340 -44.453 1.00 80.25 718 GLU A CA 1
ATOM 5525 C C . GLU A 1 718 ? 20.466 -4.998 -43.190 1.00 80.25 718 GLU A C 1
ATOM 5527 O O . GLU A 1 718 ? 20.276 -6.214 -43.112 1.00 80.25 718 GLU A O 1
ATOM 5532 N N . THR A 1 719 ? 20.218 -4.177 -42.168 1.00 75.62 719 THR A N 1
ATOM 5533 C CA . THR A 1 719 ? 19.495 -4.556 -40.948 1.00 75.62 719 THR A CA 1
ATOM 5534 C C . THR A 1 719 ? 18.045 -4.905 -41.267 1.00 75.62 719 THR A C 1
ATOM 5536 O O . THR A 1 719 ? 17.358 -4.154 -41.955 1.00 75.62 719 THR A O 1
ATOM 5539 N N . VAL A 1 720 ? 17.568 -6.018 -40.715 1.00 83.19 720 VAL A N 1
ATOM 5540 C CA . VAL A 1 720 ? 16.226 -6.553 -40.970 1.00 83.19 720 VAL A CA 1
ATOM 5541 C C . VAL A 1 720 ? 15.438 -6.777 -39.676 1.00 83.19 720 VAL A C 1
ATOM 5543 O O . VAL A 1 720 ? 15.990 -6.794 -38.580 1.00 83.19 720 VAL A O 1
ATOM 5546 N N . GLN A 1 721 ? 14.128 -6.957 -39.813 1.00 78.06 721 GLN A N 1
ATOM 5547 C CA . GLN A 1 721 ? 13.179 -7.357 -38.774 1.00 78.06 721 GLN A CA 1
ATOM 5548 C C . GLN A 1 721 ? 12.436 -8.634 -39.211 1.00 78.06 721 GLN A C 1
ATOM 5550 O O . GLN A 1 721 ? 12.495 -9.046 -40.378 1.00 78.06 721 GLN A O 1
ATOM 5555 N N . GLN A 1 722 ? 11.687 -9.257 -38.294 1.00 86.19 722 GLN A N 1
ATOM 5556 C CA . GLN A 1 722 ? 10.788 -10.360 -38.650 1.00 86.19 722 GLN A CA 1
ATOM 5557 C C . GLN A 1 722 ? 9.711 -9.878 -39.637 1.00 86.19 722 GLN A C 1
ATOM 5559 O O . GLN A 1 722 ? 9.061 -8.853 -39.427 1.00 86.19 722 GLN A O 1
ATOM 5564 N N . GLY A 1 723 ? 9.537 -10.614 -40.735 1.00 84.75 723 GLY A N 1
ATOM 5565 C CA . GLY A 1 723 ? 8.455 -10.406 -41.694 1.00 84.75 723 GLY A CA 1
ATOM 5566 C C . GLY A 1 723 ? 7.263 -11.319 -41.401 1.00 84.75 723 GLY A C 1
ATOM 5567 O O . GLY A 1 723 ? 7.355 -12.260 -40.612 1.00 84.75 723 GLY A O 1
ATOM 5568 N N . SER A 1 724 ? 6.141 -11.088 -42.083 1.00 81.94 724 SER A N 1
ATOM 5569 C CA . SER A 1 724 ? 4.888 -11.834 -41.871 1.00 81.94 724 SER A CA 1
ATOM 5570 C C . SER A 1 724 ? 4.984 -13.349 -42.117 1.00 81.94 724 SER A C 1
ATOM 5572 O O . SER A 1 724 ? 4.117 -14.089 -41.660 1.00 81.94 724 SER A O 1
ATOM 5574 N N . ASN A 1 725 ? 6.041 -13.827 -42.786 1.00 89.06 725 ASN A N 1
ATOM 5575 C CA . ASN A 1 725 ? 6.328 -15.248 -42.996 1.00 89.06 725 ASN A CA 1
ATOM 5576 C C . ASN A 1 725 ? 7.585 -15.747 -42.242 1.00 89.06 725 ASN A C 1
ATOM 5578 O O . ASN A 1 725 ? 8.141 -16.777 -42.630 1.00 89.06 725 ASN A O 1
ATOM 5582 N N . PHE A 1 726 ? 8.068 -15.060 -41.194 1.00 89.81 726 PHE A N 1
ATOM 5583 C CA . PHE A 1 726 ? 9.280 -15.462 -40.446 1.00 89.81 726 PHE A CA 1
ATOM 5584 C C . PHE A 1 726 ? 9.181 -16.891 -39.879 1.00 89.81 726 PHE A C 1
ATOM 5586 O O . PHE A 1 726 ? 10.113 -17.686 -39.995 1.00 89.81 726 PHE A O 1
ATOM 5593 N N . SER A 1 727 ? 8.004 -17.279 -39.382 1.00 83.00 727 SER A N 1
ATOM 5594 C CA . SER A 1 727 ? 7.700 -18.644 -38.916 1.00 83.00 727 SER A CA 1
ATOM 5595 C C . SER A 1 727 ? 7.715 -19.718 -40.020 1.00 83.00 727 SER A C 1
ATOM 5597 O O . SER A 1 727 ? 7.679 -20.911 -39.720 1.00 83.00 727 SER A O 1
ATOM 5599 N N . GLY A 1 728 ? 7.783 -19.319 -41.295 1.00 87.31 728 GLY A N 1
ATOM 5600 C CA . GLY A 1 728 ? 7.920 -20.206 -42.451 1.00 87.31 728 GLY A CA 1
ATOM 5601 C C . GLY A 1 728 ? 9.368 -20.514 -42.857 1.00 87.31 728 GLY A C 1
ATOM 5602 O O . GLY A 1 728 ? 9.575 -21.263 -43.817 1.00 87.31 728 GLY A O 1
ATOM 5603 N N . ILE A 1 729 ? 10.372 -19.955 -42.168 1.00 94.25 729 ILE A N 1
ATOM 5604 C CA . ILE A 1 729 ? 11.785 -20.303 -42.380 1.00 94.25 729 ILE A CA 1
ATOM 5605 C C . ILE A 1 729 ? 12.015 -21.756 -41.934 1.00 94.25 729 ILE A C 1
ATOM 5607 O O . ILE A 1 729 ? 11.573 -22.167 -40.864 1.00 94.25 729 ILE A O 1
ATOM 5611 N N . THR A 1 730 ? 12.713 -22.558 -42.746 1.00 92.50 730 THR A N 1
ATOM 5612 C CA . THR A 1 730 ? 12.998 -23.967 -42.409 1.00 92.50 730 THR A CA 1
ATOM 5613 C C . THR A 1 730 ? 14.415 -24.395 -42.774 1.00 92.50 730 THR A C 1
ATOM 5615 O O . THR A 1 730 ? 14.857 -24.213 -43.907 1.00 92.50 730 THR A O 1
ATOM 5618 N N . LEU A 1 731 ? 15.097 -25.055 -41.836 1.00 94.94 731 LEU A N 1
ATOM 5619 C CA . LEU A 1 731 ? 16.178 -26.002 -42.110 1.00 94.94 731 LEU A CA 1
ATOM 5620 C C . LEU A 1 731 ? 15.573 -27.392 -42.362 1.00 94.94 731 LEU A C 1
ATOM 5622 O O . LEU A 1 731 ? 14.702 -27.838 -41.613 1.00 94.94 731 LEU A O 1
ATOM 5626 N N . LYS A 1 732 ? 16.032 -28.092 -43.402 1.00 91.56 732 LYS A N 1
ATOM 5627 C CA . LYS A 1 732 ? 15.543 -29.424 -43.785 1.00 91.56 732 LYS A CA 1
ATOM 5628 C C . LYS A 1 732 ? 16.656 -30.378 -44.189 1.00 91.56 732 LYS A C 1
ATOM 5630 O O . LYS A 1 732 ? 17.681 -29.941 -44.704 1.00 91.56 732 LYS A O 1
ATOM 5635 N N . ASP A 1 733 ? 16.432 -31.675 -44.003 1.00 89.25 733 ASP A N 1
ATOM 5636 C CA . ASP A 1 733 ? 17.321 -32.738 -44.483 1.00 89.25 733 ASP A CA 1
ATOM 5637 C C . ASP A 1 733 ? 17.067 -33.127 -45.956 1.00 89.25 733 ASP A C 1
ATOM 5639 O O . ASP A 1 733 ? 16.127 -32.660 -46.605 1.00 89.25 733 ASP A O 1
ATOM 5643 N N . GLY A 1 734 ? 17.899 -34.027 -46.488 1.00 77.38 734 GLY A N 1
ATOM 5644 C CA . GLY A 1 734 ? 17.767 -34.571 -47.846 1.00 77.38 734 GLY A CA 1
ATOM 5645 C C . GLY A 1 734 ? 16.524 -35.446 -48.083 1.00 77.38 734 GLY A C 1
ATOM 5646 O O . GLY A 1 734 ? 16.278 -35.846 -49.219 1.00 77.38 734 GLY A O 1
ATOM 5647 N N . GLY A 1 735 ? 15.741 -35.737 -47.040 1.00 79.81 735 GLY A N 1
ATOM 5648 C CA . GLY A 1 735 ? 14.403 -36.326 -47.116 1.00 79.81 735 GLY A CA 1
ATOM 5649 C C . GLY A 1 735 ? 13.274 -35.285 -47.141 1.00 79.81 735 GLY A C 1
ATOM 5650 O O . GLY A 1 735 ? 12.110 -35.677 -47.191 1.00 79.81 735 GLY A O 1
ATOM 5651 N N . ASN A 1 736 ? 13.597 -33.980 -47.136 1.00 78.00 736 ASN A N 1
ATOM 5652 C CA . ASN A 1 736 ? 12.668 -32.848 -46.972 1.00 78.00 736 ASN A CA 1
ATOM 5653 C C . ASN A 1 736 ? 11.986 -32.809 -45.581 1.00 78.00 736 ASN A C 1
ATOM 5655 O O . ASN A 1 736 ? 10.970 -32.134 -45.404 1.00 78.00 736 ASN A O 1
ATOM 5659 N N . THR A 1 737 ? 12.560 -33.490 -44.582 1.00 80.44 737 THR A N 1
ATOM 5660 C CA . THR A 1 737 ? 12.135 -33.440 -43.174 1.00 80.44 737 THR A CA 1
ATOM 5661 C C . THR A 1 737 ? 12.646 -32.156 -42.529 1.00 80.44 737 THR A C 1
ATOM 5663 O O . THR A 1 737 ? 13.812 -31.811 -42.709 1.00 80.44 737 THR A O 1
ATOM 5666 N N . VAL A 1 738 ? 11.813 -31.451 -41.757 1.00 82.94 738 VAL A N 1
ATOM 5667 C CA . VAL A 1 738 ? 12.252 -30.262 -41.002 1.00 82.94 738 VAL A CA 1
ATOM 5668 C C . VAL A 1 738 ? 13.178 -30.672 -39.856 1.00 82.94 738 VAL A C 1
ATOM 5670 O O . VAL A 1 738 ? 12.889 -31.608 -39.111 1.00 82.94 738 VAL A O 1
ATOM 5673 N N . VAL A 1 739 ? 14.289 -29.952 -39.718 1.00 84.12 739 VAL A N 1
ATOM 5674 C CA . VAL A 1 739 ? 15.255 -30.092 -38.626 1.00 84.12 739 VAL A CA 1
ATOM 5675 C C . VAL A 1 739 ? 14.952 -29.029 -37.577 1.00 84.12 739 VAL A C 1
ATOM 5677 O O . VAL A 1 739 ? 14.850 -27.846 -37.898 1.00 84.12 739 VAL A O 1
ATOM 5680 N N . ASN A 1 740 ? 14.846 -29.442 -36.315 1.00 78.69 740 ASN A N 1
ATOM 5681 C CA . ASN A 1 740 ? 14.642 -28.511 -35.209 1.00 78.69 740 ASN A CA 1
ATOM 5682 C C . ASN A 1 740 ? 15.905 -27.663 -34.987 1.00 78.69 740 ASN A C 1
ATOM 5684 O O . ASN A 1 740 ? 16.982 -28.192 -34.700 1.00 78.69 740 ASN A O 1
ATOM 5688 N N . ALA A 1 741 ? 15.746 -26.348 -35.098 1.00 79.69 741 ALA A N 1
ATOM 5689 C CA . ALA A 1 741 ? 16.771 -25.336 -34.881 1.00 79.69 741 ALA A CA 1
ATOM 5690 C C . ALA A 1 741 ? 16.174 -24.169 -34.080 1.00 79.69 741 ALA A C 1
ATOM 5692 O O . ALA A 1 741 ? 14.962 -23.949 -34.123 1.00 79.69 741 ALA A O 1
ATOM 5693 N N . VAL A 1 742 ? 17.017 -23.431 -33.361 1.00 73.38 742 VAL A N 1
ATOM 5694 C CA . VAL A 1 742 ? 16.675 -22.100 -32.848 1.00 73.38 742 VAL A CA 1
ATOM 5695 C C . VAL A 1 742 ? 16.920 -21.099 -33.974 1.00 73.38 742 VAL A C 1
ATOM 5697 O O . VAL A 1 742 ? 17.969 -21.146 -34.614 1.00 73.38 742 VAL A O 1
ATOM 5700 N N . TYR A 1 743 ? 15.956 -20.214 -34.216 1.00 83.44 743 TYR A N 1
ATOM 5701 C CA . TYR A 1 743 ? 16.053 -19.131 -35.193 1.00 83.44 743 TYR A CA 1
ATOM 5702 C C . TYR A 1 743 ? 16.084 -17.815 -34.415 1.00 83.44 743 TYR A C 1
ATOM 5704 O O . TYR A 1 743 ? 15.122 -17.501 -33.718 1.00 83.44 743 TYR A O 1
ATOM 5712 N N . SER A 1 744 ? 17.180 -17.067 -34.508 1.00 73.81 744 SER A N 1
ATOM 5713 C CA . SER A 1 744 ? 17.331 -15.748 -33.885 1.00 73.81 744 SER A CA 1
ATOM 5714 C C . SER A 1 744 ? 17.840 -14.742 -34.910 1.00 73.81 744 SER A C 1
ATOM 5716 O O . SER A 1 744 ? 18.541 -15.103 -35.855 1.00 73.81 744 SER A O 1
ATOM 5718 N N . LEU A 1 745 ? 17.461 -13.477 -34.762 1.00 71.50 745 LEU A N 1
ATOM 5719 C CA . LEU A 1 745 ? 17.785 -12.425 -35.719 1.00 71.50 745 LEU A CA 1
ATOM 5720 C C . LEU A 1 745 ? 18.346 -11.223 -34.959 1.00 71.50 745 LEU A C 1
ATOM 5722 O O . LEU A 1 745 ? 17.769 -10.802 -33.962 1.00 71.50 745 LEU A O 1
ATOM 5726 N N . SER A 1 746 ? 19.485 -10.704 -35.413 1.00 66.56 746 SER A N 1
ATOM 5727 C CA . SER A 1 746 ? 20.173 -9.566 -34.800 1.00 66.56 746 SER A CA 1
ATOM 5728 C C . SER A 1 746 ? 20.845 -8.731 -35.888 1.00 66.56 746 SER A C 1
ATOM 5730 O O . SER A 1 746 ? 21.644 -9.247 -36.675 1.00 66.56 746 SER A O 1
ATOM 5732 N N . GLY A 1 747 ? 20.486 -7.447 -35.976 1.00 76.25 747 GLY A N 1
ATOM 5733 C CA . GLY A 1 747 ? 20.962 -6.549 -37.030 1.00 76.25 747 GLY A CA 1
ATOM 5734 C C . GLY A 1 747 ? 20.665 -7.095 -38.433 1.00 76.25 747 GLY A C 1
ATOM 5735 O O . GLY A 1 747 ? 19.513 -7.297 -38.810 1.00 76.25 747 GLY A O 1
ATOM 5736 N N . SER A 1 748 ? 21.719 -7.348 -39.208 1.00 81.25 748 SER A N 1
ATOM 5737 C CA . SER A 1 748 ? 21.653 -7.928 -40.557 1.00 81.25 748 SER A CA 1
ATOM 5738 C C . SER A 1 748 ? 21.867 -9.449 -40.600 1.00 81.25 748 SER A C 1
ATOM 5740 O O . SER A 1 748 ? 22.115 -9.997 -41.674 1.00 81.25 748 SER A O 1
ATOM 5742 N N . ILE A 1 749 ? 21.809 -10.156 -39.463 1.00 79.75 749 ILE A N 1
ATOM 5743 C CA . ILE A 1 749 ? 22.158 -11.582 -39.370 1.00 79.75 749 ILE A CA 1
ATOM 5744 C C . ILE A 1 749 ? 20.995 -12.402 -38.802 1.00 79.75 749 ILE A C 1
ATOM 5746 O O . ILE A 1 749 ? 20.621 -12.262 -37.639 1.00 79.75 749 ILE A O 1
ATOM 5750 N N . LEU A 1 750 ? 20.479 -13.334 -39.607 1.00 85.88 750 LEU A N 1
ATOM 5751 C CA . LEU A 1 750 ? 19.675 -14.464 -39.134 1.00 85.88 750 LEU A CA 1
ATOM 5752 C C . LEU A 1 750 ? 20.618 -15.614 -38.763 1.00 85.88 750 LEU A C 1
ATOM 5754 O O . LEU A 1 750 ? 21.345 -16.134 -39.612 1.00 85.88 750 LEU A O 1
ATOM 5758 N N . THR A 1 751 ? 20.566 -16.042 -37.508 1.00 81.69 751 THR A N 1
ATOM 5759 C CA . THR A 1 751 ? 21.252 -17.227 -36.993 1.00 81.69 751 THR A CA 1
ATOM 5760 C C . THR A 1 751 ? 20.265 -18.387 -36.895 1.00 81.69 751 THR A C 1
ATOM 5762 O O . THR A 1 751 ? 19.156 -18.243 -36.385 1.00 81.69 751 THR A O 1
ATOM 5765 N N . ILE A 1 752 ? 20.674 -19.549 -37.399 1.00 87.81 752 ILE A N 1
ATOM 5766 C CA . ILE A 1 752 ? 19.926 -20.805 -37.368 1.00 87.81 752 ILE A CA 1
ATOM 5767 C C . ILE A 1 752 ? 20.824 -21.834 -36.680 1.00 87.81 752 ILE A C 1
ATOM 5769 O O . ILE A 1 752 ? 21.763 -22.359 -37.280 1.00 87.81 752 ILE A O 1
ATOM 5773 N N . ASP A 1 753 ? 20.563 -22.111 -35.408 1.00 77.88 753 ASP A N 1
ATOM 5774 C CA . ASP A 1 753 ? 21.378 -23.007 -34.586 1.00 77.88 753 ASP A CA 1
ATOM 5775 C C . ASP A 1 753 ? 20.678 -24.370 -34.430 1.00 77.88 753 ASP A C 1
ATOM 5777 O O . ASP A 1 753 ? 19.652 -24.450 -33.746 1.00 77.88 753 ASP A O 1
ATOM 5781 N N . PRO A 1 754 ? 21.159 -25.452 -35.079 1.00 81.88 754 PRO A N 1
ATOM 5782 C CA . PRO A 1 754 ? 20.542 -26.771 -34.963 1.00 81.88 754 PRO A CA 1
ATOM 5783 C C . PRO A 1 754 ? 20.518 -27.240 -33.504 1.00 81.88 754 PRO A C 1
ATOM 5785 O O . PRO A 1 754 ? 21.551 -27.264 -32.833 1.00 81.88 754 PRO A O 1
ATOM 5788 N N . VAL A 1 755 ? 19.343 -27.654 -33.011 1.00 66.75 755 VAL A N 1
ATOM 5789 C CA . VAL A 1 755 ? 19.181 -28.075 -31.605 1.00 66.75 755 VAL A CA 1
ATOM 5790 C C . VAL A 1 755 ? 20.023 -29.319 -31.307 1.00 66.75 755 VAL A C 1
ATOM 5792 O O . VAL A 1 755 ? 20.526 -29.460 -30.198 1.00 66.75 755 VAL A O 1
ATOM 5795 N N . ALA A 1 756 ? 20.211 -30.191 -32.301 1.00 69.25 756 ALA A N 1
ATOM 5796 C CA . ALA A 1 756 ? 21.063 -31.375 -32.240 1.00 69.25 756 ALA A CA 1
ATOM 5797 C C . ALA A 1 756 ? 22.045 -31.404 -33.424 1.00 69.25 756 ALA A C 1
ATOM 5799 O O . ALA A 1 756 ? 21.799 -30.781 -34.459 1.00 69.25 756 ALA A O 1
ATOM 5800 N N . ASN A 1 757 ? 23.134 -32.170 -33.287 1.00 77.06 757 ASN A N 1
ATOM 5801 C CA . ASN A 1 757 ? 24.114 -32.374 -34.357 1.00 77.06 757 ASN A CA 1
ATOM 5802 C C . ASN A 1 757 ? 23.459 -32.919 -35.640 1.00 77.06 757 ASN A C 1
ATOM 5804 O O . ASN A 1 757 ? 22.647 -33.845 -35.605 1.00 77.06 757 ASN A O 1
ATOM 5808 N N . LEU A 1 758 ? 23.867 -32.370 -36.782 1.00 83.25 758 LEU A N 1
ATOM 5809 C CA . LEU A 1 758 ? 23.439 -32.789 -38.112 1.00 83.25 758 LEU A CA 1
ATOM 5810 C C . LEU A 1 758 ? 23.981 -34.187 -38.459 1.00 83.25 758 LEU A C 1
ATOM 5812 O O . LEU A 1 758 ? 25.095 -34.562 -38.091 1.00 83.25 758 LEU A O 1
ATOM 5816 N N . ASN A 1 759 ? 23.211 -34.967 -39.216 1.00 81.19 759 ASN A N 1
ATOM 5817 C CA . ASN A 1 759 ? 23.607 -36.311 -39.622 1.00 81.19 759 ASN A CA 1
ATOM 5818 C C . ASN A 1 759 ? 24.765 -36.263 -40.629 1.00 81.19 759 ASN A C 1
ATOM 5820 O O . ASN A 1 759 ? 24.710 -35.566 -41.643 1.00 81.19 759 ASN A O 1
ATOM 5824 N N . ASN A 1 760 ? 25.802 -37.060 -40.368 1.00 82.31 760 ASN A N 1
ATOM 5825 C CA . ASN A 1 760 ? 26.975 -37.186 -41.232 1.00 82.31 760 ASN A CA 1
ATOM 5826 C C . ASN A 1 760 ? 26.595 -37.553 -42.681 1.00 82.31 760 ASN A C 1
ATOM 5828 O O . ASN A 1 760 ? 25.713 -38.382 -42.907 1.00 82.31 760 ASN A O 1
ATOM 5832 N N . SER A 1 761 ? 27.302 -36.981 -43.658 1.00 84.50 761 SER A N 1
ATOM 5833 C CA . SER A 1 761 ? 27.085 -37.161 -45.107 1.00 84.50 761 SER A CA 1
ATOM 5834 C C . SER A 1 761 ? 25.701 -36.752 -45.645 1.00 84.50 761 SER A C 1
ATOM 5836 O O . SER A 1 761 ? 25.437 -36.961 -46.830 1.00 84.50 761 SER A O 1
ATOM 5838 N N . VAL A 1 762 ? 24.807 -36.185 -44.828 1.00 89.12 762 VAL A N 1
ATOM 5839 C CA . VAL A 1 762 ? 23.486 -35.725 -45.279 1.00 89.12 762 VAL A CA 1
ATOM 5840 C C . VAL A 1 762 ? 23.592 -34.313 -45.855 1.00 89.12 762 VAL A C 1
ATOM 5842 O O . VAL A 1 762 ? 24.291 -33.451 -45.314 1.00 89.12 762 VAL A O 1
ATOM 5845 N N . SER A 1 763 ? 22.896 -34.076 -46.970 1.00 92.25 763 SER A N 1
ATOM 5846 C CA . SER A 1 763 ? 22.696 -32.724 -47.486 1.00 92.25 763 SER A CA 1
ATOM 5847 C C . SER A 1 763 ? 21.516 -32.061 -46.785 1.00 92.25 763 SER A C 1
ATOM 5849 O O . SER A 1 763 ? 20.465 -32.676 -46.614 1.00 92.25 763 SER A O 1
ATOM 5851 N N . TYR A 1 764 ? 21.713 -30.810 -46.389 1.00 94.56 764 TYR A N 1
ATOM 5852 C CA . TYR A 1 764 ? 20.726 -29.969 -45.732 1.00 94.56 764 TYR A CA 1
ATOM 5853 C C . TYR A 1 764 ? 20.369 -28.793 -46.630 1.00 94.56 764 TYR A C 1
ATOM 5855 O O . TYR A 1 764 ? 21.225 -28.281 -47.348 1.00 94.56 764 TYR A O 1
ATOM 5863 N N . THR A 1 765 ? 19.108 -28.371 -46.591 1.00 96.31 765 THR A N 1
ATOM 5864 C CA . THR A 1 765 ? 18.587 -27.215 -47.328 1.00 96.31 765 THR A CA 1
ATOM 5865 C C . THR A 1 765 ? 17.948 -26.247 -46.347 1.00 96.31 765 THR A C 1
ATOM 5867 O O . THR A 1 765 ? 17.093 -26.643 -45.558 1.00 96.31 765 THR A O 1
ATOM 5870 N N . VAL A 1 766 ? 18.339 -24.979 -46.412 1.00 97.00 766 VAL A N 1
ATOM 5871 C CA . VAL A 1 766 ? 17.651 -23.877 -45.737 1.00 97.00 766 VAL A CA 1
ATOM 5872 C C . VAL A 1 766 ? 16.738 -23.186 -46.745 1.00 97.00 766 VAL A C 1
ATOM 5874 O O . VAL A 1 766 ? 17.112 -22.982 -47.904 1.00 97.00 766 VAL A O 1
ATOM 5877 N N . TYR A 1 767 ? 15.538 -22.819 -46.307 1.00 96.25 767 TYR A N 1
ATOM 5878 C CA . TYR A 1 767 ? 14.573 -22.044 -47.075 1.00 96.25 767 TYR A CA 1
ATOM 5879 C C . TYR A 1 767 ? 14.037 -20.879 -46.244 1.00 96.25 767 TYR A C 1
ATOM 5881 O O . TYR A 1 767 ? 13.532 -21.088 -45.142 1.00 96.25 767 TYR A O 1
ATOM 5889 N N . LEU A 1 768 ? 14.129 -19.671 -46.801 1.00 96.94 768 LEU A N 1
ATOM 5890 C CA . LEU A 1 768 ? 13.485 -18.454 -46.318 1.00 96.94 768 LEU A CA 1
ATOM 5891 C C . LEU A 1 768 ? 12.364 -18.117 -47.320 1.00 96.94 768 LEU A C 1
ATOM 5893 O O . LEU A 1 768 ? 12.679 -17.856 -48.483 1.00 96.94 768 LEU A O 1
ATOM 5897 N N . PRO A 1 769 ? 11.074 -18.123 -46.941 1.00 94.38 769 PRO A N 1
ATOM 5898 C CA . PRO A 1 769 ? 10.002 -17.691 -47.839 1.00 94.38 769 PRO A CA 1
ATOM 5899 C C . PRO A 1 769 ? 10.088 -16.195 -48.183 1.00 94.38 769 PRO A C 1
ATOM 5901 O O . PRO A 1 769 ? 10.771 -15.415 -47.520 1.00 94.38 769 PRO A O 1
ATOM 5904 N N . ALA A 1 770 ? 9.364 -15.774 -49.224 1.00 92.81 770 ALA A N 1
ATOM 5905 C CA . ALA A 1 770 ? 9.176 -14.347 -49.485 1.00 92.81 770 ALA A CA 1
ATOM 5906 C C . ALA A 1 770 ? 8.419 -13.703 -48.307 1.00 92.81 770 ALA A C 1
ATOM 5908 O O . ALA A 1 770 ? 7.476 -14.298 -47.780 1.00 92.81 770 ALA A O 1
ATOM 5909 N N . GLY A 1 771 ? 8.846 -12.523 -47.860 1.00 89.75 771 GLY A N 1
ATOM 5910 C CA . GLY A 1 771 ? 8.344 -11.893 -46.635 1.00 89.75 771 GLY A CA 1
ATOM 5911 C C . GLY A 1 771 ? 8.727 -12.612 -45.336 1.00 89.75 771 GLY A C 1
ATOM 5912 O O . GLY A 1 771 ? 8.093 -12.372 -44.314 1.00 89.75 771 GLY A O 1
ATOM 5913 N N . ALA A 1 772 ? 9.738 -13.492 -45.345 1.00 91.75 772 ALA A N 1
ATOM 5914 C CA . ALA A 1 772 ? 10.308 -14.042 -44.110 1.00 91.75 772 ALA A CA 1
ATOM 5915 C C . ALA A 1 772 ? 10.915 -12.948 -43.220 1.00 91.75 772 ALA A C 1
ATOM 5917 O O . ALA A 1 772 ? 10.749 -12.971 -42.008 1.00 91.75 772 ALA A O 1
ATOM 5918 N N . VAL A 1 773 ? 11.590 -11.980 -43.837 1.00 90.56 773 VAL A N 1
ATOM 5919 C CA . VAL A 1 773 ? 12.134 -10.778 -43.197 1.00 90.56 773 VAL A CA 1
ATOM 5920 C C . VAL A 1 773 ? 11.685 -9.538 -43.969 1.00 90.56 773 VAL A C 1
ATOM 5922 O O . VAL A 1 773 ? 11.311 -9.645 -45.143 1.00 90.56 773 VAL A O 1
ATOM 5925 N N . LYS A 1 774 ? 11.734 -8.382 -43.310 1.00 87.75 774 LYS A N 1
ATOM 5926 C CA . LYS A 1 774 ? 11.577 -7.039 -43.893 1.00 87.75 774 LYS A CA 1
ATOM 5927 C C . LYS A 1 774 ? 12.742 -6.149 -43.454 1.00 87.75 774 LYS A C 1
ATOM 5929 O O . LYS A 1 774 ? 13.376 -6.460 -42.449 1.00 87.75 774 LYS A O 1
ATOM 5934 N N . ASP A 1 775 ? 13.034 -5.080 -44.182 1.00 83.94 775 ASP A N 1
ATOM 5935 C CA . ASP A 1 775 ? 13.913 -4.002 -43.699 1.00 83.94 775 ASP A CA 1
ATOM 5936 C C . ASP A 1 775 ? 13.181 -3.091 -42.679 1.00 83.94 775 ASP A C 1
ATOM 5938 O O . ASP A 1 775 ? 12.086 -3.420 -42.205 1.00 83.94 775 ASP A O 1
ATOM 5942 N N . ARG A 1 776 ? 13.796 -1.955 -42.313 1.00 68.69 776 ARG A N 1
ATOM 5943 C CA . ARG A 1 776 ? 13.208 -0.947 -41.407 1.00 68.69 776 ARG A CA 1
ATOM 5944 C C . ARG A 1 776 ? 12.156 -0.042 -42.072 1.00 68.69 776 ARG A C 1
ATOM 5946 O O . ARG A 1 776 ? 11.273 0.431 -41.367 1.00 68.69 776 ARG A O 1
ATOM 5953 N N . ALA A 1 777 ? 12.213 0.176 -43.387 1.00 65.56 777 ALA A N 1
ATOM 5954 C CA . ALA A 1 777 ? 11.183 0.908 -44.138 1.00 65.56 777 ALA A CA 1
ATOM 5955 C C . ALA A 1 777 ? 9.933 0.044 -44.417 1.00 65.56 777 ALA A C 1
ATOM 5957 O O . ALA A 1 777 ? 8.863 0.556 -44.743 1.00 65.56 777 ALA A O 1
ATOM 5958 N N . GLY A 1 778 ? 10.053 -1.273 -44.236 1.00 70.19 778 GLY A N 1
ATOM 5959 C CA . GLY A 1 778 ? 8.983 -2.254 -44.331 1.00 70.19 778 GLY A CA 1
ATOM 5960 C C . GLY A 1 778 ? 8.982 -3.078 -45.617 1.00 70.19 778 GLY A C 1
ATOM 5961 O O . GLY A 1 778 ? 8.061 -3.886 -45.782 1.00 70.19 778 GLY A O 1
ATOM 5962 N N . ASN A 1 779 ? 9.970 -2.951 -46.517 1.00 83.00 779 ASN A N 1
ATOM 5963 C CA . ASN A 1 779 ? 9.957 -3.769 -47.732 1.00 83.00 779 ASN A CA 1
ATOM 5964 C C . ASN A 1 779 ? 10.265 -5.239 -47.371 1.00 83.00 779 ASN A C 1
ATOM 5966 O O . ASN A 1 779 ? 11.268 -5.541 -46.720 1.00 83.00 779 ASN A O 1
ATOM 5970 N N . PRO A 1 780 ? 9.419 -6.202 -47.777 1.00 90.44 780 PRO A N 1
ATOM 5971 C CA . PRO A 1 780 ? 9.648 -7.614 -47.494 1.00 90.44 780 PRO A CA 1
ATOM 5972 C C . PRO A 1 780 ? 10.697 -8.202 -48.442 1.00 90.44 780 PRO A C 1
ATOM 5974 O O . PRO A 1 780 ? 10.713 -7.861 -49.623 1.00 90.44 780 PRO A O 1
ATOM 5977 N N . LEU A 1 781 ? 11.477 -9.191 -47.984 1.00 93.94 781 LEU A N 1
ATOM 5978 C CA . LEU A 1 781 ? 12.291 -10.070 -48.842 1.00 93.94 781 LEU A CA 1
ATOM 5979 C C . LEU A 1 781 ? 11.426 -10.599 -50.005 1.00 93.94 781 LEU A C 1
ATOM 5981 O O . LEU A 1 781 ? 10.614 -11.506 -49.819 1.00 93.94 781 LEU A O 1
ATOM 5985 N N . THR A 1 782 ? 11.554 -10.013 -51.198 1.00 88.44 782 THR A N 1
ATOM 5986 C CA . THR A 1 782 ? 10.545 -10.172 -52.270 1.00 88.44 782 THR A CA 1
ATOM 5987 C C . THR A 1 782 ? 10.559 -11.547 -52.923 1.00 88.44 782 THR A C 1
ATOM 5989 O O . THR A 1 782 ? 9.535 -12.013 -53.421 1.00 88.44 782 THR A O 1
ATOM 5992 N N . THR A 1 783 ? 11.713 -12.213 -52.921 1.00 90.19 783 THR A N 1
ATOM 5993 C CA . THR A 1 783 ? 11.903 -13.548 -53.489 1.00 90.19 783 THR A CA 1
ATOM 5994 C C . THR A 1 783 ? 12.444 -14.475 -52.413 1.00 90.19 783 THR A C 1
ATOM 5996 O O . THR A 1 783 ? 13.486 -14.198 -51.825 1.00 90.19 783 THR A O 1
ATOM 5999 N N . GLY A 1 784 ? 11.753 -15.591 -52.168 1.00 90.44 784 GLY A N 1
ATOM 6000 C CA . GLY A 1 784 ? 12.197 -16.578 -51.187 1.00 90.44 784 GLY A CA 1
ATOM 6001 C C . GLY A 1 784 ? 13.560 -17.171 -51.555 1.00 90.44 784 GLY A C 1
ATOM 6002 O O . GLY A 1 784 ? 13.761 -17.630 -52.681 1.00 90.44 784 GLY A O 1
ATOM 6003 N N . TYR A 1 785 ? 14.489 -17.161 -50.602 1.00 96.12 785 TYR A N 1
ATOM 6004 C CA . TYR A 1 785 ? 15.866 -17.609 -50.784 1.00 96.12 785 TYR A CA 1
ATOM 6005 C C . TYR A 1 785 ? 16.041 -19.061 -50.330 1.00 96.12 785 TYR A C 1
ATOM 6007 O O . TYR A 1 785 ? 15.455 -19.496 -49.338 1.00 96.12 785 TYR A O 1
ATOM 6015 N N . SER A 1 786 ? 16.889 -19.821 -51.025 1.00 95.62 786 SER A N 1
ATOM 6016 C CA . SER A 1 786 ? 17.278 -21.159 -50.586 1.00 95.62 786 SER A CA 1
ATOM 6017 C C . SER A 1 786 ? 18.736 -21.451 -50.898 1.00 95.62 786 SER A C 1
ATOM 6019 O O . SER A 1 786 ? 19.234 -21.122 -51.975 1.00 95.62 786 SER A O 1
ATOM 6021 N N . PHE A 1 787 ? 19.401 -22.108 -49.955 1.00 96.75 787 PHE A N 1
ATOM 6022 C CA . PHE A 1 787 ? 20.744 -22.642 -50.123 1.00 96.75 787 PHE A CA 1
ATOM 6023 C C . PHE A 1 787 ? 20.837 -24.029 -49.500 1.00 96.75 787 PHE A C 1
ATOM 6025 O O . PHE A 1 787 ? 20.060 -24.378 -48.609 1.00 96.75 787 PHE A O 1
ATOM 6032 N N . SER A 1 788 ? 21.795 -24.820 -49.967 1.00 96.06 788 SER A N 1
ATOM 6033 C CA . SER A 1 788 ? 22.073 -26.141 -49.419 1.00 96.06 788 SER A CA 1
ATOM 6034 C C . SER A 1 788 ? 23.541 -26.304 -49.056 1.00 96.06 788 SER A C 1
ATOM 6036 O O . SER A 1 788 ? 24.407 -25.566 -49.518 1.00 96.06 788 SER A O 1
ATOM 6038 N N . PHE A 1 789 ? 23.830 -27.287 -48.214 1.00 96.12 789 PHE A N 1
ATOM 6039 C CA . PHE A 1 789 ? 25.184 -27.731 -47.901 1.00 96.12 789 PHE A CA 1
ATOM 6040 C C . PHE A 1 789 ? 25.174 -29.235 -47.598 1.00 96.12 789 PHE A C 1
ATOM 6042 O O . PHE A 1 789 ? 24.119 -29.870 -47.596 1.00 96.12 789 PHE A O 1
ATOM 6049 N N . THR A 1 790 ? 26.341 -29.839 -47.385 1.00 94.00 790 THR A N 1
ATOM 6050 C CA . THR A 1 790 ? 26.488 -31.256 -47.019 1.00 94.00 790 THR A CA 1
ATOM 6051 C C . THR A 1 790 ? 27.377 -31.395 -45.792 1.00 94.00 790 THR A C 1
ATOM 6053 O O . THR A 1 790 ? 28.535 -30.959 -45.799 1.00 94.00 790 THR A O 1
ATOM 6056 N N . ALA A 1 791 ? 26.829 -32.018 -44.749 1.00 88.19 791 ALA A N 1
ATOM 6057 C CA . ALA A 1 791 ? 27.541 -32.313 -43.514 1.00 88.19 791 ALA A CA 1
ATOM 6058 C C . ALA A 1 791 ? 28.735 -33.252 -43.764 1.00 88.19 791 ALA A C 1
ATOM 6060 O O . ALA A 1 791 ? 28.750 -34.041 -44.713 1.00 88.19 791 ALA A O 1
ATOM 6061 N N . ALA A 1 792 ? 29.749 -33.162 -42.906 1.00 84.31 792 ALA A N 1
ATOM 6062 C CA . ALA A 1 792 ? 30.959 -33.965 -42.984 1.00 84.31 792 ALA A CA 1
ATOM 6063 C C . ALA A 1 792 ? 30.662 -35.471 -42.998 1.00 84.31 792 ALA A C 1
ATOM 6065 O O . ALA A 1 792 ? 29.681 -35.943 -42.421 1.00 84.31 792 ALA A O 1
ATOM 6066 N N . ALA A 1 793 ? 31.524 -36.234 -43.669 1.00 77.88 793 ALA A N 1
ATOM 6067 C CA . ALA A 1 793 ? 31.439 -37.685 -43.643 1.00 77.88 793 ALA A CA 1
ATOM 6068 C C . ALA A 1 793 ? 31.869 -38.223 -42.273 1.00 77.88 793 ALA A C 1
ATOM 6070 O O . ALA A 1 793 ? 32.847 -37.748 -41.691 1.00 77.88 793 ALA A O 1
ATOM 6071 N N . ALA A 1 794 ? 31.178 -39.257 -41.788 1.00 58.56 794 ALA A N 1
ATOM 6072 C CA . ALA A 1 794 ? 31.564 -39.939 -40.559 1.00 58.56 794 ALA A CA 1
ATOM 6073 C C . ALA A 1 794 ? 32.980 -40.518 -40.718 1.00 58.56 794 ALA A C 1
ATOM 6075 O O . ALA A 1 794 ? 33.266 -41.201 -41.704 1.00 58.56 794 ALA A O 1
ATOM 6076 N N . ALA A 1 795 ? 33.864 -40.250 -39.755 1.00 54.59 795 ALA A N 1
ATOM 6077 C CA . ALA A 1 795 ? 35.269 -40.640 -39.830 1.00 54.59 795 ALA A CA 1
ATOM 6078 C C . ALA A 1 795 ? 35.432 -42.174 -39.854 1.00 54.59 795 ALA A C 1
ATOM 6080 O O . ALA A 1 795 ? 35.382 -42.845 -38.823 1.00 54.59 795 ALA A O 1
ATOM 6081 N N . THR A 1 796 ? 35.639 -42.745 -41.043 1.00 41.75 796 THR A N 1
ATOM 6082 C CA . THR A 1 796 ? 35.807 -44.191 -41.226 1.00 41.75 796 THR A CA 1
ATOM 6083 C C . THR A 1 796 ? 37.158 -44.650 -40.676 1.00 41.75 796 THR A C 1
ATOM 6085 O O . THR A 1 796 ? 38.201 -44.368 -41.270 1.00 41.75 796 THR A O 1
ATOM 6088 N N . GLY A 1 797 ? 37.150 -45.381 -39.558 1.00 41.81 797 GLY A N 1
ATOM 6089 C CA . GLY A 1 797 ? 38.360 -45.927 -38.935 1.00 41.81 797 GLY A CA 1
ATOM 6090 C C . GLY A 1 797 ? 39.130 -46.861 -39.877 1.00 41.81 797 GLY A C 1
ATOM 6091 O O . GLY A 1 797 ? 38.698 -47.983 -40.127 1.00 41.81 797 GLY A O 1
ATOM 6092 N N . GLY A 1 798 ? 40.270 -46.387 -40.393 1.00 35.03 798 GLY A N 1
ATOM 6093 C CA . GLY A 1 798 ? 40.948 -46.968 -41.562 1.00 35.03 798 GLY A CA 1
ATOM 6094 C C . GLY A 1 798 ? 42.473 -47.104 -41.464 1.00 35.03 798 GLY A C 1
ATOM 6095 O O . GLY A 1 798 ? 43.150 -46.990 -42.475 1.00 35.03 798 GLY A O 1
ATOM 6096 N N . GLY A 1 799 ? 43.019 -47.354 -40.269 1.00 39.50 799 GLY A N 1
ATOM 6097 C CA . GLY A 1 799 ? 44.343 -47.976 -40.101 1.00 39.50 799 GLY A CA 1
ATOM 6098 C C . GLY A 1 799 ? 45.602 -47.187 -40.512 1.00 39.50 799 GLY A C 1
ATOM 6099 O O . GLY A 1 799 ? 46.236 -47.522 -41.507 1.00 39.50 799 GLY A O 1
ATOM 6100 N N . GLY A 1 800 ? 46.077 -46.300 -39.627 1.00 36.41 800 GLY A N 1
ATOM 6101 C CA . GLY A 1 800 ? 47.517 -46.023 -39.466 1.00 36.41 800 GLY A CA 1
ATOM 6102 C C . GLY A 1 800 ? 47.986 -44.586 -39.728 1.00 36.41 800 GLY A C 1
ATOM 6103 O O . GLY A 1 800 ? 48.131 -44.183 -40.874 1.00 36.41 800 GLY A O 1
ATOM 6104 N N . GLY A 1 801 ? 48.341 -43.855 -38.659 1.00 33.75 801 GLY A N 1
ATOM 6105 C CA . GLY A 1 801 ? 49.077 -42.583 -38.771 1.00 33.75 801 GLY A CA 1
ATOM 6106 C C . GLY A 1 801 ? 48.688 -41.490 -37.770 1.00 33.75 801 GLY A C 1
ATOM 6107 O O . GLY A 1 801 ? 48.067 -40.516 -38.160 1.00 33.75 801 GLY A O 1
ATOM 6108 N N . SER A 1 802 ? 49.075 -41.652 -36.498 1.00 41.06 802 SER A N 1
ATOM 6109 C CA . SER A 1 802 ? 49.220 -40.607 -35.457 1.00 41.06 802 SER A CA 1
ATOM 6110 C C . SER A 1 802 ? 48.585 -39.216 -35.709 1.00 41.06 802 SER A C 1
ATOM 6112 O O . SER A 1 802 ? 49.268 -38.289 -36.144 1.00 41.06 802 SER A O 1
ATOM 6114 N N . GLY A 1 803 ? 47.330 -39.029 -35.294 1.00 32.44 803 GLY A N 1
ATOM 6115 C CA . GLY A 1 803 ? 46.680 -37.717 -35.176 1.00 32.44 803 GLY A CA 1
ATOM 6116 C C . GLY A 1 803 ? 45.348 -37.849 -34.437 1.00 32.44 803 GLY A C 1
ATOM 6117 O O . GLY A 1 803 ? 44.487 -38.610 -34.868 1.00 32.44 803 GLY A O 1
ATOM 6118 N N . GLY A 1 804 ? 45.195 -37.187 -33.287 1.00 35.12 804 GLY A N 1
ATOM 6119 C CA . GLY A 1 804 ? 44.022 -37.358 -32.423 1.00 35.12 804 GLY A CA 1
ATOM 6120 C C . GLY A 1 804 ? 42.815 -36.547 -32.893 1.00 35.12 804 GLY A C 1
ATOM 6121 O O . GLY A 1 804 ? 42.824 -35.328 -32.767 1.00 35.12 804 GLY A O 1
ATOM 6122 N N . GLY A 1 805 ? 41.773 -37.224 -33.379 1.00 29.45 805 GLY A N 1
ATOM 6123 C CA . GLY A 1 805 ? 40.459 -36.641 -33.665 1.00 29.45 805 GLY A CA 1
ATOM 6124 C C . GLY A 1 805 ? 39.347 -37.519 -33.089 1.00 29.45 805 GLY A C 1
ATOM 6125 O O . GLY A 1 805 ? 39.321 -38.725 -33.332 1.00 29.45 805 GLY A O 1
ATOM 6126 N N . THR A 1 806 ? 38.461 -36.926 -32.292 1.00 30.59 806 THR A N 1
ATOM 6127 C CA . THR A 1 806 ? 37.378 -37.626 -31.581 1.00 30.59 806 THR A CA 1
ATOM 6128 C C . THR A 1 806 ? 36.250 -38.021 -32.551 1.00 30.59 806 THR A C 1
ATOM 6130 O O . THR A 1 806 ? 35.898 -37.209 -33.408 1.00 30.59 806 THR A O 1
ATOM 6133 N N . PRO A 1 807 ? 35.659 -39.230 -32.456 1.00 36.44 807 PRO A N 1
ATOM 6134 C CA . PRO A 1 807 ? 34.506 -39.600 -33.281 1.00 36.44 807 PRO A CA 1
ATOM 6135 C C . PRO A 1 807 ? 33.266 -38.752 -32.952 1.00 36.44 807 PRO A C 1
ATOM 6137 O O . PRO A 1 807 ? 33.099 -38.294 -31.822 1.00 36.44 807 PRO A O 1
ATOM 6140 N N . ALA A 1 808 ? 32.382 -38.580 -33.939 1.00 38.31 808 ALA A N 1
ATOM 6141 C CA . ALA A 1 808 ? 31.106 -37.889 -33.756 1.00 38.31 808 ALA A CA 1
ATOM 6142 C C . ALA A 1 808 ? 30.185 -38.652 -32.773 1.00 38.31 808 ALA A C 1
ATOM 6144 O O . ALA A 1 808 ? 30.174 -39.888 -32.801 1.00 38.31 808 ALA A O 1
ATOM 6145 N N . PRO A 1 809 ? 29.415 -37.948 -31.920 1.00 46.59 809 PRO A N 1
ATOM 6146 C CA . PRO A 1 809 ? 28.538 -38.579 -30.934 1.00 46.59 809 PRO A CA 1
ATOM 6147 C C . PRO A 1 809 ? 27.330 -39.297 -31.581 1.00 46.59 809 PRO A C 1
ATOM 6149 O O . PRO A 1 809 ? 26.932 -38.942 -32.695 1.00 46.59 809 PRO A O 1
ATOM 6152 N N . PRO A 1 810 ? 26.730 -40.299 -30.903 1.00 58.12 810 PRO A N 1
ATOM 6153 C CA . PRO A 1 810 ? 25.471 -40.928 -31.320 1.00 58.12 810 PRO A CA 1
ATOM 6154 C C . PRO A 1 810 ? 24.295 -39.945 -31.421 1.00 58.12 810 PRO A C 1
ATOM 6156 O O . PRO A 1 810 ? 24.316 -38.884 -30.809 1.00 58.12 810 PRO A O 1
ATOM 6159 N N . ALA A 1 811 ? 23.217 -40.334 -32.110 1.00 58.16 811 ALA A N 1
ATOM 6160 C CA . ALA A 1 811 ? 21.986 -39.531 -32.195 1.00 58.16 811 ALA A CA 1
ATOM 6161 C C . ALA A 1 811 ? 21.306 -39.289 -30.828 1.00 58.16 811 ALA A C 1
ATOM 6163 O O . ALA A 1 811 ? 20.584 -38.310 -30.661 1.00 58.16 811 ALA A O 1
ATOM 6164 N N . ASP A 1 812 ? 21.577 -40.159 -29.852 1.00 77.00 812 ASP A N 1
ATOM 6165 C CA . ASP A 1 812 ? 21.163 -40.045 -28.451 1.00 77.00 812 ASP A CA 1
ATOM 6166 C C . ASP A 1 812 ? 22.141 -39.210 -27.591 1.00 77.00 812 ASP A C 1
ATOM 6168 O O . ASP A 1 812 ? 22.027 -39.203 -26.368 1.00 77.00 812 ASP A O 1
ATOM 6172 N N . GLN A 1 813 ? 23.104 -38.493 -28.189 1.00 81.06 813 GLN A N 1
ATOM 6173 C CA . GLN A 1 813 ? 24.055 -37.630 -27.479 1.00 81.06 813 GLN A CA 1
ATOM 6174 C C . GLN A 1 813 ? 24.310 -36.302 -28.217 1.00 81.06 813 GLN A C 1
ATOM 6176 O O . GLN A 1 813 ? 24.624 -36.264 -29.406 1.00 81.06 813 GLN A O 1
ATOM 6181 N N . VAL A 1 814 ? 24.312 -35.201 -27.464 1.00 81.50 814 VAL A N 1
ATOM 6182 C CA . VAL A 1 814 ? 24.870 -33.906 -27.884 1.00 81.50 814 VAL A CA 1
ATOM 6183 C C . VAL A 1 814 ? 26.110 -33.568 -27.055 1.00 81.50 814 VAL A C 1
ATOM 6185 O O . VAL A 1 814 ? 26.234 -33.961 -25.897 1.00 81.50 814 VAL A O 1
ATOM 6188 N N . ASP A 1 815 ? 27.059 -32.872 -27.672 1.00 83.62 815 ASP A N 1
ATOM 6189 C CA . ASP A 1 815 ? 28.354 -32.497 -27.097 1.00 83.62 815 ASP A CA 1
ATOM 6190 C C . ASP A 1 815 ? 28.738 -31.160 -27.744 1.00 83.62 815 ASP A C 1
ATOM 6192 O O . ASP A 1 815 ? 29.155 -31.139 -28.905 1.00 83.62 815 ASP A O 1
ATOM 6196 N N . LYS A 1 816 ? 28.472 -30.038 -27.064 1.00 82.19 816 LYS A N 1
ATOM 6197 C CA . LYS A 1 816 ? 28.579 -28.691 -27.650 1.00 82.19 816 LYS A CA 1
ATOM 6198 C C . LYS A 1 816 ? 29.537 -27.818 -26.831 1.00 82.19 816 LYS A C 1
ATOM 6200 O O . LYS A 1 816 ? 29.329 -27.680 -25.623 1.00 82.19 816 LYS A O 1
ATOM 6205 N N . PRO A 1 817 ? 30.583 -27.229 -27.442 1.00 83.25 817 PRO A N 1
ATOM 6206 C CA . PRO A 1 817 ? 31.443 -26.264 -26.763 1.00 83.25 817 PRO A CA 1
ATOM 6207 C C . PRO A 1 817 ? 30.634 -25.066 -26.261 1.00 83.25 817 PRO A C 1
ATOM 6209 O O . PRO A 1 817 ? 29.801 -24.535 -26.999 1.00 83.25 817 PRO A O 1
ATOM 6212 N N . VAL A 1 818 ? 30.895 -24.633 -25.029 1.00 82.69 818 VAL A N 1
ATOM 6213 C CA . VAL A 1 818 ? 30.299 -23.416 -24.470 1.00 82.69 818 VAL A CA 1
ATOM 6214 C C . VAL A 1 818 ? 30.936 -22.209 -25.153 1.00 82.69 818 VAL A C 1
ATOM 6216 O O . VAL A 1 818 ? 32.160 -22.084 -25.198 1.00 82.69 818 VAL A O 1
ATOM 6219 N N . GLN A 1 819 ? 30.099 -21.349 -25.722 1.00 74.69 819 GLN A N 1
ATOM 6220 C CA . GLN A 1 819 ? 30.512 -20.107 -26.361 1.00 74.69 819 GLN A CA 1
ATOM 6221 C C . GLN A 1 819 ? 30.751 -19.029 -25.298 1.00 74.69 819 GLN A C 1
ATOM 6223 O O . GLN A 1 819 ? 30.009 -18.916 -24.324 1.00 74.69 819 GLN A O 1
ATOM 6228 N N . VAL A 1 820 ? 31.805 -18.233 -25.470 1.00 67.19 820 VAL A N 1
ATOM 6229 C CA . VAL A 1 820 ? 32.108 -17.119 -24.560 1.00 67.19 820 VAL A CA 1
ATOM 6230 C C . VAL A 1 820 ? 31.208 -15.933 -24.912 1.00 67.19 820 VAL A C 1
ATOM 6232 O O . VAL A 1 820 ? 31.009 -15.635 -26.088 1.00 67.19 820 VAL A O 1
ATOM 6235 N N . GLY A 1 821 ? 30.648 -15.268 -23.897 1.00 64.12 821 GLY A N 1
ATOM 6236 C CA . GLY A 1 821 ? 29.819 -14.067 -24.063 1.00 64.12 821 GLY A CA 1
ATOM 6237 C C . GLY A 1 821 ? 28.450 -14.282 -24.725 1.00 64.12 821 GLY A C 1
ATOM 6238 O O . GLY A 1 821 ? 27.769 -13.307 -25.006 1.00 64.12 821 GLY A O 1
ATOM 6239 N N . THR A 1 822 ? 28.032 -15.525 -24.989 1.00 65.62 822 THR A N 1
ATOM 6240 C CA . THR A 1 822 ? 26.757 -15.837 -25.663 1.00 65.62 822 THR A CA 1
ATOM 6241 C C . THR A 1 822 ? 26.118 -17.111 -25.108 1.00 65.62 822 THR A C 1
ATOM 6243 O O . THR A 1 822 ? 26.810 -18.043 -24.693 1.00 65.62 822 THR A O 1
ATOM 6246 N N . THR A 1 823 ? 24.783 -17.170 -25.105 1.00 73.06 823 THR A N 1
ATOM 6247 C CA . THR A 1 823 ? 24.034 -18.337 -24.618 1.00 73.06 823 THR A CA 1
ATOM 6248 C C . THR A 1 823 ? 24.265 -19.556 -25.511 1.00 73.06 823 THR A C 1
ATOM 6250 O O . THR A 1 823 ? 24.019 -19.523 -26.715 1.00 73.06 823 THR A O 1
ATOM 6253 N N . THR A 1 824 ? 24.708 -20.667 -24.920 1.00 80.81 824 THR A N 1
ATOM 6254 C CA . THR A 1 824 ? 24.942 -21.927 -25.639 1.00 80.81 824 THR A CA 1
ATOM 6255 C C . THR A 1 824 ? 23.743 -22.856 -25.498 1.00 80.81 824 THR A C 1
ATOM 6257 O O . THR A 1 824 ? 23.470 -23.345 -24.404 1.00 80.81 824 THR A O 1
ATOM 6260 N N . VAL A 1 825 ? 23.066 -23.157 -26.611 1.00 79.25 825 VAL A N 1
ATOM 6261 C CA . VAL A 1 825 ? 21.930 -24.095 -26.650 1.00 79.25 825 VAL A CA 1
ATOM 6262 C C . VAL A 1 825 ? 22.380 -25.458 -27.181 1.00 79.25 825 VAL A C 1
ATOM 6264 O O . VAL A 1 825 ? 22.830 -25.563 -28.322 1.00 79.25 825 VAL A O 1
ATOM 6267 N N . ALA A 1 826 ? 22.239 -26.517 -26.385 1.00 83.25 826 ALA A N 1
ATOM 6268 C CA . ALA A 1 826 ? 22.572 -27.892 -26.761 1.00 83.25 826 ALA A CA 1
ATOM 6269 C C . ALA A 1 826 ? 21.403 -28.837 -26.460 1.00 83.25 826 ALA A C 1
ATOM 6271 O O . ALA A 1 826 ? 20.896 -28.857 -25.344 1.00 83.25 826 ALA A O 1
ATOM 6272 N N . GLY A 1 827 ? 20.969 -29.653 -27.419 1.00 80.12 827 GLY A N 1
ATOM 6273 C CA . GLY A 1 827 ? 19.834 -30.548 -27.215 1.00 80.12 827 GLY A CA 1
ATOM 6274 C C . GLY A 1 827 ? 19.870 -31.831 -28.035 1.00 80.12 827 GLY A C 1
ATOM 6275 O O . GLY A 1 827 ? 20.726 -32.064 -28.884 1.00 80.12 827 GLY A O 1
ATOM 6276 N N . ILE A 1 828 ? 18.888 -32.680 -27.757 1.00 79.38 828 ILE A N 1
ATOM 6277 C CA . ILE A 1 828 ? 18.587 -33.899 -28.501 1.00 79.38 828 ILE A CA 1
ATOM 6278 C C . ILE A 1 828 ? 17.104 -33.805 -28.857 1.00 79.38 828 ILE A C 1
ATOM 6280 O O . ILE A 1 828 ? 16.253 -33.642 -27.978 1.00 79.38 828 ILE A O 1
ATOM 6284 N N . SER A 1 829 ? 16.798 -33.843 -30.155 1.00 72.62 829 SER A N 1
ATOM 6285 C CA . SER A 1 829 ? 15.492 -33.434 -30.688 1.00 72.62 829 SER A CA 1
ATOM 6286 C C . SER A 1 829 ? 14.323 -34.208 -30.060 1.00 72.62 829 SER A C 1
ATOM 6288 O O . SER A 1 829 ? 14.240 -35.434 -30.161 1.00 72.62 829 SER A O 1
ATOM 6290 N N . GLY A 1 830 ? 13.415 -33.489 -29.391 1.00 69.12 830 GLY A N 1
ATOM 6291 C CA . GLY A 1 830 ? 12.278 -34.083 -28.683 1.00 69.12 830 GLY A CA 1
ATOM 6292 C C . GLY A 1 830 ? 12.678 -34.982 -27.506 1.00 69.12 830 GLY A C 1
ATOM 6293 O O . GLY A 1 830 ? 12.014 -35.992 -27.264 1.00 69.12 830 GLY A O 1
ATOM 6294 N N . LYS A 1 831 ? 13.798 -34.686 -26.832 1.00 83.25 831 LYS A N 1
ATOM 6295 C CA . LYS A 1 831 ? 14.299 -35.393 -25.636 1.00 83.25 831 LYS A CA 1
ATOM 6296 C C . LYS A 1 831 ? 14.730 -34.392 -24.563 1.00 83.25 831 LYS A C 1
ATOM 6298 O O . LYS A 1 831 ? 14.166 -34.392 -23.473 1.00 83.25 831 LYS A O 1
ATOM 6303 N N . VAL A 1 832 ? 15.670 -33.508 -24.903 1.00 88.44 832 VAL A N 1
ATOM 6304 C CA . VAL A 1 832 ? 16.213 -32.466 -24.017 1.00 88.44 832 VAL A CA 1
ATOM 6305 C C . VAL A 1 832 ? 16.656 -31.242 -24.819 1.00 88.44 832 VAL A C 1
ATOM 6307 O O . VAL A 1 832 ? 17.078 -31.369 -25.969 1.00 88.44 832 VAL A O 1
ATOM 6310 N N . ARG A 1 833 ? 16.618 -30.071 -24.191 1.00 87.44 833 ARG A N 1
ATOM 6311 C CA . ARG A 1 833 ? 17.298 -28.842 -24.604 1.00 87.44 833 ARG A CA 1
ATOM 6312 C C . ARG A 1 833 ? 17.911 -28.213 -23.350 1.00 87.44 833 ARG A C 1
ATOM 6314 O O . ARG A 1 833 ? 17.220 -28.056 -22.354 1.00 87.44 833 ARG A O 1
ATOM 6321 N N . VAL A 1 834 ? 19.201 -27.914 -23.391 1.00 89.88 834 VAL A N 1
ATOM 6322 C CA . VAL A 1 834 ? 19.987 -27.309 -22.310 1.00 89.88 834 VAL A CA 1
ATOM 6323 C C . VAL A 1 834 ? 20.461 -25.946 -22.789 1.00 89.88 834 VAL A C 1
ATOM 6325 O O . VAL A 1 834 ? 21.014 -25.848 -23.886 1.00 89.88 834 VAL A O 1
ATOM 6328 N N . GLU A 1 835 ? 20.261 -24.912 -21.983 1.00 88.31 835 GLU A N 1
ATOM 6329 C CA . GLU A 1 835 ? 20.744 -23.558 -22.241 1.00 88.31 835 GLU A CA 1
ATOM 6330 C C . GLU A 1 835 ? 21.744 -23.168 -21.162 1.00 88.31 835 GLU A C 1
ATOM 6332 O O . GLU A 1 835 ? 21.440 -23.203 -19.969 1.00 88.31 835 GLU A O 1
ATOM 6337 N N . VAL A 1 836 ? 22.943 -22.795 -21.595 1.00 88.06 836 VAL A N 1
ATOM 6338 C CA . VAL A 1 836 ? 23.994 -22.255 -20.735 1.00 88.06 836 VAL A CA 1
ATOM 6339 C C . VAL A 1 836 ? 24.075 -20.753 -21.005 1.00 88.06 836 VAL A C 1
ATOM 6341 O O . VAL A 1 836 ? 24.571 -20.391 -22.076 1.00 88.06 836 VAL A O 1
ATOM 6344 N N . PRO A 1 837 ? 23.579 -19.883 -20.105 1.00 85.19 837 PRO A N 1
ATOM 6345 C CA . PRO A 1 837 ? 23.695 -18.435 -20.258 1.00 85.19 837 PRO A CA 1
ATOM 6346 C C . PRO A 1 837 ? 25.153 -17.971 -20.362 1.00 85.19 837 PRO A C 1
ATOM 6348 O O . PRO A 1 837 ? 26.077 -18.652 -19.901 1.00 85.19 837 PRO A O 1
ATOM 6351 N N . ALA A 1 838 ? 25.367 -16.782 -20.928 1.00 81.00 838 ALA A N 1
ATOM 6352 C CA . ALA A 1 838 ? 26.679 -16.142 -20.912 1.00 81.00 838 ALA A CA 1
ATOM 6353 C C . ALA A 1 838 ? 27.199 -16.017 -19.461 1.00 81.00 838 ALA A C 1
ATOM 6355 O O . ALA A 1 838 ? 26.461 -15.641 -18.556 1.00 81.00 838 ALA A O 1
ATOM 6356 N N . GLY A 1 839 ? 28.459 -16.391 -19.217 1.00 81.19 839 GLY A N 1
ATOM 6357 C CA . GLY A 1 839 ? 29.075 -16.356 -17.879 1.00 81.19 839 GLY A CA 1
ATOM 6358 C C . GLY A 1 839 ? 28.657 -17.475 -16.907 1.00 81.19 839 GLY A C 1
ATOM 6359 O O . GLY A 1 839 ? 29.349 -17.700 -15.912 1.00 81.19 839 GLY A O 1
ATOM 6360 N N . ALA A 1 840 ? 27.604 -18.250 -17.202 1.00 84.69 840 ALA A N 1
ATOM 6361 C CA . ALA A 1 840 ? 27.148 -19.332 -16.322 1.00 84.69 840 ALA A CA 1
ATOM 6362 C C . ALA A 1 840 ? 28.153 -20.494 -16.196 1.00 84.69 840 ALA A C 1
ATOM 6364 O O . ALA A 1 840 ? 28.058 -21.289 -15.265 1.00 84.69 840 ALA A O 1
ATOM 6365 N N . VAL A 1 841 ? 29.132 -20.596 -17.098 1.00 88.44 841 VAL A N 1
ATOM 6366 C CA . VAL A 1 841 ? 30.219 -21.583 -17.049 1.00 88.44 841 VAL A CA 1
ATOM 6367 C C . VAL A 1 841 ? 31.566 -20.896 -17.255 1.00 88.44 841 VAL A C 1
ATOM 6369 O O . VAL A 1 841 ? 31.736 -20.097 -18.174 1.00 88.44 841 VAL A O 1
ATOM 6372 N N . SER A 1 842 ? 32.547 -21.284 -16.443 1.00 86.56 842 SER A N 1
ATOM 6373 C CA . SER A 1 842 ? 33.950 -20.877 -16.558 1.00 86.56 842 SER A CA 1
ATOM 6374 C C . SER A 1 842 ? 34.850 -22.056 -16.952 1.00 86.56 842 SER A C 1
ATOM 6376 O O . SER A 1 842 ? 34.522 -23.214 -16.697 1.00 86.56 842 SER A O 1
ATOM 6378 N N . GLY A 1 843 ? 36.005 -21.779 -17.564 1.00 79.88 843 GLY A N 1
ATOM 6379 C CA . GLY A 1 843 ? 37.000 -22.790 -17.957 1.00 79.88 843 GLY A CA 1
ATOM 6380 C C . GLY A 1 843 ? 37.357 -22.764 -19.445 1.00 79.88 843 GLY A C 1
ATOM 6381 O O . GLY A 1 843 ? 36.616 -22.245 -20.277 1.00 79.88 843 GLY A O 1
ATOM 6382 N N . THR A 1 844 ? 38.524 -23.307 -19.798 1.00 79.06 844 THR A N 1
ATOM 6383 C CA . THR A 1 844 ? 39.029 -23.316 -21.180 1.00 79.06 844 THR A CA 1
ATOM 6384 C C . THR A 1 844 ? 38.623 -24.589 -21.920 1.00 79.06 844 THR A C 1
ATOM 6386 O O . THR A 1 844 ? 38.862 -25.704 -21.462 1.00 79.06 844 THR A O 1
ATOM 6389 N N . ASN A 1 845 ? 38.038 -24.425 -23.113 1.00 79.88 845 ASN A N 1
ATOM 6390 C CA . ASN A 1 845 ? 37.423 -25.510 -23.894 1.00 79.88 845 ASN A CA 1
ATOM 6391 C C . ASN A 1 845 ? 36.308 -26.252 -23.130 1.00 79.88 845 ASN A C 1
ATOM 6393 O O . ASN A 1 845 ? 36.159 -27.473 -23.268 1.00 79.88 845 ASN A O 1
ATOM 6397 N N . ALA A 1 846 ? 35.546 -25.512 -22.317 1.00 87.62 846 ALA A N 1
ATOM 6398 C CA . ALA A 1 846 ? 34.363 -26.020 -21.640 1.00 87.62 846 ALA A CA 1
ATOM 6399 C C . ALA A 1 846 ? 33.313 -26.494 -22.662 1.00 87.62 846 ALA A C 1
ATOM 6401 O O . ALA A 1 846 ? 33.118 -25.866 -23.704 1.00 87.62 846 ALA A O 1
ATOM 6402 N N . ALA A 1 847 ? 32.639 -27.608 -22.383 1.00 86.62 847 ALA A N 1
ATOM 6403 C CA . ALA A 1 847 ? 31.616 -28.164 -23.269 1.00 86.62 847 ALA A CA 1
ATOM 6404 C C . ALA A 1 847 ? 30.487 -28.815 -22.472 1.00 86.62 847 ALA A C 1
ATOM 6406 O O . ALA A 1 847 ? 30.745 -29.588 -21.546 1.00 86.62 847 ALA A O 1
ATOM 6407 N N . ILE A 1 848 ? 29.244 -28.532 -22.857 1.00 92.38 848 ILE A N 1
ATOM 6408 C CA . ILE A 1 848 ? 28.061 -29.164 -22.282 1.00 92.38 848 ILE A CA 1
ATOM 6409 C C . ILE A 1 848 ? 27.730 -30.429 -23.082 1.00 92.38 848 ILE A C 1
ATOM 6411 O O . ILE A 1 848 ? 27.563 -30.398 -24.305 1.00 92.38 848 ILE A O 1
ATOM 6415 N N . LYS A 1 849 ? 27.671 -31.567 -22.389 1.00 91.62 849 LYS A N 1
ATOM 6416 C CA . LYS A 1 849 ? 27.208 -32.844 -22.933 1.00 91.62 849 LYS A CA 1
ATOM 6417 C C . LYS A 1 849 ? 25.838 -33.165 -22.344 1.00 91.62 849 LYS A C 1
ATOM 6419 O O . LYS A 1 849 ? 25.656 -33.045 -21.137 1.00 91.62 849 LYS A O 1
ATOM 6424 N N . ALA A 1 850 ? 24.929 -33.664 -23.175 1.00 91.75 850 ALA A N 1
ATOM 6425 C CA . ALA A 1 850 ? 23.752 -34.397 -22.718 1.00 91.75 850 ALA A CA 1
ATOM 6426 C C . ALA A 1 850 ? 23.647 -35.730 -23.475 1.00 91.75 850 ALA A C 1
ATOM 6428 O O . ALA A 1 850 ? 23.962 -35.789 -24.664 1.00 91.75 850 ALA A O 1
ATOM 6429 N N . GLU A 1 851 ? 23.238 -36.799 -22.796 1.00 92.25 851 GLU A N 1
ATOM 6430 C CA . GLU A 1 851 ? 23.114 -38.155 -23.348 1.00 92.25 851 GLU A CA 1
ATOM 6431 C C . GLU A 1 851 ? 21.828 -38.823 -22.844 1.00 92.25 851 GLU A C 1
ATOM 6433 O O . GLU A 1 851 ? 21.574 -38.855 -21.642 1.00 92.25 851 GLU A O 1
ATOM 6438 N N . VAL A 1 852 ? 21.015 -39.381 -23.744 1.00 89.69 852 VAL A N 1
ATOM 6439 C CA . VAL A 1 852 ? 19.885 -40.239 -23.364 1.00 89.69 852 VAL A CA 1
ATOM 6440 C C . VAL A 1 852 ? 20.441 -41.584 -22.901 1.00 89.69 852 VAL A C 1
ATOM 6442 O O . VAL A 1 852 ? 21.086 -42.304 -23.662 1.00 89.69 852 VAL A O 1
ATOM 6445 N N . VAL A 1 853 ? 20.174 -41.934 -21.646 1.00 91.75 853 VAL A N 1
ATOM 6446 C CA . VAL A 1 853 ? 20.629 -43.181 -21.013 1.00 91.75 853 VAL A CA 1
ATOM 6447 C C . VAL A 1 853 ? 19.465 -44.169 -20.849 1.00 91.75 853 VAL A C 1
ATOM 6449 O O . VAL A 1 853 ? 18.317 -43.840 -21.140 1.00 91.75 853 VAL A O 1
ATOM 6452 N N . SER A 1 854 ? 19.748 -45.407 -20.419 1.00 89.00 854 SER A N 1
ATOM 6453 C CA . SER A 1 854 ? 18.713 -46.448 -20.272 1.00 89.00 854 SER A CA 1
ATOM 6454 C C . SER A 1 854 ? 17.570 -45.994 -19.358 1.00 89.00 854 SER A C 1
ATOM 6456 O O . SER A 1 854 ? 17.810 -45.596 -18.215 1.00 89.00 854 SER A O 1
ATOM 6458 N N . ASP A 1 855 ? 16.329 -46.147 -19.834 1.00 89.69 855 ASP A N 1
ATOM 6459 C CA . ASP A 1 855 ? 15.101 -45.910 -19.060 1.00 89.69 855 ASP A CA 1
ATOM 6460 C C . ASP A 1 855 ? 15.061 -46.766 -17.783 1.00 89.69 855 ASP A C 1
ATOM 6462 O O . ASP A 1 855 ? 14.412 -46.396 -16.810 1.00 89.69 855 ASP A O 1
ATOM 6466 N N . GLU A 1 856 ? 15.806 -47.877 -17.738 1.00 88.81 856 GLU A N 1
ATOM 6467 C CA . GLU A 1 856 ? 15.969 -48.702 -16.538 1.00 88.81 856 GLU A CA 1
ATOM 6468 C C . GLU A 1 856 ? 16.554 -47.917 -15.351 1.00 88.81 856 GLU A C 1
ATOM 6470 O O . GLU A 1 856 ? 16.297 -48.297 -14.212 1.00 88.81 856 GLU A O 1
ATOM 6475 N N . LYS A 1 857 ? 17.270 -46.801 -15.570 1.00 87.75 857 LYS A N 1
ATOM 6476 C CA . LYS A 1 857 ? 17.728 -45.909 -14.486 1.00 87.75 857 LYS A CA 1
ATOM 6477 C C . LYS A 1 857 ? 16.582 -45.163 -13.776 1.00 87.75 857 LYS A C 1
ATOM 6479 O O . LYS A 1 857 ? 16.785 -44.650 -12.680 1.00 87.75 857 LYS A O 1
ATOM 6484 N N . ALA A 1 858 ? 15.383 -45.121 -14.361 1.00 87.38 858 ALA A N 1
ATOM 6485 C CA . ALA A 1 858 ? 14.171 -44.645 -13.690 1.00 87.38 858 ALA A CA 1
ATOM 6486 C C . ALA A 1 858 ? 13.528 -45.717 -12.779 1.00 87.38 858 ALA A C 1
ATOM 6488 O O . ALA A 1 858 ? 12.593 -45.420 -12.033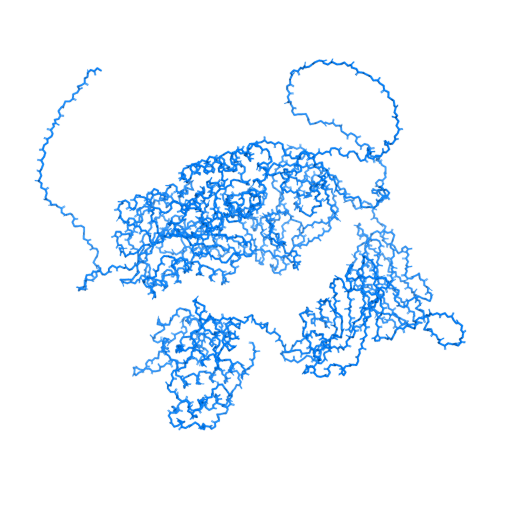 1.00 87.38 858 ALA A O 1
ATOM 6489 N N . SER A 1 859 ? 14.012 -46.967 -12.813 1.00 77.94 859 SER A N 1
ATOM 6490 C CA . SER A 1 859 ? 13.520 -48.038 -11.937 1.00 77.94 859 SER A CA 1
ATOM 6491 C C . SER A 1 859 ? 13.797 -47.696 -10.474 1.00 77.94 859 SER A C 1
ATOM 6493 O O . SER A 1 859 ? 14.934 -47.419 -10.106 1.00 77.94 859 SER A O 1
ATOM 6495 N N . GLY A 1 860 ? 12.760 -47.752 -9.639 1.00 74.56 860 GLY A N 1
ATOM 6496 C CA . GLY A 1 860 ? 12.824 -47.361 -8.226 1.00 74.56 860 GLY A CA 1
ATOM 6497 C C . GLY A 1 860 ? 12.121 -46.037 -7.916 1.00 74.56 860 GLY A C 1
ATOM 6498 O O . GLY A 1 860 ? 11.686 -45.858 -6.788 1.00 74.56 860 GLY A O 1
ATOM 6499 N N . ALA A 1 861 ? 11.884 -45.171 -8.910 1.00 82.31 861 ALA A N 1
ATOM 6500 C CA . ALA A 1 861 ? 11.214 -43.878 -8.710 1.00 82.31 861 ALA A CA 1
ATOM 6501 C C . ALA A 1 861 ? 9.723 -43.968 -8.308 1.00 82.31 861 ALA A C 1
ATOM 6503 O O . ALA A 1 861 ? 9.101 -42.948 -8.036 1.00 82.31 861 ALA A O 1
ATOM 6504 N N . GLY A 1 862 ? 9.102 -45.153 -8.351 1.00 84.19 862 GLY A N 1
ATOM 6505 C CA . GLY A 1 862 ? 7.678 -45.369 -8.031 1.00 84.19 862 GLY A CA 1
ATOM 6506 C C . GLY A 1 862 ? 6.662 -44.771 -9.024 1.00 84.19 862 GLY A C 1
ATOM 6507 O O . GLY A 1 862 ? 5.506 -45.185 -9.029 1.00 84.19 862 GLY A O 1
ATOM 6508 N N . MET A 1 863 ? 7.088 -43.846 -9.886 1.00 90.31 863 MET A N 1
ATOM 6509 C CA . MET A 1 863 ? 6.257 -43.086 -10.825 1.00 90.31 863 MET A CA 1
ATOM 6510 C C . MET A 1 863 ? 6.436 -43.543 -12.282 1.00 90.31 863 MET A C 1
ATOM 6512 O O . MET A 1 863 ? 7.431 -44.170 -12.648 1.00 90.31 863 MET A O 1
ATOM 6516 N N . THR A 1 864 ? 5.486 -43.185 -13.151 1.00 93.44 864 THR A N 1
ATOM 6517 C CA . THR A 1 864 ? 5.550 -43.515 -14.589 1.00 93.44 864 THR A CA 1
ATOM 6518 C C . THR A 1 864 ? 6.484 -42.555 -15.330 1.00 93.44 864 THR A C 1
ATOM 6520 O O . THR A 1 864 ? 6.272 -41.346 -15.293 1.00 93.44 864 THR A O 1
ATOM 6523 N N . LEU A 1 865 ? 7.492 -43.072 -16.044 1.00 95.62 865 LEU A N 1
ATOM 6524 C CA . LEU A 1 865 ? 8.403 -42.261 -16.864 1.00 95.62 865 LEU A CA 1
ATOM 6525 C C . LEU A 1 865 ? 7.697 -41.736 -18.131 1.00 95.62 865 LEU A C 1
ATOM 6527 O O . LEU A 1 865 ? 7.403 -42.485 -19.073 1.00 95.62 865 LEU A O 1
ATOM 6531 N N . LEU A 1 866 ? 7.462 -40.425 -18.180 1.00 91.56 866 LEU A N 1
ATOM 6532 C CA . LEU A 1 866 ? 6.793 -39.767 -19.302 1.00 91.56 866 LEU A CA 1
ATOM 6533 C C . LEU A 1 866 ? 7.762 -3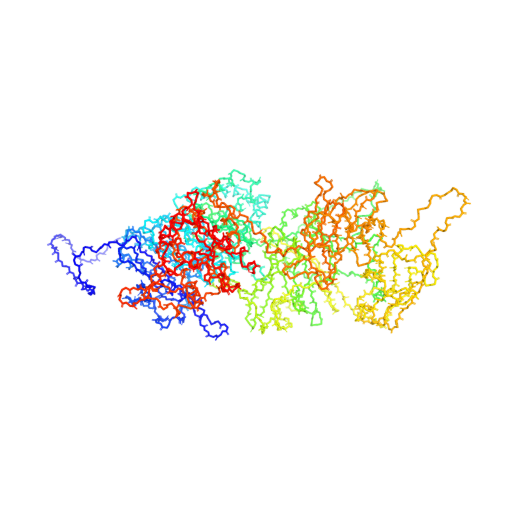9.468 -20.452 1.00 91.56 866 LEU A C 1
ATOM 6535 O O . LEU A 1 866 ? 7.437 -39.722 -21.614 1.00 91.56 866 LEU A O 1
ATOM 6539 N N . GLY A 1 867 ? 8.948 -38.949 -20.129 1.00 91.12 867 GLY A N 1
ATOM 6540 C CA . GLY A 1 867 ? 9.979 -38.561 -21.095 1.00 91.12 867 GLY A CA 1
ATOM 6541 C C . GLY A 1 867 ? 11.027 -39.645 -21.353 1.00 91.12 867 GLY A C 1
ATOM 6542 O O . GLY A 1 867 ? 10.703 -40.802 -21.630 1.00 91.12 867 GLY A O 1
ATOM 6543 N N . LYS A 1 868 ? 12.295 -39.237 -21.267 1.00 93.88 868 LYS A N 1
ATOM 6544 C CA . LYS A 1 868 ? 13.495 -40.084 -21.270 1.00 93.88 868 LYS A CA 1
ATOM 6545 C C . LYS A 1 868 ? 14.388 -39.721 -20.085 1.00 93.88 868 LYS A C 1
ATOM 6547 O O . LYS A 1 868 ? 14.284 -38.611 -19.572 1.00 93.88 868 LYS A O 1
ATOM 6552 N N . VAL A 1 869 ? 15.261 -40.643 -19.679 1.00 95.12 869 VAL A N 1
ATOM 6553 C CA . VAL A 1 869 ? 16.332 -40.344 -18.718 1.00 95.12 869 VAL A CA 1
ATOM 6554 C C . VAL A 1 869 ? 17.511 -39.739 -19.476 1.00 95.12 869 VAL A C 1
ATOM 6556 O O . VAL A 1 869 ? 17.973 -40.319 -20.461 1.00 95.12 869 VAL A O 1
ATOM 6559 N N . VAL A 1 870 ? 17.990 -38.578 -19.035 1.00 95.88 870 VAL A N 1
ATOM 6560 C CA . VAL A 1 870 ? 19.038 -37.806 -19.715 1.00 95.88 870 VAL A CA 1
ATOM 6561 C C . VAL A 1 870 ? 20.146 -37.454 -18.733 1.00 95.88 870 VAL A C 1
ATOM 6563 O O . VAL A 1 870 ? 19.903 -36.764 -17.752 1.00 95.88 870 VAL A O 1
ATOM 6566 N N . ASP A 1 871 ? 21.361 -37.915 -19.005 1.00 95.44 871 ASP A N 1
ATOM 6567 C CA . ASP A 1 871 ? 22.575 -37.613 -18.246 1.00 95.44 871 ASP A CA 1
ATOM 6568 C C . ASP A 1 871 ? 23.210 -36.329 -18.803 1.00 95.44 871 ASP A C 1
ATOM 6570 O O . ASP A 1 871 ? 23.589 -36.291 -19.978 1.00 95.44 871 ASP A O 1
ATOM 6574 N N . VAL A 1 872 ? 23.275 -35.261 -18.002 1.00 95.75 872 VAL A N 1
ATOM 6575 C CA . VAL A 1 872 ? 23.829 -33.957 -18.406 1.00 95.75 872 VAL A CA 1
ATOM 6576 C C . VAL A 1 872 ? 25.117 -33.700 -17.633 1.00 95.75 872 VAL A C 1
ATOM 6578 O O . VAL A 1 872 ? 25.146 -33.778 -16.408 1.00 95.75 872 VAL A O 1
ATOM 6581 N N . VAL A 1 873 ? 26.203 -33.397 -18.348 1.00 94.00 873 VAL A N 1
ATOM 6582 C CA . VAL A 1 873 ? 27.557 -33.307 -17.786 1.00 94.00 873 VAL A CA 1
ATOM 6583 C C . VAL A 1 873 ? 28.329 -32.153 -18.423 1.00 94.00 873 VAL A C 1
ATOM 6585 O O . VAL A 1 873 ? 28.479 -32.088 -19.645 1.00 94.00 873 VAL A O 1
ATOM 6588 N N . LEU A 1 874 ? 28.890 -31.277 -17.590 1.00 93.81 874 LEU A N 1
ATOM 6589 C CA . LEU A 1 874 ? 29.861 -30.267 -18.012 1.00 93.81 874 LEU A CA 1
ATOM 6590 C C . LEU A 1 874 ? 31.270 -30.878 -18.088 1.00 93.81 874 LEU A C 1
ATOM 6592 O O . LEU A 1 874 ? 31.724 -31.555 -17.167 1.00 93.81 874 LEU A O 1
ATOM 6596 N N . LYS A 1 875 ? 31.980 -30.617 -19.186 1.00 91.38 875 LYS A N 1
ATOM 6597 C CA . LYS A 1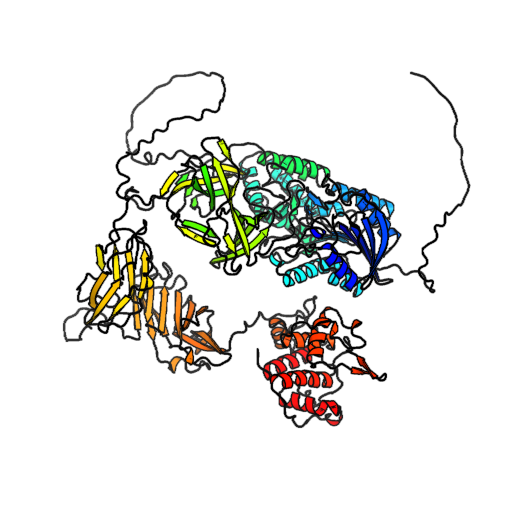 875 ? 33.383 -30.997 -19.392 1.00 91.38 875 LYS A CA 1
ATOM 6598 C C . LYS A 1 875 ? 34.282 -29.771 -19.365 1.00 91.38 875 LYS A C 1
ATOM 6600 O O . LYS A 1 875 ? 33.893 -28.730 -19.884 1.00 91.38 875 LYS A O 1
ATOM 6605 N N . ASN A 1 876 ? 35.510 -29.938 -18.866 1.00 89.25 876 ASN A N 1
ATOM 6606 C CA . ASN A 1 876 ? 36.603 -28.950 -18.903 1.00 89.25 876 ASN A CA 1
ATOM 6607 C C . ASN A 1 876 ? 36.256 -27.555 -18.336 1.00 89.25 876 ASN A C 1
ATOM 6609 O O . ASN A 1 876 ? 36.903 -26.568 -18.681 1.00 89.25 876 ASN A O 1
ATOM 6613 N N . GLY A 1 877 ? 35.244 -27.465 -17.477 1.00 88.38 877 GLY A N 1
ATOM 6614 C CA . GLY A 1 877 ? 34.785 -26.207 -16.908 1.00 88.38 877 GLY A CA 1
ATOM 6615 C C . GLY A 1 877 ? 34.072 -26.399 -15.579 1.00 88.38 877 GLY A C 1
ATOM 6616 O O . GLY A 1 877 ? 33.740 -27.522 -15.195 1.00 88.38 877 GLY A O 1
ATOM 6617 N N . THR A 1 878 ? 33.841 -25.282 -14.903 1.00 89.19 878 THR A N 1
ATOM 6618 C CA . THR A 1 878 ? 33.135 -25.180 -13.628 1.00 89.19 878 THR A CA 1
ATOM 6619 C C . THR A 1 878 ? 31.846 -24.401 -13.850 1.00 89.19 878 THR A C 1
ATOM 6621 O O . THR A 1 878 ? 31.859 -23.340 -14.475 1.00 89.19 878 THR A O 1
ATOM 6624 N N . LEU A 1 879 ? 30.740 -24.929 -13.331 1.00 89.50 879 LEU A N 1
ATOM 6625 C CA . LEU A 1 879 ? 29.451 -24.249 -13.302 1.00 89.50 879 LEU A CA 1
ATOM 6626 C C . LEU A 1 879 ? 29.531 -23.087 -12.297 1.00 89.50 879 LEU A C 1
ATOM 6628 O O . LEU A 1 879 ? 29.880 -23.304 -11.139 1.00 89.50 879 LEU A O 1
ATOM 6632 N N . THR A 1 880 ? 29.296 -21.863 -12.769 1.00 88.31 880 THR A N 1
ATOM 6633 C CA . THR A 1 880 ? 29.448 -20.606 -12.008 1.00 88.31 880 THR A CA 1
ATOM 6634 C C . THR A 1 880 ? 28.156 -19.799 -11.901 1.00 88.31 880 THR A C 1
ATOM 6636 O O . THR A 1 880 ? 28.048 -18.951 -11.023 1.00 88.31 880 THR A O 1
ATOM 6639 N N . GLY A 1 881 ? 27.172 -20.084 -12.754 1.00 80.81 881 GLY A N 1
ATOM 6640 C CA . GLY A 1 881 ? 25.791 -19.616 -12.648 1.00 80.81 881 GLY A CA 1
ATOM 6641 C C . GLY A 1 881 ? 24.812 -20.783 -12.794 1.00 80.81 881 GLY A C 1
ATOM 6642 O O . GLY A 1 881 ? 25.212 -21.946 -12.754 1.00 80.81 881 GLY A O 1
ATOM 6643 N N . ARG A 1 882 ? 23.525 -20.484 -12.982 1.00 87.50 882 ARG A N 1
ATOM 6644 C CA . ARG A 1 882 ? 22.492 -21.505 -13.224 1.00 87.50 882 ARG A CA 1
ATOM 6645 C C . ARG A 1 882 ? 22.370 -21.847 -14.717 1.00 87.50 882 ARG A C 1
ATOM 6647 O O . ARG A 1 882 ? 22.704 -21.037 -15.579 1.00 87.50 882 ARG A O 1
ATOM 6654 N N . ILE A 1 883 ? 21.888 -23.052 -15.010 1.00 89.94 883 ILE A N 1
ATOM 6655 C CA . ILE A 1 883 ? 21.622 -23.587 -16.355 1.00 89.94 883 ILE A CA 1
ATOM 6656 C C . ILE A 1 883 ? 20.136 -23.932 -16.475 1.00 89.94 883 ILE A C 1
ATOM 6658 O O . ILE A 1 883 ? 19.556 -24.499 -15.549 1.00 89.94 883 ILE A O 1
ATOM 6662 N N . THR A 1 884 ? 19.537 -23.656 -17.633 1.00 92.38 884 THR A N 1
ATOM 6663 C CA . THR A 1 884 ? 18.145 -24.024 -17.931 1.00 92.38 884 THR A CA 1
ATOM 6664 C C . THR A 1 884 ? 18.107 -25.366 -18.660 1.00 92.38 884 THR A C 1
ATOM 6666 O O . THR A 1 884 ? 18.847 -25.581 -19.621 1.00 92.38 884 THR A O 1
ATOM 6669 N N . ILE A 1 885 ? 17.242 -26.287 -18.230 1.00 93.94 885 ILE A N 1
ATOM 6670 C CA . ILE A 1 885 ? 17.039 -27.599 -18.858 1.00 93.94 885 ILE A CA 1
ATOM 6671 C C . ILE A 1 885 ? 15.550 -27.788 -19.159 1.00 93.94 885 ILE A C 1
ATOM 6673 O O . ILE A 1 885 ? 14.729 -27.931 -18.258 1.00 93.94 885 ILE A O 1
ATOM 6677 N N . THR A 1 886 ? 15.207 -27.853 -20.443 1.00 90.12 886 THR A N 1
ATOM 6678 C CA . THR A 1 886 ? 13.883 -28.245 -20.933 1.00 90.12 886 THR A CA 1
ATOM 6679 C C . THR A 1 886 ? 13.882 -29.727 -21.301 1.00 90.12 886 THR A C 1
ATOM 6681 O O . THR A 1 886 ? 14.598 -30.162 -22.206 1.00 90.12 886 THR A O 1
ATOM 6684 N N . LEU A 1 887 ? 13.048 -30.517 -20.629 1.00 92.31 887 LEU A N 1
ATOM 6685 C CA . LEU A 1 887 ? 12.862 -31.948 -20.864 1.00 92.31 887 LEU A CA 1
ATOM 6686 C C . LEU A 1 887 ? 11.545 -32.198 -21.606 1.00 92.31 887 LEU A C 1
ATOM 6688 O O . LEU A 1 887 ? 10.513 -31.628 -21.256 1.00 92.31 887 LEU A O 1
ATOM 6692 N N . TYR A 1 888 ? 11.562 -33.082 -22.605 1.00 89.25 888 TYR A N 1
ATOM 6693 C CA . TYR A 1 888 ? 10.380 -33.419 -23.406 1.00 89.25 888 TYR A CA 1
ATOM 6694 C C . TYR A 1 888 ? 9.689 -34.681 -22.879 1.00 89.25 888 TYR A C 1
ATOM 6696 O O . TYR A 1 888 ? 10.350 -35.673 -22.554 1.00 89.25 888 TYR A O 1
ATOM 6704 N N . PHE A 1 889 ? 8.355 -34.675 -22.848 1.00 91.12 889 PHE A N 1
ATOM 6705 C CA . PHE A 1 889 ? 7.551 -35.765 -22.299 1.00 91.12 889 PHE A CA 1
ATOM 6706 C C . PHE A 1 889 ? 6.378 -36.177 -23.199 1.00 91.12 889 PHE A C 1
ATOM 6708 O O . PHE A 1 889 ? 5.815 -35.384 -23.952 1.00 91.12 889 PHE A O 1
ATOM 6715 N N . ASP A 1 890 ? 5.988 -37.449 -23.111 1.00 86.94 890 ASP A N 1
ATOM 6716 C CA . ASP A 1 890 ? 4.836 -37.986 -23.834 1.00 86.94 890 ASP A CA 1
ATOM 6717 C C . ASP A 1 890 ? 3.553 -37.825 -23.008 1.00 86.94 890 ASP A C 1
ATOM 6719 O O . ASP A 1 890 ? 3.283 -38.591 -22.079 1.00 86.94 890 ASP A O 1
ATOM 6723 N N . LYS A 1 891 ? 2.743 -36.824 -23.370 1.00 84.38 891 LYS A N 1
ATOM 6724 C CA . LYS A 1 891 ? 1.470 -36.523 -22.698 1.00 84.38 891 LYS A CA 1
ATOM 6725 C C . LYS A 1 891 ? 0.414 -37.629 -22.798 1.00 84.38 891 LYS A C 1
ATOM 6727 O O . LYS A 1 891 ? -0.530 -37.605 -22.019 1.00 84.38 891 LYS A O 1
ATOM 6732 N N . SER A 1 892 ? 0.562 -38.609 -23.697 1.00 84.56 892 SER A N 1
ATOM 6733 C CA . SER A 1 892 ? -0.377 -39.742 -23.790 1.00 84.56 892 SER A CA 1
ATOM 6734 C C . SER A 1 892 ? -0.233 -40.759 -22.648 1.00 84.56 892 SER A C 1
ATOM 6736 O O . SER A 1 892 ? -1.103 -41.609 -22.467 1.00 84.56 892 SER A O 1
ATOM 6738 N N . LYS A 1 893 ? 0.842 -40.650 -21.856 1.00 87.12 893 LYS A N 1
ATOM 6739 C CA . LYS A 1 893 ? 1.118 -41.480 -20.676 1.00 87.12 893 LYS A CA 1
ATOM 6740 C C . LYS A 1 893 ? 0.652 -40.856 -19.349 1.00 87.12 893 LYS A C 1
ATOM 6742 O O . LYS A 1 893 ? 0.852 -41.472 -18.305 1.00 87.12 893 LYS A O 1
ATOM 6747 N N . LEU A 1 894 ? 0.099 -39.638 -19.359 1.00 87.19 894 LEU A N 1
ATOM 6748 C CA . LEU A 1 894 ? -0.441 -38.995 -18.157 1.00 87.19 894 LEU A CA 1
ATOM 6749 C C . LEU A 1 894 ? -1.792 -39.614 -17.782 1.00 87.19 894 LEU A C 1
ATOM 6751 O O . LEU A 1 894 ? -2.704 -39.661 -18.607 1.00 87.19 894 LEU A O 1
ATOM 6755 N N . GLY A 1 895 ? -1.919 -40.071 -16.537 1.00 81.69 895 GLY A N 1
ATOM 6756 C CA . GLY A 1 895 ? -3.191 -40.486 -15.958 1.00 81.69 895 GLY A CA 1
ATOM 6757 C C . GLY A 1 895 ? -4.044 -39.310 -15.474 1.00 81.69 895 GLY A C 1
ATOM 6758 O O . GLY A 1 895 ? -3.588 -38.174 -15.337 1.00 81.69 895 GLY A O 1
ATOM 6759 N N . GLU A 1 896 ? -5.304 -39.604 -15.172 1.00 74.88 896 GLU A N 1
ATOM 6760 C CA . GLU A 1 896 ? -6.203 -38.676 -14.486 1.00 74.88 896 GLU A CA 1
ATOM 6761 C C . GLU A 1 896 ? -5.661 -38.355 -13.078 1.00 74.88 896 GLU A C 1
ATOM 6763 O O . GLU A 1 896 ? -5.139 -39.234 -12.391 1.00 74.88 896 GLU A O 1
ATOM 6768 N N . GLY A 1 897 ? -5.707 -37.081 -12.672 1.00 74.25 897 GLY A N 1
ATOM 6769 C CA . GLY A 1 897 ? -5.104 -36.602 -11.416 1.00 74.25 897 GLY A CA 1
ATOM 6770 C C . GLY A 1 897 ? -3.571 -36.451 -11.415 1.00 74.25 897 GLY A C 1
ATOM 6771 O O . GLY A 1 897 ? -3.011 -36.038 -10.400 1.00 74.25 897 GLY A O 1
ATOM 6772 N N . GLN A 1 898 ? -2.881 -36.745 -12.524 1.00 87.69 898 GLN A N 1
ATOM 6773 C CA . GLN A 1 898 ? -1.419 -36.640 -12.629 1.00 87.69 898 GLN A CA 1
ATOM 6774 C C . GLN A 1 898 ? -0.945 -35.386 -13.375 1.00 87.69 898 GLN A C 1
ATOM 6776 O O . GLN A 1 898 ? -1.702 -34.743 -14.109 1.00 87.69 898 GLN A O 1
ATOM 6781 N N . GLU A 1 899 ? 0.340 -35.069 -13.213 1.00 90.50 899 GLU A N 1
ATOM 6782 C CA . GLU A 1 899 ? 1.042 -34.016 -13.950 1.00 90.50 899 GLU A CA 1
ATOM 6783 C C . GLU A 1 899 ? 2.472 -34.430 -14.338 1.00 90.50 899 GLU A C 1
ATOM 6785 O O . GLU A 1 899 ? 3.047 -35.338 -13.728 1.00 90.50 899 GLU A O 1
ATOM 6790 N N . PRO A 1 900 ? 3.058 -33.793 -15.365 1.00 92.38 900 PRO A N 1
ATOM 6791 C CA . PRO A 1 900 ? 4.438 -34.021 -15.759 1.00 92.38 900 PRO A CA 1
ATOM 6792 C C . PRO A 1 900 ? 5.371 -33.165 -14.894 1.00 92.38 900 PRO A C 1
ATOM 6794 O O . PRO A 1 900 ? 5.496 -31.964 -15.112 1.00 92.38 900 PRO A O 1
ATOM 6797 N N . ALA A 1 901 ? 6.057 -33.788 -13.941 1.00 92.50 901 ALA A N 1
ATOM 6798 C CA . ALA A 1 901 ? 7.033 -33.118 -13.084 1.00 92.50 901 ALA A CA 1
ATOM 6799 C C . ALA A 1 901 ? 8.460 -33.569 -13.426 1.00 92.50 901 ALA A C 1
ATOM 6801 O O . ALA A 1 901 ? 8.702 -34.739 -13.745 1.00 92.50 901 ALA A O 1
ATOM 6802 N N . ALA A 1 902 ? 9.409 -32.634 -13.379 1.00 94.88 902 ALA A N 1
ATOM 6803 C CA . ALA A 1 902 ? 10.824 -32.900 -13.614 1.00 94.88 902 ALA A CA 1
ATOM 6804 C C . ALA A 1 902 ? 11.530 -33.317 -12.316 1.00 94.88 902 ALA A C 1
ATOM 6806 O O . ALA A 1 902 ? 11.223 -32.817 -11.236 1.00 94.88 902 ALA A O 1
ATOM 6807 N N . PHE A 1 903 ? 12.483 -34.238 -12.429 1.00 95.75 903 PHE A N 1
ATOM 6808 C CA . PHE A 1 903 ? 13.261 -34.772 -11.313 1.00 95.75 903 PHE A CA 1
ATOM 6809 C C . PHE A 1 903 ? 14.741 -34.865 -11.692 1.00 95.75 903 PHE A C 1
ATOM 6811 O O . PHE A 1 903 ? 15.068 -35.132 -12.853 1.00 95.75 903 PHE A O 1
ATOM 6818 N N . TYR A 1 904 ? 15.620 -34.720 -10.701 1.00 96.19 904 TYR A N 1
ATOM 6819 C CA . TYR A 1 904 ? 17.039 -35.071 -10.793 1.00 96.19 904 TYR A CA 1
ATOM 6820 C C . TYR A 1 904 ? 17.341 -36.328 -9.969 1.00 96.19 904 TYR A C 1
ATOM 6822 O O . TYR A 1 904 ? 16.589 -36.679 -9.062 1.00 96.19 904 TYR A O 1
ATOM 6830 N N . TYR A 1 905 ? 18.437 -37.020 -10.273 1.00 94.50 905 TYR A N 1
ATOM 6831 C CA . TYR A 1 905 ? 18.898 -38.170 -9.492 1.00 94.50 905 TYR A CA 1
ATOM 6832 C C . TYR A 1 905 ?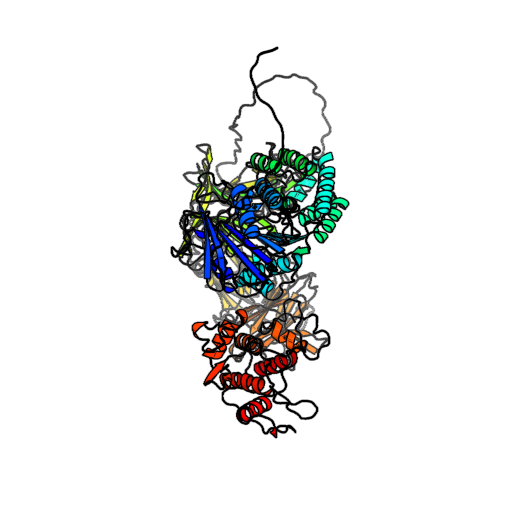 20.029 -37.775 -8.535 1.00 94.50 905 TYR A C 1
ATOM 6834 O O . TYR A 1 905 ? 21.107 -37.368 -8.990 1.00 94.50 905 TYR A O 1
ATOM 6842 N N . ASP A 1 906 ? 19.821 -37.942 -7.225 1.00 90.25 906 ASP A N 1
ATOM 6843 C CA . ASP A 1 906 ? 20.902 -37.840 -6.239 1.00 90.25 906 ASP A CA 1
ATOM 6844 C C . ASP A 1 906 ? 21.618 -39.192 -6.118 1.00 90.25 906 ASP A C 1
ATOM 6846 O O . ASP A 1 906 ? 21.128 -40.147 -5.513 1.00 90.25 906 ASP A O 1
ATOM 6850 N N . ALA A 1 907 ? 22.834 -39.257 -6.659 1.00 84.00 907 ALA A N 1
ATOM 6851 C CA . ALA A 1 907 ? 23.679 -40.445 -6.608 1.00 84.00 907 ALA A CA 1
ATOM 6852 C C . ALA A 1 907 ? 24.242 -40.782 -5.208 1.00 84.00 907 ALA A C 1
ATOM 6854 O O . ALA A 1 907 ? 24.830 -41.853 -5.050 1.00 84.00 907 ALA A O 1
ATOM 6855 N N . LYS A 1 908 ? 24.088 -39.904 -4.204 1.00 79.38 908 LYS A N 1
ATOM 6856 C CA . LYS A 1 908 ? 24.439 -40.170 -2.796 1.00 79.38 908 LYS A CA 1
ATOM 6857 C C . LYS A 1 908 ? 23.282 -40.821 -2.040 1.00 79.38 908 LYS A C 1
ATOM 6859 O O . LYS A 1 908 ? 23.522 -41.763 -1.290 1.00 79.38 908 LYS A O 1
ATOM 6864 N N . ALA A 1 909 ? 22.060 -40.319 -2.233 1.00 79.56 909 ALA A N 1
ATOM 6865 C CA . ALA A 1 909 ? 20.845 -40.891 -1.653 1.00 79.56 909 ALA A CA 1
ATOM 6866 C C . ALA A 1 909 ? 20.422 -42.188 -2.367 1.00 79.56 909 ALA A C 1
ATOM 6868 O O . ALA A 1 909 ? 19.994 -43.142 -1.723 1.00 79.56 909 ALA A O 1
ATOM 6869 N N . GLY A 1 910 ? 20.604 -42.245 -3.691 1.00 86.81 910 GLY A N 1
ATOM 6870 C CA . GLY A 1 910 ? 20.099 -43.319 -4.549 1.00 86.81 910 GLY A CA 1
ATOM 6871 C C . GLY A 1 910 ? 18.660 -43.094 -5.028 1.00 86.81 910 GLY A C 1
ATOM 6872 O O . GLY A 1 910 ? 17.991 -44.051 -5.412 1.00 86.81 910 GLY A O 1
ATOM 6873 N N . GLU A 1 911 ? 18.180 -41.849 -4.983 1.00 90.75 911 GLU A N 1
ATOM 6874 C CA . GLU A 1 911 ? 16.766 -41.489 -5.135 1.00 90.75 911 GLU A CA 1
ATOM 6875 C C . GLU A 1 911 ? 16.554 -40.387 -6.188 1.00 90.75 911 GLU A C 1
ATOM 6877 O O . GLU A 1 911 ? 17.473 -39.653 -6.562 1.00 90.75 911 GLU A O 1
ATOM 6882 N N . TRP A 1 912 ? 15.316 -40.287 -6.681 1.00 93.00 912 TRP A N 1
ATOM 6883 C CA . TRP A 1 912 ? 14.876 -39.253 -7.618 1.00 93.00 912 TRP A CA 1
ATOM 6884 C C . TRP A 1 912 ? 14.195 -38.114 -6.851 1.00 93.00 912 TRP A C 1
ATOM 6886 O O . TRP A 1 912 ? 13.166 -38.326 -6.214 1.00 93.00 912 TRP A O 1
ATOM 6896 N N . VAL A 1 913 ? 14.748 -36.905 -6.940 1.00 91.56 913 VAL A N 1
ATOM 6897 C CA . VAL A 1 913 ? 14.314 -35.707 -6.204 1.00 91.56 913 VAL A CA 1
ATOM 6898 C C . VAL A 1 913 ? 13.588 -34.747 -7.152 1.00 91.56 913 VAL A C 1
ATOM 6900 O O . VAL A 1 913 ? 14.077 -34.481 -8.253 1.00 91.56 913 VAL A O 1
ATOM 6903 N N . ARG A 1 914 ? 12.408 -34.249 -6.753 1.00 91.19 914 ARG A N 1
ATOM 6904 C CA . ARG A 1 914 ? 11.581 -33.345 -7.577 1.00 91.19 914 ARG A CA 1
ATOM 6905 C C . ARG A 1 914 ? 12.266 -31.987 -7.750 1.00 91.19 914 ARG A C 1
ATOM 6907 O O . ARG A 1 914 ? 12.914 -31.489 -6.834 1.00 91.19 914 ARG A O 1
ATOM 6914 N N . LEU A 1 915 ? 12.088 -31.385 -8.921 1.00 86.94 915 LEU A N 1
ATOM 6915 C CA . LEU A 1 915 ? 12.449 -30.002 -9.215 1.00 86.94 915 LEU A CA 1
ATOM 6916 C C . LEU A 1 915 ? 11.183 -29.168 -9.418 1.00 86.94 915 LEU A C 1
ATOM 6918 O O . LEU A 1 915 ? 10.253 -29.604 -10.099 1.00 86.94 915 LEU A O 1
ATOM 6922 N N . ALA A 1 916 ? 11.185 -27.943 -8.893 1.00 78.81 916 ALA A N 1
ATOM 6923 C CA . ALA A 1 916 ? 10.257 -26.913 -9.342 1.00 78.81 916 ALA A CA 1
ATOM 6924 C C . ALA A 1 916 ? 10.597 -26.532 -10.795 1.00 78.81 916 ALA A C 1
ATOM 6926 O O . ALA A 1 916 ? 11.767 -26.334 -11.133 1.00 78.81 916 ALA A O 1
ATOM 6927 N N . GLY A 1 917 ? 9.588 -26.460 -11.664 1.00 76.25 917 GLY A N 1
ATOM 6928 C CA . GLY A 1 917 ? 9.786 -26.181 -13.084 1.00 76.25 917 GLY A CA 1
ATOM 6929 C C . GLY A 1 917 ? 8.488 -25.879 -13.822 1.00 76.25 917 GLY A C 1
ATOM 6930 O O . GLY A 1 917 ? 7.436 -26.428 -13.502 1.00 76.25 917 GLY A O 1
ATOM 6931 N N . ALA A 1 918 ? 8.574 -25.011 -14.828 1.00 76.69 918 ALA A N 1
ATOM 6932 C CA . ALA A 1 918 ? 7.435 -24.583 -15.629 1.00 76.69 918 ALA A CA 1
ATOM 6933 C C . ALA A 1 918 ? 6.992 -25.690 -16.600 1.00 76.69 918 ALA A C 1
ATOM 6935 O O . ALA A 1 918 ? 7.810 -26.251 -17.336 1.00 76.69 918 ALA A O 1
ATOM 6936 N N . VAL A 1 919 ? 5.690 -25.987 -16.627 1.00 86.19 919 VAL A N 1
ATOM 6937 C CA . VAL A 1 919 ? 5.088 -27.029 -17.472 1.00 86.19 919 VAL A CA 1
ATOM 6938 C C . VAL A 1 919 ? 4.371 -26.406 -18.670 1.00 86.19 919 VAL A C 1
ATOM 6940 O O . VAL A 1 919 ? 3.311 -25.804 -18.526 1.00 86.19 919 VAL A O 1
ATOM 6943 N N . ASP A 1 920 ? 4.880 -26.648 -19.879 1.00 73.06 920 ASP A N 1
ATOM 6944 C CA . ASP A 1 920 ? 4.167 -26.369 -21.130 1.00 73.06 920 ASP A CA 1
ATOM 6945 C C . ASP A 1 920 ? 3.512 -27.668 -21.635 1.00 73.06 920 ASP A C 1
ATOM 6947 O O . ASP A 1 920 ? 4.113 -28.492 -22.336 1.00 73.06 920 ASP A O 1
ATOM 6951 N N . ALA A 1 921 ? 2.246 -27.866 -21.258 1.00 70.12 921 ALA A N 1
ATOM 6952 C CA . ALA A 1 921 ? 1.436 -29.012 -21.681 1.00 70.12 921 ALA A CA 1
ATOM 6953 C C . ALA A 1 921 ? 1.021 -28.961 -23.171 1.00 70.12 921 ALA A C 1
ATOM 6955 O O . ALA A 1 921 ? 0.617 -29.983 -23.747 1.00 70.12 921 ALA A O 1
ATOM 6956 N N . GLY A 1 922 ? 1.136 -27.793 -23.813 1.00 61.66 922 GLY A N 1
ATOM 6957 C CA . GLY A 1 922 ? 0.905 -27.615 -25.244 1.00 61.66 922 GLY A CA 1
ATOM 6958 C C . GLY A 1 922 ? 2.031 -28.249 -26.056 1.00 61.66 922 GLY A C 1
ATOM 6959 O O . GLY A 1 922 ? 1.779 -29.159 -26.857 1.00 61.66 922 GLY A O 1
ATOM 6960 N N . ARG A 1 923 ? 3.270 -27.819 -25.782 1.00 59.53 923 ARG A N 1
ATOM 6961 C CA . ARG A 1 923 ? 4.513 -28.299 -26.411 1.00 59.53 923 ARG A CA 1
ATOM 6962 C C . ARG A 1 923 ? 4.999 -29.649 -25.871 1.00 59.53 923 ARG A C 1
ATOM 6964 O O . ARG A 1 923 ? 5.746 -30.333 -26.567 1.00 59.53 923 ARG A O 1
ATOM 6971 N N . GLY A 1 924 ? 4.541 -30.070 -24.690 1.00 77.88 924 GLY A N 1
ATOM 6972 C CA . GLY A 1 924 ? 4.933 -31.341 -24.068 1.00 77.88 924 GLY A CA 1
ATOM 6973 C C . GLY A 1 924 ? 6.312 -31.267 -23.414 1.00 77.88 924 GLY A C 1
ATOM 6974 O O . GLY A 1 924 ? 7.136 -32.167 -23.597 1.00 77.88 924 GLY A O 1
ATOM 6975 N N . THR A 1 925 ? 6.580 -30.177 -22.694 1.00 83.94 925 THR A N 1
ATOM 6976 C CA . THR A 1 925 ? 7.884 -29.879 -22.087 1.00 83.94 925 THR A CA 1
ATOM 6977 C C . THR A 1 925 ? 7.780 -29.411 -20.639 1.00 83.94 925 THR A C 1
ATOM 6979 O O . THR A 1 925 ? 6.849 -28.689 -20.292 1.00 83.94 925 THR A O 1
ATOM 6982 N N . VAL A 1 926 ? 8.762 -29.780 -19.813 1.00 85.00 926 VAL A N 1
ATOM 6983 C CA . VAL A 1 926 ? 8.984 -29.203 -18.475 1.00 85.00 926 VAL A CA 1
ATOM 6984 C C . VAL A 1 926 ? 10.344 -28.513 -18.469 1.00 85.00 926 VAL A C 1
ATOM 6986 O O . VAL A 1 926 ? 11.331 -29.132 -18.868 1.00 85.00 926 VAL A O 1
ATOM 6989 N N . THR A 1 927 ? 10.403 -27.258 -18.032 1.00 89.06 927 THR A N 1
ATOM 6990 C CA . THR A 1 927 ? 11.635 -26.459 -17.960 1.00 89.06 927 THR A CA 1
ATOM 6991 C C . THR A 1 927 ? 12.025 -26.219 -16.506 1.00 89.06 927 THR A C 1
ATOM 6993 O O . THR A 1 927 ? 11.223 -25.709 -15.730 1.00 89.06 927 THR A O 1
ATOM 6996 N N . VAL A 1 928 ? 13.258 -26.573 -16.147 1.00 87.25 928 VAL A N 1
ATOM 6997 C CA . VAL A 1 928 ? 13.845 -26.389 -14.810 1.00 87.25 928 VAL A CA 1
ATOM 6998 C C . VAL A 1 928 ? 15.120 -25.557 -14.892 1.00 87.25 928 VAL A C 1
ATOM 7000 O O . VAL A 1 928 ? 15.845 -25.632 -15.884 1.00 87.25 928 VAL A O 1
ATOM 7003 N N . THR A 1 929 ? 15.427 -24.822 -13.828 1.00 91.19 929 THR A N 1
ATOM 7004 C CA . THR A 1 929 ? 16.663 -24.040 -13.697 1.00 91.19 929 THR A CA 1
ATOM 7005 C C . THR A 1 929 ? 17.502 -24.637 -12.570 1.00 91.19 929 THR A C 1
ATOM 7007 O O . THR A 1 929 ? 17.017 -24.767 -11.449 1.00 91.19 929 THR A O 1
ATOM 7010 N N . VAL A 1 930 ? 18.743 -25.036 -12.862 1.00 90.62 930 VAL A N 1
ATOM 7011 C CA . VAL A 1 930 ? 19.582 -25.849 -11.961 1.00 90.62 930 VAL A CA 1
ATOM 7012 C C . VAL A 1 930 ? 20.980 -25.260 -11.759 1.00 90.62 930 VAL A C 1
ATOM 7014 O O . VAL A 1 930 ? 21.541 -24.624 -12.648 1.00 90.62 930 VAL A O 1
ATOM 7017 N N . ASP A 1 931 ? 21.554 -25.498 -10.581 1.00 90.62 931 ASP A N 1
ATOM 7018 C CA . ASP A 1 931 ? 22.908 -25.100 -10.160 1.00 90.62 931 ASP A CA 1
ATOM 7019 C C . ASP A 1 931 ? 23.903 -26.280 -10.107 1.00 90.62 931 ASP A C 1
ATOM 7021 O O . ASP A 1 931 ? 25.075 -26.115 -9.769 1.00 90.62 931 ASP A O 1
ATOM 7025 N N . HIS A 1 932 ? 23.449 -27.479 -10.475 1.00 89.19 932 HIS A N 1
ATOM 7026 C CA . HIS A 1 932 ? 24.239 -28.702 -10.557 1.00 89.19 932 HIS A CA 1
ATOM 7027 C C . HIS A 1 932 ? 23.762 -29.577 -11.725 1.00 89.19 932 HIS A C 1
ATOM 7029 O O . HIS A 1 932 ? 22.651 -29.421 -12.231 1.00 89.19 932 HIS A O 1
ATOM 7035 N N . LEU A 1 933 ? 24.614 -30.504 -12.172 1.00 93.69 933 LEU A N 1
ATOM 7036 C CA . LEU A 1 933 ? 24.364 -31.354 -13.339 1.00 93.69 933 LEU A CA 1
ATOM 7037 C C . LEU A 1 933 ? 24.502 -32.836 -12.965 1.00 93.69 933 LEU A C 1
ATOM 7039 O O . LEU A 1 933 ? 25.434 -33.227 -12.262 1.00 93.69 933 LEU A O 1
ATOM 7043 N N . THR A 1 934 ? 23.535 -33.637 -13.405 1.00 95.00 934 THR A N 1
ATOM 7044 C CA . THR A 1 934 ? 23.364 -35.063 -13.092 1.00 95.00 934 THR A CA 1
ATOM 7045 C C . THR A 1 934 ? 22.407 -35.674 -14.134 1.00 95.00 934 THR A C 1
ATOM 7047 O O . THR A 1 934 ? 22.211 -35.117 -15.218 1.00 95.00 934 THR A O 1
ATOM 7050 N N . MET A 1 935 ? 21.786 -36.810 -13.824 1.00 95.75 935 MET A N 1
ATOM 7051 C CA . MET A 1 935 ? 20.699 -37.378 -14.614 1.00 95.75 935 MET A CA 1
ATOM 7052 C C . MET A 1 935 ? 19.360 -36.729 -14.266 1.00 95.75 935 MET A C 1
ATOM 7054 O O . MET A 1 935 ? 19.003 -36.630 -13.093 1.00 95.75 935 MET A O 1
ATOM 7058 N N . PHE A 1 936 ? 18.596 -36.374 -15.294 1.00 97.12 936 PHE A N 1
ATOM 7059 C CA . PHE A 1 936 ? 17.269 -35.778 -15.196 1.00 97.12 936 PHE A CA 1
ATOM 7060 C C . PHE A 1 936 ? 16.218 -36.625 -15.928 1.00 97.12 936 PHE A C 1
ATOM 7062 O O . PHE A 1 936 ? 16.532 -37.342 -16.883 1.00 97.12 936 PHE A O 1
ATOM 7069 N N . ALA A 1 937 ? 14.964 -36.546 -15.486 1.00 96.56 937 ALA A N 1
ATOM 7070 C CA . ALA A 1 937 ? 13.828 -37.250 -16.082 1.00 96.56 937 ALA A CA 1
ATOM 7071 C C . ALA A 1 937 ? 12.506 -36.502 -15.828 1.00 96.56 937 ALA A C 1
ATOM 7073 O O . ALA A 1 937 ? 12.421 -35.674 -14.923 1.00 96.56 937 ALA A O 1
ATOM 7074 N N . VAL A 1 938 ? 11.462 -36.815 -16.608 1.00 96.44 938 VAL A N 1
ATOM 7075 C CA . VAL A 1 938 ? 10.088 -36.326 -16.372 1.00 96.44 938 VAL A CA 1
ATOM 7076 C C . VAL A 1 938 ? 9.180 -37.500 -16.036 1.00 96.44 938 VAL A C 1
ATOM 7078 O O . VAL A 1 938 ? 9.067 -38.448 -16.823 1.00 96.44 938 VAL A O 1
ATOM 7081 N N . PHE A 1 939 ? 8.514 -37.410 -14.890 1.00 96.00 939 PHE A N 1
ATOM 7082 C CA . PHE A 1 939 ? 7.636 -38.433 -14.336 1.00 96.00 939 PHE A CA 1
ATOM 7083 C C . PHE A 1 939 ? 6.187 -37.953 -14.252 1.00 96.00 939 PHE A C 1
ATOM 7085 O O . PHE A 1 939 ? 5.918 -36.758 -14.151 1.00 96.00 939 PHE A O 1
ATOM 7092 N N . ALA A 1 940 ? 5.255 -38.906 -14.262 1.00 92.69 940 ALA A N 1
ATOM 7093 C CA . ALA A 1 940 ? 3.865 -38.686 -13.893 1.00 92.69 940 ALA A CA 1
ATOM 7094 C C . ALA A 1 940 ? 3.767 -38.643 -12.364 1.00 92.69 940 ALA A C 1
ATOM 7096 O O . ALA A 1 940 ? 3.547 -39.674 -11.718 1.00 92.69 940 ALA A O 1
ATOM 7097 N N . ALA A 1 941 ? 3.982 -37.459 -11.798 1.00 86.88 941 ALA A N 1
ATOM 7098 C CA . ALA A 1 941 ? 3.679 -37.201 -10.401 1.00 86.88 941 ALA A CA 1
ATOM 7099 C C . ALA A 1 941 ? 2.154 -37.161 -10.207 1.00 86.88 941 ALA A C 1
ATOM 7101 O O . ALA A 1 941 ? 1.394 -36.972 -11.162 1.00 86.88 941 ALA A O 1
ATOM 7102 N N . ALA A 1 942 ? 1.690 -37.322 -8.967 1.00 80.56 942 ALA A N 1
ATOM 7103 C CA . ALA A 1 942 ? 0.386 -36.769 -8.613 1.00 80.56 942 ALA A CA 1
ATOM 7104 C C . ALA A 1 942 ? 0.454 -35.243 -8.773 1.00 80.56 942 ALA A C 1
ATOM 7106 O O . ALA A 1 942 ? 1.520 -34.662 -8.557 1.00 80.56 942 ALA A O 1
ATOM 7107 N N . LYS A 1 943 ? -0.662 -34.605 -9.139 1.00 72.06 943 LYS A N 1
ATOM 7108 C CA . LYS A 1 943 ? -0.733 -33.143 -9.130 1.00 72.06 943 LYS A CA 1
ATOM 7109 C C . LYS A 1 943 ? -0.373 -32.602 -7.754 1.00 72.06 943 LYS A C 1
ATOM 7111 O O . LYS A 1 943 ? -1.039 -32.944 -6.776 1.00 72.06 943 LYS A O 1
ATOM 7116 N N . GLU A 1 944 ? 0.617 -31.719 -7.697 1.00 48.12 944 GLU A N 1
ATOM 7117 C CA . GLU A 1 944 ? 0.748 -30.807 -6.572 1.00 48.12 944 GLU A CA 1
ATOM 7118 C C . GLU A 1 944 ? -0.441 -29.839 -6.615 1.00 48.12 944 GLU A C 1
ATOM 7120 O O . GLU A 1 944 ? -0.412 -28.772 -7.221 1.00 48.12 944 GLU A O 1
ATOM 7125 N N . VAL A 1 945 ? -1.501 -30.208 -5.885 1.00 42.25 945 VAL A N 1
ATOM 7126 C CA . VAL A 1 945 ? -2.077 -29.220 -4.968 1.00 42.25 945 VAL A CA 1
ATOM 7127 C C . VAL A 1 945 ? -0.869 -28.717 -4.173 1.00 42.25 945 VAL A C 1
ATOM 7129 O O . VAL A 1 945 ? -0.244 -29.563 -3.525 1.00 42.25 945 VAL A O 1
ATOM 7132 N N . PRO A 1 946 ? -0.461 -27.439 -4.301 1.00 36.47 946 PRO A N 1
ATOM 7133 C CA . PRO A 1 946 ? 0.763 -26.958 -3.666 1.00 36.47 946 PRO A CA 1
ATOM 7134 C C . PRO A 1 946 ? 0.663 -27.304 -2.186 1.00 36.47 946 PRO A C 1
ATOM 7136 O O . PRO A 1 946 ? -0.330 -26.918 -1.575 1.00 36.47 946 PRO A O 1
ATOM 7139 N N . GLU A 1 947 ? 1.588 -28.110 -1.643 1.00 35.72 947 GLU A N 1
ATOM 7140 C CA . GLU A 1 947 ? 1.487 -28.539 -0.243 1.00 35.72 947 GLU A CA 1
ATOM 7141 C C . GLU A 1 947 ? 1.741 -27.288 0.609 1.00 35.72 947 GLU A C 1
ATOM 7143 O O . GLU A 1 947 ? 2.879 -26.814 0.638 1.00 35.72 947 GLU A O 1
ATOM 7148 N N . PRO A 1 948 ? 0.698 -26.670 1.199 1.00 39.91 948 PRO A N 1
ATOM 7149 C CA . PRO A 1 948 ? 0.838 -25.304 1.682 1.00 39.91 948 PRO A CA 1
ATOM 7150 C C . PRO A 1 948 ? 1.673 -25.324 2.958 1.00 39.91 948 PRO A C 1
ATOM 7152 O O . PRO A 1 948 ? 1.673 -26.332 3.675 1.00 39.91 948 PRO A O 1
ATOM 7155 N N . GLU A 1 949 ? 2.403 -24.239 3.230 1.00 42.34 949 GLU A N 1
ATOM 7156 C CA . GLU A 1 949 ? 3.344 -24.207 4.351 1.00 42.34 949 GLU A CA 1
ATOM 7157 C C . GLU A 1 949 ? 2.677 -24.689 5.642 1.00 42.34 949 GLU A C 1
ATOM 7159 O O . GLU A 1 949 ? 1.533 -24.341 5.943 1.00 42.34 949 GLU A O 1
ATOM 7164 N N . ALA A 1 950 ? 3.370 -25.564 6.374 1.00 50.38 950 ALA A N 1
ATOM 7165 C CA . ALA A 1 950 ? 2.770 -26.340 7.449 1.00 50.38 950 ALA A CA 1
ATOM 7166 C C . ALA A 1 950 ? 2.408 -25.447 8.648 1.00 50.38 950 ALA A C 1
ATOM 7168 O O . ALA A 1 950 ? 3.184 -25.318 9.593 1.00 50.38 950 ALA A O 1
ATOM 7169 N N . VAL A 1 951 ? 1.215 -24.844 8.606 1.00 64.19 951 VAL A N 1
ATOM 7170 C CA . VAL A 1 951 ? 0.708 -23.888 9.598 1.00 64.19 951 VAL A CA 1
ATOM 7171 C C . VAL A 1 951 ? 0.782 -24.499 10.999 1.00 64.19 951 VAL A C 1
ATOM 7173 O O . VAL A 1 951 ? 0.042 -25.429 11.337 1.00 64.19 951 VAL A O 1
ATOM 7176 N N . THR A 1 952 ? 1.694 -23.981 11.825 1.00 74.75 952 THR A N 1
ATOM 7177 C CA . THR A 1 952 ? 1.908 -24.465 13.193 1.00 74.75 952 THR A CA 1
ATOM 7178 C C . THR A 1 952 ? 1.137 -23.615 14.197 1.00 74.75 952 THR A C 1
ATOM 7180 O O . THR A 1 952 ? 1.326 -22.408 14.306 1.00 74.75 952 THR A O 1
ATOM 7183 N N . PHE A 1 953 ? 0.267 -24.261 14.974 1.00 84.75 953 PHE A N 1
ATOM 7184 C CA . PHE A 1 953 ? -0.447 -23.617 16.076 1.00 84.75 953 PHE A CA 1
ATOM 7185 C C . PHE A 1 953 ? 0.363 -23.709 17.376 1.00 84.75 953 PHE A C 1
ATOM 7187 O O . PHE A 1 953 ? 0.953 -24.752 17.676 1.00 84.75 953 PHE A O 1
ATOM 7194 N N . LYS A 1 954 ? 0.354 -22.634 18.173 1.00 87.56 954 LYS A N 1
ATOM 7195 C CA . LYS A 1 954 ? 1.206 -22.447 19.367 1.00 87.56 954 LYS A CA 1
ATOM 7196 C C . LYS A 1 954 ? 1.050 -23.555 20.420 1.00 87.56 954 LYS A C 1
ATOM 7198 O O . LYS A 1 954 ? 2.006 -23.904 21.103 1.00 87.56 954 LYS A O 1
ATOM 7203 N N . ASP A 1 955 ? -0.149 -24.115 20.544 1.00 92.31 955 ASP A N 1
ATOM 7204 C CA . ASP A 1 955 ? -0.529 -25.164 21.499 1.00 92.31 955 ASP A CA 1
ATOM 7205 C C . ASP A 1 955 ? -0.408 -26.596 20.943 1.00 92.31 955 ASP A C 1
ATOM 7207 O O . ASP A 1 955 ? -0.622 -27.564 21.672 1.00 92.31 955 ASP A O 1
ATOM 7211 N N . MET A 1 956 ? -0.050 -26.753 19.665 1.00 91.19 956 MET A N 1
ATOM 7212 C CA . MET A 1 956 ? 0.070 -28.056 19.003 1.00 91.19 956 MET A CA 1
ATOM 7213 C C . MET A 1 956 ? 1.490 -28.635 19.051 1.00 91.19 956 MET A C 1
ATOM 7215 O O . MET A 1 956 ? 1.726 -29.706 18.490 1.00 91.19 956 MET A O 1
ATOM 7219 N N . GLN A 1 957 ? 2.455 -27.987 19.709 1.00 84.69 957 GLN A N 1
ATOM 7220 C CA . GLN A 1 957 ? 3.822 -28.509 19.797 1.00 84.69 957 GLN A CA 1
ATOM 7221 C C . GLN A 1 957 ? 3.866 -29.823 20.603 1.00 84.69 957 GLN A C 1
ATOM 7223 O O . GLN A 1 957 ? 3.571 -29.854 21.795 1.00 84.69 957 GLN A O 1
ATOM 7228 N N . GLY A 1 958 ? 4.245 -30.925 19.945 1.00 83.62 958 GLY A N 1
ATOM 7229 C CA . GLY A 1 958 ? 4.300 -32.260 20.559 1.00 83.62 958 GLY A CA 1
ATOM 7230 C C . GLY A 1 958 ? 2.938 -32.940 20.764 1.00 83.62 958 GLY A C 1
ATOM 7231 O O . GLY A 1 958 ? 2.869 -33.969 21.438 1.00 83.62 958 GLY A O 1
ATOM 7232 N N . HIS A 1 959 ? 1.859 -32.394 20.196 1.00 93.31 959 HIS A N 1
ATOM 7233 C CA . HIS A 1 959 ? 0.540 -33.020 20.222 1.00 93.31 959 HIS A CA 1
ATOM 7234 C C . HIS A 1 959 ? 0.453 -34.205 19.236 1.00 93.31 959 HIS A C 1
ATOM 7236 O O . HIS A 1 959 ? 1.179 -34.271 18.250 1.00 93.31 959 HIS A O 1
ATOM 7242 N N . TRP A 1 960 ? -0.461 -35.159 19.449 1.00 93.88 960 TRP A N 1
ATOM 7243 C CA . TRP A 1 960 ? -0.591 -36.320 18.544 1.00 93.88 960 TRP A CA 1
ATOM 7244 C C . TRP A 1 960 ? -1.234 -35.974 17.190 1.00 93.88 960 TRP A C 1
ATOM 7246 O O . TRP A 1 960 ? -1.141 -36.751 16.244 1.00 93.88 960 TRP A O 1
ATOM 7256 N N . ALA A 1 961 ? -1.908 -34.824 17.108 1.00 90.94 961 ALA A N 1
ATOM 7257 C CA . ALA A 1 961 ? -2.638 -34.361 15.928 1.00 90.94 961 ALA A CA 1
ATOM 7258 C C . ALA A 1 961 ? -1.973 -33.163 15.221 1.00 90.94 961 ALA A C 1
ATOM 7260 O O . ALA A 1 961 ? -2.635 -32.519 14.413 1.00 90.94 961 ALA A O 1
ATOM 7261 N N . THR A 1 962 ? -0.709 -32.835 15.520 1.00 88.94 962 THR A N 1
ATOM 7262 C CA . THR A 1 962 ? 0.002 -31.669 14.951 1.00 88.94 962 THR A CA 1
ATOM 7263 C C . THR A 1 962 ? -0.010 -31.694 13.427 1.00 88.94 962 THR A C 1
ATOM 7265 O O . THR A 1 962 ? -0.596 -30.807 12.814 1.00 88.94 962 THR A O 1
ATOM 7268 N N . ASP A 1 963 ? 0.501 -32.767 12.823 1.00 85.69 963 ASP A N 1
ATOM 7269 C CA . ASP A 1 963 ? 0.560 -32.954 11.368 1.00 85.69 963 ASP A CA 1
ATOM 7270 C C . ASP A 1 963 ? -0.841 -32.958 10.730 1.00 85.69 963 ASP A C 1
ATOM 7272 O O . ASP A 1 963 ? -1.036 -32.514 9.602 1.00 85.69 963 ASP A O 1
ATOM 7276 N N . THR A 1 964 ? -1.843 -33.449 11.467 1.00 89.25 964 THR A N 1
ATOM 7277 C CA . THR A 1 964 ? -3.243 -33.516 11.018 1.00 89.25 964 THR A CA 1
ATOM 7278 C C . THR A 1 964 ? -3.893 -32.132 10.993 1.00 89.25 964 THR A C 1
ATOM 7280 O O . THR A 1 964 ? -4.549 -31.778 10.015 1.00 89.25 964 THR A O 1
ATOM 7283 N N . ALA A 1 965 ? -3.714 -31.343 12.056 1.00 89.19 965 ALA A N 1
ATOM 7284 C CA . ALA A 1 965 ? -4.217 -29.977 12.130 1.00 89.19 965 ALA A CA 1
ATOM 7285 C C . ALA A 1 965 ? -3.473 -29.069 11.145 1.00 89.19 965 ALA A C 1
ATOM 7287 O O . ALA A 1 965 ? -4.126 -28.320 10.430 1.00 89.19 965 ALA A O 1
ATOM 7288 N N . GLY A 1 966 ? -2.144 -29.198 11.051 1.00 85.81 966 GLY A N 1
ATOM 7289 C CA . GLY A 1 966 ? -1.307 -28.461 10.105 1.00 85.81 966 GLY A CA 1
ATOM 7290 C C . GLY A 1 966 ? -1.709 -28.716 8.653 1.00 85.81 966 GLY A C 1
ATOM 7291 O O . GLY A 1 966 ? -1.950 -27.762 7.925 1.00 85.81 966 GLY A O 1
ATOM 7292 N N . LYS A 1 967 ? -1.909 -29.978 8.239 1.00 84.56 967 LYS A N 1
ATOM 7293 C CA . LYS A 1 967 ? -2.369 -30.293 6.871 1.00 84.56 967 LYS A CA 1
ATOM 7294 C C . LYS A 1 967 ? -3.766 -29.753 6.560 1.00 84.56 967 LYS A C 1
ATOM 7296 O O . LYS A 1 967 ? -3.984 -29.240 5.469 1.00 84.56 967 LYS A O 1
ATOM 7301 N N . LEU A 1 968 ? -4.711 -29.814 7.501 1.00 88.50 968 LEU A N 1
ATOM 7302 C CA . LEU A 1 968 ? -6.028 -29.196 7.296 1.00 88.50 968 LEU A CA 1
ATOM 7303 C C . LEU A 1 968 ? -5.980 -27.660 7.336 1.00 88.50 968 LEU A C 1
ATOM 7305 O O . LEU A 1 968 ? -6.833 -27.023 6.724 1.00 88.50 968 LEU A O 1
ATOM 7309 N N . ALA A 1 969 ? -5.028 -27.067 8.057 1.00 84.69 969 ALA A N 1
ATOM 7310 C CA . ALA A 1 969 ? -4.863 -25.620 8.157 1.00 84.69 969 ALA A CA 1
ATOM 7311 C C . ALA A 1 969 ? -4.238 -25.039 6.890 1.00 84.69 969 ALA A C 1
ATOM 7313 O O . ALA A 1 969 ? -4.780 -24.106 6.310 1.00 84.69 969 ALA A O 1
ATOM 7314 N N . ALA A 1 970 ? -3.174 -25.683 6.417 1.00 75.56 970 ALA A N 1
ATOM 7315 C CA . ALA A 1 970 ? -2.555 -25.449 5.126 1.00 75.56 970 ALA A CA 1
ATOM 7316 C C . ALA A 1 970 ? -3.604 -25.476 3.993 1.00 75.56 970 ALA A C 1
ATOM 7318 O O . ALA A 1 970 ? -3.705 -24.535 3.214 1.00 75.56 970 ALA A O 1
ATOM 7319 N N . LEU A 1 971 ? -4.475 -26.495 3.958 1.00 78.31 971 LEU A N 1
ATOM 7320 C CA . LEU A 1 971 ? -5.578 -26.605 2.986 1.00 78.31 971 LEU A CA 1
ATOM 7321 C C . LEU A 1 971 ? -6.733 -25.588 3.185 1.00 78.31 971 LEU A C 1
ATOM 7323 O O . LEU A 1 971 ? -7.757 -25.701 2.512 1.00 78.31 971 LEU A O 1
ATOM 7327 N N . GLY A 1 972 ? -6.641 -24.649 4.136 1.00 83.00 972 GLY A N 1
ATOM 7328 C CA . GLY A 1 972 ? -7.694 -23.676 4.472 1.00 83.00 972 GLY A CA 1
ATOM 7329 C C . GLY A 1 972 ? -8.945 -24.272 5.141 1.00 83.00 972 GLY A C 1
ATOM 7330 O O . GLY A 1 972 ? -9.910 -23.561 5.434 1.00 83.00 972 GLY A O 1
ATOM 7331 N N . ILE A 1 973 ? -8.956 -25.582 5.403 1.00 88.69 973 ILE A N 1
ATOM 7332 C CA . ILE A 1 973 ? -10.102 -26.338 5.930 1.00 88.69 973 ILE A CA 1
ATOM 7333 C C . ILE A 1 973 ? -10.319 -26.053 7.424 1.00 88.69 973 ILE A C 1
ATOM 7335 O O . ILE A 1 973 ? -11.460 -26.006 7.888 1.00 88.69 973 ILE A O 1
ATOM 7339 N N . VAL A 1 974 ? -9.242 -25.797 8.170 1.00 88.75 974 VAL A N 1
ATOM 7340 C CA . VAL A 1 974 ? -9.277 -25.205 9.519 1.00 88.75 974 VAL A CA 1
ATOM 7341 C C . VAL A 1 974 ? -8.400 -23.951 9.562 1.00 88.75 974 VAL A C 1
ATOM 7343 O O . VAL A 1 974 ? -7.613 -23.716 8.658 1.00 88.75 974 VAL A O 1
ATOM 7346 N N . SER A 1 975 ? -8.541 -23.132 10.602 1.00 77.56 975 SER A N 1
ATOM 7347 C CA . SER A 1 975 ? -7.787 -21.872 10.758 1.00 77.56 975 SER A CA 1
ATOM 7348 C C . SER A 1 975 ? -7.351 -21.596 12.208 1.00 77.56 975 SER A C 1
ATOM 7350 O O . SER A 1 975 ? -6.862 -20.520 12.522 1.00 77.56 975 SER A O 1
ATOM 7352 N N . GLY A 1 976 ? -7.508 -22.572 13.113 1.00 77.44 976 GLY A N 1
ATOM 7353 C CA . GLY A 1 976 ? -7.211 -22.401 14.541 1.00 77.44 976 GLY A CA 1
ATOM 7354 C C . GLY A 1 976 ? -8.249 -21.538 15.266 1.00 77.44 976 GLY A C 1
ATOM 7355 O O . GLY A 1 976 ? -9.449 -21.816 15.162 1.00 77.44 976 GLY A O 1
ATOM 7356 N N . TYR A 1 977 ? -7.753 -20.554 16.016 1.00 73.81 977 TYR A N 1
ATOM 7357 C CA . TYR A 1 977 ? -8.429 -19.424 16.660 1.00 73.81 977 TYR A CA 1
ATOM 7358 C C . TYR A 1 977 ? -7.492 -18.193 16.573 1.00 73.81 977 TYR A C 1
ATOM 7360 O O . TYR A 1 977 ? -6.278 -18.391 16.466 1.00 73.81 977 TYR A O 1
ATOM 7368 N N . PRO A 1 978 ? -7.997 -16.944 16.682 1.00 60.31 978 PRO A N 1
ATOM 7369 C CA . PRO A 1 978 ? -7.189 -15.723 16.499 1.00 60.31 978 PRO A CA 1
ATOM 7370 C C . PRO A 1 978 ? -5.981 -15.565 17.442 1.00 60.31 978 PRO A C 1
ATOM 7372 O O . PRO A 1 978 ? -5.010 -14.897 17.108 1.00 60.31 978 PRO A O 1
ATOM 7375 N N . ASP A 1 979 ? -5.982 -16.233 18.599 1.00 74.00 979 ASP A N 1
ATOM 7376 C CA . ASP A 1 979 ? -4.832 -16.286 19.516 1.00 74.00 979 ASP A CA 1
ATOM 7377 C C . ASP A 1 979 ? -3.636 -17.115 18.982 1.00 74.00 979 ASP A C 1
ATOM 7379 O O . ASP A 1 979 ? -2.561 -17.139 19.595 1.00 74.00 979 ASP A O 1
ATOM 7383 N N . GLY A 1 980 ? -3.783 -17.774 17.828 1.00 73.06 980 GLY A N 1
ATOM 7384 C CA . GLY A 1 980 ? -2.782 -18.644 17.206 1.00 73.06 980 GLY A CA 1
ATOM 7385 C C . GLY A 1 980 ? -2.777 -20.076 17.749 1.00 73.06 980 GLY A C 1
ATOM 7386 O O . GLY A 1 980 ? -1.785 -20.788 17.581 1.00 73.06 980 GLY A O 1
ATOM 7387 N N . THR A 1 981 ? -3.846 -20.505 18.425 1.00 88.75 981 THR A N 1
ATOM 7388 C CA . THR A 1 981 ? -4.000 -21.868 18.964 1.00 88.75 981 THR A CA 1
ATOM 7389 C C . THR A 1 981 ? -5.026 -22.693 18.183 1.00 88.75 981 THR A C 1
ATOM 7391 O O . THR A 1 981 ? -5.912 -22.166 17.512 1.00 88.75 981 THR A O 1
ATOM 7394 N N . PHE A 1 982 ? -4.939 -24.019 18.270 1.00 92.56 982 PHE A N 1
ATOM 7395 C CA . PHE A 1 982 ? -5.907 -24.947 17.688 1.00 92.56 982 PHE A CA 1
ATOM 7396 C C . PHE A 1 982 ? -6.968 -25.418 18.697 1.00 92.56 982 PHE A C 1
ATOM 7398 O O . PHE A 1 982 ? -8.074 -25.783 18.288 1.00 92.56 982 PHE A O 1
ATOM 7405 N N . LYS A 1 983 ? -6.632 -25.400 19.993 1.00 93.56 983 LYS A N 1
ATOM 7406 C CA . LYS A 1 983 ? -7.377 -25.913 21.159 1.00 93.56 983 LYS A CA 1
ATOM 7407 C C . LYS A 1 983 ? -7.794 -27.380 20.957 1.00 93.56 983 LYS A C 1
ATOM 7409 O O . LYS A 1 983 ? -8.989 -27.677 20.908 1.00 93.56 983 LYS A O 1
ATOM 7414 N N . PRO A 1 984 ? -6.827 -28.314 20.804 1.00 95.31 984 PRO A N 1
ATOM 7415 C CA . PRO A 1 984 ? -7.067 -29.691 20.354 1.00 95.31 984 PRO A CA 1
ATOM 7416 C C . PRO A 1 984 ? -8.043 -30.484 21.224 1.00 95.31 984 PRO A C 1
ATOM 7418 O O . PRO A 1 984 ? -8.790 -31.309 20.695 1.00 95.31 984 PRO A O 1
ATOM 7421 N N . GLU A 1 985 ? -8.050 -30.226 22.531 1.00 95.69 985 GLU A N 1
ATOM 7422 C CA . GLU A 1 985 ? -8.866 -30.945 23.514 1.00 95.69 985 GLU A CA 1
ATOM 7423 C C . GLU A 1 985 ? -10.238 -30.295 23.777 1.00 95.69 985 GLU A C 1
ATOM 7425 O O . GLU A 1 985 ? -11.063 -30.888 24.471 1.00 95.69 985 GLU A O 1
ATOM 7430 N N . ASN A 1 986 ? -10.531 -29.123 23.194 1.00 94.56 986 ASN A N 1
ATOM 7431 C CA . ASN A 1 986 ? -11.874 -28.539 23.260 1.00 94.56 986 ASN A CA 1
ATOM 7432 C C . ASN A 1 986 ? -12.874 -29.414 22.490 1.00 94.56 986 ASN A C 1
ATOM 7434 O O . ASN A 1 986 ? -12.566 -29.919 21.408 1.00 94.56 986 ASN A O 1
ATOM 7438 N N . GLU A 1 987 ? -14.088 -29.561 23.021 1.00 97.31 987 GLU A N 1
ATOM 7439 C CA . GLU A 1 987 ? -15.185 -30.242 22.328 1.00 97.31 987 GLU A CA 1
ATOM 7440 C C . GLU A 1 987 ? -15.652 -29.412 21.122 1.00 97.31 987 GLU A C 1
ATOM 7442 O O . GLU A 1 987 ? -15.909 -28.217 21.256 1.00 97.31 987 GLU A O 1
ATOM 7447 N N . ILE A 1 988 ? -15.767 -30.030 19.942 1.00 95.69 988 ILE A N 1
ATOM 7448 C CA . ILE A 1 988 ? -16.147 -29.315 18.717 1.00 95.69 988 ILE A CA 1
ATOM 7449 C C . ILE A 1 988 ? -17.663 -29.105 18.638 1.00 95.69 988 ILE A C 1
ATOM 7451 O O . ILE A 1 988 ? -18.452 -30.036 18.834 1.00 95.69 988 ILE A O 1
ATOM 7455 N N . THR A 1 989 ? -18.079 -27.885 18.309 1.00 95.00 989 THR A N 1
ATOM 7456 C CA . THR A 1 989 ? -19.490 -27.518 18.145 1.00 95.00 989 THR A CA 1
ATOM 7457 C C . THR A 1 989 ? -20.056 -27.921 16.782 1.00 95.00 989 THR A C 1
ATOM 7459 O O . THR A 1 989 ? -19.340 -28.169 15.803 1.00 95.00 989 THR A O 1
ATOM 7462 N N . ARG A 1 990 ? -21.390 -27.968 16.696 1.00 94.50 990 ARG A N 1
ATOM 7463 C CA . ARG A 1 990 ? -22.117 -28.253 15.450 1.00 94.50 990 ARG A CA 1
ATOM 7464 C C . ARG A 1 990 ? -21.909 -27.175 14.385 1.00 94.50 990 ARG A C 1
ATOM 7466 O O . ARG A 1 990 ? -21.849 -27.522 13.204 1.00 94.50 990 ARG A O 1
ATOM 7473 N N . ALA A 1 991 ? -21.744 -25.911 14.779 1.00 92.94 991 ALA A N 1
ATOM 7474 C CA . ALA A 1 991 ? -21.355 -24.824 13.882 1.00 92.94 991 ALA A CA 1
ATOM 7475 C C . ALA A 1 991 ? -19.954 -25.051 13.286 1.00 92.94 991 ALA A C 1
ATOM 7477 O O . ALA A 1 991 ? -19.826 -25.135 12.064 1.00 92.94 991 ALA A O 1
ATOM 7478 N N . GLU A 1 992 ? -18.931 -25.244 14.130 1.00 93.31 992 GLU A N 1
ATOM 7479 C CA . GLU A 1 992 ? -17.541 -25.449 13.689 1.00 93.31 992 GLU A CA 1
ATOM 7480 C C . GLU A 1 992 ? -17.413 -26.634 12.728 1.00 93.31 992 GLU A C 1
ATOM 7482 O O . GLU A 1 992 ? -16.885 -26.476 11.628 1.00 93.31 992 GLU A O 1
ATOM 7487 N N . VAL A 1 993 ? -17.942 -27.813 13.087 1.00 94.38 993 VAL A N 1
ATOM 7488 C CA . VAL A 1 993 ? -17.819 -28.998 12.220 1.00 94.38 993 VAL A CA 1
ATOM 7489 C C . VAL A 1 993 ? -18.537 -28.812 10.879 1.00 94.38 993 VAL A C 1
ATOM 7491 O O . VAL A 1 993 ? -18.088 -29.336 9.862 1.00 94.38 993 VAL A O 1
ATOM 7494 N N . THR A 1 994 ? -19.632 -28.044 10.850 1.00 93.19 994 THR A N 1
ATOM 7495 C CA . THR A 1 994 ? -20.373 -27.766 9.613 1.00 93.19 994 THR A CA 1
ATOM 7496 C C . THR A 1 994 ? -19.612 -26.783 8.723 1.00 93.19 994 THR A C 1
ATOM 7498 O O . THR A 1 994 ? -19.540 -27.004 7.517 1.00 93.19 994 THR A O 1
ATOM 7501 N N . ALA A 1 995 ? -18.988 -25.751 9.299 1.00 91.12 995 ALA A N 1
ATOM 7502 C CA . ALA A 1 995 ? -18.160 -24.798 8.560 1.00 91.12 995 ALA A CA 1
ATOM 7503 C C . ALA A 1 995 ? -16.872 -25.432 8.012 1.00 91.12 995 ALA A C 1
ATOM 7505 O O . ALA A 1 995 ? -16.518 -25.210 6.855 1.00 91.12 995 ALA A O 1
ATOM 7506 N N . ILE A 1 996 ? -16.208 -26.280 8.803 1.00 92.75 996 ILE A N 1
ATOM 7507 C CA . ILE A 1 996 ? -15.036 -27.050 8.365 1.00 92.75 996 ILE A CA 1
ATOM 7508 C C . ILE A 1 996 ? -15.427 -28.002 7.225 1.00 92.75 996 ILE A C 1
ATOM 7510 O O . ILE A 1 996 ? -14.728 -28.069 6.218 1.00 92.75 996 ILE A O 1
ATOM 7514 N N . LEU A 1 997 ? -16.571 -28.693 7.319 1.00 90.56 997 LEU A N 1
ATOM 7515 C CA . LEU A 1 997 ? -17.045 -29.571 6.241 1.00 90.56 997 LEU A CA 1
ATOM 7516 C C . LEU A 1 997 ? -17.536 -28.819 4.996 1.00 90.56 997 LEU A C 1
ATOM 7518 O O . LEU A 1 997 ? -17.432 -29.365 3.901 1.00 90.56 997 LEU A O 1
ATOM 7522 N N . ALA A 1 998 ? -18.042 -27.590 5.122 1.00 90.75 998 ALA A N 1
ATOM 7523 C CA . ALA A 1 998 ? -18.369 -26.757 3.966 1.00 90.75 998 ALA A CA 1
ATOM 7524 C C . ALA A 1 998 ? -17.100 -26.335 3.204 1.00 90.75 998 ALA A C 1
ATOM 7526 O O . ALA A 1 998 ? -17.052 -26.494 1.983 1.00 90.75 998 ALA A O 1
ATOM 7527 N N . ARG A 1 999 ? -16.051 -25.906 3.927 1.00 90.00 999 ARG A N 1
ATOM 7528 C CA . ARG A 1 999 ? -14.724 -25.596 3.363 1.00 90.00 999 ARG A CA 1
ATOM 7529 C C . ARG A 1 999 ? -14.058 -26.824 2.739 1.00 90.00 999 ARG A C 1
ATOM 7531 O O . ARG A 1 999 ? -13.677 -26.780 1.575 1.00 90.00 999 ARG A O 1
ATOM 7538 N N . ALA A 1 1000 ? -14.036 -27.955 3.449 1.00 86.50 1000 ALA A N 1
ATOM 7539 C CA . ALA A 1 1000 ? -13.512 -29.238 2.960 1.00 86.50 1000 ALA A CA 1
ATOM 7540 C C . ALA A 1 1000 ? -14.214 -29.774 1.696 1.00 86.50 1000 ALA A C 1
ATOM 7542 O O . ALA A 1 1000 ? -13.688 -30.653 1.021 1.00 86.50 1000 ALA A O 1
ATOM 7543 N N . LEU A 1 1001 ? -15.411 -29.270 1.383 1.00 84.88 1001 LEU A N 1
ATOM 7544 C CA . LEU A 1 1001 ? -16.183 -29.619 0.190 1.00 84.88 1001 LEU A CA 1
ATOM 7545 C C . LEU A 1 1001 ? -16.242 -28.488 -0.848 1.00 84.88 1001 LEU A C 1
ATOM 7547 O O . LEU A 1 1001 ? -17.003 -28.613 -1.810 1.00 84.88 1001 LEU A O 1
ATOM 7551 N N . LYS A 1 1002 ? -15.477 -27.402 -0.649 1.00 86.06 1002 LYS A N 1
ATOM 7552 C CA . LYS A 1 1002 ? -15.443 -26.202 -1.506 1.00 86.06 1002 LYS A CA 1
ATOM 7553 C C . LYS A 1 1002 ? -16.858 -25.678 -1.821 1.00 86.06 1002 LYS A C 1
ATOM 7555 O O . LYS A 1 1002 ? -17.176 -25.322 -2.955 1.00 86.06 1002 LYS A O 1
ATOM 7560 N N . LEU A 1 1003 ? -17.750 -25.694 -0.823 1.00 84.69 1003 LEU A N 1
ATOM 7561 C CA . LEU A 1 1003 ? -19.127 -25.226 -0.987 1.00 84.69 1003 LEU A CA 1
ATOM 7562 C C . LEU A 1 1003 ? -19.178 -23.697 -0.945 1.00 84.69 1003 LEU A C 1
ATOM 7564 O O . LEU A 1 1003 ? -18.886 -23.104 0.090 1.00 84.69 1003 LEU A O 1
ATOM 7568 N N . ALA A 1 1004 ? -19.648 -23.082 -2.032 1.00 84.56 1004 ALA A N 1
ATOM 7569 C CA . ALA A 1 1004 ? -20.070 -21.685 -2.011 1.00 84.56 1004 ALA A CA 1
ATOM 7570 C C . ALA A 1 1004 ? -21.135 -21.454 -0.910 1.00 84.56 1004 ALA A C 1
ATOM 7572 O O . ALA A 1 1004 ? -21.992 -22.333 -0.720 1.00 84.56 1004 ALA A O 1
ATOM 7573 N N . PRO A 1 1005 ? -21.111 -20.304 -0.206 1.00 87.38 1005 PRO A N 1
ATOM 7574 C CA . PRO A 1 1005 ? -22.106 -19.957 0.804 1.00 87.38 1005 PRO A CA 1
ATOM 7575 C C . PRO A 1 1005 ? -23.547 -20.098 0.299 1.00 87.38 1005 PRO A C 1
ATOM 7577 O O . PRO A 1 1005 ? -23.889 -19.695 -0.812 1.00 87.38 1005 PRO A O 1
ATOM 7580 N N . GLY A 1 1006 ? -24.406 -20.691 1.127 1.00 86.50 1006 GLY A N 1
ATOM 7581 C CA . GLY A 1 1006 ? -25.848 -20.709 0.904 1.00 86.50 1006 GLY A CA 1
ATOM 7582 C C . GLY A 1 1006 ? -26.492 -19.421 1.408 1.00 86.50 1006 GLY A C 1
ATOM 7583 O O . GLY A 1 1006 ? -25.959 -18.757 2.296 1.00 86.50 1006 GLY A O 1
ATOM 7584 N N . LYS A 1 1007 ? -27.666 -19.089 0.874 1.00 82.88 1007 LYS A N 1
ATOM 7585 C CA . LYS A 1 1007 ? -28.430 -17.919 1.312 1.00 82.88 1007 LYS A CA 1
ATOM 7586 C C . LYS A 1 1007 ? -29.041 -18.134 2.696 1.00 82.88 1007 LYS A C 1
ATOM 7588 O O . LYS A 1 1007 ? -29.490 -19.238 3.000 1.00 82.88 1007 LYS A O 1
ATOM 7593 N N . GLU A 1 1008 ? -29.178 -17.075 3.495 1.00 74.31 1008 GLU A N 1
ATOM 7594 C CA . GLU A 1 1008 ? -29.872 -17.171 4.792 1.00 74.31 1008 GLU A CA 1
ATOM 7595 C C . GLU A 1 1008 ? -31.333 -17.638 4.651 1.00 74.31 1008 GLU A C 1
ATOM 7597 O O . GLU A 1 1008 ? -31.835 -18.369 5.503 1.00 74.31 1008 GLU A O 1
ATOM 7602 N N . GLU A 1 1009 ? -31.978 -17.323 3.521 1.00 77.56 1009 GLU A N 1
ATOM 7603 C CA . GLU A 1 1009 ? -33.311 -17.803 3.115 1.00 77.56 1009 GLU A CA 1
ATOM 7604 C C . GLU A 1 1009 ? -33.468 -19.346 3.183 1.00 77.56 1009 GLU A C 1
ATOM 7606 O O . GLU A 1 1009 ? -34.576 -19.871 3.353 1.00 77.56 1009 GLU A O 1
ATOM 7611 N N . ASP A 1 1010 ? -32.368 -20.102 3.062 1.00 77.69 1010 ASP A N 1
ATOM 7612 C CA . ASP A 1 1010 ? -32.360 -21.566 3.139 1.00 77.69 1010 ASP A CA 1
ATOM 7613 C C . ASP A 1 1010 ? -32.254 -22.121 4.574 1.00 77.69 1010 ASP A C 1
ATOM 7615 O O . ASP A 1 1010 ? -32.505 -23.315 4.785 1.00 77.69 1010 ASP A O 1
ATOM 7619 N N . LEU A 1 1011 ? -31.960 -21.285 5.580 1.00 86.19 1011 LEU A N 1
ATOM 7620 C CA . LEU A 1 1011 ? -31.834 -21.673 6.993 1.00 86.19 1011 LEU A CA 1
ATOM 7621 C C . LEU A 1 1011 ? -33.201 -21.908 7.652 1.00 86.19 1011 LEU A C 1
ATOM 7623 O O . LEU A 1 1011 ? -33.659 -21.153 8.507 1.00 86.19 1011 LEU A O 1
ATOM 7627 N N . LYS A 1 1012 ? -33.847 -23.018 7.293 1.00 88.50 1012 LYS A N 1
ATOM 7628 C CA . LYS A 1 1012 ? -35.203 -23.404 7.741 1.00 88.50 1012 LYS A CA 1
ATOM 7629 C C . LYS A 1 1012 ? -35.230 -24.046 9.142 1.00 88.50 1012 LYS A C 1
ATOM 7631 O O . LYS A 1 1012 ? -36.084 -24.883 9.430 1.00 88.50 1012 LYS A O 1
ATOM 7636 N N . PHE A 1 1013 ? -34.290 -23.660 10.006 1.00 92.00 1013 PHE A N 1
ATOM 7637 C CA . PHE A 1 1013 ? -34.206 -24.073 11.410 1.00 92.00 1013 PHE A CA 1
ATOM 7638 C C . PHE A 1 1013 ? -34.852 -23.017 12.317 1.00 92.00 1013 PHE A C 1
ATOM 7640 O O . PHE A 1 1013 ? -34.727 -21.823 12.068 1.00 92.00 1013 PHE A O 1
ATOM 7647 N N . LYS A 1 1014 ? -35.536 -23.446 13.383 1.00 91.31 1014 LYS A N 1
ATOM 7648 C CA . LYS A 1 1014 ? -36.263 -22.549 14.307 1.00 91.31 1014 LYS A CA 1
ATOM 7649 C C . LYS A 1 1014 ? -35.351 -21.606 15.107 1.00 91.31 1014 LYS A C 1
ATOM 7651 O O . LYS A 1 1014 ? -35.800 -20.570 15.580 1.00 91.31 1014 LYS A O 1
ATOM 7656 N N . ASP A 1 1015 ? -34.096 -21.993 15.268 1.00 90.44 1015 ASP A N 1
ATOM 7657 C CA . ASP A 1 1015 ? -33.009 -21.290 15.946 1.00 90.44 1015 ASP A CA 1
ATOM 7658 C C . ASP A 1 1015 ? -31.985 -20.724 14.943 1.00 90.44 1015 ASP A C 1
ATOM 7660 O O . ASP A 1 1015 ? -30.819 -20.556 15.286 1.00 90.44 1015 ASP A O 1
ATOM 7664 N N . ASN A 1 1016 ? -32.388 -20.443 13.696 1.00 86.94 1016 ASN A N 1
ATOM 7665 C CA . ASN A 1 1016 ? -31.489 -19.899 12.672 1.00 86.94 1016 ASN A CA 1
ATOM 7666 C C . ASN A 1 1016 ? -30.817 -18.575 13.089 1.00 86.94 1016 ASN A C 1
ATOM 7668 O O . ASN A 1 1016 ? -29.638 -18.379 12.807 1.00 86.94 1016 ASN A O 1
ATOM 7672 N N . THR A 1 1017 ? -31.508 -17.725 13.851 1.00 83.00 1017 THR A N 1
ATOM 7673 C CA . THR A 1 1017 ? -30.953 -16.500 14.455 1.00 83.00 1017 THR A CA 1
ATOM 7674 C C . THR A 1 1017 ? -29.875 -16.764 15.512 1.00 83.00 1017 THR A C 1
ATOM 7676 O O . THR A 1 1017 ? -29.074 -15.877 15.789 1.00 83.00 1017 THR A O 1
ATOM 7679 N N . MET A 1 1018 ? -29.818 -17.975 16.080 1.00 85.69 1018 MET A N 1
ATOM 7680 C CA . MET A 1 1018 ? -28.789 -18.421 17.032 1.00 85.69 1018 MET A CA 1
ATOM 7681 C C . MET A 1 1018 ? -27.579 -19.066 16.328 1.00 85.69 1018 MET A C 1
ATOM 7683 O O . MET A 1 1018 ? -26.693 -19.610 16.990 1.00 85.69 1018 MET A O 1
ATOM 7687 N N . ILE A 1 1019 ? -27.539 -19.054 14.991 1.00 86.31 1019 ILE A N 1
ATOM 7688 C CA . ILE A 1 1019 ? -26.372 -19.464 14.203 1.00 86.31 1019 ILE A CA 1
ATOM 7689 C C . ILE A 1 1019 ? -25.451 -18.238 14.061 1.00 86.31 1019 ILE A C 1
ATOM 7691 O O . ILE A 1 1019 ? -25.896 -17.231 13.497 1.00 86.31 1019 ILE A O 1
ATOM 7695 N N . PRO A 1 1020 ? -24.188 -18.299 14.537 1.00 80.81 1020 PRO A N 1
ATOM 7696 C CA . PRO A 1 1020 ? -23.221 -17.213 14.371 1.00 80.81 1020 PRO A CA 1
ATOM 7697 C C . PRO A 1 1020 ? -23.029 -16.850 12.897 1.00 80.81 1020 PRO A C 1
ATOM 7699 O O . PRO A 1 1020 ? -23.006 -17.751 12.059 1.00 80.81 1020 PRO A O 1
ATOM 7702 N N . VAL A 1 1021 ? -22.862 -15.561 12.583 1.00 79.94 1021 VAL A N 1
ATOM 7703 C CA . VAL A 1 1021 ? -22.835 -15.043 11.198 1.00 79.94 1021 VAL A CA 1
ATOM 7704 C C . VAL A 1 1021 ? -21.811 -15.792 10.333 1.00 79.94 1021 VAL A C 1
ATOM 7706 O O . VAL A 1 1021 ? -22.190 -16.355 9.306 1.00 79.94 1021 VAL A O 1
ATOM 7709 N N . TRP A 1 1022 ? -20.575 -15.963 10.823 1.00 83.75 1022 TRP A N 1
ATOM 7710 C CA . TRP A 1 1022 ? -19.505 -16.739 10.166 1.00 83.75 1022 TRP A CA 1
ATOM 7711 C C . TRP A 1 1022 ? -19.891 -18.187 9.805 1.00 83.75 1022 TRP A C 1
ATOM 7713 O O . TRP A 1 1022 ? -19.331 -18.785 8.887 1.00 83.75 1022 TRP A O 1
ATOM 7723 N N . ALA A 1 1023 ? -20.853 -18.782 10.517 1.00 86.75 1023 ALA A N 1
ATOM 7724 C CA . ALA A 1 1023 ? -21.342 -20.131 10.258 1.00 86.75 1023 ALA A CA 1
ATOM 7725 C C . ALA A 1 1023 ? -22.562 -20.158 9.323 1.00 86.75 1023 ALA A C 1
ATOM 7727 O O . ALA A 1 1023 ? -22.826 -21.199 8.720 1.00 86.75 1023 ALA A O 1
ATOM 7728 N N . ARG A 1 1024 ? -23.327 -19.064 9.184 1.00 88.81 1024 ARG A N 1
ATOM 7729 C CA . ARG A 1 1024 ? -24.641 -19.067 8.512 1.00 88.81 1024 ARG A CA 1
ATOM 7730 C C . ARG A 1 1024 ? -24.565 -19.516 7.059 1.00 88.81 1024 ARG A C 1
ATOM 7732 O O . ARG A 1 1024 ? -25.250 -20.475 6.706 1.00 88.81 1024 ARG A O 1
ATOM 7739 N N . GLY A 1 1025 ? -23.696 -18.912 6.248 1.00 89.19 1025 GLY A N 1
ATOM 7740 C CA . GLY A 1 1025 ? -23.528 -19.286 4.838 1.00 89.19 1025 GLY A CA 1
ATOM 7741 C C . GLY A 1 1025 ? -23.103 -20.750 4.651 1.00 89.19 1025 GLY A C 1
ATOM 7742 O O . GLY A 1 1025 ? -23.634 -21.463 3.795 1.00 89.19 1025 GLY A O 1
ATOM 7743 N N . ALA A 1 1026 ? -22.213 -21.248 5.514 1.00 90.81 1026 ALA A N 1
ATOM 7744 C CA . ALA A 1 1026 ? -21.770 -22.640 5.501 1.00 90.81 1026 ALA A CA 1
ATOM 7745 C C . ALA A 1 1026 ? -22.866 -23.627 5.948 1.00 90.81 1026 ALA A C 1
ATOM 7747 O O . ALA A 1 1026 ? -23.047 -24.681 5.332 1.00 90.81 1026 ALA A O 1
ATOM 7748 N N . VAL A 1 1027 ? -23.634 -23.290 6.990 1.00 93.69 1027 VAL A N 1
ATOM 7749 C CA . VAL A 1 1027 ? -24.766 -24.102 7.464 1.00 93.69 1027 VAL A CA 1
ATOM 7750 C C . VAL A 1 1027 ? -25.904 -24.091 6.444 1.00 93.69 1027 VAL A C 1
ATOM 7752 O O . VAL A 1 1027 ? -26.497 -25.142 6.204 1.00 93.69 1027 VAL A O 1
ATOM 7755 N N . ALA A 1 1028 ? -26.161 -22.963 5.777 1.00 91.81 1028 ALA A N 1
ATOM 7756 C CA . ALA A 1 1028 ? -27.125 -22.847 4.687 1.00 91.81 1028 ALA A CA 1
ATOM 7757 C C . ALA A 1 1028 ? -26.733 -23.745 3.508 1.00 91.81 1028 ALA A C 1
ATOM 7759 O O . ALA A 1 1028 ? -27.542 -24.560 3.059 1.00 91.81 1028 ALA A O 1
ATOM 7760 N N . ALA A 1 1029 ? -25.468 -23.696 3.073 1.00 91.06 1029 ALA A N 1
ATOM 7761 C CA . ALA A 1 1029 ? -24.948 -24.592 2.044 1.00 91.06 1029 ALA A CA 1
ATOM 7762 C C . ALA A 1 1029 ? -25.085 -26.069 2.460 1.00 91.06 1029 ALA A C 1
ATOM 7764 O O . ALA A 1 1029 ? -25.641 -26.883 1.719 1.00 91.06 1029 ALA A O 1
ATOM 7765 N N . ALA A 1 1030 ? -24.651 -26.434 3.668 1.00 91.19 1030 ALA A N 1
ATOM 7766 C CA . ALA A 1 1030 ? -24.714 -27.811 4.155 1.00 91.19 1030 ALA A CA 1
ATOM 7767 C C . ALA A 1 1030 ? -26.156 -28.330 4.347 1.00 91.19 1030 ALA A C 1
ATOM 7769 O O . ALA A 1 1030 ? -26.415 -29.517 4.114 1.00 91.19 1030 ALA A O 1
ATOM 7770 N N . ALA A 1 1031 ? -27.099 -27.469 4.741 1.00 90.56 1031 ALA A N 1
ATOM 7771 C CA . ALA A 1 1031 ? -28.513 -27.797 4.918 1.00 90.56 1031 ALA A CA 1
ATOM 7772 C C . ALA A 1 1031 ? -29.268 -27.866 3.580 1.00 90.56 1031 ALA A C 1
ATOM 7774 O O . ALA A 1 1031 ? -29.974 -28.845 3.337 1.00 90.56 1031 ALA A O 1
ATOM 7775 N N . GLY A 1 1032 ? -29.050 -26.913 2.668 1.00 86.56 1032 GLY A N 1
ATOM 7776 C CA . GLY A 1 1032 ? -29.600 -26.932 1.307 1.00 86.56 1032 GLY A CA 1
ATOM 7777 C C . GLY A 1 1032 ? -29.084 -28.117 0.481 1.00 86.56 1032 GLY A C 1
ATOM 7778 O O . GLY A 1 1032 ? -29.830 -28.737 -0.277 1.00 86.56 1032 GLY A O 1
ATOM 7779 N N . LYS A 1 1033 ? -27.829 -28.534 0.701 1.00 85.50 1033 LYS A N 1
ATOM 7780 C CA . LYS A 1 1033 ? -27.290 -29.799 0.173 1.00 85.50 1033 LYS A CA 1
ATOM 7781 C C . LYS A 1 1033 ? -27.754 -31.032 0.972 1.00 85.50 1033 LYS A C 1
ATOM 7783 O O . LYS A 1 1033 ? -27.452 -32.147 0.547 1.00 85.50 1033 LYS A O 1
ATOM 7788 N N . GLY A 1 1034 ? -28.463 -30.897 2.095 1.00 86.69 1034 GLY A N 1
ATOM 7789 C CA . GLY A 1 1034 ? -28.994 -32.003 2.911 1.00 86.69 1034 GLY A CA 1
ATOM 7790 C C . GLY A 1 1034 ? -27.944 -32.862 3.634 1.00 86.69 1034 GLY A C 1
ATOM 7791 O O . GLY A 1 1034 ? -28.250 -33.996 4.036 1.00 86.69 1034 GLY A O 1
ATOM 7792 N N . LEU A 1 1035 ? -26.716 -32.342 3.764 1.00 86.38 1035 LEU A N 1
ATOM 7793 C CA . LEU A 1 1035 ? -25.627 -32.918 4.559 1.00 86.38 1035 LEU A CA 1
ATOM 7794 C C . LEU A 1 1035 ? -25.968 -32.772 6.047 1.00 86.38 1035 LEU A C 1
ATOM 7796 O O . LEU A 1 1035 ? -25.995 -33.760 6.781 1.00 86.38 1035 LEU A O 1
ATOM 7800 N N . VAL A 1 1036 ? -26.357 -31.564 6.458 1.00 89.19 1036 VAL A N 1
ATOM 7801 C CA . VAL A 1 1036 ? -26.985 -31.264 7.754 1.00 89.19 1036 VAL A CA 1
ATOM 7802 C C . VAL A 1 1036 ? -28.508 -31.388 7.633 1.00 89.19 1036 VAL A C 1
ATOM 7804 O O . VAL A 1 1036 ? -29.073 -31.160 6.566 1.00 89.19 1036 VAL A O 1
ATOM 7807 N N . ARG A 1 1037 ? -29.180 -31.807 8.717 1.00 83.94 1037 ARG A N 1
ATOM 7808 C CA . ARG A 1 1037 ? -30.645 -32.027 8.762 1.00 83.94 1037 ARG A CA 1
ATOM 7809 C C . ARG A 1 1037 ? -31.330 -31.525 10.044 1.00 83.94 1037 ARG A C 1
ATOM 7811 O O . ARG A 1 1037 ? -32.525 -31.743 10.210 1.00 83.94 1037 ARG A O 1
ATOM 7818 N N . GLY A 1 1038 ? -30.582 -30.868 10.933 1.00 84.44 1038 GLY A N 1
ATOM 7819 C CA . GLY A 1 1038 ? -31.070 -30.397 12.232 1.00 84.44 1038 GLY A CA 1
ATOM 7820 C C . GLY A 1 1038 ? -31.436 -31.505 13.230 1.00 84.44 1038 GLY A C 1
ATOM 7821 O O . GLY A 1 1038 ? -31.173 -32.688 13.004 1.00 84.44 1038 GLY A O 1
ATOM 7822 N N . CYS A 1 1039 ? -32.019 -31.088 14.351 1.00 86.81 1039 CYS A N 1
ATOM 7823 C CA . CYS A 1 1039 ? -32.487 -31.899 15.471 1.00 86.81 1039 CYS A CA 1
ATOM 7824 C C . CYS A 1 1039 ? -34.001 -31.698 15.654 1.00 86.81 1039 CYS A C 1
ATOM 7826 O O . CYS A 1 1039 ? -34.425 -30.576 15.943 1.00 86.81 1039 CYS A O 1
ATOM 7828 N N . PRO A 1 1040 ? -34.833 -32.742 15.479 1.00 88.75 1040 PRO A N 1
ATOM 7829 C CA . PRO A 1 1040 ? -36.264 -32.662 15.757 1.00 88.75 1040 PRO A CA 1
ATOM 7830 C C . PRO A 1 1040 ? -36.537 -32.485 17.255 1.00 88.75 1040 PRO A C 1
ATOM 7832 O O . PRO A 1 1040 ? -36.087 -33.289 18.072 1.00 88.75 1040 PRO A O 1
ATOM 7835 N N . GLN A 1 1041 ? -37.308 -31.459 17.601 1.00 88.94 1041 GLN A N 1
ATOM 7836 C CA . GLN A 1 1041 ? -37.688 -31.121 18.969 1.00 88.94 1041 GLN A CA 1
ATOM 7837 C C . GLN A 1 1041 ? -39.040 -31.748 19.362 1.00 88.94 1041 GLN A C 1
ATOM 7839 O O . GLN A 1 1041 ? -39.861 -32.048 18.489 1.00 88.94 1041 GLN A O 1
ATOM 7844 N N . PRO A 1 1042 ? -39.333 -31.921 20.670 1.00 85.44 1042 PRO A N 1
ATOM 7845 C CA . PRO A 1 1042 ? -40.598 -32.505 21.136 1.00 85.44 1042 PRO A CA 1
ATOM 7846 C C . PRO A 1 1042 ? -41.867 -31.725 20.751 1.00 85.44 1042 PRO A C 1
ATOM 7848 O O . PRO A 1 1042 ? -42.959 -32.285 20.807 1.00 85.44 1042 PRO A O 1
ATOM 7851 N N . ASP A 1 1043 ? -41.740 -30.452 20.362 1.00 86.69 1043 ASP A N 1
ATOM 7852 C CA . ASP A 1 1043 ? -42.837 -29.614 19.854 1.00 86.69 1043 ASP A CA 1
ATOM 7853 C C . ASP A 1 1043 ? -43.105 -29.792 18.343 1.00 86.69 1043 ASP A C 1
ATOM 7855 O O . ASP A 1 1043 ? -43.985 -29.136 17.788 1.00 86.69 1043 ASP A O 1
ATOM 7859 N N . GLY A 1 1044 ? -42.357 -30.679 17.678 1.00 87.31 1044 GLY A N 1
ATOM 7860 C CA . GLY A 1 1044 ? -42.452 -30.953 16.244 1.00 87.31 1044 GLY A CA 1
ATOM 7861 C C . GLY A 1 1044 ? -41.632 -30.014 15.355 1.00 87.31 1044 GLY A C 1
ATOM 7862 O O . GLY A 1 1044 ? -41.678 -30.156 14.134 1.00 87.31 1044 GLY A O 1
ATOM 7863 N N . THR A 1 1045 ? -40.883 -29.069 15.929 1.00 90.94 1045 THR A N 1
ATOM 7864 C CA . THR A 1 1045 ? -40.001 -28.165 15.174 1.00 90.94 1045 THR A CA 1
ATOM 7865 C C . THR A 1 1045 ? -38.595 -28.751 15.005 1.00 90.94 1045 THR A C 1
ATOM 7867 O O . THR A 1 1045 ? -38.293 -29.818 15.540 1.00 90.94 1045 THR A O 1
ATOM 7870 N N . VAL A 1 1046 ? -37.732 -28.104 14.215 1.00 92.50 1046 VAL A N 1
ATOM 7871 C CA . VAL A 1 1046 ? -36.358 -28.572 13.959 1.00 92.50 1046 VAL A CA 1
ATOM 7872 C C . VAL A 1 1046 ? -35.372 -27.437 14.215 1.00 92.50 1046 VAL A C 1
ATOM 7874 O O . VAL A 1 1046 ? -35.542 -26.338 13.685 1.00 92.50 1046 VAL A O 1
ATOM 7877 N N . THR A 1 1047 ? -34.340 -27.714 15.007 1.00 93.62 1047 THR A N 1
ATOM 7878 C CA . THR A 1 1047 ? -33.263 -26.775 15.357 1.00 93.62 1047 THR A CA 1
ATOM 7879 C C . THR A 1 1047 ? -31.921 -27.189 14.749 1.00 93.62 1047 THR A C 1
ATOM 7881 O O . THR A 1 1047 ? -31.727 -28.352 14.392 1.00 93.62 1047 THR A O 1
ATOM 7884 N N . PHE A 1 1048 ? -30.968 -26.269 14.627 1.00 94.31 1048 PHE A N 1
ATOM 7885 C CA . PHE A 1 1048 ? -29.586 -26.571 14.264 1.00 94.31 1048 PHE A CA 1
ATOM 7886 C C . PHE A 1 1048 ? -28.705 -26.834 15.490 1.00 94.31 1048 PHE A C 1
ATOM 7888 O O . PHE A 1 1048 ? -27.844 -27.708 15.408 1.00 94.31 1048 PHE A O 1
ATOM 7895 N N . GLU A 1 1049 ? -28.954 -26.174 16.624 1.00 93.75 1049 GLU A N 1
ATOM 7896 C CA . GLU A 1 1049 ? -28.203 -26.298 17.885 1.00 93.75 1049 GLU A CA 1
ATOM 7897 C C . GLU A 1 1049 ? -26.721 -25.902 17.728 1.00 93.75 1049 GLU A C 1
ATOM 7899 O O . GLU A 1 1049 ? -25.822 -26.672 18.066 1.00 93.75 1049 GLU A O 1
ATOM 7904 N N . ALA A 1 1050 ? -26.474 -24.706 17.178 1.00 89.94 1050 ALA A N 1
ATOM 7905 C CA . ALA A 1 1050 ? -25.165 -24.239 16.701 1.00 89.94 1050 ALA A CA 1
ATOM 7906 C C . ALA A 1 1050 ? -23.996 -24.490 17.672 1.00 89.94 1050 ALA A C 1
ATOM 7908 O O . ALA A 1 1050 ? -23.022 -25.149 17.305 1.00 89.94 1050 ALA A O 1
ATOM 7909 N N . GLY A 1 1051 ? -24.116 -24.003 18.909 1.00 89.62 1051 GLY A N 1
ATOM 7910 C CA . GLY A 1 1051 ? -23.084 -24.115 19.943 1.00 89.62 1051 GLY A CA 1
ATOM 7911 C C . GLY A 1 1051 ? -23.042 -25.451 20.692 1.00 89.62 1051 GLY A C 1
ATOM 7912 O O . GLY A 1 1051 ? -22.244 -25.588 21.615 1.00 89.62 1051 GLY A O 1
ATOM 7913 N N . ARG A 1 1052 ? -23.882 -26.446 20.360 1.00 94.69 1052 ARG A N 1
ATOM 7914 C CA . ARG A 1 1052 ? -23.843 -27.739 21.065 1.00 94.69 1052 ARG A CA 1
ATOM 7915 C C . ARG A 1 1052 ? -22.654 -28.589 20.579 1.00 94.69 1052 ARG A C 1
ATOM 7917 O O . ARG A 1 1052 ? -22.488 -28.725 19.363 1.00 94.69 1052 ARG A O 1
ATOM 7924 N N . PRO A 1 1053 ? -21.893 -29.232 21.487 1.00 95.62 1053 PRO A N 1
ATOM 7925 C CA . PRO A 1 1053 ? -20.898 -30.241 21.136 1.00 95.62 1053 PRO A CA 1
ATOM 7926 C C . PRO A 1 1053 ? -21.452 -31.405 20.301 1.00 95.62 1053 PRO A C 1
ATOM 7928 O O . PRO A 1 1053 ? -22.581 -31.870 20.500 1.00 95.62 1053 PRO A O 1
ATOM 7931 N N . VAL A 1 1054 ? -20.635 -31.895 19.370 1.00 95.31 1054 VAL A N 1
ATOM 7932 C CA . VAL A 1 1054 ? -20.964 -33.008 18.468 1.00 95.31 1054 VAL A CA 1
ATOM 7933 C C . VAL A 1 1054 ? -20.575 -34.337 19.115 1.00 95.31 1054 VAL A C 1
ATOM 7935 O O . VAL A 1 1054 ? -19.408 -34.556 19.437 1.00 95.31 1054 VAL A O 1
ATOM 7938 N N . SER A 1 1055 ? -21.525 -35.261 19.261 1.00 95.44 1055 SER A N 1
ATOM 7939 C CA . SER A 1 1055 ? -21.229 -36.630 19.714 1.00 95.44 1055 SER A CA 1
ATOM 7940 C C . SER A 1 1055 ? -20.516 -37.462 18.635 1.00 95.44 1055 SER A C 1
ATOM 7942 O O . SER A 1 1055 ? -20.713 -37.260 17.433 1.00 95.44 1055 SER A O 1
ATOM 7944 N N . ARG A 1 1056 ? -19.719 -38.464 19.033 1.00 95.12 1056 ARG A N 1
ATOM 7945 C CA . ARG A 1 1056 ? -19.039 -39.387 18.097 1.00 95.12 1056 ARG A CA 1
ATOM 7946 C C . ARG A 1 1056 ? -20.001 -40.100 17.146 1.00 95.12 1056 ARG A C 1
ATOM 7948 O O . ARG A 1 1056 ? -19.644 -40.360 15.995 1.00 95.12 1056 ARG A O 1
ATOM 7955 N N . VAL A 1 1057 ? -21.222 -40.387 17.595 1.00 94.81 1057 VAL A N 1
ATOM 7956 C CA . VAL A 1 1057 ? -22.274 -40.969 16.755 1.00 94.81 1057 VAL A CA 1
ATOM 7957 C C . VAL A 1 1057 ? -22.837 -39.975 15.728 1.00 94.81 1057 VAL A C 1
ATOM 7959 O O . VAL A 1 1057 ? -22.998 -40.340 14.561 1.00 94.81 1057 VAL A O 1
ATOM 7962 N N . GLU A 1 1058 ? -23.069 -38.712 16.105 1.00 93.06 1058 GLU A N 1
ATOM 7963 C CA . GLU A 1 1058 ? -23.471 -37.655 15.164 1.00 93.06 1058 GLU A CA 1
ATOM 7964 C C . GLU A 1 1058 ? -22.376 -37.369 14.131 1.00 93.06 1058 GLU A C 1
ATOM 7966 O O . GLU A 1 1058 ? -22.683 -37.254 12.944 1.00 93.06 1058 GLU A O 1
ATOM 7971 N N . MET A 1 1059 ? -21.113 -37.317 14.567 1.00 95.25 1059 MET A N 1
ATOM 7972 C CA . MET A 1 1059 ? -19.947 -37.100 13.709 1.00 95.25 1059 MET A CA 1
ATOM 7973 C C . MET A 1 1059 ? -19.813 -38.205 12.658 1.00 95.25 1059 MET A C 1
ATOM 7975 O O . MET A 1 1059 ? -19.801 -37.919 11.463 1.00 95.25 1059 MET A O 1
ATOM 7979 N N . ALA A 1 1060 ? -19.829 -39.480 13.068 1.00 95.12 1060 ALA A N 1
ATOM 7980 C CA . ALA A 1 1060 ? -19.804 -40.606 12.131 1.00 95.12 1060 ALA A CA 1
ATOM 7981 C C . ALA A 1 1060 ? -20.979 -40.557 11.133 1.00 95.12 1060 ALA A C 1
ATOM 7983 O O . ALA A 1 1060 ? -20.799 -40.791 9.937 1.00 95.12 1060 ALA A O 1
ATOM 7984 N N . ALA A 1 1061 ? -22.180 -40.194 11.598 1.00 93.31 1061 ALA A N 1
ATOM 7985 C CA . ALA A 1 1061 ? -23.342 -40.035 10.731 1.00 93.31 1061 ALA A CA 1
ATOM 7986 C C . ALA A 1 1061 ? -23.242 -38.832 9.778 1.00 93.31 1061 ALA A C 1
ATOM 7988 O O . ALA A 1 1061 ? -23.865 -38.858 8.717 1.00 93.31 1061 ALA A O 1
ATOM 7989 N N . LEU A 1 1062 ? -22.533 -37.763 10.144 1.00 92.81 1062 LEU A N 1
ATOM 7990 C CA . LEU A 1 1062 ? -22.324 -36.572 9.315 1.00 92.81 1062 LEU A CA 1
ATOM 7991 C C . LEU A 1 1062 ? -21.269 -36.835 8.232 1.00 92.81 1062 LEU A C 1
ATOM 7993 O O . LEU A 1 1062 ? -21.548 -36.637 7.051 1.00 92.81 1062 LEU A O 1
ATOM 7997 N N . LEU A 1 1063 ? -20.113 -37.380 8.615 1.00 94.25 1063 LEU A N 1
ATOM 7998 C CA . LEU A 1 1063 ? -19.020 -37.704 7.694 1.00 94.25 1063 LEU A CA 1
ATOM 7999 C C . LEU A 1 1063 ? -19.439 -38.754 6.654 1.00 94.25 1063 LEU A C 1
ATOM 8001 O O . LEU A 1 1063 ? -19.111 -38.613 5.480 1.00 94.25 1063 LEU A O 1
ATOM 8005 N N . VAL A 1 1064 ? -20.233 -39.762 7.036 1.00 94.19 1064 VAL A N 1
ATOM 8006 C CA . VAL A 1 1064 ? -20.741 -40.758 6.072 1.00 94.19 1064 VAL A CA 1
ATOM 8007 C C . VAL A 1 1064 ? -21.790 -40.177 5.122 1.00 94.19 1064 VAL A C 1
ATOM 8009 O O . VAL A 1 1064 ? -21.780 -40.525 3.946 1.00 94.19 1064 VAL A O 1
ATOM 8012 N N . ARG A 1 1065 ? -22.629 -39.223 5.561 1.00 91.81 1065 ARG A N 1
ATOM 8013 C CA . ARG A 1 1065 ? -23.517 -38.476 4.644 1.00 91.81 1065 ARG A CA 1
ATOM 8014 C C . ARG A 1 1065 ? -22.729 -37.723 3.571 1.00 91.81 1065 ARG A C 1
ATOM 8016 O O . ARG A 1 1065 ? -23.214 -37.621 2.447 1.00 91.81 1065 ARG A O 1
ATOM 8023 N N . THR A 1 1066 ? -21.542 -37.220 3.903 1.00 90.00 1066 THR A N 1
ATOM 8024 C CA . THR A 1 1066 ? -20.617 -36.606 2.941 1.00 90.00 1066 THR A CA 1
ATOM 8025 C C . THR A 1 1066 ? -19.952 -37.652 2.043 1.00 90.00 1066 THR A C 1
ATOM 8027 O O . THR A 1 1066 ? -19.997 -37.517 0.821 1.00 90.00 1066 THR A O 1
ATOM 8030 N N . LEU A 1 1067 ? -19.404 -38.725 2.623 1.00 90.94 1067 LEU A N 1
ATOM 8031 C CA . LEU A 1 1067 ? -18.752 -39.815 1.892 1.00 90.94 1067 LEU A CA 1
ATOM 8032 C C . LEU A 1 1067 ? -19.677 -40.430 0.836 1.00 90.94 1067 LEU A C 1
ATOM 8034 O O . LEU A 1 1067 ? -19.345 -40.438 -0.345 1.00 90.94 1067 LEU A O 1
ATOM 8038 N N . GLU A 1 1068 ? -20.870 -40.883 1.232 1.00 90.44 1068 GLU A N 1
ATOM 8039 C CA . GLU A 1 1068 ? -21.816 -41.547 0.323 1.00 90.44 1068 GLU A CA 1
ATOM 8040 C C . GLU A 1 1068 ? -22.342 -40.618 -0.781 1.00 90.44 1068 GLU A C 1
ATOM 8042 O O . GLU A 1 1068 ? -22.850 -41.083 -1.801 1.00 90.44 1068 GLU A O 1
ATOM 8047 N N . ARG A 1 1069 ? -22.197 -39.301 -0.600 1.00 85.19 1069 ARG A N 1
ATOM 8048 C CA . ARG A 1 1069 ? -22.542 -38.276 -1.591 1.00 85.19 1069 ARG A CA 1
ATOM 8049 C C . ARG A 1 1069 ? -21.449 -38.015 -2.625 1.00 85.19 1069 ARG A C 1
ATOM 8051 O O . ARG A 1 1069 ? -21.787 -37.494 -3.684 1.00 85.19 1069 ARG A O 1
ATOM 8058 N N . LYS A 1 1070 ? -20.197 -38.391 -2.346 1.00 83.31 1070 LYS A N 1
ATOM 8059 C CA . LYS A 1 1070 ? -19.082 -38.413 -3.311 1.00 83.31 1070 LYS A CA 1
ATOM 8060 C C . LYS A 1 1070 ? -18.884 -39.811 -3.915 1.00 83.31 1070 LYS A C 1
ATOM 8062 O O . LYS A 1 1070 ? -18.783 -39.936 -5.126 1.00 83.31 1070 LYS A O 1
ATOM 8067 N N . THR A 1 1071 ? -18.889 -40.869 -3.096 1.00 86.44 1071 THR A N 1
ATOM 8068 C CA . THR A 1 1071 ? -18.498 -42.234 -3.511 1.00 86.44 1071 THR A CA 1
ATOM 8069 C C . THR A 1 1071 ? -19.656 -43.212 -3.732 1.00 86.44 1071 THR A C 1
ATOM 8071 O O . THR A 1 1071 ? -19.414 -44.377 -4.044 1.00 86.44 1071 THR A O 1
ATOM 8074 N N . GLY A 1 1072 ? -20.907 -42.794 -3.516 1.00 87.88 1072 GLY A N 1
ATOM 8075 C CA . GLY A 1 1072 ? -22.058 -43.702 -3.461 1.00 87.88 1072 GLY A CA 1
ATOM 8076 C C . GLY A 1 1072 ? -22.133 -44.518 -2.161 1.00 87.88 1072 GLY A C 1
ATOM 8077 O O . GLY A 1 1072 ? -21.247 -44.444 -1.307 1.00 87.88 1072 GLY A O 1
ATOM 8078 N N . THR A 1 1073 ? -23.220 -45.281 -2.003 1.00 90.62 1073 THR A N 1
ATOM 8079 C CA . THR A 1 1073 ? -23.562 -46.017 -0.771 1.00 90.62 1073 THR A CA 1
ATOM 8080 C C . THR A 1 1073 ? -22.464 -46.981 -0.319 1.00 90.62 1073 THR A C 1
ATOM 8082 O O . THR A 1 1073 ? -22.007 -47.827 -1.089 1.00 90.62 1073 THR A O 1
ATOM 8085 N N . VAL A 1 1074 ? -22.092 -46.908 0.960 1.00 91.62 1074 VAL A N 1
ATOM 8086 C CA . VAL A 1 1074 ? -21.038 -47.735 1.560 1.00 91.62 1074 VAL A CA 1
ATOM 8087 C C . VAL A 1 1074 ? -21.661 -48.879 2.354 1.00 91.62 1074 VAL A C 1
ATOM 8089 O O . VAL A 1 1074 ? -22.489 -48.672 3.236 1.00 91.62 1074 VAL A O 1
ATOM 8092 N N . SER A 1 1075 ? -21.235 -50.112 2.069 1.00 92.69 1075 SER A N 1
ATOM 8093 C CA . SER A 1 1075 ? -21.652 -51.286 2.846 1.00 92.69 1075 SER A CA 1
ATOM 8094 C C . SER A 1 1075 ? -21.077 -51.226 4.271 1.00 92.69 1075 SER A C 1
ATOM 8096 O O . SER A 1 1075 ? -19.853 -51.172 4.409 1.00 92.69 1075 SER A O 1
ATOM 8098 N N . PRO A 1 1076 ? -21.909 -51.241 5.332 1.00 93.19 1076 PRO A N 1
ATOM 8099 C CA . PRO A 1 1076 ? -21.417 -51.160 6.705 1.00 93.19 1076 PRO A CA 1
ATOM 8100 C C . PRO A 1 1076 ? -20.638 -52.412 7.132 1.00 93.19 1076 PRO A C 1
ATOM 8102 O O . PRO A 1 1076 ? -21.070 -53.533 6.866 1.00 93.19 1076 PRO A O 1
ATOM 8105 N N . ALA A 1 1077 ? -19.528 -52.227 7.850 1.00 91.31 1077 ALA A N 1
ATOM 8106 C CA . ALA A 1 1077 ? -18.815 -53.310 8.525 1.00 91.31 1077 ALA A CA 1
ATOM 8107 C C . ALA A 1 1077 ? -19.544 -53.773 9.801 1.00 91.31 1077 ALA A C 1
ATOM 8109 O O . ALA A 1 1077 ? -20.291 -53.011 10.423 1.00 91.31 1077 ALA A O 1
ATOM 8110 N N . GLU A 1 1078 ? -19.282 -55.012 10.232 1.00 91.19 1078 GLU A N 1
ATOM 8111 C CA . GLU A 1 1078 ? -19.717 -55.492 11.546 1.00 91.19 1078 GLU A CA 1
ATOM 8112 C C . GLU A 1 1078 ? -18.980 -54.749 12.673 1.00 91.19 1078 GLU A C 1
ATOM 8114 O O . GLU A 1 1078 ? -17.761 -54.573 12.651 1.00 91.19 1078 GLU A O 1
ATOM 8119 N N . LEU A 1 1079 ? -19.731 -54.302 13.682 1.00 92.06 1079 LEU A N 1
ATOM 8120 C CA . LEU A 1 1079 ? -19.217 -53.455 14.759 1.00 92.06 1079 LEU A CA 1
ATOM 8121 C C . LEU A 1 1079 ? -18.679 -54.295 15.924 1.00 92.06 1079 LEU A C 1
ATOM 8123 O O . LEU A 1 1079 ? -19.410 -54.612 16.859 1.00 92.06 1079 LEU A O 1
ATOM 8127 N N . GLY A 1 1080 ? -17.384 -54.614 15.879 1.00 90.38 1080 GLY A N 1
ATOM 8128 C CA . GLY A 1 1080 ? -16.675 -55.409 16.895 1.00 90.38 1080 GLY A CA 1
ATOM 8129 C C . GLY A 1 1080 ? -16.405 -54.722 18.246 1.00 90.38 1080 GLY A C 1
ATOM 8130 O O . GLY A 1 1080 ? -15.657 -55.269 19.058 1.00 90.38 1080 GLY A O 1
ATOM 8131 N N . PHE A 1 1081 ? -16.968 -53.536 18.499 1.00 94.69 1081 PHE A N 1
ATOM 8132 C CA . PHE A 1 1081 ? -16.744 -52.778 19.736 1.00 94.69 1081 PHE A CA 1
ATOM 8133 C C . PHE A 1 1081 ? -17.491 -53.385 20.931 1.00 94.69 1081 PHE A C 1
ATOM 8135 O O . PHE A 1 1081 ? -18.651 -53.790 20.817 1.00 94.69 1081 PHE A O 1
ATOM 8142 N N . ALA A 1 1082 ? -16.860 -53.381 22.107 1.00 93.69 1082 ALA A N 1
ATOM 8143 C CA . ALA A 1 1082 ? -17.418 -53.937 23.344 1.00 93.69 1082 ALA A CA 1
ATOM 8144 C C . ALA A 1 1082 ? -18.731 -53.256 23.784 1.00 93.69 1082 ALA A C 1
ATOM 8146 O O . ALA A 1 1082 ? -19.569 -53.868 24.444 1.00 93.69 1082 ALA A O 1
ATOM 8147 N N . ASP A 1 1083 ? -18.929 -51.999 23.385 1.00 94.69 1083 ASP A N 1
ATOM 8148 C CA . ASP A 1 1083 ? -20.100 -51.168 23.655 1.00 94.69 1083 ASP A CA 1
ATOM 8149 C C . ASP A 1 1083 ? -21.005 -50.965 22.422 1.00 94.69 1083 ASP A C 1
ATOM 8151 O O . ASP A 1 1083 ? -21.915 -50.138 22.475 1.00 94.69 1083 ASP A O 1
ATOM 8155 N N . ALA A 1 1084 ? -20.847 -51.730 21.330 1.00 92.25 1084 ALA A N 1
ATOM 8156 C CA . ALA A 1 1084 ? -21.656 -51.596 20.102 1.00 92.25 1084 ALA A CA 1
ATOM 8157 C C . ALA A 1 1084 ? -23.181 -51.786 20.310 1.00 92.25 1084 ALA A C 1
ATOM 8159 O O . ALA A 1 1084 ? -24.004 -51.428 19.456 1.00 92.25 1084 ALA A O 1
ATOM 8160 N N . GLY A 1 1085 ? -23.583 -52.332 21.463 1.00 90.88 1085 GLY A N 1
ATOM 8161 C CA . GLY A 1 1085 ? -24.970 -52.357 21.930 1.00 90.88 1085 GLY A CA 1
ATOM 8162 C C . GLY A 1 1085 ? -25.545 -50.971 22.256 1.00 90.88 1085 GLY A C 1
ATOM 8163 O O . GLY A 1 1085 ? -26.743 -50.778 22.069 1.00 90.88 1085 GLY A O 1
ATOM 8164 N N . THR A 1 1086 ? -24.707 -50.015 22.675 1.00 93.44 1086 THR A N 1
ATOM 8165 C CA . THR A 1 1086 ? -25.099 -48.643 23.061 1.00 93.44 1086 THR A CA 1
ATOM 8166 C C . THR A 1 1086 ? -25.409 -47.738 21.871 1.00 93.44 1086 THR A C 1
ATOM 8168 O O . THR A 1 1086 ? -26.191 -46.806 22.014 1.00 93.44 1086 THR A O 1
ATOM 8171 N N . ILE A 1 1087 ? -24.834 -48.021 20.695 1.00 94.69 1087 ILE A N 1
ATOM 8172 C CA . ILE A 1 1087 ? -24.965 -47.173 19.505 1.00 94.69 1087 ILE A CA 1
ATOM 8173 C C . ILE A 1 1087 ? -26.449 -47.091 19.087 1.00 94.69 1087 ILE A C 1
ATOM 8175 O O . ILE A 1 1087 ? -27.054 -48.135 18.813 1.00 94.69 1087 ILE A O 1
ATOM 8179 N N . PRO A 1 1088 ? -27.046 -45.889 18.987 1.00 91.69 1088 PRO A N 1
ATOM 8180 C CA . PRO A 1 1088 ? -28.422 -45.708 18.540 1.00 91.69 1088 PRO A CA 1
ATOM 8181 C C . PRO A 1 1088 ? -28.734 -46.384 17.198 1.00 91.69 1088 PRO A C 1
ATOM 8183 O O . PRO A 1 1088 ? -27.958 -46.320 16.243 1.00 91.69 1088 PRO A O 1
ATOM 8186 N N . GLY A 1 1089 ? -29.914 -47.005 17.098 1.00 89.94 1089 GLY A N 1
ATOM 8187 C CA . GLY A 1 1089 ? -30.321 -47.778 15.916 1.00 89.94 1089 GLY A CA 1
ATOM 8188 C C . GLY A 1 1089 ? -30.330 -46.981 14.606 1.00 89.94 1089 GLY A C 1
ATOM 8189 O O . GLY A 1 1089 ? -30.026 -47.545 13.559 1.00 89.94 1089 GLY A O 1
ATOM 8190 N N . TRP A 1 1090 ? -30.596 -45.670 14.668 1.00 89.69 1090 TRP A N 1
ATOM 8191 C CA . TRP A 1 1090 ? -30.557 -44.767 13.511 1.00 89.69 1090 TRP A CA 1
ATOM 8192 C C . TRP A 1 1090 ? -29.142 -44.560 12.945 1.00 89.69 1090 TRP A C 1
ATOM 8194 O O . TRP A 1 1090 ? -29.004 -44.218 11.774 1.00 89.69 1090 TRP A O 1
ATOM 8204 N N . ALA A 1 1091 ? -28.101 -44.787 13.751 1.00 92.31 1091 ALA A N 1
ATOM 8205 C CA . ALA A 1 1091 ? -26.713 -44.507 13.398 1.00 92.31 1091 ALA A CA 1
ATOM 8206 C C . ALA A 1 1091 ? -25.877 -45.752 13.075 1.00 92.31 1091 ALA A C 1
ATOM 8208 O O . ALA A 1 1091 ? -24.811 -45.615 12.479 1.00 92.31 1091 ALA A O 1
ATOM 8209 N N . LYS A 1 1092 ? -26.318 -46.966 13.450 1.00 92.31 1092 LYS A N 1
ATOM 8210 C CA . LYS A 1 1092 ? -25.497 -48.192 13.318 1.00 92.31 1092 LYS A CA 1
ATOM 8211 C C . LYS A 1 1092 ? -24.969 -48.427 11.900 1.00 92.31 1092 LYS A C 1
ATOM 8213 O O . LYS A 1 1092 ? -23.818 -48.826 11.754 1.00 92.31 1092 LYS A O 1
ATOM 8218 N N . ALA A 1 1093 ? -25.772 -48.135 10.874 1.00 93.12 1093 ALA A N 1
ATOM 8219 C CA . ALA A 1 1093 ? -25.339 -48.221 9.480 1.00 93.12 1093 ALA A CA 1
ATOM 8220 C C . ALA A 1 1093 ? -24.203 -47.228 9.171 1.00 93.12 1093 ALA A C 1
ATOM 8222 O O . ALA A 1 1093 ? -23.168 -47.632 8.649 1.00 93.12 1093 ALA A O 1
ATOM 8223 N N . SER A 1 1094 ? -24.343 -45.958 9.565 1.00 94.56 1094 SER A N 1
ATOM 8224 C CA . SER A 1 1094 ? -23.301 -44.946 9.362 1.00 94.56 1094 SER A CA 1
ATOM 8225 C C . SER A 1 1094 ? -22.036 -45.227 10.173 1.00 94.56 1094 SER A C 1
ATOM 8227 O O . SER A 1 1094 ? -20.944 -45.091 9.639 1.00 94.56 1094 SER A O 1
ATOM 8229 N N . VAL A 1 1095 ? -22.139 -45.683 11.426 1.00 96.31 1095 VAL A N 1
ATOM 8230 C CA . VAL A 1 1095 ? -20.947 -46.071 12.201 1.00 96.31 1095 VAL A CA 1
ATOM 8231 C C . VAL A 1 1095 ? -20.239 -47.259 11.540 1.00 96.31 1095 VAL A C 1
ATOM 8233 O O . VAL A 1 1095 ? -19.023 -47.225 11.380 1.00 96.31 1095 VAL A O 1
ATOM 8236 N N . GLY A 1 1096 ? -20.977 -48.271 11.069 1.00 95.88 1096 GLY A N 1
ATOM 8237 C CA . GLY A 1 1096 ? -20.393 -49.396 10.330 1.00 95.88 1096 GLY A CA 1
ATOM 8238 C C . GLY A 1 1096 ? -19.753 -48.985 9.000 1.00 95.88 1096 GLY A C 1
ATOM 8239 O O . GLY A 1 1096 ? -18.703 -49.516 8.651 1.00 95.88 1096 GLY A O 1
ATOM 8240 N N . ALA A 1 1097 ? -20.326 -48.021 8.277 1.00 95.81 1097 ALA A N 1
ATOM 8241 C CA . ALA A 1 1097 ? -19.740 -47.473 7.051 1.00 95.81 1097 ALA A CA 1
ATOM 8242 C C . ALA A 1 1097 ? -18.476 -46.634 7.327 1.00 95.81 1097 ALA A C 1
ATOM 8244 O O . ALA A 1 1097 ? -17.482 -46.769 6.615 1.00 95.81 1097 ALA A O 1
ATOM 8245 N N . ALA A 1 1098 ? -18.472 -45.828 8.394 1.00 95.62 1098 ALA A N 1
ATOM 8246 C CA . ALA A 1 1098 ? -17.308 -45.052 8.826 1.00 95.62 1098 ALA A CA 1
ATOM 8247 C C . ALA A 1 1098 ? -16.135 -45.954 9.249 1.00 95.62 1098 ALA A C 1
ATOM 8249 O O . ALA A 1 1098 ? -14.984 -45.652 8.935 1.00 95.62 1098 ALA A O 1
ATOM 8250 N N . VAL A 1 1099 ? -16.431 -47.077 9.914 1.00 95.12 1099 VAL A N 1
ATOM 8251 C CA . VAL A 1 1099 ? -15.450 -48.114 10.276 1.00 95.12 1099 VAL A CA 1
ATOM 8252 C C . VAL A 1 1099 ? -14.952 -48.863 9.036 1.00 95.12 1099 VAL A C 1
ATOM 8254 O O . VAL A 1 1099 ? -13.746 -49.023 8.874 1.00 95.12 1099 VAL A O 1
ATOM 8257 N N . ALA A 1 1100 ? -15.846 -49.258 8.118 1.00 93.06 1100 ALA A N 1
ATOM 8258 C CA . ALA A 1 1100 ? -15.487 -49.936 6.863 1.00 93.06 1100 ALA A CA 1
ATOM 8259 C C . ALA A 1 1100 ? -14.527 -49.123 5.974 1.00 93.06 1100 ALA A C 1
ATOM 8261 O O . ALA A 1 1100 ? -13.821 -49.689 5.141 1.00 93.06 1100 ALA A O 1
ATOM 8262 N N . LYS A 1 1101 ? -14.516 -47.797 6.147 1.00 93.44 1101 LYS A N 1
ATOM 8263 C CA . LYS A 1 1101 ? -13.699 -46.833 5.400 1.00 93.44 1101 LYS A CA 1
ATOM 8264 C C . LYS A 1 1101 ? -12.568 -46.208 6.227 1.00 93.44 1101 LYS A C 1
ATOM 8266 O O . LYS A 1 1101 ? -11.927 -45.280 5.756 1.00 93.44 1101 LYS A O 1
ATOM 8271 N N . GLY A 1 1102 ? -12.322 -46.684 7.451 1.00 92.69 1102 GLY A N 1
ATOM 8272 C CA . GLY A 1 1102 ? -11.222 -46.223 8.312 1.00 92.69 1102 GLY A CA 1
ATOM 8273 C C . GLY A 1 1102 ? -11.375 -44.817 8.915 1.00 92.69 1102 GLY A C 1
ATOM 8274 O O . GLY A 1 1102 ? -10.559 -44.431 9.749 1.00 92.69 1102 GLY A O 1
ATOM 8275 N N . ILE A 1 1103 ? -12.427 -44.072 8.558 1.00 94.25 1103 ILE A N 1
ATOM 8276 C CA . ILE A 1 1103 ? -12.687 -42.697 9.016 1.00 94.25 1103 ILE A CA 1
ATOM 8277 C C . ILE A 1 1103 ? -12.765 -42.638 10.548 1.00 94.25 1103 ILE A C 1
ATOM 8279 O O . ILE A 1 1103 ? -12.145 -41.778 11.180 1.00 94.25 1103 ILE A O 1
ATOM 8283 N N . VAL A 1 1104 ? -13.484 -43.588 11.159 1.00 92.38 1104 VAL A N 1
ATOM 8284 C CA . VAL A 1 1104 ? -13.638 -43.679 12.617 1.00 92.38 1104 VAL A CA 1
ATOM 8285 C C . VAL A 1 1104 ? -13.193 -45.048 13.124 1.00 92.38 1104 VAL A C 1
ATOM 8287 O O . VAL A 1 1104 ? -13.658 -46.082 12.649 1.00 92.38 1104 VAL A O 1
ATOM 8290 N N . ALA A 1 1105 ? -12.337 -45.039 14.145 1.00 87.25 1105 ALA A N 1
ATOM 8291 C CA . ALA A 1 1105 ? -11.890 -46.215 14.885 1.00 87.25 1105 ALA A CA 1
ATOM 8292 C C . ALA A 1 1105 ? -12.349 -46.158 16.355 1.00 87.25 1105 ALA A C 1
ATOM 8294 O O . ALA A 1 1105 ? -12.740 -45.100 16.867 1.00 87.25 1105 ALA A O 1
ATOM 8295 N N . GLY A 1 1106 ? -12.303 -47.307 17.033 1.00 85.88 1106 GLY A N 1
ATOM 8296 C CA . GLY A 1 1106 ? -12.524 -47.405 18.478 1.00 85.88 1106 GLY A CA 1
ATOM 8297 C C . GLY A 1 1106 ? -11.328 -46.907 19.295 1.00 85.88 1106 GLY A C 1
ATOM 8298 O O . GLY A 1 1106 ? -10.237 -46.693 18.769 1.00 85.88 1106 GLY A O 1
ATOM 8299 N N . TYR A 1 1107 ? -11.540 -46.738 20.597 1.00 87.31 1107 TYR A N 1
ATOM 8300 C CA . TYR A 1 1107 ? -10.486 -46.449 21.569 1.00 87.31 1107 TYR A CA 1
ATOM 8301 C C . TYR A 1 1107 ? -9.644 -47.706 21.882 1.00 87.31 1107 TYR A C 1
ATOM 8303 O O . TYR A 1 1107 ? -10.087 -48.823 21.602 1.00 87.31 1107 TYR A O 1
ATOM 8311 N N . PRO A 1 1108 ? -8.453 -47.569 22.506 1.00 88.31 1108 PRO A N 1
ATOM 8312 C CA . PRO A 1 1108 ? -7.575 -48.703 22.839 1.00 88.31 1108 PRO A CA 1
ATOM 8313 C C . PRO A 1 1108 ? -8.178 -49.778 23.766 1.00 88.31 1108 PRO A C 1
ATOM 8315 O O . PRO A 1 1108 ? -7.617 -50.862 23.889 1.00 88.31 1108 PRO A O 1
ATOM 8318 N N . ASP A 1 1109 ? -9.315 -49.499 24.408 1.00 91.81 1109 ASP A N 1
ATOM 8319 C CA . ASP A 1 1109 ? -10.108 -50.440 25.213 1.00 91.81 1109 ASP A CA 1
ATOM 8320 C C . ASP A 1 1109 ? -11.184 -51.198 24.401 1.00 91.81 1109 ASP A C 1
ATOM 8322 O O . ASP A 1 1109 ? -12.018 -51.901 24.972 1.00 91.81 1109 ASP A O 1
ATOM 8326 N N . ASN A 1 1110 ? -11.172 -51.057 23.070 1.00 92.25 1110 ASN A N 1
ATOM 8327 C CA . ASN A 1 1110 ? -12.173 -51.562 22.127 1.00 92.25 1110 ASN A CA 1
ATOM 8328 C C . ASN A 1 1110 ? -13.599 -50.997 22.337 1.00 92.25 1110 ASN A C 1
ATOM 8330 O O . ASN A 1 1110 ? -14.587 -51.671 22.037 1.00 92.25 1110 ASN A O 1
ATOM 8334 N N . THR A 1 1111 ? -13.732 -49.760 22.831 1.00 95.19 1111 THR A N 1
ATOM 8335 C CA . THR A 1 1111 ? -15.021 -49.037 22.895 1.00 95.19 1111 THR A CA 1
ATOM 8336 C C . THR A 1 1111 ? -15.179 -48.001 21.778 1.00 95.19 1111 THR A C 1
ATOM 8338 O O . THR A 1 1111 ? -14.202 -47.439 21.280 1.00 95.19 1111 THR A O 1
ATOM 8341 N N . PHE A 1 1112 ? -16.419 -47.713 21.381 1.00 94.62 1112 PHE A N 1
ATOM 8342 C CA . PHE A 1 1112 ? -16.776 -46.652 20.438 1.00 94.62 1112 PHE A CA 1
ATOM 8343 C C . PHE A 1 1112 ? -17.157 -45.341 21.136 1.00 94.62 1112 PHE A C 1
ATOM 8345 O O . PHE A 1 1112 ? -16.847 -44.270 20.613 1.00 94.62 1112 PHE A O 1
ATOM 8352 N N . ARG A 1 1113 ? -17.808 -45.432 22.304 1.00 95.12 1113 ARG A N 1
ATOM 8353 C CA . ARG A 1 1113 ? -18.312 -44.334 23.149 1.00 95.12 1113 ARG A CA 1
ATOM 8354 C C . ARG A 1 1113 ? -19.248 -43.388 22.385 1.00 95.12 1113 ARG A C 1
ATOM 8356 O O . ARG A 1 1113 ? -18.929 -42.223 22.179 1.00 95.12 1113 ARG A O 1
ATOM 8363 N N . ALA A 1 1114 ? -20.399 -43.916 21.956 1.00 93.31 1114 ALA A N 1
ATOM 8364 C CA . ALA A 1 1114 ? -21.327 -43.268 21.017 1.00 93.31 1114 ALA A CA 1
ATOM 8365 C C . ALA A 1 1114 ? -21.666 -41.803 21.349 1.00 93.31 1114 ALA A C 1
ATOM 8367 O O . ALA A 1 1114 ? -21.488 -40.928 20.504 1.00 93.31 1114 ALA A O 1
ATOM 8368 N N . GLU A 1 1115 ? -22.090 -41.546 22.587 1.00 94.19 1115 GLU A N 1
ATOM 8369 C CA . GLU A 1 1115 ? -22.539 -40.226 23.050 1.00 94.19 1115 GLU A CA 1
ATOM 8370 C C . GLU A 1 1115 ? -21.394 -39.326 23.560 1.00 94.19 1115 GLU A C 1
ATOM 8372 O O . GLU A 1 1115 ? -21.650 -38.215 24.015 1.00 94.19 1115 GLU A O 1
ATOM 8377 N N . LYS A 1 1116 ? -20.125 -39.772 23.516 1.00 94.81 1116 LYS A N 1
ATOM 8378 C CA . LYS A 1 1116 ? -18.985 -38.934 23.931 1.00 94.81 1116 LYS A CA 1
ATOM 8379 C C . LYS A 1 1116 ? -18.808 -37.787 22.922 1.00 94.81 1116 LYS A C 1
ATOM 8381 O O . LYS A 1 1116 ? -18.732 -38.080 21.723 1.00 94.81 1116 LYS A O 1
ATOM 8386 N N . PRO A 1 1117 ? -18.690 -36.523 23.368 1.00 96.12 1117 PRO A N 1
ATOM 8387 C CA . PRO A 1 1117 ? -18.290 -35.419 22.506 1.00 96.12 1117 PRO A CA 1
ATOM 8388 C C . PRO A 1 1117 ? -16.942 -35.656 21.817 1.00 96.12 1117 PRO A C 1
ATOM 8390 O O . PRO A 1 1117 ? -16.041 -36.307 22.358 1.00 96.12 1117 PRO A O 1
ATOM 8393 N N . VAL A 1 1118 ? -16.816 -35.138 20.600 1.00 96.88 1118 VAL A N 1
ATOM 8394 C CA . VAL A 1 1118 ? -15.602 -35.194 19.777 1.00 96.88 1118 VAL A CA 1
ATOM 8395 C C . VAL A 1 1118 ? -14.728 -33.982 20.101 1.00 96.88 1118 VAL A C 1
ATOM 8397 O O . VAL A 1 1118 ? -15.225 -32.858 20.069 1.00 96.88 1118 VAL A O 1
ATOM 8400 N N . THR A 1 1119 ? -13.438 -34.175 20.390 1.00 96.44 1119 THR A N 1
ATOM 8401 C CA . THR A 1 1119 ? -12.508 -33.034 20.540 1.00 96.44 1119 THR A CA 1
ATOM 8402 C C . THR A 1 1119 ? -12.084 -32.482 19.176 1.00 96.44 1119 THR A C 1
ATOM 8404 O O . THR A 1 1119 ? -12.152 -33.195 18.174 1.00 96.44 1119 THR A O 1
ATOM 8407 N N . ARG A 1 1120 ? -11.612 -31.234 19.090 1.00 95.00 1120 ARG A N 1
ATOM 8408 C CA . ARG A 1 1120 ? -11.148 -30.641 17.819 1.00 95.00 1120 ARG A CA 1
ATOM 8409 C C . ARG A 1 1120 ? -10.029 -31.456 17.153 1.00 95.00 1120 ARG A C 1
ATOM 8411 O O . ARG A 1 1120 ? -10.035 -31.597 15.930 1.00 95.00 1120 ARG A O 1
ATOM 8418 N N . ALA A 1 1121 ? -9.139 -32.083 17.925 1.00 94.69 1121 ALA A N 1
ATOM 8419 C CA . ALA A 1 1121 ? -8.137 -33.018 17.404 1.00 94.69 1121 ALA A CA 1
ATOM 8420 C C . ALA A 1 1121 ? -8.745 -34.336 16.887 1.00 94.69 1121 ALA A C 1
ATOM 8422 O O . ALA A 1 1121 ? -8.387 -34.797 15.801 1.00 94.69 1121 ALA A O 1
ATOM 8423 N N . GLU A 1 1122 ? -9.701 -34.930 17.613 1.00 94.69 1122 GLU A N 1
ATOM 8424 C CA . GLU A 1 1122 ? -10.447 -36.098 17.121 1.00 94.69 1122 GLU A CA 1
ATOM 8425 C C . GLU A 1 1122 ? -11.224 -35.766 15.833 1.00 94.69 1122 GLU A C 1
ATOM 8427 O O . GLU A 1 1122 ? -11.255 -36.582 14.912 1.00 94.69 1122 GLU A O 1
ATOM 8432 N N . ALA A 1 1123 ? -11.808 -34.567 15.738 1.00 95.56 1123 ALA A N 1
ATOM 8433 C CA . ALA A 1 1123 ? -12.547 -34.100 14.570 1.00 95.56 1123 ALA A CA 1
ATOM 8434 C C . ALA A 1 1123 ? -11.639 -33.920 13.349 1.00 95.56 1123 ALA A C 1
ATOM 8436 O O . ALA A 1 1123 ? -11.950 -34.456 12.286 1.00 95.56 1123 ALA A O 1
ATOM 8437 N N . ALA A 1 1124 ? -10.497 -33.243 13.510 1.00 93.94 1124 ALA A N 1
ATOM 8438 C CA . ALA A 1 1124 ? -9.489 -33.088 12.464 1.00 93.94 1124 ALA A CA 1
ATOM 8439 C C . ALA A 1 1124 ? -9.026 -34.451 11.920 1.00 93.94 1124 ALA A C 1
ATOM 8441 O O . ALA A 1 1124 ? -9.034 -34.676 10.710 1.00 93.94 1124 ALA A O 1
ATOM 8442 N N . ALA A 1 1125 ? -8.729 -35.408 12.805 1.00 94.12 1125 ALA A N 1
ATOM 8443 C CA . ALA A 1 1125 ? -8.304 -36.751 12.411 1.00 94.12 1125 ALA A CA 1
ATOM 8444 C C . ALA A 1 1125 ? -9.392 -37.561 11.683 1.00 94.12 1125 ALA A C 1
ATOM 8446 O O . ALA A 1 1125 ? -9.066 -38.405 10.851 1.00 94.12 1125 ALA A O 1
ATOM 8447 N N . MET A 1 1126 ? -10.676 -37.326 11.970 1.00 95.38 1126 MET A N 1
ATOM 8448 C CA . MET A 1 1126 ? -11.775 -37.945 11.218 1.00 95.38 1126 MET A CA 1
ATOM 8449 C C . MET A 1 1126 ? -12.049 -37.230 9.885 1.00 95.38 1126 MET A C 1
ATOM 8451 O O . MET A 1 1126 ? -12.439 -37.883 8.922 1.00 95.38 1126 MET A O 1
ATOM 8455 N N . ILE A 1 1127 ? -11.839 -35.912 9.803 1.00 94.25 1127 ILE A N 1
ATOM 8456 C CA . ILE A 1 1127 ? -12.065 -35.128 8.580 1.00 94.25 1127 ILE A CA 1
ATOM 8457 C C . ILE A 1 1127 ? -10.950 -35.360 7.554 1.00 94.25 1127 ILE A C 1
ATOM 8459 O O . ILE A 1 1127 ? -11.261 -35.583 6.387 1.00 94.25 1127 ILE A O 1
ATOM 8463 N N . LEU A 1 1128 ? -9.681 -35.424 7.971 1.00 92.81 1128 LEU A N 1
ATOM 8464 C CA . LEU A 1 1128 ? -8.577 -35.766 7.066 1.00 92.81 1128 LEU A CA 1
ATOM 8465 C C . LEU A 1 1128 ? -8.779 -37.162 6.443 1.00 92.81 1128 LEU A C 1
ATOM 8467 O O . LEU A 1 1128 ? -8.739 -37.308 5.228 1.00 92.81 1128 LEU A O 1
ATOM 8471 N N . ARG A 1 1129 ? -9.169 -38.159 7.250 1.00 93.94 1129 ARG A N 1
ATOM 8472 C CA . ARG A 1 1129 ? -9.497 -39.511 6.753 1.00 93.94 1129 ARG A CA 1
ATOM 8473 C C . ARG A 1 1129 ? -10.749 -39.571 5.878 1.00 93.94 1129 ARG A C 1
ATOM 8475 O O . ARG A 1 1129 ? -10.901 -40.512 5.105 1.00 93.94 1129 ARG A O 1
ATOM 8482 N N . LEU A 1 1130 ? -11.675 -38.617 6.012 1.00 92.62 1130 LEU A N 1
ATOM 8483 C CA . LEU A 1 1130 ? -12.792 -38.483 5.075 1.00 92.62 1130 LEU A CA 1
ATOM 8484 C C . LEU A 1 1130 ? -12.286 -37.997 3.711 1.00 92.62 1130 LEU A C 1
ATOM 8486 O O . LEU A 1 1130 ? -12.729 -38.548 2.708 1.00 92.62 1130 LEU A O 1
ATOM 8490 N N . LEU A 1 1131 ? -11.361 -37.030 3.678 1.00 89.25 1131 LEU A N 1
ATOM 8491 C CA . LEU A 1 1131 ? -10.719 -36.543 2.449 1.00 89.25 1131 LEU A CA 1
ATOM 8492 C C . LEU A 1 1131 ? -9.943 -37.672 1.755 1.00 89.25 1131 LEU A C 1
ATOM 8494 O O . LEU A 1 1131 ? -10.240 -37.986 0.603 1.00 89.25 1131 LEU A O 1
ATOM 8498 N N . ASP A 1 1132 ? -9.095 -38.395 2.497 1.00 87.31 1132 ASP A N 1
ATOM 8499 C CA . ASP A 1 1132 ? -8.397 -39.602 2.016 1.00 87.31 1132 ASP A CA 1
ATOM 8500 C C . ASP A 1 1132 ? -9.365 -40.644 1.407 1.00 87.31 1132 ASP A C 1
ATOM 8502 O O . ASP A 1 1132 ? -9.027 -41.359 0.463 1.00 87.31 1132 ASP A O 1
ATOM 8506 N N . ALA A 1 1133 ? -10.589 -40.744 1.946 1.00 85.38 1133 ALA A N 1
ATOM 8507 C CA . ALA A 1 1133 ? -11.602 -41.716 1.534 1.00 85.38 1133 ALA A CA 1
ATOM 8508 C C . ALA A 1 1133 ? -12.516 -41.264 0.373 1.00 85.38 1133 ALA A C 1
ATOM 8510 O O . ALA A 1 1133 ? -13.243 -42.116 -0.161 1.00 85.38 1133 ALA A O 1
ATOM 8511 N N . VAL A 1 1134 ? -12.500 -39.977 -0.008 1.00 82.06 1134 VAL A N 1
ATOM 8512 C CA . VAL A 1 1134 ? -13.189 -39.439 -1.204 1.00 82.06 1134 VAL A CA 1
ATOM 8513 C C . VAL A 1 1134 ? -12.234 -39.111 -2.357 1.00 82.06 1134 VAL A C 1
ATOM 8515 O O . VAL A 1 1134 ? -12.671 -39.163 -3.503 1.00 82.06 1134 VAL A O 1
ATOM 8518 N N . GLY A 1 1135 ? -10.957 -38.844 -2.067 1.00 62.28 1135 GLY A N 1
ATOM 8519 C CA . GLY A 1 1135 ? -9.969 -38.330 -3.018 1.00 62.28 1135 GLY A CA 1
ATOM 8520 C C . GLY A 1 1135 ? -9.917 -36.797 -3.025 1.00 62.28 1135 GLY A C 1
ATOM 8521 O O . GLY A 1 1135 ? -10.943 -36.133 -2.878 1.00 62.28 1135 GLY A O 1
ATOM 8522 N N . ASN A 1 1136 ? -8.717 -36.235 -3.190 1.00 47.69 1136 ASN A N 1
ATOM 8523 C CA . ASN A 1 1136 ? -8.514 -34.786 -3.220 1.00 47.69 1136 ASN A CA 1
ATOM 8524 C C . ASN A 1 1136 ? -8.927 -34.208 -4.589 1.00 47.69 1136 ASN A C 1
ATOM 8526 O O . ASN A 1 1136 ? -8.219 -34.399 -5.577 1.00 47.69 1136 ASN A O 1
ATOM 8530 N N . GLU A 1 1137 ? -10.054 -33.489 -4.610 1.00 38.84 1137 GLU A N 1
ATOM 8531 C CA . GLU A 1 1137 ? -10.549 -32.634 -5.708 1.00 38.84 1137 GLU A CA 1
ATOM 8532 C C . GLU A 1 1137 ? -10.473 -31.154 -5.309 1.00 38.84 1137 GLU A C 1
ATOM 8534 O O . GLU A 1 1137 ? -10.919 -30.805 -4.192 1.00 38.84 1137 GLU A O 1
#

Foldseek 3Di:
DDDDDDDDDDDDDDDDDDDPDDDDDDDDDDDDDQAAALEEEEEAAQPAQLFAPADPVRQRNQLVVLLLVLCLCAFDDRNFYWYKYWYEQYPDGSPPVDDNQFIWIWTHYNNDTDTDDTPGRDWSQALVNLLVSLLVSCVPRPHSAYEYEYEDAAQAQLLAHDFRNVDPLSHHNHLLSPLVSQVVSCVNRVAAHLEYEYLYAQHQALLNLLSNLVRYQKYKDWNAFQFSNTWSSNQLSVVSVVPVPDGSLVSQVSRLVRSLVVCVVVVNNLGTKMFMFRSVLSVLLVVLLLVVLVVLVVCCVPPLSVLLLLLLLLQFDAYQAPQDPVQQGSQFGAQLSSLVSNCVVVVVSSVSNNVSLVVGGSDIDCQHPVGNRHSRHTYRADAGDLPCLVVSLVSNVSSPRDPSNSVSSVVSSCLLNPPDAAFDWDDDPVPPVDDDDDDDDDDDDDDDDDDDDDDDDDDPDDDPCPCPDPDPPDDPDDPDDPDDDDWDKTATDLVRLSFFNAKWKWKWFADPVRQKIWTLATHRQWDADSRGRMITDDDPQWAKDWPPHGWYKGFRDDDPQKTWIWTWKQKQNNTWTFIKIAHPVVRDIDGQATAHRADPSSSTGDSDGHQDDQFIKIWHKTWMARNVPGDIDIDTHDIDTHHDSVPTGMDIDGDAAGKMKMWMWTQTSSRNIDIDDIDIDGRDLPPPPDWKDFPAKVVGFAAEAAAQQDKIKTFIPWFKDAFPCLVVKFKAWPVRHGFDWDWDGDTRMTITGGQAGHDAFIKIKIKQQWRRIGHSSGHTNHHIDMGMYTHHHFDDPDDDDDDDDDGDDDLQKWKAFDDAPAWDWHHRPLFKIKIQGHPQKDFDRKIKMKGFDDQCLCPPQPFAFFGTKMFIDIPGIDGDHKMKMKGAGHPVPADPQWDWWKWFADPVVRYTHTFDFDDDPPRRITMGIDRDGGIMTITTDRDPPPQAPQQAAPPCVVPPLSSLVSSLCSLVLDPQDPVRHNQQFAFDWLLSLLSSVLSLVVPFFADLVQVQAPCLVVRPPSSRRSVSRCVVVPLDDADQDPVRGGHSRGGDGDFLLNLLSSLLSVLCVQPNDAAFADQQAPVLVVRDPVRNRSNRRCVVQVLDDADPNRHSRGGDGAGSSNSSSSSVSSCVSRDDD

Secondary structure (DSSP, 8-state):
---------------------PPPP-PPP-SS--PPEEEEEEEEEE-HHHHHPBPTTSSB--HHHHHHHHHHHH--BTTTEEEEEEEES-S--SSTTS-TTSEEEEEEETTEEEEEEEEES--SSSHHHHHHHHHHHHHHS-EEEEEEEEES-B-HHHH-B---TTSTT---B-HHHHHHHHHHHHHHH---EEEEEEESTT--BHHHHHHHTTTEEEEEE-SSPPPTT---HHHHHHHHHH-TT--HHHHHHHHHHHHHHHHHHHT-GGG---EEEETTS-HHHHHHHHHHHHHHHTTTTSHHHHHHHHHHHHHS-EES---STT-----EEEHHHHHHHTTTTSHHHHHHHHHHHHHHEEEEPPPPTT-TT--S-EEE--SS-SSSHHHHHHHHHHH---HHHHHHHHHHHHHHSS----PPBP---TTSSS-----------------------------------TT-TTSS----SSSS----EEEB-TTTGGGEEEEEEEEEEEEGGGTEEEEEEEE---EEETTTTEEE----SEEEEETTEE---EEEEEETTEEEEEEEEEETTEEEEEEEEEETTTTEEEEEEEE--EETTTTEEPS--BPP-TTPEEEEEEEEEETTTTEEEEEE---EE-S-GGG--EEEEEPPSEEEEEEEEEEETT--EEEPPPEEEEE--TT------EEEEESPTTEEEE-TT--EEEEESS--EE-TTGGG-EEEETTSPBPPEEEEEETTEEEEEESSPPPTT-EEEEEE-TTSEE-SS--B--S-EEEEEEEPPP----S------PPPPPTTEEEEEPPTTS-EEEEETTTEEEEE-TTSEESTT-EEEEEE--GGGGTTSSSEE-S--EEEEEESSEE-S-EEEEEE--GGGPPTTEEEEEEEEETTTTEEEE---EEETTTTEEEEEESS-SEEEEEEEEP----------TT-TT-TTHHHHHHHHHTTS----TTS---TTSBPBHHHHHHHHHHHTTPPPPPGGG---TTGGGS-HHHHHHHHHHHHTTS---EE-TTS-EE--TTSBPBHHHHHHHHHHHHHHHH-PPPPPP---TTTTTS-TTTHHHHHHHHHTTSS---TTS---TTSBPBHHHHHHHHHHHHHHH---

Solvent-accessible surface area (backbone atoms only — not comparable to full-atom values): 62282 Å² total; per-residue (Å²): 139,92,79,90,87,82,91,87,83,92,86,88,88,91,85,86,88,82,87,83,79,77,80,77,80,82,73,82,91,70,101,65,80,84,60,61,15,35,30,22,41,37,38,47,38,36,29,20,60,59,10,35,37,70,42,99,87,69,47,42,62,13,30,59,46,51,48,52,53,30,36,15,72,48,31,40,40,91,51,34,31,43,36,37,38,40,41,27,25,14,80,35,58,55,46,85,87,59,59,43,79,28,25,36,31,33,43,29,27,65,77,42,77,44,80,76,48,77,76,36,79,60,66,56,30,34,37,67,48,52,19,51,50,52,43,48,46,53,74,76,48,54,42,80,33,32,34,45,34,41,37,35,55,18,27,22,68,50,32,15,35,31,51,17,64,80,46,95,79,48,45,45,27,33,52,45,34,50,34,51,16,51,50,52,28,27,72,73,68,72,60,61,29,38,28,39,38,32,52,18,15,25,42,18,20,53,56,44,47,57,51,44,31,92,44,32,50,22,35,36,20,14,49,22,46,47,54,63,77,59,59,39,43,42,57,42,53,43,50,44,71,76,40,59,79,69,48,42,75,56,49,39,49,43,42,45,50,33,27,50,53,52,22,55,78,71,70,49,36,58,55,45,51,32,22,22,30,37,40,89,40,44,61,54,32,52,53,23,48,39,53,41,42,54,68,48,56,77,42,49,87,40,68,73,50,34,41,54,51,35,58,11,56,77,69,25,52,69,30,69,58,47,44,35,103,79,48,53,45,64,31,32,29,30,51,47,34,31,25,59,54,35,27,93,83,39,52,66,36,24,49,42,30,47,56,25,42,65,65,13,40,75,39,62,53,76,50,17,91,75,47,70,64,62,63,51,39,21,41,81,50,78,73,64,41,58,85,55,39,69,60,43,49,55,47,41,59,63,50,68,74,47,74,67,49,50,54,38,47,53,61,52,39,57,54,42,56,45,92,55,85,35,64,53,70,52,90,77,70,90,71,72,93,59,89,87,80,87,82,99,81,89,85,89,84,88,82,83,90,81,91,82,91,81,82,93,71,94,73,86,78,85,80,82,86,78,79,70,76,95,76,65,96,80,60,103,77,73,94,74,70,98,65,87,83,89,59,60,70,54,36,38,31,83,87,33,47,75,40,58,62,51,60,28,41,36,41,34,37,47,38,87,90,67,39,27,35,37,40,50,32,51,48,63,82,54,59,66,40,88,87,71,23,35,38,30,41,76,86,85,55,57,47,57,18,51,82,88,38,71,41,23,36,30,73,56,49,80,58,96,61,28,38,36,31,28,27,46,25,25,54,76,76,48,75,29,35,35,36,33,39,38,32,71,88,77,72,48,75,45,74,65,22,37,28,66,46,54,46,88,86,58,51,36,51,63,42,55,67,47,69,70,49,65,71,42,37,44,23,30,32,25,51,32,40,29,80,79,74,78,47,71,54,80,44,77,51,82,67,47,66,40,78,48,56,95,74,57,54,82,45,78,42,70,64,70,75,45,47,30,34,39,35,41,40,34,30,23,58,49,65,26,66,35,71,54,81,66,46,79,44,78,39,69,59,76,87,60,81,76,49,49,44,82,69,47,48,40,74,42,71,72,37,71,61,39,62,43,79,58,64,31,39,41,32,38,72,48,54,51,43,85,23,98,30,39,90,60,48,42,45,23,41,78,83,72,46,80,52,67,52,51,78,49,75,56,61,35,35,40,38,41,35,50,34,34,65,51,62,60,60,38,40,35,39,40,38,37,43,47,24,19,33,14,31,86,63,58,41,38,17,80,68,55,48,73,42,34,34,24,27,24,67,73,85,73,92,74,85,88,79,95,74,96,75,84,80,83,72,57,89,57,37,30,78,39,70,58,51,84,85,36,68,31,70,44,18,32,86,87,45,39,40,35,38,38,44,51,70,18,58,44,63,74,83,19,26,49,31,39,32,63,50,66,63,71,76,56,65,85,62,90,51,53,77,33,36,55,33,33,41,32,46,75,38,61,47,46,80,71,40,58,34,40,40,37,37,28,41,45,72,89,71,57,56,91,74,39,37,76,40,39,28,39,49,43,85,86,83,72,45,70,43,81,48,80,56,56,67,41,80,87,84,28,36,33,37,33,75,38,79,74,75,45,40,33,36,32,28,40,37,71,54,74,71,74,80,47,70,74,47,78,36,76,75,37,75,90,45,98,44,34,73,48,49,13,54,35,30,35,70,62,31,40,80,64,44,97,90,45,29,58,59,48,80,44,64,32,25,44,36,57,57,37,35,30,52,21,49,70,64,70,54,69,68,26,55,73,91,55,46,85,33,81,47,46,89,65,40,57,73,94,32,38,29,27,45,12,31,33,40,71,70,59,56,44,85,60,46,82,44,97,88,75,49,39,30,64,57,30,83,42,63,34,26,42,44,58,47,30,40,41,54,35,50,50,45,35,72,73,70,43,87,65,76,52,39,85,71,87,36,83,48,53,83,71,46,55,81,92,36,49,59,29,47,12,25,22,43,62,57,64,30,48,77,61,48,99,86,40,34,64,56,40,81,42,64,30,24,37,38,60,46,38,54,32,50,54,35,45,42,73,67,65,54,95,127

Mean predicted aligned error: 20.33 Å

Radius of gyration: 38.22 Å; Cα contacts (8 Å, |Δi|>4): 2401; chains: 1; bounding box: 101×118×103 Å

Sequence (1137 aa):
MKSKCLKISLVVLLALGMFFIMSPVSLAQNGDDPQLAKYTFMVYLNGTDLESREEDDGTPAGAGSNDLDEMMAVGSRPGVLNVVVQTGGTRKWRNPNINPEINQRWFIKNNEMEKVEDAGPVNMAQPETLKDFIVWAVTNYPAEKYVLDLWNHGGGAHGGYGVDELFEDKSTLSLADIRTALEEATKQTGVSFELIGFDACLMATIETACTVSPYTRYFVGSEETEPGHGWNYTFILQNIVDDPSISGDKLGEVIARGFREQAVEQGTADETTLSVVDVSKIGPVIEALEDLVNKAGTDIDGPAAYVAFAKGRNKAEDYGNSGGAHGDSTDMVDIGHLAEQLKDQYPEESSNITDALKNAVVFNLEPPAKKPNASGLTVYLPCKDKQGFEEKLSRYKEINFSPVYTEFVEKYGQKIVADTAGVELEDRNPADEGDQENNPADNGGEDQNPAGDGDRENDIGENSDMLLPAADARDGRALKSSNKEERFEIKIKESDIGQVNMIYSVLGQYYDNNTKIRFLGMDNDVDFDEKTGIVRDNFNGTWVQLGGHFVSMFLMEENDGKYNYSVPIKLNGEDMDLQIIYDTKTDTTKILGAWRGIDPATGMSDKNIIKLKAGDVITPMFYYYDTATDKDGDVPGEPFTVQDPSKLELEAEYLPPGEYLYGFYIEDIAQNETCSEFVDISLSTGDDTTPPTVASTTPANGATGVPVGQTITVNFSETVQQGSNFSGITLKDGGNTVVNAVYSLSGSILTIDPVANLNNSVSYTVYLPAGAVKDRAGNPLTTGYSFSFTAAAAATGGGGGSGGGTPAPPADQVDKPVQVGTTTVAGISGKVRVEVPAGAVSGTNAAIKAEVVSDEKASGAGMTLLGKVVDVVLKNGTLTGRITITLYFDKSKLGEGQEPAAFYYDAKAGEWVRLAGAVDAGRGTVTVTVDHLTMFAVFAAAKEVPEPEAVTFKDMQGHWATDTAGKLAALGIVSGYPDGTFKPENEITRAEVTAILARALKLAPGKEEDLKFKDNTMIPVWARGAVAAAAGKGLVRGCPQPDGTVTFEAGRPVSRVEMAALLVRTLERKTGTVSPAELGFADAGTIPGWAKASVGAAVAKGIVAGYPDNTFRAEKPVTRAEAAAMILRLLDAVGNE

Nearest PDB structures (foldseek):
  6n9j-assembly2_B  TM=6.961E-01  e=1.997E-14  Bacteroides thetaiotaomicron VPI-5482
  6n9j-assembly1_A  TM=6.690E-01  e=8.245E-15  Bacteroides thetaiotaomicron VPI-5482
  5d7h-assembly1_A  TM=3.954E-01  e=4.518E-04  Mycobacterium tuberculosis CDC1551
  8pxy-assembly1_A  TM=3.866E-01  e=5.444E-04  Mycobacterium tuberculosis
  4qrb-assembly1_A  TM=3.784E-01  e=4.959E-04  Mycobacterium tuberculosis H37Rv

pLDDT: mean 81.21, std 19.32, range [22.61, 98.88]